Protein AF-0000000084666998 (afdb_homodimer)

pLDDT: mean 78.08, std 18.5, range [18.84, 97.75]

Solvent-accessible surface area (backbone atoms only — not comparable to full-atom values): 75924 Å² total; per-residue (Å²): 118,66,74,71,53,56,65,41,64,62,64,73,45,63,49,69,62,43,75,58,66,55,57,64,39,77,44,74,66,37,50,51,49,50,50,39,34,49,49,26,32,52,52,36,43,49,48,37,48,39,32,70,70,32,52,76,44,61,64,45,43,18,66,80,30,88,27,41,62,70,54,45,40,51,50,44,48,52,52,33,48,52,37,40,53,31,46,51,52,41,49,51,52,50,54,25,49,53,50,34,49,32,16,46,70,60,70,42,42,31,53,22,59,61,46,46,57,44,36,53,63,36,58,67,40,56,70,74,44,42,67,40,43,69,73,28,35,80,23,60,67,28,42,53,39,52,52,49,30,52,40,56,70,41,43,48,55,32,37,57,37,16,45,24,61,35,81,40,74,57,73,54,39,79,43,73,40,50,32,58,24,62,62,44,90,63,51,53,72,54,55,36,58,54,36,35,64,47,33,42,88,74,79,49,80,87,53,38,20,60,30,46,37,28,45,44,43,22,8,54,17,33,37,21,34,44,52,56,47,34,63,43,7,61,81,78,32,56,94,76,45,78,37,52,32,62,44,76,89,50,28,74,66,53,44,39,74,45,96,48,49,28,43,31,35,36,25,78,70,51,87,59,55,32,46,62,50,9,64,75,70,76,37,44,34,42,55,44,34,34,30,37,43,47,56,31,53,67,58,21,52,69,30,74,89,54,68,53,83,52,33,74,42,42,58,20,36,16,36,34,38,36,26,30,30,28,35,23,40,27,41,35,21,36,33,33,55,37,52,69,79,67,41,41,66,39,25,38,69,64,37,93,82,47,74,85,66,88,59,51,67,55,39,75,84,51,58,53,61,86,58,52,60,88,83,68,80,26,78,56,86,50,90,55,29,78,77,75,55,40,34,53,57,89,78,34,49,41,30,40,46,52,33,42,73,28,41,42,66,58,74,46,50,81,84,45,29,13,16,34,55,36,63,63,72,62,82,68,88,66,56,56,47,26,55,26,38,38,42,35,31,36,53,67,90,74,38,81,44,29,34,42,29,40,37,35,36,19,39,35,23,61,25,20,26,36,37,37,44,38,21,89,44,32,37,37,29,26,46,52,56,82,74,74,60,64,73,66,86,57,68,55,73,54,67,42,59,64,56,90,69,54,32,83,55,32,49,42,44,21,62,52,47,41,51,49,37,54,30,52,35,32,36,33,16,59,64,70,33,83,35,45,55,20,32,56,49,21,62,28,56,73,87,51,54,50,53,50,43,64,46,66,44,45,33,56,49,49,46,25,35,50,52,42,67,57,59,73,70,35,46,30,42,55,55,48,77,88,57,70,49,79,71,52,62,74,102,53,69,40,79,46,77,41,49,28,19,40,29,54,42,39,30,26,24,36,35,89,50,77,76,40,48,60,36,50,55,48,41,50,51,52,29,51,52,35,48,52,49,44,48,43,42,53,67,59,43,62,47,32,43,60,68,46,47,67,41,51,70,23,28,21,44,26,21,28,66,14,67,81,50,93,89,57,63,78,38,49,44,57,76,28,76,39,77,70,36,32,66,44,48,28,22,44,39,58,50,99,92,36,56,23,57,39,56,62,85,70,58,73,82,80,62,72,81,84,70,66,78,77,53,68,67,48,69,74,76,82,80,82,75,82,78,78,77,76,74,77,79,122,118,67,74,70,55,56,66,44,61,61,66,72,46,64,50,68,62,44,74,60,65,60,58,65,39,76,44,73,65,37,49,52,48,50,50,38,34,50,49,27,32,51,52,37,42,48,48,38,48,40,32,67,69,32,51,75,45,60,64,46,43,17,66,80,30,88,28,42,62,69,55,47,40,52,49,46,50,50,53,33,48,53,37,42,53,31,46,52,52,43,49,52,52,50,54,24,49,54,51,35,49,33,16,47,68,60,70,41,40,29,54,23,61,60,46,46,58,45,34,52,63,35,58,68,41,54,72,73,44,43,66,40,42,71,72,28,32,82,23,57,66,28,41,52,40,52,51,50,31,51,38,55,70,42,41,49,56,31,39,57,38,17,47,23,61,37,81,39,74,58,72,53,38,81,44,74,40,49,33,57,24,62,60,42,89,63,50,55,70,56,55,34,59,53,37,36,65,47,32,44,87,75,79,47,80,86,52,37,20,60,30,46,38,29,45,44,44,22,8,54,17,32,38,20,31,46,53,55,46,33,63,43,6,61,81,78,34,56,91,78,44,77,36,52,32,64,44,78,91,51,28,75,64,52,44,40,74,44,95,48,50,27,44,30,35,35,24,78,70,50,88,58,54,30,45,63,48,10,63,76,69,75,37,42,34,42,55,44,34,34,32,37,42,46,55,29,52,68,57,22,52,68,29,75,88,54,69,54,84,51,33,74,41,42,58,20,36,16,36,35,39,36,26,31,31,29,34,22,40,27,42,35,21,37,31,32,54,35,52,69,78,66,39,40,66,39,25,40,68,62,36,92,82,48,75,83,67,88,59,51,67,55,39,76,83,50,57,54,60,85,59,52,59,89,84,66,80,27,80,56,85,51,92,55,28,79,77,75,55,40,34,54,56,91,78,35,48,39,31,40,46,54,34,42,74,30,42,41,68,58,73,45,49,85,88,44,29,11,16,35,54,35,62,62,75,59,78,66,89,70,50,51,47,26,55,25,37,39,41,35,34,35,53,70,90,76,39,82,43,28,36,45,31,40,37,35,36,20,38,35,23,60,26,20,26,35,37,36,43,38,22,89,44,31,37,36,28,26,46,55,58,81,74,76,60,65,73,66,86,56,68,56,75,52,66,43,61,64,55,90,67,54,33,82,56,31,49,42,44,22,61,52,47,40,50,48,36,55,30,52,36,31,36,33,15,60,64,68,33,83,33,44,54,19,36,56,49,21,61,28,58,76,87,52,54,49,51,49,42,66,46,66,43,45,34,55,49,50,45,27,35,50,52,42,68,56,60,73,70,34,46,31,42,54,52,50,78,86,57,68,52,79,71,52,60,73,102,52,67,41,79,47,80,40,50,26,20,40,29,55,41,39,31,25,24,34,35,90,52,76,77,40,49,60,37,51,55,49,41,50,52,52,30,51,53,36,48,52,50,46,47,43,42,54,67,62,42,64,46,34,42,59,68,44,46,64,39,50,70,23,29,21,44,25,21,29,64,14,69,81,50,94,88,58,63,80,39,50,43,57,75,28,76,40,74,68,36,32,67,44,49,29,21,42,39,59,51,97,93,37,56,23,56,40,56,62,86,70,59,72,84,80,62,73,82,85,72,66,78,77,54,67,66,46,68,72,76,82,80,79,77,77,80,79,77,76,76,78,76,128

Structure (mmCIF, N/CA/C/O backbone):
data_AF-0000000084666998-model_v1
#
loop_
_entity.id
_entity.type
_entity.pdbx_description
1 polymer 'Uncharacterized protein'
#
loop_
_atom_site.group_PDB
_atom_site.id
_atom_site.type_symbol
_atom_site.label_atom_id
_atom_site.label_alt_id
_atom_site.label_comp_id
_atom_site.label_asym_id
_atom_site.label_entity_id
_atom_site.label_seq_id
_atom_site.pdbx_PDB_ins_code
_atom_site.Cartn_x
_atom_site.Cartn_y
_atom_site.Cartn_z
_atom_site.occupancy
_atom_site.B_iso_or_equiv
_atom_site.auth_seq_id
_atom_site.auth_comp_id
_atom_site.auth_asym_id
_atom_site.auth_atom_id
_atom_site.pdbx_PDB_model_num
ATOM 1 N N . MET A 1 1 ? -32.875 47.781 9.938 1 20.31 1 MET A N 1
ATOM 2 C CA . MET A 1 1 ? -31.484 47.656 9.492 1 20.31 1 MET A CA 1
ATOM 3 C C . MET A 1 1 ? -31.078 48.812 8.602 1 20.31 1 MET A C 1
ATOM 5 O O . MET A 1 1 ? -29.984 49.375 8.742 1 20.31 1 MET A O 1
ATOM 9 N N . LEU A 1 2 ? -31.969 49.156 7.727 1 23.53 2 LEU A N 1
ATOM 10 C CA . LEU A 1 2 ? -31.781 50.219 6.723 1 23.53 2 LEU A CA 1
ATOM 11 C C . LEU A 1 2 ? -31.844 51.594 7.355 1 23.53 2 LEU A C 1
ATOM 13 O O . LEU A 1 2 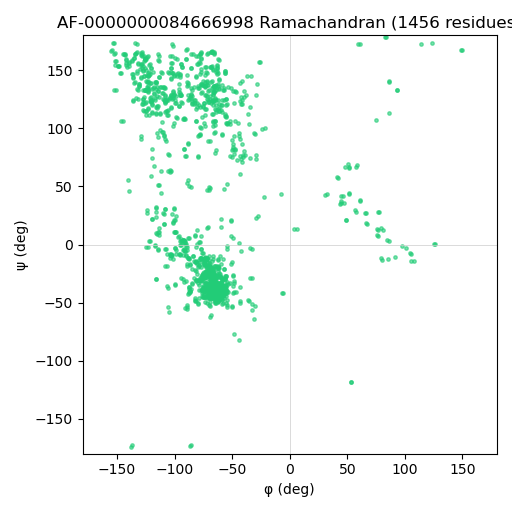? -31.125 52.5 6.945 1 23.53 2 LEU A O 1
ATOM 17 N N . ASN A 1 3 ? -32.875 51.844 8.164 1 25.22 3 ASN A N 1
ATOM 18 C CA . ASN A 1 3 ? -33.031 53.156 8.711 1 25.22 3 ASN A CA 1
ATOM 19 C C . ASN A 1 3 ? -31.875 53.531 9.641 1 25.22 3 ASN A C 1
ATOM 21 O O . ASN A 1 3 ? -31.797 54.656 10.117 1 25.22 3 ASN A O 1
ATOM 25 N N . CYS A 1 4 ? -31.281 52.438 10.25 1 28.69 4 CYS A N 1
ATOM 26 C CA . CYS A 1 4 ? -30.109 52.625 11.086 1 28.69 4 CYS A CA 1
ATOM 27 C C . CYS A 1 4 ? -28.953 53.219 10.289 1 28.69 4 CYS A C 1
ATOM 29 O O . CYS A 1 4 ? -28.016 53.781 10.867 1 28.69 4 CYS A O 1
ATOM 31 N N . PHE A 1 5 ? -28.938 52.969 8.953 1 30.42 5 PHE A N 1
ATOM 32 C CA . PHE A 1 5 ? -27.938 53.469 8.031 1 30.42 5 PHE A CA 1
ATOM 33 C C . PHE A 1 5 ? -28.219 54.938 7.691 1 30.42 5 PHE A C 1
ATOM 35 O O . PHE A 1 5 ? -27.391 55.594 7.047 1 30.42 5 PHE A O 1
ATOM 42 N N . GLN A 1 6 ? -29.438 55.344 7.727 1 28.53 6 GLN A N 1
ATOM 43 C CA . GLN A 1 6 ? -29.719 56.719 7.266 1 28.53 6 GLN A CA 1
ATOM 44 C C . GLN A 1 6 ? -29.125 57.75 8.211 1 28.53 6 GLN A C 1
ATOM 46 O O . GLN A 1 6 ? -28.828 58.875 7.801 1 28.53 6 GLN A O 1
ATOM 51 N N . ASP A 1 7 ? -29.219 57.5 9.5 1 30.83 7 ASP A N 1
ATOM 52 C CA . ASP A 1 7 ? -28.672 58.5 10.398 1 30.83 7 ASP A CA 1
ATOM 53 C C . ASP A 1 7 ? -27.156 58.531 10.32 1 30.83 7 ASP A C 1
ATOM 55 O O . ASP A 1 7 ? -26.516 59.281 11.062 1 30.83 7 ASP A O 1
ATOM 59 N N . SER A 1 8 ? -26.5 57.594 9.672 1 32.97 8 SER A N 1
ATOM 60 C CA . SER A 1 8 ? -25.078 57.594 9.344 1 32.97 8 SER A CA 1
ATOM 61 C C . SER A 1 8 ? -24.734 58.688 8.336 1 32.97 8 SER A C 1
ATOM 63 O O . SER A 1 8 ? -23.594 58.812 7.91 1 32.97 8 SER A O 1
ATOM 65 N N . SER A 1 9 ? -25.656 59.156 7.574 1 33.88 9 SER A N 1
ATOM 66 C CA . SER A 1 9 ? -25.406 60.312 6.738 1 33.88 9 SER A CA 1
ATOM 67 C C . SER A 1 9 ? -24.922 61.5 7.574 1 33.88 9 SER A C 1
ATOM 69 O O . SER A 1 9 ? -24.422 62.5 7.031 1 33.88 9 SER A O 1
ATOM 71 N N . SER A 1 10 ? -25.422 61.656 8.766 1 34.88 10 SER A N 1
ATOM 72 C CA . SER A 1 10 ? -24.906 62.688 9.695 1 34.88 10 SER A CA 1
ATOM 73 C C . SER A 1 10 ? -23.484 62.375 10.117 1 34.88 10 SER A C 1
ATOM 75 O O . SER A 1 10 ? -22.906 63.094 10.945 1 34.88 10 SER A O 1
ATOM 77 N N . SER A 1 11 ? -22.984 61.281 9.844 1 38.28 11 SER A N 1
ATOM 78 C CA . SER A 1 11 ? -21.594 60.875 10.102 1 38.28 11 SER A CA 1
ATOM 79 C C . SER A 1 11 ? -20.609 61.688 9.273 1 38.28 11 SER A C 1
ATOM 81 O O . SER A 1 11 ? -19.406 61.625 9.484 1 38.28 11 SER A O 1
ATOM 83 N N . MET A 1 12 ? -20.938 62.094 8.094 1 38.69 12 MET A N 1
ATOM 84 C CA . MET A 1 12 ? -20.109 63 7.309 1 38.69 12 MET A CA 1
ATOM 85 C C . MET A 1 12 ? -20.125 64.375 7.906 1 38.69 12 MET A C 1
ATOM 87 O O . MET A 1 12 ? -19.594 65.312 7.312 1 38.69 12 MET A O 1
ATOM 91 N N . ARG A 1 13 ? -21.031 64.875 8.797 1 41.19 13 ARG A N 1
ATOM 92 C CA . ARG A 1 13 ? -21.062 66.188 9.336 1 41.19 13 ARG A CA 1
ATOM 93 C C . ARG A 1 13 ? -19.828 66.5 10.195 1 41.19 13 ARG A C 1
ATOM 95 O O . ARG A 1 13 ? -19.312 65.562 10.852 1 41.19 13 ARG A O 1
ATOM 102 N N . PRO A 1 14 ? -18.984 67.438 9.742 1 46.5 14 PRO A N 1
ATOM 103 C CA . PRO A 1 14 ? -17.953 67.938 10.664 1 46.5 14 PRO A CA 1
ATOM 104 C C . PRO A 1 14 ? -18.328 67.688 12.133 1 46.5 14 PRO A C 1
ATOM 106 O O . PRO A 1 14 ? -19.484 67.875 12.516 1 46.5 14 PRO A O 1
ATOM 109 N N . LEU A 1 15 ? -17.609 66.5 12.672 1 55.28 15 LEU A N 1
ATOM 110 C CA . LEU A 1 15 ? -17.812 66.312 14.102 1 55.28 15 LEU A CA 1
ATOM 111 C C . LEU A 1 15 ? -18.062 67.625 14.812 1 55.28 15 LEU A C 1
ATOM 113 O O . LEU A 1 15 ? -17.156 68.438 14.984 1 55.28 15 LEU A O 1
ATOM 117 N N . VAL A 1 16 ? -19.234 68.125 14.688 1 52.22 16 VAL A N 1
ATOM 118 C CA . VAL A 1 16 ? -19.734 69.375 15.133 1 52.22 16 VAL A CA 1
ATOM 119 C C . VAL A 1 16 ? -19.062 69.812 16.453 1 52.22 16 VAL A C 1
ATOM 121 O O . VAL A 1 16 ? -18.703 70.938 16.656 1 52.22 16 VAL A O 1
ATOM 124 N N . TYR A 1 17 ? -18.688 68.688 17.156 1 54.25 17 TYR A N 1
ATOM 125 C CA . TYR A 1 17 ? -18.203 69.062 18.484 1 54.25 17 TYR A CA 1
ATOM 126 C C . TYR A 1 17 ? -16.734 69.438 18.453 1 54.25 17 TYR A C 1
ATOM 128 O O . TYR A 1 17 ? -16.234 70.125 19.344 1 54.25 17 TYR A O 1
ATOM 136 N N . THR A 1 18 ? -16.016 68.938 17.359 1 61.66 18 THR A N 1
ATOM 137 C CA . THR A 1 18 ? -14.602 69.312 17.312 1 61.66 18 THR A CA 1
ATOM 138 C C . THR A 1 18 ? -14.344 70.438 16.328 1 61.66 18 THR A C 1
ATOM 140 O O . THR A 1 18 ? -13.195 70.812 16.141 1 61.66 18 THR A O 1
ATOM 143 N N . LYS A 1 19 ? -15.344 71.188 15.938 1 54.25 19 LYS A N 1
ATOM 144 C CA . LYS A 1 19 ? -15.273 72.312 15.055 1 54.25 19 LYS A CA 1
ATOM 145 C C . LYS A 1 19 ? -14.156 72.188 14.023 1 54.25 19 LYS A C 1
ATOM 147 O O . LYS A 1 19 ? -13.359 73.062 13.82 1 54.25 19 LYS A O 1
ATOM 152 N N . GLY A 1 20 ? -13.977 70.938 13.406 1 57.84 20 GLY A N 1
ATOM 153 C CA . GLY A 1 20 ? -13.109 70.812 12.25 1 57.84 20 GLY A CA 1
ATOM 154 C C . GLY A 1 20 ? -11.734 70.25 12.609 1 57.84 20 GLY A C 1
ATOM 155 O O . GLY A 1 20 ? -10.883 70.062 11.734 1 57.84 20 GLY A O 1
ATOM 156 N N . LEU A 1 21 ? -11.391 70 13.75 1 64.38 21 LEU A N 1
ATOM 157 C CA . LEU A 1 21 ? -10.047 69.562 14.117 1 64.38 21 LEU A CA 1
ATOM 158 C C . LEU A 1 21 ? -9.797 68.125 13.672 1 64.38 21 LEU A C 1
ATOM 160 O O . LEU A 1 21 ? -8.688 67.812 13.273 1 64.38 21 LEU A O 1
ATOM 164 N N . LEU A 1 22 ? -10.836 67.375 13.711 1 72.62 22 LEU A N 1
ATOM 165 C CA . LEU A 1 22 ? -10.75 66 13.227 1 72.62 22 LEU A CA 1
ATOM 166 C C . LEU A 1 22 ? -11.641 65.812 12.008 1 72.62 22 LEU A C 1
ATOM 168 O O . LEU A 1 22 ? -12.867 65.875 12.102 1 72.62 22 LEU A O 1
ATOM 172 N N . LYS A 1 23 ? -10.969 65.938 10.906 1 68.38 23 LYS A N 1
ATOM 173 C CA . LYS A 1 23 ? -11.742 65.75 9.68 1 68.38 23 LYS A CA 1
ATOM 174 C C . LYS A 1 23 ? -11.508 64.375 9.07 1 68.38 23 LYS A C 1
ATOM 176 O O . LYS A 1 23 ? -10.359 63.969 8.922 1 68.38 23 LYS A O 1
ATOM 181 N N . PRO A 1 24 ? -12.609 63.688 8.875 1 76 24 PRO A N 1
ATOM 182 C CA . PRO A 1 24 ? -12.477 62.438 8.156 1 76 24 PRO A CA 1
ATOM 183 C C . PRO A 1 24 ? -11.836 62.594 6.781 1 76 24 PRO A C 1
ATOM 185 O O . PRO A 1 24 ? -12.227 63.469 6.012 1 76 24 PRO A O 1
ATOM 188 N N . GLN A 1 25 ? -10.648 62.062 6.66 1 76.94 25 GLN A N 1
ATOM 189 C CA . GLN A 1 25 ? -9.93 62.219 5.398 1 76.94 25 GLN A CA 1
ATOM 190 C C . GLN A 1 25 ? -9.539 60.844 4.82 1 76.94 25 GLN A C 1
ATOM 192 O O . GLN A 1 25 ? -9.383 59.875 5.559 1 76.94 25 GLN A O 1
ATOM 197 N N . ARG A 1 26 ? -9.578 60.875 3.504 1 78.31 26 ARG A N 1
ATOM 198 C CA . ARG A 1 26 ? -9.047 59.719 2.797 1 78.31 26 ARG A CA 1
ATOM 199 C C . ARG A 1 26 ? -7.527 59.75 2.713 1 78.31 26 ARG A C 1
ATOM 201 O O . ARG A 1 26 ? -6.973 60.5 1.906 1 78.31 26 ARG A O 1
ATOM 208 N N . SER A 1 27 ? -6.902 59.125 3.631 1 79.94 27 SER A N 1
ATOM 209 C CA . SER A 1 27 ? -5.445 59.125 3.705 1 79.94 27 SER A CA 1
ATOM 210 C C . SER A 1 27 ? -4.863 57.844 3.186 1 79.94 27 SER A C 1
ATOM 212 O O . SER A 1 27 ? -5.605 56.906 2.822 1 79.94 27 SER A O 1
ATOM 214 N N . LYS A 1 28 ? -3.525 57.781 3.049 1 80.19 28 LYS A N 1
ATOM 215 C CA . LYS A 1 28 ? -2.828 56.594 2.621 1 80.19 28 LYS A CA 1
ATOM 216 C C . LYS A 1 28 ? -3.072 55.438 3.596 1 80.19 28 LYS A C 1
ATOM 218 O O . LYS A 1 28 ? -3.176 54.281 3.188 1 80.19 28 LYS A O 1
ATOM 223 N N . SER A 1 29 ? -3.213 55.781 4.82 1 81.69 29 SER A N 1
ATOM 224 C CA . SER A 1 29 ? -3.471 54.75 5.828 1 81.69 29 SER A CA 1
ATOM 225 C C . SER A 1 29 ? -4.887 54.188 5.699 1 81.69 29 SER A C 1
ATOM 227 O O . SER A 1 29 ? -5.117 53 5.949 1 81.69 29 SER A O 1
ATOM 229 N N . SER A 1 30 ? -5.762 55.062 5.344 1 86.69 30 SER A N 1
ATOM 230 C CA . SER A 1 30 ? -7.133 54.594 5.168 1 86.69 30 SER A CA 1
ATOM 231 C C . SER A 1 30 ? -7.254 53.688 3.961 1 86.69 30 SER A C 1
ATOM 233 O O . SER A 1 30 ? -8 52.688 3.998 1 86.69 30 SER A O 1
ATOM 235 N N . ILE A 1 31 ? -6.453 53.938 3.029 1 87.81 31 ILE A N 1
ATOM 236 C CA . ILE A 1 31 ? -6.484 53.125 1.838 1 87.81 31 ILE A CA 1
ATOM 237 C C . ILE A 1 31 ? -5.82 51.781 2.139 1 87.81 31 ILE A C 1
ATOM 239 O O . ILE A 1 31 ? -6.277 50.719 1.669 1 87.81 31 ILE A O 1
ATOM 243 N N . GLY A 1 32 ? -4.707 51.75 2.801 1 87.38 32 GLY A N 1
ATOM 244 C CA . GLY A 1 32 ? -4.066 50.531 3.215 1 87.38 32 GLY A CA 1
ATOM 245 C C . GLY A 1 32 ? -4.965 49.625 4.055 1 87.38 32 GLY A C 1
ATOM 246 O O . GLY A 1 32 ? -4.953 48.406 3.902 1 87.38 32 GLY A O 1
ATOM 247 N N . LEU A 1 33 ? -5.672 50.25 4.875 1 89.06 33 LEU A N 1
ATOM 248 C CA . LEU A 1 33 ? -6.586 49.5 5.727 1 89.06 33 LEU A CA 1
ATOM 249 C C . LEU A 1 33 ? -7.727 48.875 4.906 1 89.06 33 LEU A C 1
ATOM 251 O O . LEU A 1 33 ? -8.203 47.781 5.203 1 89.06 33 LEU A O 1
ATOM 255 N N . LEU A 1 34 ? -8.172 49.688 3.969 1 91.5 34 LEU A N 1
ATOM 256 C CA . LEU A 1 34 ? -9.211 49.156 3.092 1 91.5 34 LEU A CA 1
ATOM 257 C C . LEU A 1 34 ? -8.688 47.938 2.312 1 91.5 34 LEU A C 1
ATOM 259 O O . LEU A 1 34 ? -9.406 46.969 2.15 1 91.5 34 LEU A O 1
ATOM 263 N N . PHE A 1 35 ? -7.469 48.062 1.881 1 92.56 35 PHE A N 1
ATOM 264 C CA . PHE A 1 35 ? -6.875 46.938 1.16 1 92.56 35 PHE A CA 1
ATOM 265 C C . PHE A 1 35 ? -6.738 45.719 2.066 1 92.56 35 PHE A C 1
ATOM 267 O O . PHE A 1 35 ? -6.957 44.594 1.632 1 92.56 35 PHE A O 1
ATOM 274 N N . ALA A 1 36 ? -6.332 45.906 3.254 1 92.88 36 ALA A N 1
ATOM 275 C CA . ALA A 1 36 ? -6.207 44.781 4.211 1 92.88 36 ALA A CA 1
ATOM 276 C C . ALA A 1 36 ? -7.566 44.156 4.504 1 92.88 36 ALA A C 1
ATOM 278 O O . ALA A 1 36 ? -7.668 42.938 4.688 1 92.88 36 ALA A O 1
ATOM 279 N N . SER A 1 37 ? -8.516 45.031 4.57 1 94.81 37 SER A N 1
ATOM 280 C CA . SER A 1 37 ? -9.859 44.531 4.82 1 94.81 37 SER A CA 1
ATOM 281 C C . SER A 1 37 ? -10.367 43.719 3.641 1 94.81 37 SER A C 1
ATOM 283 O O . SER A 1 37 ? -10.992 42.656 3.828 1 94.81 37 SER A O 1
ATOM 285 N N . ILE A 1 38 ? -10.109 44.188 2.52 1 96.56 38 ILE A N 1
ATOM 286 C CA . ILE A 1 38 ? -10.516 43.438 1.33 1 96.56 38 ILE A CA 1
ATOM 287 C C . ILE A 1 38 ? -9.75 42.125 1.266 1 96.56 38 ILE A C 1
ATOM 289 O O . ILE A 1 38 ? -10.336 41.062 0.969 1 96.56 38 ILE A O 1
ATOM 293 N N . TYR A 1 39 ? -8.492 42.125 1.507 1 96.12 39 TYR A N 1
ATOM 294 C CA . TYR A 1 39 ? -7.66 40.938 1.512 1 96.12 39 TYR A CA 1
ATOM 295 C C . TYR A 1 39 ? -8.172 39.906 2.525 1 96.12 39 TYR A C 1
ATOM 297 O O . TYR A 1 39 ? -8.352 38.75 2.199 1 96.12 39 TYR A O 1
ATOM 305 N N . SER A 1 40 ? -8.391 40.344 3.709 1 95.94 40 SER A N 1
ATOM 306 C CA . SER A 1 40 ? -8.867 39.469 4.766 1 95.94 40 SER A CA 1
ATOM 307 C C . SER A 1 40 ? -10.242 38.875 4.43 1 95.94 40 SER A C 1
ATOM 309 O O . SER A 1 40 ? -10.508 37.719 4.707 1 95.94 40 SER A O 1
ATOM 311 N N . THR A 1 41 ? -11.094 39.625 3.857 1 97.56 41 THR A N 1
ATOM 312 C CA . THR A 1 41 ? -12.438 39.188 3.512 1 97.56 41 THR A CA 1
ATOM 313 C C . THR A 1 41 ? -12.383 38.156 2.363 1 97.56 41 THR A C 1
ATOM 315 O O . THR A 1 41 ? -13.031 37.125 2.422 1 97.56 41 THR A O 1
ATOM 318 N N . LEU A 1 42 ? -11.57 38.5 1.438 1 97.75 42 LEU A N 1
ATOM 319 C CA . LEU A 1 42 ? -11.5 37.625 0.273 1 97.75 42 LEU A CA 1
ATOM 320 C C . LEU A 1 42 ? -10.875 36.281 0.643 1 97.75 42 LEU A C 1
ATOM 322 O O . LEU A 1 42 ? -11.359 35.25 0.226 1 97.75 42 LEU A O 1
ATOM 326 N N . LEU A 1 43 ? -9.836 36.281 1.343 1 97.5 43 LEU A N 1
ATOM 327 C CA . LEU A 1 43 ? -9.156 35.031 1.688 1 97.5 43 LEU A CA 1
ATOM 328 C C . LEU A 1 43 ? -9.953 34.25 2.717 1 97.5 43 LEU A C 1
ATOM 330 O O . LEU A 1 43 ? -9.938 33 2.711 1 97.5 43 LEU A O 1
ATOM 334 N N . SER A 1 44 ? -10.555 34.938 3.619 1 97.12 44 SER A N 1
ATOM 335 C CA . SER A 1 44 ? -11.43 34.219 4.551 1 97.12 44 SER A CA 1
ATOM 336 C C . SER A 1 44 ? -12.617 33.594 3.824 1 97.12 44 SER A C 1
ATOM 338 O O . SER A 1 44 ? -13.07 32.5 4.199 1 97.12 44 SER A O 1
ATOM 340 N N . ALA A 1 45 ? -13.109 34.312 2.871 1 97.69 45 ALA A N 1
ATOM 341 C CA . ALA A 1 45 ? -14.18 33.75 2.059 1 97.69 45 ALA A CA 1
ATOM 342 C C . ALA A 1 45 ? -13.695 32.531 1.283 1 97.69 45 ALA A C 1
ATOM 344 O O . ALA A 1 45 ? -14.398 31.516 1.208 1 97.69 45 ALA A O 1
ATOM 345 N N . LEU A 1 46 ? -12.547 32.656 0.742 1 97.12 46 LEU A N 1
ATOM 346 C CA . LEU A 1 46 ? -11.969 31.547 0.005 1 97.12 46 LEU A CA 1
ATOM 347 C C . LEU A 1 46 ? -11.82 30.328 0.903 1 97.12 46 LEU A C 1
ATOM 349 O O . LEU A 1 46 ? -12.188 29.219 0.514 1 97.12 46 LEU A O 1
ATOM 353 N N . PHE A 1 47 ? -11.297 30.516 2.082 1 97.12 47 PHE A N 1
ATOM 354 C CA . PHE A 1 47 ? -11.086 29.406 3.008 1 97.12 47 PHE A CA 1
ATOM 355 C C . PHE A 1 47 ? -12.414 28.797 3.439 1 97.12 47 PHE A C 1
ATOM 357 O O . PHE A 1 47 ? -12.516 27.578 3.594 1 97.12 47 PHE A O 1
ATOM 364 N N . PHE A 1 48 ? -13.383 29.641 3.617 1 96.69 48 PHE A N 1
ATOM 365 C CA . PHE A 1 48 ? -14.695 29.141 3.998 1 96.69 48 PHE A CA 1
ATOM 366 C C . PHE A 1 48 ? -15.32 28.344 2.863 1 96.69 48 PHE A C 1
ATOM 368 O O . PHE A 1 48 ? -15.891 27.266 3.092 1 96.69 48 PHE A O 1
ATOM 375 N N . ILE A 1 49 ? -15.195 28.844 1.702 1 96.5 49 ILE A N 1
ATOM 376 C CA . ILE A 1 49 ? -15.758 28.156 0.544 1 96.5 49 ILE A CA 1
ATOM 377 C C . ILE A 1 49 ? -15.055 26.812 0.335 1 96.5 49 ILE A C 1
ATOM 379 O O . ILE A 1 49 ? -15.703 25.797 0.055 1 96.5 49 ILE A O 1
ATOM 383 N N . VAL A 1 50 ? -13.766 26.75 0.445 1 95.5 50 VAL A N 1
ATOM 384 C CA . VAL A 1 50 ? -12.984 25.531 0.289 1 95.5 50 VAL A CA 1
ATOM 385 C C . VAL A 1 50 ? -13.398 24.516 1.354 1 95.5 50 VAL A C 1
ATOM 387 O O . VAL A 1 50 ? -13.508 23.312 1.074 1 95.5 50 VAL A O 1
ATOM 390 N N . ALA A 1 51 ? -13.602 24.984 2.551 1 95.06 51 ALA A N 1
ATOM 391 C CA . ALA A 1 51 ? -14 24.094 3.641 1 95.06 51 ALA A CA 1
ATOM 392 C C . ALA A 1 51 ? -15.398 23.547 3.408 1 95.06 51 ALA A C 1
ATOM 394 O O . ALA A 1 51 ? -15.703 22.422 3.82 1 95.06 51 ALA A O 1
ATOM 395 N N . LEU A 1 52 ? -16.266 24.344 2.727 1 93.75 52 LEU A N 1
ATOM 396 C CA . LEU A 1 52 ? -17.641 23.922 2.488 1 93.75 52 LEU A CA 1
ATOM 397 C C . LEU A 1 52 ? -17.719 23 1.283 1 93.75 52 LEU A C 1
ATOM 399 O O . LEU A 1 52 ? -18.391 21.969 1.336 1 93.75 52 LEU A O 1
ATOM 403 N N . ILE A 1 53 ? -17.109 23.406 0.2 1 92.94 53 ILE A N 1
ATOM 404 C CA . ILE A 1 53 ? -17.203 22.641 -1.044 1 92.94 53 ILE A CA 1
ATOM 405 C C . ILE A 1 53 ? -16.328 21.391 -0.957 1 92.94 53 ILE A C 1
ATOM 407 O O . ILE A 1 53 ? -16.625 20.375 -1.604 1 92.94 53 ILE A O 1
ATOM 411 N N . GLN A 1 54 ? -15.312 21.391 -0.143 1 92.06 54 GLN A N 1
ATOM 412 C CA . GLN A 1 54 ? -14.398 20.281 0.028 1 92.06 54 GLN A CA 1
ATOM 413 C C . GLN A 1 54 ? -13.852 19.797 -1.316 1 92.06 54 GLN A C 1
ATOM 415 O O . GLN A 1 54 ? -14.062 18.656 -1.705 1 92.06 54 GLN A O 1
ATOM 420 N N . PRO A 1 55 ? -13.117 20.562 -1.953 1 92.06 55 PRO A N 1
ATOM 421 C CA . PRO A 1 55 ? -12.617 20.219 -3.289 1 92.06 55 PRO A CA 1
ATOM 422 C C . PRO A 1 55 ? -11.625 19.062 -3.271 1 92.06 55 PRO A C 1
ATOM 424 O O . PRO A 1 55 ? -10.922 18.859 -2.277 1 92.06 55 PRO A O 1
ATOM 427 N N . LYS A 1 56 ? -11.609 18.391 -4.418 1 91.12 56 LYS A N 1
ATOM 428 C CA . LYS A 1 56 ? -10.625 17.344 -4.676 1 91.12 56 LYS A CA 1
ATOM 429 C C . LYS A 1 56 ? -9.43 17.875 -5.445 1 91.12 56 LYS A C 1
ATOM 431 O O . LYS A 1 56 ? -9.594 18.578 -6.445 1 91.12 56 LYS A O 1
ATOM 436 N N . TYR A 1 57 ? -8.289 17.594 -4.984 1 91.56 57 TYR A N 1
ATOM 437 C CA . TYR A 1 57 ? -7.117 18.188 -5.605 1 91.56 57 TYR A CA 1
ATOM 438 C C . TYR A 1 57 ? -6.5 17.25 -6.637 1 91.56 57 TYR A C 1
ATOM 440 O O . TYR A 1 57 ? -5.656 17.656 -7.438 1 91.56 57 TYR A O 1
ATOM 448 N N . GLY A 1 58 ? -6.93 16 -6.746 1 87 58 GLY A N 1
ATOM 449 C CA . GLY A 1 58 ? -6.496 15.062 -7.766 1 87 58 GLY A CA 1
ATOM 450 C C . GLY A 1 58 ? -4.988 14.914 -7.844 1 87 58 GLY A C 1
ATOM 451 O O . GLY A 1 58 ? -4.332 14.672 -6.828 1 87 58 GLY A O 1
ATOM 452 N N . HIS A 1 59 ? -4.398 15.281 -9.039 1 87.62 59 HIS A N 1
ATOM 453 C CA . HIS A 1 59 ? -2.971 15.094 -9.281 1 87.62 59 HIS A CA 1
ATOM 454 C C . HIS A 1 59 ? -2.17 16.312 -8.836 1 87.62 59 HIS A C 1
ATOM 456 O O . HIS A 1 59 ? -0.938 16.266 -8.805 1 87.62 59 HIS A O 1
ATOM 462 N N . VAL A 1 60 ? -2.852 17.266 -8.383 1 88.31 60 VAL A N 1
ATOM 463 C CA . VAL A 1 60 ? -2.164 18.5 -7.992 1 88.31 60 VAL A CA 1
ATOM 464 C C . VAL A 1 60 ? -1.417 18.281 -6.676 1 88.31 60 VAL A C 1
ATOM 466 O O . VAL A 1 60 ? -0.267 18.703 -6.531 1 88.31 60 VAL A O 1
ATOM 469 N N . VAL A 1 61 ? -2.125 17.656 -5.789 1 87.31 61 VAL A N 1
ATOM 470 C CA . VAL A 1 61 ? -1.49 17.312 -4.52 1 87.31 61 VAL A CA 1
ATOM 471 C C . VAL A 1 61 ? -1.268 15.797 -4.449 1 87.31 61 VAL A C 1
ATOM 473 O O . VAL A 1 61 ? -2.207 15.039 -4.211 1 87.31 61 VAL A O 1
ATOM 476 N N . SER A 1 62 ? -0.184 15.398 -4.809 1 82.62 62 SER A N 1
ATOM 477 C CA . SER A 1 62 ? 0.191 13.984 -4.809 1 82.62 62 SER A CA 1
ATOM 478 C C . SER A 1 62 ? 1.699 13.812 -4.66 1 82.62 62 SER A C 1
ATOM 480 O O . SER A 1 62 ? 2.434 14.797 -4.562 1 82.62 62 SER A O 1
ATOM 482 N N . ALA A 1 63 ? 2.168 12.586 -4.512 1 75.25 63 ALA A N 1
ATOM 483 C CA . ALA A 1 63 ? 3.596 12.312 -4.371 1 75.25 63 ALA A CA 1
ATOM 484 C C . ALA A 1 63 ? 4.367 12.766 -5.605 1 75.25 63 ALA A C 1
ATOM 486 O O . ALA A 1 63 ? 5.516 13.203 -5.508 1 75.25 63 ALA A O 1
ATOM 487 N N . ARG A 1 64 ? 3.713 12.773 -6.75 1 73.94 64 ARG A N 1
ATOM 488 C CA . ARG A 1 64 ? 4.371 13.141 -7.996 1 73.94 64 ARG A CA 1
ATOM 489 C C . ARG A 1 64 ? 3.766 14.414 -8.578 1 73.94 64 ARG A C 1
ATOM 491 O O . ARG A 1 64 ? 4.016 14.758 -9.734 1 73.94 64 ARG A O 1
ATOM 498 N N . GLY A 1 65 ? 2.959 14.945 -7.746 1 78.56 65 GLY A N 1
ATOM 499 C CA . GLY A 1 65 ? 2.287 16.125 -8.25 1 78.56 65 GLY A CA 1
ATOM 500 C C . GLY A 1 65 ? 3.09 17.406 -8.047 1 78.56 65 GLY A C 1
ATOM 501 O O . GLY A 1 65 ? 4.289 17.344 -7.762 1 78.56 65 GLY A O 1
ATOM 502 N N . ARG A 1 66 ? 2.461 18.484 -8.344 1 80.25 66 ARG A N 1
ATOM 503 C CA . ARG A 1 66 ? 3.098 19.797 -8.234 1 80.25 66 ARG A CA 1
ATOM 504 C C . ARG A 1 66 ? 3.432 20.125 -6.785 1 80.25 66 ARG A C 1
ATOM 506 O O . ARG A 1 66 ? 4.449 20.75 -6.504 1 80.25 66 ARG A O 1
ATOM 513 N N . PHE A 1 67 ? 2.436 19.594 -5.875 1 86.38 67 PHE A N 1
ATOM 514 C CA . PHE A 1 67 ? 2.654 19.844 -4.457 1 86.38 67 PHE A CA 1
ATOM 515 C C . PHE A 1 67 ? 2.688 18.531 -3.682 1 86.38 67 PHE A C 1
ATOM 517 O O . PHE A 1 67 ? 1.86 17.641 -3.912 1 86.38 67 PHE A O 1
ATOM 524 N N . SER A 1 68 ? 3.721 18.438 -2.865 1 83.62 68 SER A N 1
ATOM 525 C CA . SER A 1 68 ? 3.684 17.359 -1.88 1 83.62 68 SER A CA 1
ATOM 526 C C . SER A 1 68 ? 2.682 17.656 -0.77 1 83.62 68 SER A C 1
ATOM 528 O O . SER A 1 68 ? 2.355 18.828 -0.52 1 83.62 68 SER A O 1
ATOM 530 N N . PRO A 1 69 ? 2.162 16.688 -0.189 1 83.12 69 PRO A N 1
ATOM 531 C CA . PRO A 1 69 ? 1.211 16.938 0.897 1 83.12 69 PRO A CA 1
ATOM 532 C C . PRO A 1 69 ? 1.797 17.797 2.01 1 83.12 69 PRO A C 1
ATOM 534 O O . PRO A 1 69 ? 1.094 18.641 2.576 1 83.12 69 PRO A O 1
ATOM 537 N N . SER A 1 70 ? 3.08 17.672 2.355 1 82.5 70 SER A N 1
ATOM 538 C CA . SER A 1 70 ? 3.715 18.484 3.391 1 82.5 70 SER A CA 1
ATOM 539 C C . SER A 1 70 ? 3.859 19.938 2.945 1 82.5 70 SER A C 1
ATOM 541 O O . SER A 1 70 ? 3.686 20.859 3.744 1 82.5 70 SER A O 1
ATOM 543 N N . SER A 1 71 ? 4.141 20.109 1.682 1 85.56 71 SER A N 1
ATOM 544 C CA . SER A 1 71 ? 4.254 21.453 1.149 1 85.56 71 SER A CA 1
ATOM 545 C C . SER A 1 71 ? 2.891 22.141 1.063 1 85.56 71 SER A C 1
ATOM 547 O O . SER A 1 71 ? 2.775 23.344 1.293 1 85.56 71 SER A O 1
ATOM 549 N N . ALA A 1 72 ? 1.923 21.391 0.68 1 88.75 72 ALA A N 1
ATOM 550 C CA . ALA A 1 72 ? 0.575 21.953 0.631 1 88.75 72 ALA A CA 1
ATOM 551 C C . ALA A 1 72 ? 0.094 22.344 2.025 1 88.75 72 ALA A C 1
ATOM 553 O O . ALA A 1 72 ? -0.582 23.359 2.189 1 88.75 72 ALA A O 1
ATOM 554 N N . ALA A 1 73 ? 0.43 21.578 3 1 87.25 73 ALA A N 1
ATOM 555 C CA . ALA A 1 73 ? 0.07 21.906 4.379 1 87.25 73 ALA A CA 1
ATOM 556 C C . ALA A 1 73 ? 0.79 23.156 4.859 1 87.25 73 ALA A C 1
ATOM 558 O O . ALA A 1 73 ? 0.199 24 5.543 1 87.25 73 ALA A O 1
ATOM 559 N N . LEU A 1 74 ? 2.072 23.281 4.523 1 87.31 74 LEU A N 1
ATOM 560 C CA . LEU A 1 74 ? 2.857 24.453 4.891 1 87.31 74 LEU A CA 1
ATOM 561 C C . LEU A 1 74 ? 2.299 25.719 4.23 1 87.31 74 LEU A C 1
ATOM 563 O O . LEU A 1 74 ? 2.225 26.766 4.863 1 87.31 74 LEU A O 1
ATOM 567 N N . PHE A 1 75 ? 1.913 25.562 3.043 1 90.44 75 PHE A N 1
ATOM 568 C CA . PHE A 1 75 ? 1.362 26.688 2.301 1 90.44 75 PHE A CA 1
ATOM 569 C C . PHE A 1 75 ? 0.022 27.125 2.887 1 90.44 75 PHE A C 1
ATOM 571 O O . PHE A 1 75 ? -0.248 28.312 3.02 1 90.44 75 PHE A O 1
ATOM 578 N N . THR A 1 76 ? -0.819 26.219 3.219 1 91.5 76 THR A N 1
ATOM 579 C CA . THR A 1 76 ? -2.109 26.516 3.824 1 91.5 76 THR A CA 1
ATOM 580 C C . THR A 1 76 ? -1.924 27.188 5.184 1 91.5 76 THR A C 1
ATOM 582 O O . THR A 1 76 ? -2.621 28.141 5.512 1 91.5 76 THR A O 1
ATOM 585 N N . ALA A 1 77 ? -0.977 26.703 5.949 1 89.25 77 ALA A N 1
ATOM 586 C CA . ALA A 1 77 ? -0.706 27.297 7.262 1 89.25 77 ALA A CA 1
ATOM 587 C C . ALA A 1 77 ? -0.19 28.719 7.133 1 89.25 77 ALA A C 1
ATOM 589 O O . ALA A 1 77 ? -0.537 29.594 7.938 1 89.25 77 ALA A O 1
ATOM 590 N N . PHE A 1 78 ? 0.592 28.984 6.133 1 89.62 78 PHE A N 1
ATOM 591 C CA . PHE A 1 78 ? 1.141 30.328 5.895 1 89.62 78 PHE A CA 1
ATOM 592 C C . PHE A 1 78 ? 0.037 31.297 5.52 1 89.62 78 PHE A C 1
ATOM 594 O O . PHE A 1 78 ? -0.026 32.406 6.055 1 89.62 78 PHE A O 1
ATOM 601 N N . ILE A 1 79 ? -0.828 30.922 4.664 1 93.56 79 ILE A N 1
ATOM 602 C CA . ILE A 1 79 ? -1.927 31.781 4.25 1 93.56 79 ILE A CA 1
ATOM 603 C C . ILE A 1 79 ? -2.877 32 5.426 1 93.56 79 ILE A C 1
ATOM 605 O O . ILE A 1 79 ? -3.393 33.125 5.609 1 93.56 79 ILE A O 1
ATOM 609 N N . ALA A 1 80 ? -3.102 30.969 6.164 1 93.56 80 ALA A N 1
ATOM 610 C CA . ALA A 1 80 ? -3.977 31.094 7.324 1 93.56 80 ALA A CA 1
ATOM 611 C C . ALA A 1 80 ? -3.42 32.125 8.312 1 93.56 80 ALA A C 1
ATOM 613 O O . ALA A 1 80 ? -4.172 32.906 8.891 1 93.56 80 ALA A O 1
ATOM 614 N N . LYS A 1 81 ? -2.145 32.125 8.477 1 90.94 81 LYS A N 1
ATOM 615 C CA . LYS A 1 81 ? -1.518 33.062 9.383 1 90.94 81 LYS A CA 1
ATOM 616 C C . LYS A 1 81 ? -1.662 34.5 8.867 1 90.94 81 LYS A C 1
ATOM 618 O O . LYS A 1 81 ? -1.843 35.438 9.648 1 90.94 81 LYS A O 1
ATOM 623 N N . THR A 1 82 ? -1.595 34.688 7.602 1 92 82 THR A N 1
ATOM 624 C CA . THR A 1 82 ? -1.758 36.031 7.035 1 92 82 THR A CA 1
ATOM 625 C C . THR A 1 82 ? -3.199 36.5 7.184 1 92 82 THR A C 1
ATOM 627 O O . THR A 1 82 ? -3.447 37.688 7.379 1 92 82 THR A O 1
ATOM 630 N N . VAL A 1 83 ? -4.098 35.625 7.102 1 94.19 83 VAL A N 1
ATOM 631 C CA . VAL A 1 83 ? -5.5 36 7.285 1 94.19 83 VAL A CA 1
ATOM 632 C C . VAL A 1 83 ? -5.754 36.344 8.75 1 94.19 83 VAL A C 1
ATOM 634 O O . VAL A 1 83 ? -6.441 37.344 9.047 1 94.19 83 VAL A O 1
ATOM 637 N N . GLU A 1 84 ? -5.199 35.531 9.594 1 92.25 84 GLU A N 1
ATOM 638 C CA . GLU A 1 84 ? -5.34 35.812 11.016 1 92.25 84 GLU A CA 1
ATOM 639 C C . GLU A 1 84 ? -4.797 37.188 11.375 1 92.25 84 GLU A C 1
ATOM 641 O O . GLU A 1 84 ? -5.461 37.969 12.07 1 92.25 84 GLU A O 1
ATOM 646 N N . LEU A 1 85 ? -3.668 37.531 10.859 1 90.38 85 LEU A N 1
ATOM 647 C CA . LEU A 1 85 ? -3.029 38.812 11.156 1 90.38 85 LEU A CA 1
ATOM 648 C C . LEU A 1 85 ? -3.82 39.969 10.562 1 90.38 85 LEU A C 1
ATOM 650 O O . LEU A 1 85 ? -3.994 41 11.203 1 90.38 85 LEU A O 1
ATOM 654 N N . SER A 1 86 ? -4.309 39.844 9.383 1 92.62 86 SER A N 1
ATOM 655 C CA . SER A 1 86 ? -5.082 40.906 8.75 1 92.62 86 SER A CA 1
ATOM 656 C C . SER A 1 86 ? -6.449 41.062 9.406 1 92.62 86 SER A C 1
ATOM 658 O O . SER A 1 86 ? -6.969 42.156 9.523 1 92.62 86 SER A O 1
ATOM 660 N N . PHE A 1 87 ? -7.02 39.969 9.828 1 94.25 87 PHE A N 1
ATOM 661 C CA . PHE A 1 87 ? -8.297 40 10.531 1 94.25 87 PHE A CA 1
ATOM 662 C C . PHE A 1 87 ? -8.195 40.781 11.82 1 94.25 87 PHE A C 1
ATOM 664 O O . PHE A 1 87 ? -9.047 41.625 12.102 1 94.25 87 PHE A O 1
ATOM 671 N N . VAL A 1 88 ? -7.133 40.531 12.523 1 91.56 88 VAL A N 1
ATOM 672 C CA . VAL A 1 88 ? -6.926 41.25 13.781 1 91.56 88 VAL A CA 1
ATOM 673 C C . VAL A 1 88 ? -6.652 42.719 13.508 1 91.56 88 VAL A C 1
ATOM 675 O O . VAL A 1 88 ? -7.188 43.594 14.188 1 91.56 88 VAL A O 1
ATOM 678 N N . MET A 1 89 ? -5.922 43 12.539 1 90.88 89 MET A N 1
ATOM 679 C CA . MET A 1 89 ? -5.586 44.375 12.18 1 90.88 89 MET A CA 1
ATOM 680 C C . MET A 1 89 ? -6.836 45.188 11.812 1 90.88 89 MET A C 1
ATOM 682 O O . MET A 1 89 ? -7.031 46.312 12.281 1 90.88 89 MET A O 1
ATOM 686 N N . VAL A 1 90 ? -7.609 44.594 11.023 1 92.62 90 VAL A N 1
ATOM 687 C CA . VAL A 1 90 ? -8.805 45.281 10.539 1 92.62 90 VAL A CA 1
ATOM 688 C C . VAL A 1 90 ? -9.805 45.438 11.688 1 92.62 90 VAL A C 1
ATOM 690 O O . VAL A 1 90 ? -10.477 46.469 11.789 1 92.62 90 VAL A O 1
ATOM 693 N N . PHE A 1 91 ? -9.953 44.5 12.492 1 93.75 91 PHE A N 1
ATOM 694 C CA . PHE A 1 91 ? -10.875 44.594 13.617 1 93.75 91 PHE A CA 1
ATOM 695 C C . PHE A 1 91 ? -10.438 45.688 14.586 1 93.75 91 PHE A C 1
ATOM 697 O O . PHE A 1 91 ? -11.266 46.406 15.133 1 93.75 91 PHE A O 1
ATOM 704 N N . LEU A 1 92 ? -9.164 45.75 14.852 1 91.5 92 LEU A N 1
ATOM 705 C CA . LEU A 1 92 ? -8.656 46.812 15.742 1 91.5 92 LEU A CA 1
ATOM 706 C C . LEU A 1 92 ? -8.922 48.188 15.172 1 91.5 92 LEU A C 1
ATOM 708 O O . LEU A 1 92 ? -9.227 49.125 15.914 1 91.5 92 LEU A O 1
ATOM 712 N N . ALA A 1 93 ? -8.781 48.312 13.914 1 89.94 93 ALA A N 1
ATOM 713 C CA . ALA A 1 93 ? -9.109 49.562 13.273 1 89.94 93 ALA A CA 1
ATOM 714 C C . ALA A 1 93 ? -10.594 49.875 13.398 1 89.94 93 ALA A C 1
ATOM 716 O O . ALA A 1 93 ? -10.977 51.062 13.586 1 89.94 93 ALA A O 1
ATOM 717 N N . PHE A 1 94 ? -11.398 48.906 13.312 1 92 94 PHE A N 1
ATOM 718 C CA . PHE A 1 94 ? -12.844 49.094 13.445 1 92 94 PHE A CA 1
ATOM 719 C C . PHE A 1 94 ? -13.211 49.562 14.844 1 92 94 PHE A C 1
ATOM 721 O O . PHE A 1 94 ? -13.938 50.531 15.008 1 92 94 PHE A O 1
ATOM 728 N N . ILE A 1 95 ? -12.695 48.844 15.836 1 90.75 95 ILE A N 1
ATOM 729 C CA . ILE A 1 95 ? -13.016 49.219 17.203 1 90.75 95 ILE A CA 1
ATOM 730 C C . ILE A 1 95 ? -12.453 50.594 17.516 1 90.75 95 ILE A C 1
ATOM 732 O O . ILE A 1 95 ? -13.078 51.406 18.219 1 90.75 95 ILE A O 1
ATOM 736 N N . GLY A 1 96 ? -11.281 50.938 17.031 1 89.81 96 GLY A N 1
ATOM 737 C CA . GLY A 1 96 ? -10.695 52.25 17.219 1 89.81 96 GLY A CA 1
ATOM 738 C C . GLY A 1 96 ? -11.531 53.375 16.625 1 89.81 96 GLY A C 1
ATOM 739 O O . GLY A 1 96 ? -11.672 54.438 17.219 1 89.81 96 GLY A O 1
ATOM 740 N N . GLN A 1 97 ? -12.039 53.125 15.508 1 89.38 97 GLN A N 1
ATOM 741 C CA . GLN A 1 97 ? -12.859 54.125 14.852 1 89.38 97 GLN A CA 1
ATOM 742 C C . GLN A 1 97 ? -14.188 54.312 15.57 1 89.38 97 GLN A C 1
ATOM 744 O O . GLN A 1 97 ? -14.664 55.438 15.734 1 89.38 97 GLN A O 1
ATOM 749 N N . VAL A 1 98 ? -14.773 53.281 16 1 89.56 98 VAL A N 1
ATOM 750 C CA . VAL A 1 98 ? -16.062 53.344 16.672 1 89.56 98 VAL A CA 1
ATOM 751 C C . VAL A 1 98 ? -15.906 54.031 18.016 1 89.56 98 VAL A C 1
ATOM 753 O O . VAL A 1 98 ? -16.703 54.938 18.359 1 89.56 98 VAL A O 1
ATOM 756 N N . LEU A 1 99 ? -14.891 53.719 18.719 1 89.88 99 LEU A N 1
ATOM 757 C CA . LEU A 1 99 ? -14.688 54.312 20.031 1 89.88 99 LEU A CA 1
ATOM 758 C C . LEU A 1 99 ? -14.273 55.75 19.906 1 89.88 99 LEU A C 1
ATOM 760 O O . LEU A 1 99 ? -14.672 56.594 20.719 1 89.88 99 LEU A O 1
ATOM 764 N N . SER A 1 100 ? -13.445 56.062 18.938 1 88.31 100 SER A N 1
ATOM 765 C CA . SER A 1 100 ? -13.031 57.438 18.734 1 88.31 100 SER A CA 1
ATOM 766 C C . SER A 1 100 ? -14.227 58.344 18.375 1 88.31 100 SER A C 1
ATOM 768 O O . SER A 1 100 ? -14.336 59.469 18.859 1 88.31 100 SER A O 1
ATOM 770 N N . ARG A 1 101 ? -15.039 57.938 17.625 1 85.62 101 ARG A N 1
ATOM 771 C CA . ARG A 1 101 ? -16.219 58.719 17.25 1 85.62 101 ARG A CA 1
ATOM 772 C C . ARG A 1 101 ? -17.188 58.844 18.422 1 85.62 101 ARG A C 1
ATOM 774 O O . ARG A 1 101 ? -17.844 59.875 18.578 1 85.62 101 ARG A O 1
ATOM 781 N N . ARG A 1 102 ? -17.297 57.812 19.125 1 86.12 102 ARG A N 1
ATOM 782 C CA . ARG A 1 102 ? -18.141 57.875 20.312 1 86.12 102 ARG A CA 1
ATOM 783 C C . ARG A 1 102 ? -17.625 58.906 21.297 1 86.12 102 ARG A C 1
ATOM 785 O O . ARG A 1 102 ? -18.406 59.625 21.938 1 86.12 102 ARG A O 1
ATOM 792 N N . ALA A 1 103 ? -16.344 58.969 21.453 1 85.38 103 ALA A N 1
ATOM 793 C CA . ALA A 1 103 ? -15.727 59.938 22.359 1 85.38 103 ALA A CA 1
ATOM 794 C C . ALA A 1 103 ? -15.953 61.344 21.859 1 85.38 103 ALA A C 1
ATOM 796 O O . ALA A 1 103 ? -16.172 62.281 22.656 1 85.38 103 ALA A O 1
ATOM 797 N N . ILE A 1 104 ? -15.938 61.531 20.609 1 83.62 104 ILE A N 1
ATOM 798 C CA . ILE A 1 104 ? -16.062 62.844 20.016 1 83.62 104 ILE A CA 1
ATOM 799 C C . ILE A 1 104 ? -17.531 63.281 20.016 1 83.62 104 ILE A C 1
ATOM 801 O O . ILE A 1 104 ? -17.844 64.438 20.203 1 83.62 104 ILE A O 1
ATOM 805 N N . HIS A 1 105 ? -18.375 62.312 19.828 1 80.31 105 HIS A N 1
ATOM 806 C CA . HIS A 1 105 ? -19.797 62.625 19.812 1 80.31 105 HIS A CA 1
ATOM 807 C C . HIS A 1 105 ? -20.359 62.719 21.234 1 80.31 105 HIS A C 1
ATOM 809 O O . HIS A 1 105 ? -21.578 62.75 21.422 1 80.31 105 HIS A O 1
ATOM 815 N N . GLN A 1 106 ? -19.516 62.656 22.25 1 80.06 106 GLN A N 1
ATOM 816 C CA . GLN A 1 106 ? -19.812 62.906 23.656 1 80.06 106 GLN A CA 1
ATOM 817 C C . GLN A 1 106 ? -20.75 61.844 24.203 1 80.06 106 GLN A C 1
ATOM 819 O O . GLN A 1 106 ? -21.656 62.125 24.984 1 80.06 106 GLN A O 1
ATOM 824 N N . LYS A 1 107 ? -20.734 60.688 23.656 1 80.88 107 LYS A N 1
ATOM 825 C CA . LYS A 1 107 ? -21.484 59.562 24.188 1 80.88 107 LYS A CA 1
ATOM 826 C C . LYS A 1 107 ? -20.719 58.844 25.297 1 80.88 107 LYS A C 1
ATOM 828 O O . LYS A 1 107 ? -21.266 58 25.984 1 80.88 107 LYS A O 1
ATOM 833 N N . GLY A 1 108 ? -19.469 59.156 25.516 1 82.25 108 GLY A N 1
ATOM 834 C CA . GLY A 1 108 ? -18.688 58.688 26.641 1 82.25 108 GLY A CA 1
ATOM 835 C C . GLY A 1 108 ? -17.891 57.438 26.344 1 82.25 108 GLY A C 1
ATOM 836 O O . GLY A 1 108 ? -18.391 56.531 25.672 1 82.25 108 GLY A O 1
ATOM 837 N N . VAL A 1 109 ? -16.719 57.375 26.656 1 87.12 109 VAL A N 1
ATOM 838 C CA . VAL A 1 109 ? -15.836 56.219 26.578 1 87.12 109 VAL A CA 1
ATOM 839 C C . VAL A 1 109 ? -15.133 56.031 27.922 1 87.12 109 VAL A C 1
ATOM 841 O O . VAL A 1 109 ? -14.961 56.969 28.688 1 87.12 109 VAL A O 1
ATOM 844 N N . SER A 1 110 ? -14.953 54.781 28.234 1 88.38 110 SER A N 1
ATOM 845 C CA . SER A 1 110 ? -14.266 54.469 29.484 1 88.38 110 SER A CA 1
ATOM 846 C C . SER A 1 110 ? -12.938 53.781 29.219 1 88.38 110 SER A C 1
ATOM 848 O O . SER A 1 110 ? -12.672 53.344 28.109 1 88.38 110 SER A O 1
ATOM 850 N N . LEU A 1 111 ? -12.117 53.75 30.219 1 88.56 111 LEU A N 1
ATOM 851 C CA . LEU A 1 111 ? -10.844 53.062 30.078 1 88.56 111 LEU A CA 1
ATOM 852 C C . LEU A 1 111 ? -11.055 51.562 29.891 1 88.56 111 LEU A C 1
ATOM 854 O O . LEU A 1 111 ? -10.25 50.906 29.234 1 88.56 111 LEU A O 1
ATOM 858 N N . ALA A 1 112 ? -12.102 51.062 30.406 1 87.06 112 ALA A N 1
ATOM 859 C CA . ALA A 1 112 ? -12.43 49.656 30.234 1 87.06 112 ALA A CA 1
ATOM 860 C C . ALA A 1 112 ? -12.75 49.344 28.781 1 87.06 112 ALA A C 1
ATOM 862 O O . ALA A 1 112 ? -12.406 48.25 28.281 1 87.06 112 ALA A O 1
ATOM 863 N N . THR A 1 113 ? -13.359 50.219 28.109 1 88.31 113 THR A N 1
ATOM 864 C CA . THR A 1 113 ? -13.703 50 26.703 1 88.31 113 THR A CA 1
ATOM 865 C C . THR A 1 113 ? -12.469 50.094 25.812 1 88.31 113 THR A C 1
ATOM 867 O O . THR A 1 113 ? -12.367 49.406 24.797 1 88.31 113 THR A O 1
ATOM 870 N N . ILE A 1 114 ? -11.578 50.938 26.219 1 88 114 ILE A N 1
ATOM 871 C CA . ILE A 1 114 ? -10.344 51.062 25.453 1 88 114 ILE A CA 1
ATOM 872 C C . ILE A 1 114 ? -9.477 49.812 25.625 1 88 114 ILE A C 1
ATOM 874 O O . ILE A 1 114 ? -8.742 49.438 24.719 1 88 114 ILE A O 1
ATOM 878 N N . SER A 1 115 ? -9.625 49.156 26.719 1 87.94 115 SER A N 1
ATOM 879 C CA . SER A 1 115 ? -8.828 47.969 27.031 1 87.94 115 SER A CA 1
ATOM 880 C C . SER A 1 115 ? -9.25 46.781 26.172 1 87.94 115 SER A C 1
ATOM 882 O O . SER A 1 115 ? -8.547 45.75 26.125 1 87.94 115 SER A O 1
ATOM 884 N N . MET A 1 116 ? -10.328 46.844 25.484 1 88.69 116 MET A N 1
ATOM 885 C CA . MET A 1 116 ? -10.789 45.781 24.609 1 88.69 116 MET A CA 1
ATOM 886 C C . MET A 1 116 ? -9.742 45.469 23.547 1 88.69 116 MET A C 1
ATOM 888 O O . MET A 1 116 ? -9.625 44.312 23.109 1 88.69 116 MET A O 1
ATOM 892 N N . ARG A 1 117 ? -9.016 46.406 23.172 1 88 117 ARG A N 1
ATOM 893 C CA . ARG A 1 117 ? -7.949 46.219 22.188 1 88 117 ARG A CA 1
ATOM 894 C C . ARG A 1 117 ? -6.898 45.25 22.719 1 88 117 ARG A C 1
ATOM 896 O O . ARG A 1 117 ? -6.371 44.438 21.969 1 88 117 ARG A O 1
ATOM 903 N N . SER A 1 118 ? -6.668 45.344 23.969 1 85.81 118 SER A N 1
ATOM 904 C CA . SER A 1 118 ? -5.645 44.469 24.562 1 85.81 118 SER A CA 1
ATOM 905 C C . SER A 1 118 ? -6.121 43.031 24.672 1 85.81 118 SER A C 1
ATOM 907 O O . SER A 1 118 ? -5.309 42.094 24.672 1 85.81 118 SER A O 1
ATOM 909 N N . TRP A 1 119 ? -7.477 42.906 24.719 1 87.25 119 TRP A N 1
ATOM 910 C CA . TRP A 1 119 ? -8.023 41.562 24.75 1 87.25 119 TRP A CA 1
ATOM 911 C C . TRP A 1 119 ? -7.672 40.781 23.484 1 87.25 119 TRP A C 1
ATOM 913 O O . TRP A 1 119 ? -7.426 39.562 23.531 1 87.25 119 TRP A O 1
ATOM 923 N N . ILE A 1 120 ? -7.598 41.438 22.391 1 87.62 120 ILE A N 1
ATOM 924 C CA . ILE A 1 120 ? -7.402 40.812 21.078 1 87.62 120 ILE A CA 1
ATOM 925 C C . ILE A 1 120 ? -5.906 40.625 20.812 1 87.62 120 ILE A C 1
ATOM 927 O O . ILE A 1 120 ? -5.48 39.594 20.297 1 87.62 120 ILE A O 1
ATOM 931 N N . LEU A 1 121 ? -5.152 41.625 21.203 1 86.25 121 LEU A N 1
ATOM 932 C CA . LEU A 1 121 ? -3.723 41.625 20.922 1 86.25 121 LEU A CA 1
ATOM 933 C C . LEU A 1 121 ? -2.98 40.688 21.859 1 86.25 121 LEU A C 1
ATOM 935 O O . LEU A 1 121 ? -2.002 40.062 21.484 1 86.25 121 LEU A O 1
ATOM 939 N N . GLN A 1 122 ? -3.447 40.688 23.109 1 85.62 122 GLN A N 1
ATOM 940 C CA . GLN A 1 122 ? -2.869 39.844 24.125 1 85.62 122 GLN A CA 1
ATOM 941 C C . GLN A 1 122 ? -3.955 39.031 24.859 1 85.62 122 GLN A C 1
ATOM 943 O O . GLN A 1 122 ? -4.332 39.406 25.984 1 85.62 122 GLN A O 1
ATOM 948 N N . PRO A 1 123 ? -4.176 37.938 24.344 1 79.06 123 PRO A N 1
ATOM 949 C CA . PRO A 1 123 ? -5.277 37.188 24.969 1 79.06 123 PRO A CA 1
ATOM 950 C C . PRO A 1 123 ? -4.984 36.781 26.406 1 79.06 123 PRO A C 1
ATOM 952 O O . PRO A 1 123 ? -5.91 36.5 27.172 1 79.06 123 PRO A O 1
ATOM 955 N N . GLY A 1 124 ? -3.799 36.781 26.812 1 76.44 124 GLY A N 1
ATOM 956 C CA . GLY A 1 124 ? -3.482 36.531 28.219 1 76.44 124 GLY A CA 1
ATOM 957 C C . GLY A 1 124 ? -4.051 37.562 29.156 1 76.44 124 GLY A C 1
ATOM 958 O O . GLY A 1 124 ? -4.262 37.281 30.344 1 76.44 124 GLY A O 1
ATOM 959 N N . THR A 1 125 ? -4.375 38.75 28.609 1 77.5 125 THR A N 1
ATOM 960 C CA . THR A 1 125 ? -4.883 39.844 29.438 1 77.5 125 THR A CA 1
ATOM 961 C C . THR A 1 125 ? -6.328 39.562 29.859 1 77.5 125 THR A C 1
ATOM 963 O O . THR A 1 125 ? -6.824 40.188 30.812 1 77.5 125 THR A O 1
ATOM 966 N N . LEU A 1 126 ? -6.91 38.625 29.141 1 78.62 126 LEU A N 1
ATOM 967 C CA . LEU A 1 126 ? -8.273 38.281 29.516 1 78.62 126 LEU A CA 1
ATOM 968 C C . LEU A 1 126 ? -8.305 37.625 30.891 1 78.62 126 LEU A C 1
ATOM 970 O O . LEU A 1 126 ? -9.273 37.781 31.641 1 78.62 126 LEU A O 1
ATOM 974 N N . LEU A 1 127 ? -7.156 37.031 31.156 1 74.38 127 LEU A N 1
ATOM 975 C CA . LEU A 1 127 ? -7.09 36.344 32.438 1 74.38 127 LEU A CA 1
ATOM 976 C C . LEU A 1 127 ? -6.492 37.25 33.5 1 74.38 127 LEU A C 1
ATOM 978 O O . LEU A 1 127 ? -6.895 37.188 34.656 1 74.38 127 LEU A O 1
ATOM 982 N N . SER A 1 128 ? -5.609 38.219 33.156 1 74 128 SER A N 1
ATOM 983 C CA . SER A 1 128 ? -4.918 39.062 34.125 1 74 128 SER A CA 1
ATOM 984 C C . SER A 1 128 ? -5.746 40.281 34.469 1 74 128 SER A C 1
ATOM 986 O O . SER A 1 128 ? -5.684 40.781 35.594 1 74 128 SER A O 1
ATOM 988 N N . GLN A 1 129 ? -6.383 40.875 33.438 1 75.75 129 GLN A N 1
ATOM 989 C CA . GLN A 1 129 ? -7.219 42.031 33.656 1 75.75 129 GLN A CA 1
ATOM 990 C C . GLN A 1 129 ? -8.703 41.656 33.625 1 75.75 129 GLN A C 1
ATOM 992 O O . GLN A 1 129 ? -9.477 42.25 32.875 1 75.75 129 GLN A O 1
ATOM 997 N N . TRP A 1 130 ? -9.07 40.844 34.562 1 79.06 130 TRP A N 1
ATOM 998 C CA . TRP A 1 130 ? -10.43 40.312 34.594 1 79.06 130 TRP A CA 1
ATOM 999 C C . TRP A 1 130 ? -11.438 41.406 34.938 1 79.06 130 TRP A C 1
ATOM 1001 O O . TRP A 1 130 ? -12.578 41.375 34.5 1 79.06 130 TRP A O 1
ATOM 1011 N N . ARG A 1 131 ? -11.047 42.469 35.562 1 79.31 131 ARG A N 1
ATOM 1012 C CA . ARG A 1 131 ? -11.93 43.562 35.969 1 79.31 131 ARG A CA 1
ATOM 1013 C C . ARG A 1 131 ? -12.414 44.344 34.75 1 79.31 131 ARG A C 1
ATOM 1015 O O . ARG A 1 131 ? -13.578 44.75 34.688 1 79.31 131 ARG A O 1
ATOM 1022 N N . SER A 1 132 ? -11.477 44.531 33.844 1 81.5 132 SER A N 1
ATOM 1023 C CA . SER A 1 132 ? -11.867 45.25 32.625 1 81.5 132 SER A CA 1
ATOM 1024 C C . SER A 1 132 ? -12.859 44.438 31.797 1 81.5 132 SER A C 1
ATOM 1026 O O . SER A 1 132 ? -13.766 45 31.188 1 81.5 132 SER A O 1
ATOM 1028 N N . VAL A 1 133 ? -12.758 43.125 31.875 1 84.06 133 VAL A N 1
ATOM 1029 C CA . VAL A 1 133 ? -13.617 42.25 31.078 1 84.06 133 VAL A CA 1
ATOM 1030 C C . VAL A 1 133 ? -15.016 42.219 31.703 1 84.06 133 VAL A C 1
ATOM 1032 O O . VAL A 1 133 ? -16.016 42.156 30.984 1 84.06 133 VAL A O 1
ATOM 1035 N N . LYS A 1 134 ? -15.039 42.156 33 1 83.31 134 LYS A N 1
ATOM 1036 C CA . LYS A 1 134 ? -16.312 42.094 33.688 1 83.31 134 LYS A CA 1
ATOM 1037 C C . LYS A 1 134 ? -17.156 43.344 33.406 1 83.31 134 LYS A C 1
ATOM 1039 O O . LYS A 1 134 ? -18.375 43.25 33.312 1 83.31 134 LYS A O 1
ATOM 1044 N N . PHE A 1 135 ? -16.516 44.562 33.281 1 83.31 135 PHE A N 1
ATOM 1045 C CA . PHE A 1 135 ? -17.25 45.812 33.125 1 83.31 135 PHE A CA 1
ATOM 1046 C C . PHE A 1 135 ? -17.594 46.062 31.656 1 83.31 135 PHE A C 1
ATOM 1048 O O . PHE A 1 135 ? -18.688 46.531 31.344 1 83.31 135 PHE A O 1
ATOM 1055 N N . ALA A 1 136 ? -16.641 45.719 30.766 1 83.5 136 ALA A N 1
ATOM 1056 C CA . ALA A 1 136 ? -16.828 46.062 29.375 1 83.5 136 ALA A CA 1
ATOM 1057 C C . ALA A 1 136 ? -17.234 44.844 28.547 1 83.5 136 ALA A C 1
ATOM 1059 O O . ALA A 1 136 ? -17.719 45 27.422 1 83.5 136 ALA A O 1
ATOM 1060 N N . GLY A 1 137 ? -17.203 43.656 29.078 1 83.25 137 GLY A N 1
ATOM 1061 C CA . GLY A 1 137 ? -17.391 42.438 28.328 1 83.25 137 GLY A CA 1
ATOM 1062 C C . GLY A 1 137 ? -18.828 42.219 27.906 1 83.25 137 GLY A C 1
ATOM 1063 O O . GLY A 1 137 ? -19.078 41.562 26.891 1 83.25 137 GLY A O 1
ATOM 1064 N N . PHE A 1 138 ? -19.703 42.781 28.625 1 83.62 138 PHE A N 1
ATOM 1065 C CA . PHE A 1 138 ? -21.094 42.469 28.328 1 83.62 138 PHE A CA 1
ATOM 1066 C C . PHE A 1 138 ? -21.719 43.531 27.453 1 83.62 138 PHE A C 1
ATOM 1068 O O . PHE A 1 138 ? -22.891 43.406 27.062 1 83.62 138 PHE A O 1
ATOM 1075 N N . SER A 1 139 ? -20.984 44.469 26.984 1 85.12 139 SER A N 1
ATOM 1076 C CA . SER A 1 139 ? -21.453 45.406 25.969 1 85.12 139 SER A CA 1
ATOM 1077 C C . SER A 1 139 ? -21.391 44.781 24.578 1 85.12 139 SER A C 1
ATOM 1079 O O . SER A 1 139 ? -20.781 43.719 24.375 1 85.12 139 SER A O 1
ATOM 1081 N N . VAL A 1 140 ? -22.078 45.312 23.625 1 86.12 140 VAL A N 1
ATOM 1082 C CA . VAL A 1 140 ? -22.094 44.812 22.25 1 86.12 140 VAL A CA 1
ATOM 1083 C C . VAL A 1 140 ? -20.688 44.781 21.688 1 86.12 140 VAL A C 1
ATOM 1085 O O . VAL A 1 140 ? -20.266 43.781 21.094 1 86.12 140 VAL A O 1
ATOM 1088 N N . LEU A 1 141 ? -19.984 45.844 21.906 1 87.81 141 LEU A N 1
ATOM 1089 C CA . LEU A 1 141 ? -18.625 45.906 21.422 1 87.81 141 LEU A CA 1
ATOM 1090 C C . LEU A 1 141 ? -17.719 44.969 22.188 1 87.81 141 LEU A C 1
ATOM 1092 O O . LEU A 1 141 ? -16.766 44.406 21.641 1 87.81 141 LEU A O 1
ATOM 1096 N N . GLY A 1 142 ? -18 44.812 23.438 1 89.25 142 GLY A N 1
ATOM 1097 C CA . GLY A 1 142 ? -17.25 43.875 24.25 1 89.25 142 GLY A CA 1
ATOM 1098 C C . GLY A 1 142 ? -17.422 42.406 23.812 1 89.25 142 GLY A C 1
ATOM 1099 O O . GLY A 1 142 ? -16.438 41.656 23.734 1 89.25 142 GLY A O 1
ATOM 1100 N N . VAL A 1 143 ? -18.594 42.094 23.5 1 90.31 143 VAL A N 1
ATOM 1101 C CA . VAL A 1 143 ? -18.859 40.75 23.031 1 90.31 143 VAL A CA 1
ATOM 1102 C C . VAL A 1 143 ? -18.188 40.5 21.688 1 90.31 143 VAL A C 1
ATOM 1104 O O . VAL A 1 143 ? -17.609 39.469 21.453 1 90.31 143 VAL A O 1
ATOM 1107 N N . PHE A 1 144 ? -18.234 41.438 20.828 1 90.88 144 PHE A N 1
ATOM 1108 C CA . PHE A 1 144 ? -17.578 41.344 19.531 1 90.88 144 PHE A CA 1
ATOM 1109 C C . PHE A 1 144 ? -16.062 41.188 19.719 1 90.88 144 PHE A C 1
ATOM 1111 O O . PHE A 1 144 ? -15.438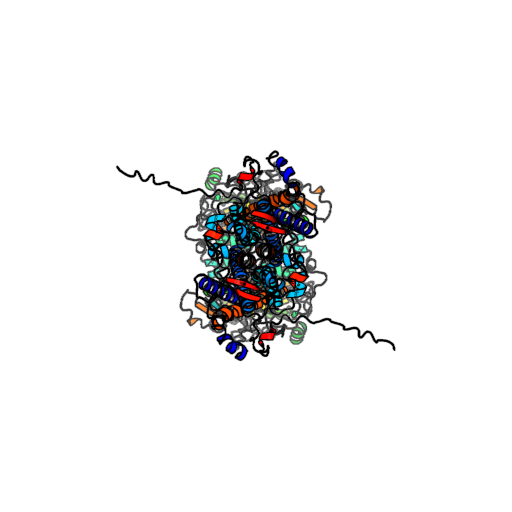 40.438 18.984 1 90.88 144 PHE A O 1
ATOM 1118 N N . SER A 1 145 ? -15.586 41.906 20.656 1 91.56 145 SER A N 1
ATOM 1119 C CA . SER A 1 145 ? -14.148 41.812 20.875 1 91.56 145 SER A CA 1
ATOM 1120 C C . SER A 1 145 ? -13.75 40.469 21.469 1 91.56 145 SER A C 1
ATOM 1122 O O . SER A 1 145 ? -12.703 39.906 21.125 1 91.56 145 SER A O 1
ATOM 1124 N N . LEU A 1 146 ? -14.57 39.938 22.328 1 91.56 146 LEU A N 1
ATOM 1125 C CA . LEU A 1 146 ? -14.289 38.625 22.922 1 91.56 146 LEU A CA 1
ATOM 1126 C C . LEU A 1 146 ? -14.375 37.531 21.875 1 91.56 146 LEU A C 1
ATOM 1128 O O . LEU A 1 146 ? -13.531 36.625 21.844 1 91.56 146 LEU A O 1
ATOM 1132 N N . VAL A 1 147 ? -15.328 37.625 21.062 1 93.12 147 VAL A N 1
ATOM 1133 C CA . VAL A 1 147 ? -15.516 36.625 20.016 1 93.12 147 VAL A CA 1
ATOM 1134 C C . VAL A 1 147 ? -14.352 36.688 19.016 1 93.12 147 VAL A C 1
ATOM 1136 O O . VAL A 1 147 ? -13.828 35.656 18.578 1 93.12 147 VAL A O 1
ATOM 1139 N N . THR A 1 148 ? -13.977 37.875 18.688 1 92.88 148 THR A N 1
ATOM 1140 C CA . THR A 1 148 ? -12.875 38.031 17.75 1 92.88 148 THR A CA 1
ATOM 1141 C C . THR A 1 148 ? -11.57 37.5 18.344 1 92.88 148 THR A C 1
ATOM 1143 O O . THR A 1 148 ? -10.734 36.969 17.625 1 92.88 148 THR A O 1
ATOM 1146 N N . ALA A 1 149 ? -11.391 37.719 19.594 1 91.94 149 ALA A N 1
ATOM 1147 C CA . ALA A 1 149 ? -10.203 37.188 20.266 1 91.94 149 ALA A CA 1
ATOM 1148 C C . ALA A 1 149 ? -10.156 35.656 20.172 1 91.94 149 ALA A C 1
ATOM 1150 O O . ALA A 1 149 ? -9.117 35.062 19.859 1 91.94 149 ALA A O 1
ATOM 1151 N N . ILE A 1 150 ? -11.219 35.062 20.344 1 91.81 150 ILE A N 1
ATOM 1152 C CA . ILE A 1 150 ? -11.297 33.625 20.281 1 91.81 150 ILE A CA 1
ATOM 1153 C C . ILE A 1 150 ? -11.102 33.156 18.844 1 91.81 150 ILE A C 1
ATOM 1155 O O . ILE A 1 150 ? -10.398 32.156 18.609 1 91.81 150 ILE A O 1
ATOM 1159 N N . LEU A 1 151 ? -11.734 33.812 17.938 1 94.38 151 LEU A N 1
ATOM 1160 C CA . LEU A 1 151 ? -11.633 33.438 16.531 1 94.38 151 LEU A CA 1
ATOM 1161 C C . LEU A 1 151 ? -10.195 33.562 16.031 1 94.38 151 LEU A C 1
ATOM 1163 O O . LEU A 1 151 ? -9.719 32.75 15.266 1 94.38 151 LEU A O 1
ATOM 1167 N N . SER A 1 152 ? -9.547 34.562 16.453 1 90.94 152 SER A N 1
ATOM 1168 C CA . SER A 1 152 ? -8.164 34.75 16.016 1 90.94 152 SER A CA 1
ATOM 1169 C C . SER A 1 152 ? -7.25 33.688 16.594 1 90.94 152 SER A C 1
ATOM 1171 O O . SER A 1 152 ? -6.254 33.312 15.961 1 90.94 152 SER A O 1
ATOM 1173 N N . LEU A 1 153 ? -7.598 33.156 17.75 1 89.62 153 LEU A N 1
ATOM 1174 C CA . LEU A 1 153 ? -6.805 32.094 18.391 1 89.62 153 LEU A CA 1
ATOM 1175 C C . LEU A 1 153 ? -7 30.766 17.688 1 89.62 153 LEU A C 1
ATOM 1177 O O . LEU A 1 153 ? -6.078 29.953 17.641 1 89.62 153 LEU A O 1
ATOM 1181 N N . LEU A 1 154 ? -8.109 30.609 17.125 1 92.56 154 LEU A N 1
ATOM 1182 C CA . LEU A 1 154 ? -8.453 29.281 16.609 1 92.56 154 LEU A CA 1
ATOM 1183 C C . LEU A 1 154 ? -8.398 29.25 15.094 1 92.56 154 LEU A C 1
ATOM 1185 O O . LEU A 1 154 ? -8.516 28.188 14.484 1 92.56 154 LEU A O 1
ATOM 1189 N N . TYR A 1 155 ? -8.141 30.344 14.477 1 93.25 155 TYR A N 1
ATOM 1190 C CA . TYR A 1 155 ? -8.305 30.422 13.031 1 93.25 155 TYR A CA 1
ATOM 1191 C C . TYR A 1 155 ? -7.289 29.531 12.32 1 93.25 155 TYR A C 1
ATOM 1193 O O . TYR A 1 155 ? -7.641 28.781 11.398 1 93.25 155 TYR A O 1
ATOM 1201 N N . THR A 1 156 ? -6.043 29.547 12.672 1 91 156 THR A N 1
ATOM 1202 C CA . THR A 1 156 ? -5.02 28.734 12.023 1 91 156 THR A CA 1
ATOM 1203 C C . THR A 1 156 ? -5.258 27.25 12.281 1 91 156 THR A C 1
ATOM 1205 O O . THR A 1 156 ? -5.02 26.422 11.406 1 91 156 THR A O 1
ATOM 1208 N N . THR A 1 157 ? -5.684 26.938 13.438 1 89.44 157 THR A N 1
ATOM 1209 C CA . THR A 1 157 ? -6.012 25.562 13.758 1 89.44 157 THR A CA 1
ATOM 1210 C C . THR A 1 157 ? -7.207 25.078 12.938 1 89.44 157 THR A C 1
ATOM 1212 O O . THR A 1 157 ? -7.23 23.953 12.461 1 89.44 157 THR A O 1
ATOM 1215 N N . ALA A 1 158 ? -8.156 25.969 12.844 1 92.81 158 ALA A N 1
ATOM 1216 C CA . ALA A 1 158 ? -9.344 25.625 12.055 1 92.81 158 ALA A CA 1
ATOM 1217 C C . ALA A 1 158 ? -8.984 25.438 10.586 1 92.81 158 ALA A C 1
ATOM 1219 O O . ALA A 1 158 ? -9.516 24.531 9.922 1 92.81 158 ALA A O 1
ATOM 1220 N N . ALA A 1 159 ? -8.141 26.266 10.117 1 92.81 159 ALA A N 1
ATOM 1221 C CA . ALA A 1 159 ? -7.688 26.141 8.734 1 92.81 159 ALA A CA 1
ATOM 1222 C C . ALA A 1 159 ? -6.926 24.844 8.523 1 92.81 159 ALA A C 1
ATOM 1224 O O . ALA A 1 159 ? -7.055 24.203 7.48 1 92.81 159 ALA A O 1
ATOM 1225 N N . GLY A 1 160 ? -6.16 24.453 9.453 1 89.25 160 GLY A N 1
ATOM 1226 C CA . GLY A 1 160 ? -5.441 23.188 9.367 1 89.25 160 GLY A CA 1
ATOM 1227 C C . GLY A 1 160 ? -6.355 21.969 9.398 1 89.25 160 GLY A C 1
ATOM 1228 O O . GLY A 1 160 ? -6.066 20.953 8.773 1 89.25 160 GLY A O 1
ATOM 1229 N N . ALA A 1 161 ? -7.426 22.125 10.023 1 89.94 161 ALA A N 1
ATOM 1230 C CA . ALA A 1 161 ? -8.344 21 10.18 1 89.94 161 ALA A CA 1
ATOM 1231 C C . ALA A 1 161 ? -9.266 20.875 8.969 1 89.94 161 ALA A C 1
ATOM 1233 O O . ALA A 1 161 ? -9.609 19.75 8.57 1 89.94 161 ALA A O 1
ATOM 1234 N N . LEU A 1 162 ? -9.617 22.016 8.367 1 94.12 162 LEU A N 1
ATOM 1235 C CA . LEU A 1 162 ? -10.695 21.938 7.387 1 94.12 162 LEU A CA 1
ATOM 1236 C C . LEU A 1 162 ? -10.195 22.297 5.992 1 94.12 162 LEU A C 1
ATOM 1238 O O . LEU A 1 162 ? -10.773 21.875 4.992 1 94.12 162 LEU A O 1
ATOM 1242 N N . VAL A 1 163 ? -9.227 23.109 5.887 1 94.19 163 VAL A N 1
ATOM 1243 C CA . VAL A 1 163 ? -8.805 23.625 4.59 1 94.19 163 VAL A CA 1
ATOM 1244 C C . VAL A 1 163 ? -7.582 22.859 4.098 1 94.19 163 VAL A C 1
ATOM 1246 O O . VAL A 1 163 ? -7.43 22.625 2.895 1 94.19 163 VAL A O 1
ATOM 1249 N N . GLN A 1 164 ? -6.754 22.469 4.98 1 92.06 164 GLN A N 1
ATOM 1250 C CA . GLN A 1 164 ? -5.562 21.703 4.609 1 92.06 164 GLN A CA 1
ATOM 1251 C C . GLN A 1 164 ? -5.934 20.375 3.955 1 92.06 164 GLN A C 1
ATOM 1253 O O . GLN A 1 164 ? -6.84 19.688 4.418 1 92.06 164 GLN A O 1
ATOM 1258 N N . PRO A 1 165 ? -5.238 20.109 2.826 1 90.56 165 PRO A N 1
ATOM 1259 C CA . PRO A 1 165 ? -5.531 18.828 2.164 1 90.56 165 PRO A CA 1
ATOM 1260 C C . PRO A 1 165 ? -5.152 17.625 3.016 1 90.56 165 PRO A C 1
ATOM 1262 O O . PRO A 1 165 ? -4.027 17.547 3.52 1 90.56 165 PRO A O 1
ATOM 1265 N N . GLN A 1 166 ? -6.121 16.797 3.182 1 85.44 166 GLN A N 1
ATOM 1266 C CA . GLN A 1 166 ? -5.918 15.562 3.92 1 85.44 166 GLN A CA 1
ATOM 1267 C C . GLN A 1 166 ? -6.391 14.359 3.111 1 85.44 166 GLN A C 1
ATOM 1269 O O . GLN A 1 166 ? -7.289 14.477 2.275 1 85.44 166 GLN A O 1
ATOM 1274 N N . LEU A 1 167 ? -5.75 13.266 3.338 1 83.38 167 LEU A N 1
ATOM 1275 C CA . LEU A 1 167 ? -6.121 12.055 2.617 1 83.38 167 LEU A CA 1
ATOM 1276 C C . LEU A 1 167 ? -7.441 11.5 3.135 1 83.38 167 LEU A C 1
ATOM 1278 O O . LEU A 1 167 ? -7.57 11.195 4.324 1 83.38 167 LEU A O 1
ATOM 1282 N N . ARG A 1 168 ? -8.414 11.484 2.256 1 84.56 168 ARG A N 1
ATOM 1283 C CA . ARG A 1 168 ? -9.742 11.008 2.617 1 84.56 168 ARG A CA 1
ATOM 1284 C C . ARG A 1 168 ? -10.383 10.234 1.469 1 84.56 168 ARG A C 1
ATOM 1286 O O . ARG A 1 168 ? -9.906 10.297 0.333 1 84.56 168 ARG A O 1
ATOM 1293 N N . LEU A 1 169 ? -11.453 9.484 1.863 1 84.19 169 LEU A N 1
ATOM 1294 C CA . LEU A 1 169 ? -12.242 8.758 0.874 1 84.19 169 LEU A CA 1
ATOM 1295 C C . LEU A 1 169 ? -13.5 9.531 0.512 1 84.19 169 LEU A C 1
ATOM 1297 O O . LEU A 1 169 ? -14.383 9.719 1.355 1 84.19 169 LEU A O 1
ATOM 1301 N N . PRO A 1 170 ? -13.562 10.062 -0.681 1 87.25 170 PRO A N 1
ATOM 1302 C CA . PRO A 1 170 ? -14.773 10.758 -1.113 1 87.25 170 PRO A CA 1
ATOM 1303 C C . PRO A 1 170 ? -15.969 9.82 -1.283 1 87.25 170 PRO A C 1
ATOM 1305 O O . PRO A 1 170 ? -15.805 8.602 -1.248 1 87.25 170 PRO A O 1
ATOM 1308 N N . PRO A 1 171 ? -17.125 10.391 -1.38 1 86.12 171 PRO A N 1
ATOM 1309 C CA . PRO A 1 171 ? -18.281 9.547 -1.674 1 86.12 171 PRO A CA 1
ATOM 1310 C C . PRO A 1 171 ? -18.234 8.945 -3.078 1 86.12 171 PRO A C 1
ATOM 1312 O O . PRO A 1 171 ? -17.438 9.391 -3.914 1 86.12 171 PRO A O 1
ATOM 1315 N N . TRP A 1 172 ? -19.094 7.922 -3.328 1 91.5 172 TRP A N 1
ATOM 1316 C CA . TRP A 1 172 ? -19.141 7.234 -4.617 1 91.5 172 TRP A CA 1
ATOM 1317 C C . TRP A 1 172 ? -19.609 8.172 -5.719 1 91.5 172 TRP A C 1
ATOM 1319 O O . TRP A 1 172 ? -20.516 8.984 -5.508 1 91.5 172 TRP A O 1
ATOM 1329 N N . GLU A 1 173 ? -18.984 8.164 -6.824 1 90.06 173 GLU A N 1
ATOM 1330 C CA . GLU A 1 173 ? -19.359 8.961 -7.992 1 90.06 173 GLU A CA 1
ATOM 1331 C C . GLU A 1 173 ? -19.594 8.078 -9.211 1 90.06 173 GLU A C 1
ATOM 1333 O O . GLU A 1 173 ? -18.828 7.148 -9.477 1 90.06 173 GLU A O 1
ATOM 1338 N N . LYS A 1 174 ? -20.672 8.32 -9.891 1 91.69 174 LYS A N 1
ATOM 1339 C CA . LYS A 1 174 ? -20.969 7.574 -11.109 1 91.69 174 LYS A CA 1
ATOM 1340 C C . LYS A 1 174 ? -20.219 8.156 -12.305 1 91.69 174 LYS A C 1
ATOM 1342 O O . LYS A 1 174 ? -20.219 9.375 -12.508 1 91.69 174 LYS A O 1
ATOM 1347 N N . GLN A 1 175 ? -19.484 7.324 -12.945 1 91.81 175 GLN A N 1
ATOM 1348 C CA . GLN A 1 175 ? -18.719 7.762 -14.117 1 91.81 175 GLN A CA 1
ATOM 1349 C C . GLN A 1 175 ? -18.703 6.68 -15.195 1 91.81 175 GLN A C 1
ATOM 1351 O O . GLN A 1 175 ? -18.969 5.508 -14.914 1 91.81 175 GLN A O 1
ATOM 1356 N N . THR A 1 176 ? -18.516 7.152 -16.422 1 94.62 176 THR A N 1
ATOM 1357 C CA . THR A 1 176 ? -18.328 6.238 -17.531 1 94.62 176 THR A CA 1
ATOM 1358 C C . THR A 1 176 ? -16.844 5.992 -17.797 1 94.62 176 THR A C 1
ATOM 1360 O O . THR A 1 176 ? -16.078 6.938 -17.969 1 94.62 176 THR A O 1
ATOM 1363 N N . LEU A 1 177 ? -16.5 4.789 -17.734 1 96 177 LEU A N 1
ATOM 1364 C CA . LEU A 1 177 ? -15.109 4.418 -17.953 1 96 177 LEU A CA 1
ATOM 1365 C C . LEU A 1 177 ? -14.93 3.824 -19.344 1 96 177 LEU A C 1
ATOM 1367 O O . LEU A 1 177 ? -15.875 3.299 -19.938 1 96 177 LEU A O 1
ATOM 1371 N N . ALA A 1 178 ? -13.742 4 -19.844 1 95.06 178 ALA A N 1
ATOM 1372 C CA . ALA A 1 178 ? -13.391 3.451 -21.156 1 95.06 178 ALA A CA 1
ATOM 1373 C C . ALA A 1 178 ? -12.414 2.287 -21.016 1 95.06 178 ALA A C 1
ATOM 1375 O O . ALA A 1 178 ? -11.5 2.336 -20.188 1 95.06 178 ALA A O 1
ATOM 1376 N N . GLY A 1 179 ? -12.656 1.225 -21.719 1 92.06 179 GLY A N 1
ATOM 1377 C CA . GLY A 1 179 ? -11.758 0.082 -21.781 1 92.06 179 GLY A CA 1
ATOM 1378 C C . GLY A 1 179 ? -11.438 -0.354 -23.203 1 92.06 179 GLY A C 1
ATOM 1379 O O . GLY A 1 179 ? -12.211 -0.091 -24.125 1 92.06 179 GLY A O 1
ATOM 1380 N N . GLU A 1 180 ? -10.344 -0.959 -23.391 1 88.5 180 GLU A N 1
ATOM 1381 C CA . GLU A 1 180 ? -9.922 -1.448 -24.688 1 88.5 180 GLU A CA 1
ATOM 1382 C C . GLU A 1 180 ? -10.508 -2.826 -24.984 1 88.5 180 GLU A C 1
ATOM 1384 O O . GLU A 1 180 ? -10.516 -3.699 -24.109 1 88.5 180 GLU A O 1
ATOM 1389 N N . VAL A 1 181 ? -11.047 -2.99 -26.156 1 85.62 181 VAL A N 1
ATOM 1390 C CA . VAL A 1 181 ? -11.633 -4.258 -26.578 1 85.62 181 VAL A CA 1
ATOM 1391 C C . VAL A 1 181 ? -10.992 -4.723 -27.891 1 85.62 181 VAL A C 1
ATOM 1393 O O . VAL A 1 181 ? -10.82 -3.928 -28.812 1 85.62 181 VAL A O 1
ATOM 1396 N N . ALA A 1 182 ? -10.422 -5.953 -27.781 1 78.19 182 ALA A N 1
ATOM 1397 C CA . ALA A 1 182 ? -9.836 -6.543 -28.984 1 78.19 182 ALA A CA 1
ATOM 1398 C C . ALA A 1 182 ? -10.516 -7.863 -29.344 1 78.19 182 ALA A C 1
ATOM 1400 O O . ALA A 1 182 ? -10.148 -8.922 -28.812 1 78.19 182 ALA A O 1
ATOM 1401 N N . GLY A 1 183 ? -11.664 -7.91 -30.031 1 70.12 183 GLY A N 1
ATOM 1402 C CA . GLY A 1 183 ? -12.289 -9.125 -30.531 1 70.12 183 GLY A CA 1
ATOM 1403 C C . GLY A 1 183 ? -13.625 -9.43 -29.859 1 70.12 183 GLY A C 1
ATOM 1404 O O . GLY A 1 183 ? -14.086 -8.664 -29.016 1 70.12 183 GLY A O 1
ATOM 1405 N N . ASP A 1 184 ? -14.328 -10.461 -30.391 1 68.44 184 ASP A N 1
ATOM 1406 C CA . ASP A 1 184 ? -15.648 -10.852 -29.891 1 68.44 184 ASP A CA 1
ATOM 1407 C C . ASP A 1 184 ? -15.555 -12.094 -29.016 1 68.44 184 ASP A C 1
ATOM 1409 O O . ASP A 1 184 ? -14.5 -12.742 -28.953 1 68.44 184 ASP A O 1
ATOM 1413 N N . PHE A 1 185 ? -16.594 -12.281 -28.25 1 64 185 PHE A N 1
ATOM 1414 C CA . PHE A 1 185 ? -16.672 -13.445 -27.375 1 64 185 PHE A CA 1
ATOM 1415 C C . PHE A 1 185 ? -16.516 -14.734 -28.172 1 64 185 PHE A C 1
ATOM 1417 O O . PHE A 1 185 ? -16.156 -15.773 -27.625 1 64 185 PHE A O 1
ATOM 1424 N N . SER A 1 186 ? -16.922 -14.656 -29.516 1 58 186 SER A N 1
ATOM 1425 C CA . SER A 1 186 ? -16.953 -15.836 -30.375 1 58 186 SER A CA 1
ATOM 1426 C C . SER A 1 186 ? -15.562 -16.188 -30.891 1 58 186 SER A C 1
ATOM 1428 O O . SER A 1 186 ? -15.328 -17.297 -31.359 1 58 186 SER A O 1
ATOM 1430 N N . SER A 1 187 ? -14.805 -15.102 -31.031 1 55 187 SER A N 1
ATOM 1431 C CA . SER A 1 187 ? -13.523 -15.383 -31.688 1 55 187 SER A CA 1
ATOM 1432 C C . SER A 1 187 ? -12.641 -16.266 -30.797 1 55 187 SER A C 1
ATOM 1434 O O . SER A 1 187 ? -12.562 -16.062 -29.594 1 55 187 SER A O 1
ATOM 1436 N N . THR A 1 188 ? -12.734 -17.469 -31.297 1 53.53 188 THR A N 1
ATOM 1437 C CA . THR A 1 188 ? -11.883 -18.453 -30.641 1 53.53 188 THR A CA 1
ATOM 1438 C C . THR A 1 188 ? -10.625 -17.781 -30.094 1 53.53 188 THR A C 1
ATOM 1440 O O . THR A 1 188 ? -9.922 -17.078 -30.812 1 53.53 188 THR A O 1
ATOM 1443 N N . LEU A 1 189 ? -10.75 -17.453 -28.812 1 58.03 189 LEU A N 1
ATOM 1444 C CA . LEU A 1 189 ? -9.578 -17.031 -28.062 1 58.03 189 LEU A CA 1
ATOM 1445 C C . LEU A 1 189 ? -8.336 -17.781 -28.531 1 58.03 189 LEU A C 1
ATOM 1447 O O . LEU A 1 189 ? -8.289 -19.016 -28.469 1 58.03 189 LEU A O 1
ATOM 1451 N N . GLN A 1 190 ? -7.832 -17.453 -29.656 1 67.44 190 GLN A N 1
ATOM 1452 C CA . GLN A 1 190 ? -6.605 -18.125 -30.062 1 67.44 190 GLN A CA 1
ATOM 1453 C C . GLN A 1 190 ? -5.598 -18.172 -28.922 1 67.44 190 GLN A C 1
ATOM 1455 O O . GLN A 1 190 ? -4.598 -17.453 -28.938 1 67.44 190 GLN A O 1
ATOM 1460 N N . ALA A 1 191 ? -6.012 -19.078 -27.984 1 76 191 ALA A N 1
ATOM 1461 C CA . ALA A 1 191 ? -5.207 -19.203 -26.766 1 76 191 ALA A CA 1
ATOM 1462 C C . ALA A 1 191 ? -3.789 -19.656 -27.094 1 76 191 ALA A C 1
ATOM 1464 O O . ALA A 1 191 ? -2.82 -19.125 -26.547 1 76 191 ALA A O 1
ATOM 1465 N N . LYS A 1 192 ? -3.664 -20.562 -28.094 1 76 192 LYS A N 1
ATOM 1466 C CA . LYS A 1 192 ? -2.354 -21.109 -28.453 1 76 192 LYS A CA 1
ATOM 1467 C C . LYS A 1 192 ? -1.474 -20.031 -29.094 1 76 192 LYS A C 1
ATOM 1469 O O . LYS A 1 192 ? -0.296 -19.906 -28.75 1 76 192 LYS A O 1
ATOM 1474 N N . ASP A 1 193 ? -2.137 -19.281 -29.875 1 74.94 193 ASP A N 1
ATOM 1475 C CA . ASP A 1 193 ? -1.384 -18.219 -30.547 1 74.94 193 ASP A CA 1
ATOM 1476 C C . ASP A 1 193 ? -0.992 -17.109 -29.578 1 74.94 193 ASP A C 1
ATOM 1478 O O . ASP A 1 193 ? 0.106 -16.562 -29.656 1 74.94 193 ASP A O 1
ATOM 1482 N N . THR A 1 194 ? -1.895 -16.906 -28.719 1 75 194 THR A N 1
ATOM 1483 C CA . THR A 1 194 ? -1.62 -15.875 -27.719 1 75 194 THR A CA 1
ATOM 1484 C C . THR A 1 194 ? -0.473 -16.297 -26.797 1 75 194 THR A C 1
ATOM 1486 O O . THR A 1 194 ? 0.389 -15.492 -26.453 1 75 194 THR A O 1
ATOM 1489 N N . CYS A 1 195 ? -0.495 -17.5 -26.422 1 80 195 CYS A N 1
ATOM 1490 C CA . CYS A 1 195 ? 0.574 -18.016 -25.578 1 80 195 CYS A CA 1
ATOM 1491 C C . CYS A 1 195 ? 1.904 -18.016 -26.312 1 80 195 CYS A C 1
ATOM 1493 O O . CYS A 1 195 ? 2.938 -17.641 -25.766 1 80 195 CYS A O 1
ATOM 1495 N N . LEU A 1 196 ? 1.807 -18.422 -27.594 1 75.5 196 LEU A N 1
ATOM 1496 C CA . LEU A 1 196 ? 3.023 -18.531 -28.391 1 75.5 196 LEU A CA 1
ATOM 1497 C C . LEU A 1 196 ? 3.662 -17.172 -28.609 1 75.5 196 LEU A C 1
ATOM 1499 O O . LEU A 1 196 ? 4.891 -17.047 -28.609 1 75.5 196 LEU A O 1
ATOM 1503 N N . LYS A 1 197 ? 2.861 -16.219 -28.719 1 75 197 LYS A N 1
ATOM 1504 C CA . LYS A 1 197 ? 3.367 -14.867 -28.938 1 75 197 LYS A CA 1
ATOM 1505 C C . LYS A 1 197 ? 4.07 -14.328 -27.688 1 75 197 LYS A C 1
ATOM 1507 O O . LYS A 1 197 ? 4.984 -13.516 -27.797 1 75 197 LYS A O 1
ATOM 1512 N N . ALA A 1 198 ? 3.713 -14.836 -26.609 1 74.75 198 ALA A N 1
ATOM 1513 C CA . ALA A 1 198 ? 4.312 -14.406 -25.344 1 74.75 198 ALA A CA 1
ATOM 1514 C C . ALA A 1 198 ? 5.395 -15.375 -24.891 1 74.75 198 ALA A C 1
ATOM 1516 O O . ALA A 1 198 ? 5.734 -15.422 -23.703 1 74.75 198 ALA A O 1
ATOM 1517 N N . TRP A 1 199 ? 5.93 -16.156 -25.828 1 80.94 199 TRP A N 1
ATOM 1518 C CA . TRP A 1 199 ? 6.895 -17.219 -25.562 1 80.94 199 TRP A CA 1
ATOM 1519 C C . TRP A 1 199 ? 8.18 -17.016 -26.359 1 80.94 199 TRP A C 1
ATOM 1521 O O . TRP A 1 199 ? 8.148 -16.422 -27.438 1 80.94 199 TRP A O 1
ATOM 1531 N N . PRO A 1 200 ? 9.312 -17.312 -25.672 1 83.62 200 PRO A N 1
ATOM 1532 C CA . PRO A 1 200 ? 10.539 -17.188 -26.469 1 83.62 200 PRO A CA 1
ATOM 1533 C C . PRO A 1 200 ? 10.508 -18.047 -27.734 1 83.62 200 PRO A C 1
ATOM 1535 O O . PRO A 1 200 ? 9.875 -19.109 -27.75 1 83.62 200 PRO A O 1
ATOM 1538 N N . ASP A 1 201 ? 11.172 -17.594 -28.75 1 78.62 201 ASP A N 1
ATOM 1539 C CA . ASP A 1 201 ? 11.219 -18.297 -30.031 1 78.62 201 ASP A CA 1
ATOM 1540 C C . ASP A 1 201 ? 12.203 -19.469 -29.969 1 78.62 201 ASP A C 1
ATOM 1542 O O . ASP A 1 201 ? 13.398 -19.297 -30.203 1 78.62 201 ASP A O 1
ATOM 1546 N N . VAL A 1 202 ? 11.734 -20.656 -29.688 1 77.88 202 VAL A N 1
ATOM 1547 C CA . VAL A 1 202 ? 12.586 -21.828 -29.641 1 77.88 202 VAL A CA 1
ATOM 1548 C C . VAL A 1 202 ? 12.57 -22.547 -30.984 1 77.88 202 VAL A C 1
ATOM 1550 O O . VAL A 1 202 ? 13.219 -23.578 -31.156 1 77.88 202 VAL A O 1
ATOM 1553 N N . GLY A 1 203 ? 11.922 -22 -31.953 1 74.44 203 GLY A N 1
ATOM 1554 C CA . GLY A 1 203 ? 11.875 -22.562 -33.312 1 74.44 203 GLY A CA 1
ATOM 1555 C C . GLY A 1 203 ? 10.805 -23.625 -33.469 1 74.44 203 GLY A C 1
ATOM 1556 O O . GLY A 1 203 ? 10.766 -24.328 -34.469 1 74.44 203 GLY A O 1
ATOM 1557 N N . ASP A 1 204 ? 9.977 -23.875 -32.406 1 79.69 204 ASP A N 1
ATOM 1558 C CA . ASP A 1 204 ? 8.898 -24.859 -32.469 1 79.69 204 ASP A CA 1
ATOM 1559 C C . ASP A 1 204 ? 7.582 -24.203 -32.906 1 79.69 204 ASP A C 1
ATOM 1561 O O . ASP A 1 204 ? 6.688 -24.016 -32.062 1 79.69 204 ASP A O 1
ATOM 1565 N N . GLN A 1 205 ? 7.41 -24.031 -34.188 1 77 205 GLN A N 1
ATOM 1566 C CA . GLN A 1 205 ? 6.215 -23.344 -34.656 1 77 205 GLN A CA 1
ATOM 1567 C C . GLN A 1 205 ? 5.02 -24.281 -34.688 1 77 205 GLN A C 1
ATOM 1569 O O . GLN A 1 205 ? 3.871 -23.844 -34.594 1 77 205 GLN A O 1
ATOM 1574 N N . ALA A 1 206 ? 5.336 -25.547 -34.812 1 74.69 206 ALA A N 1
ATOM 1575 C CA . ALA A 1 206 ? 4.254 -26.516 -34.969 1 74.69 206 ALA A CA 1
ATOM 1576 C C . ALA A 1 206 ? 3.541 -26.781 -33.656 1 74.69 206 ALA A C 1
ATOM 1578 O O . ALA A 1 206 ? 2.309 -26.812 -33.594 1 74.69 206 ALA A O 1
ATOM 1579 N N . TRP A 1 207 ? 4.266 -26.984 -32.562 1 79.38 207 TRP A N 1
ATOM 1580 C CA . TRP A 1 207 ? 3.65 -27.406 -31.312 1 79.38 207 TRP A CA 1
ATOM 1581 C C . TRP A 1 207 ? 3.949 -26.406 -30.188 1 79.38 207 TRP A C 1
ATOM 1583 O O . TRP A 1 207 ? 3.529 -26.609 -29.047 1 79.38 207 TRP A O 1
ATOM 1593 N N . GLY A 1 208 ? 4.621 -25.359 -30.531 1 81.56 208 GLY A N 1
ATOM 1594 C CA . GLY A 1 208 ? 5.016 -24.391 -29.516 1 81.56 208 GLY A CA 1
ATOM 1595 C C . GLY A 1 208 ? 3.834 -23.75 -28.797 1 81.56 208 GLY A C 1
ATOM 1596 O O . GLY A 1 208 ? 3.865 -23.578 -27.578 1 81.56 208 GLY A O 1
ATOM 1597 N N . GLY A 1 209 ? 2.799 -23.422 -29.516 1 82.69 209 GLY A N 1
ATOM 1598 C CA . GLY A 1 209 ? 1.611 -22.828 -28.922 1 82.69 209 GLY A CA 1
ATOM 1599 C C . GLY A 1 209 ? 0.877 -23.766 -27.984 1 82.69 209 GLY A C 1
ATOM 1600 O O . GLY A 1 209 ? 0.465 -23.359 -26.891 1 82.69 209 GLY A O 1
ATOM 1601 N N . SER A 1 210 ? 0.763 -25.016 -28.375 1 82.19 210 SER A N 1
ATOM 1602 C CA . SER A 1 210 ? 0.053 -26 -27.547 1 82.19 210 SER A CA 1
ATOM 1603 C C . SER A 1 210 ? 0.856 -26.359 -26.312 1 82.19 210 SER A C 1
ATOM 1605 O O . SER A 1 210 ? 0.291 -26.531 -25.219 1 82.19 210 SER A O 1
ATOM 1607 N N . THR A 1 211 ? 2.143 -26.406 -26.469 1 84.19 211 THR A N 1
ATOM 1608 C CA . THR A 1 211 ? 2.998 -26.766 -25.344 1 84.19 211 THR A CA 1
ATOM 1609 C C . THR A 1 211 ? 3.043 -25.625 -24.328 1 84.19 211 THR A C 1
ATOM 1611 O O . THR A 1 211 ? 2.971 -25.875 -23.109 1 84.19 211 THR A O 1
ATOM 1614 N N . CYS A 1 212 ? 3.18 -24.484 -24.859 1 87.94 212 CYS A N 1
ATOM 1615 C CA . CYS A 1 212 ? 3.203 -23.328 -23.953 1 87.94 212 CYS A CA 1
ATOM 1616 C C . CYS A 1 212 ? 1.886 -23.203 -23.188 1 87.94 212 CYS A C 1
ATOM 1618 O O . CYS A 1 212 ? 1.881 -22.969 -21.984 1 87.94 212 CYS A O 1
ATOM 1620 N N . LEU A 1 213 ? 0.784 -23.344 -23.844 1 88.69 213 LEU A N 1
ATOM 1621 C CA . LEU A 1 213 ? -0.53 -23.234 -23.234 1 88.69 213 LEU A CA 1
ATOM 1622 C C . LEU A 1 213 ? -0.724 -24.328 -22.172 1 88.69 213 LEU A C 1
ATOM 1624 O O . LEU A 1 213 ? -1.268 -24.062 -21.094 1 88.69 213 LEU A O 1
ATOM 1628 N N . ALA A 1 214 ? -0.279 -25.531 -22.5 1 87.62 214 ALA A N 1
ATOM 1629 C CA . ALA A 1 214 ? -0.438 -26.672 -21.578 1 87.62 214 ALA A CA 1
ATOM 1630 C C . ALA A 1 214 ? 0.305 -26.422 -20.281 1 87.62 214 ALA A C 1
ATOM 1632 O O . ALA A 1 214 ? -0.239 -26.641 -19.188 1 87.62 214 ALA A O 1
ATOM 1633 N N . VAL A 1 215 ? 1.507 -25.938 -20.359 1 90.44 215 VAL A N 1
ATOM 1634 C CA . VAL A 1 215 ? 2.299 -25.719 -19.156 1 90.44 215 VAL A CA 1
ATOM 1635 C C . VAL A 1 215 ? 1.752 -24.5 -18.391 1 90.44 215 VAL A C 1
ATOM 1637 O O . VAL A 1 215 ? 1.687 -24.516 -17.172 1 90.44 215 VAL A O 1
ATOM 1640 N N . LYS A 1 216 ? 1.396 -23.484 -19.125 1 91.12 216 LYS A N 1
ATOM 1641 C CA . LYS A 1 216 ? 0.846 -22.281 -18.5 1 91.12 216 LYS A CA 1
ATOM 1642 C C . LYS A 1 216 ? -0.437 -22.594 -17.734 1 91.12 216 LYS A C 1
ATOM 1644 O O . LYS A 1 216 ? -0.587 -22.188 -16.578 1 91.12 216 LYS A O 1
ATOM 1649 N N . TRP A 1 217 ? -1.352 -23.312 -18.297 1 92.44 217 TRP A N 1
ATOM 1650 C CA . TRP A 1 217 ? -2.639 -23.594 -17.672 1 92.44 217 TRP A CA 1
ATOM 1651 C C . TRP A 1 217 ? -2.504 -24.656 -16.594 1 92.44 217 TRP A C 1
ATOM 1653 O O . TRP A 1 217 ? -3.273 -24.688 -15.633 1 92.44 217 TRP A O 1
ATOM 1663 N N . SER A 1 218 ? -1.565 -25.562 -16.812 1 92.19 218 SER A N 1
ATOM 1664 C CA . SER A 1 218 ? -1.297 -26.484 -15.719 1 92.19 218 SER A CA 1
ATOM 1665 C C . SER A 1 218 ? -0.893 -25.734 -14.453 1 92.19 218 SER A C 1
ATOM 1667 O O . SER A 1 218 ? -1.269 -26.141 -13.344 1 92.19 218 SER A O 1
ATOM 1669 N N . SER A 1 219 ? -0.211 -24.734 -14.672 1 91.75 219 SER A N 1
ATOM 1670 C CA . SER A 1 219 ? 0.256 -23.953 -13.531 1 91.75 219 SER A CA 1
ATOM 1671 C C . SER A 1 219 ? -0.843 -23.031 -13 1 91.75 219 SER A C 1
ATOM 1673 O O . SER A 1 219 ? -1.156 -23.062 -11.805 1 91.75 219 SER A O 1
ATOM 1675 N N . LEU A 1 220 ? -1.422 -22.297 -13.852 1 91.62 220 LEU A N 1
ATOM 1676 C CA . LEU A 1 220 ? -2.402 -21.297 -13.445 1 91.62 220 LEU A CA 1
ATOM 1677 C C . LEU A 1 220 ? -3.678 -21.969 -12.938 1 91.62 220 LEU A C 1
ATOM 1679 O O . LEU A 1 220 ? -4.176 -21.625 -11.867 1 91.62 220 LEU A O 1
ATOM 1683 N N . CYS A 1 221 ? -4.242 -22.844 -13.688 1 94.31 221 CYS A N 1
ATOM 1684 C CA . CYS A 1 221 ? -5.484 -23.516 -13.32 1 94.31 221 CYS A CA 1
ATOM 1685 C C . CYS A 1 221 ? -5.266 -24.484 -12.156 1 94.31 221 CYS A C 1
ATOM 1687 O O . CYS A 1 221 ? -6.117 -24.594 -11.273 1 94.31 221 CYS A O 1
ATOM 1689 N N . GLY A 1 222 ? -4.121 -25.109 -12.219 1 92.94 222 GLY A N 1
ATOM 1690 C CA . GLY A 1 222 ? -3.787 -25.984 -11.102 1 92.94 222 GLY A CA 1
ATOM 1691 C C . GLY A 1 222 ? -3.674 -25.234 -9.781 1 92.94 222 GLY A C 1
ATOM 1692 O O . GLY A 1 222 ? -4.09 -25.75 -8.742 1 92.94 222 GLY A O 1
ATOM 1693 N N . ARG A 1 223 ? -3.176 -24.141 -9.883 1 90.88 223 ARG A N 1
ATOM 1694 C CA . ARG A 1 223 ? -3.027 -23.344 -8.672 1 90.88 223 ARG A CA 1
ATOM 1695 C C . ARG A 1 223 ? -4.387 -22.984 -8.086 1 90.88 223 ARG A C 1
ATOM 1697 O O . ARG A 1 223 ? -4.574 -23.031 -6.867 1 90.88 223 ARG A O 1
ATOM 1704 N N . ASN A 1 224 ? -5.25 -22.5 -8.867 1 93.94 224 ASN A N 1
ATOM 1705 C CA . ASN A 1 224 ? -6.598 -22.203 -8.398 1 93.94 224 ASN A CA 1
ATOM 1706 C C . ASN A 1 224 ? -7.246 -23.406 -7.734 1 93.94 224 ASN A C 1
ATOM 1708 O O . ASN A 1 224 ? -7.871 -23.281 -6.68 1 93.94 224 ASN A O 1
ATOM 1712 N N . PHE A 1 225 ? -7.031 -24.547 -8.328 1 94.75 225 PHE A N 1
ATOM 1713 C CA . PHE A 1 225 ? -7.594 -25.781 -7.809 1 94.75 225 PHE A CA 1
ATOM 1714 C C . PHE A 1 225 ? -6.988 -26.141 -6.457 1 94.75 225 PHE A C 1
ATOM 1716 O O . PHE A 1 225 ? -7.711 -26.422 -5.496 1 94.75 225 PHE A O 1
ATOM 1723 N N . VAL A 1 226 ? -5.691 -26.031 -6.355 1 91.25 226 VAL A N 1
ATOM 1724 C CA . VAL A 1 226 ? -4.98 -26.391 -5.133 1 91.25 226 VAL A CA 1
ATOM 1725 C C . VAL A 1 226 ? -5.379 -25.453 -4.008 1 91.25 226 VAL A C 1
ATOM 1727 O O . VAL A 1 226 ? -5.617 -25.875 -2.877 1 91.25 226 VAL A O 1
ATOM 1730 N N . ARG A 1 227 ? -5.406 -24.266 -4.316 1 89.94 227 ARG A N 1
ATOM 1731 C CA . ARG A 1 227 ? -5.762 -23.297 -3.297 1 89.94 227 ARG A CA 1
ATOM 1732 C C . ARG A 1 227 ? -7.195 -23.5 -2.814 1 89.94 227 ARG A C 1
ATOM 1734 O O . ARG A 1 227 ? -7.484 -23.344 -1.626 1 89.94 227 ARG A O 1
ATOM 1741 N N . TYR A 1 228 ? -8.109 -23.703 -3.703 1 93.44 228 TYR A N 1
ATOM 1742 C CA . TYR A 1 228 ? -9.492 -23.953 -3.314 1 93.44 228 TYR A CA 1
ATOM 1743 C C . TYR A 1 228 ? -9.609 -25.188 -2.439 1 93.44 228 TYR A C 1
ATOM 1745 O O . TYR A 1 228 ? -10.305 -25.172 -1.421 1 93.44 228 TYR A O 1
ATOM 1753 N N . MET A 1 229 ? -8.914 -26.234 -2.83 1 91.62 229 MET A N 1
ATOM 1754 C CA . MET A 1 229 ? -8.93 -27.469 -2.051 1 91.62 229 MET A CA 1
ATOM 1755 C C . MET A 1 229 ? -8.32 -27.25 -0.667 1 91.62 229 MET A C 1
ATOM 1757 O O . MET A 1 229 ? -8.867 -27.719 0.334 1 91.62 229 MET A O 1
ATOM 1761 N N . ALA A 1 230 ? -7.262 -26.547 -0.648 1 87.12 230 ALA A N 1
ATOM 1762 C CA . ALA A 1 230 ? -6.562 -26.297 0.611 1 87.12 230 ALA A CA 1
ATOM 1763 C C . ALA A 1 230 ? -7.422 -25.484 1.57 1 87.12 230 ALA A C 1
ATOM 1765 O O . ALA A 1 230 ? -7.289 -25.609 2.791 1 87.12 230 ALA A O 1
ATOM 1766 N N . SER A 1 231 ? -8.281 -24.703 1.042 1 89 231 SER A N 1
ATOM 1767 C CA . SER A 1 231 ? -9.141 -23.859 1.878 1 89 231 SER A CA 1
ATOM 1768 C C . SER A 1 231 ? -10.141 -24.719 2.658 1 89 231 SER A C 1
ATOM 1770 O O . SER A 1 231 ? -10.703 -24.25 3.654 1 89 231 SER A O 1
ATOM 1772 N N . TRP A 1 232 ? -10.406 -25.891 2.252 1 89.69 232 TRP A N 1
ATOM 1773 C CA . TRP A 1 232 ? -11.367 -26.781 2.9 1 89.69 232 TRP A CA 1
ATOM 1774 C C . TRP A 1 232 ? -10.703 -27.594 4.004 1 89.69 232 TRP A C 1
ATOM 1776 O O . TRP A 1 232 ? -11.32 -28.5 4.574 1 89.69 232 TRP A O 1
ATOM 1786 N N . ASP A 1 233 ? -9.438 -27.25 4.234 1 78.06 233 ASP A N 1
ATOM 1787 C CA . ASP A 1 233 ? -8.719 -27.938 5.309 1 78.06 233 ASP A CA 1
ATOM 1788 C C . ASP A 1 233 ? -9.32 -27.578 6.672 1 78.06 233 ASP A C 1
ATOM 1790 O O . ASP A 1 233 ? -9.453 -26.406 7.016 1 78.06 233 ASP A O 1
ATOM 1794 N N . ASP A 1 234 ? -9.703 -28.578 7.363 1 62.28 234 ASP A N 1
ATOM 1795 C CA . ASP A 1 234 ? -10.383 -28.438 8.648 1 62.28 234 ASP A CA 1
ATOM 1796 C C . ASP A 1 234 ? -9.469 -27.797 9.695 1 62.28 234 ASP A C 1
ATOM 1798 O O . ASP A 1 234 ? -9.938 -27.125 10.609 1 62.28 234 ASP A O 1
ATOM 1802 N N . ASN A 1 235 ? -8.156 -28.125 9.547 1 60.06 235 ASN A N 1
ATOM 1803 C CA . ASN A 1 235 ? -7.262 -27.547 10.539 1 60.06 235 ASN A CA 1
ATOM 1804 C C . ASN A 1 235 ? -7.188 -26.031 10.398 1 60.06 235 ASN A C 1
ATOM 1806 O O . ASN A 1 235 ? -7.066 -25.312 11.398 1 60.06 235 ASN A O 1
ATOM 1810 N N . LYS A 1 236 ? -7.172 -25.625 9.227 1 57 236 LYS A N 1
ATOM 1811 C CA . LYS A 1 236 ? -7.148 -24.203 8.945 1 57 236 LYS A CA 1
ATOM 1812 C C . LYS A 1 236 ? -8.508 -23.562 9.219 1 57 236 LYS A C 1
ATOM 1814 O O . LYS A 1 236 ? -8.594 -22.438 9.695 1 57 236 LYS A O 1
ATOM 1819 N N . ALA A 1 237 ? -9.562 -24.453 8.812 1 55.94 237 ALA A N 1
ATOM 1820 C CA . ALA A 1 237 ? -10.922 -23.938 8.992 1 55.94 237 ALA A CA 1
ATOM 1821 C C . ALA A 1 237 ? -11.32 -23.953 10.461 1 55.94 237 ALA A C 1
ATOM 1823 O O . ALA A 1 237 ? -10.93 -24.844 11.211 1 55.94 237 ALA A O 1
ATOM 1824 N N . GLN A 1 238 ? -11.344 -22.859 11.102 1 60 238 GLN A N 1
ATOM 1825 C CA . GLN A 1 238 ? -11.859 -22.812 12.461 1 60 238 GLN A CA 1
ATOM 1826 C C . GLN A 1 238 ? -12.875 -23.938 12.703 1 60 238 GLN A C 1
ATOM 1828 O O . GLN A 1 238 ? -13.344 -24.562 11.75 1 60 238 GLN A O 1
ATOM 1833 N N . ASP A 1 239 ? -13.023 -24.25 13.938 1 64.56 239 ASP A N 1
ATOM 1834 C CA . ASP A 1 239 ? -14.008 -25.234 14.391 1 64.56 239 ASP A CA 1
ATOM 1835 C C . ASP A 1 239 ? -15.352 -25.016 13.695 1 64.56 239 ASP A C 1
ATOM 1837 O O . ASP A 1 239 ? -16.141 -24.172 14.117 1 64.56 239 ASP A O 1
ATOM 1841 N N . ASN A 1 240 ? -15.641 -25.703 12.562 1 66.69 240 ASN A N 1
ATOM 1842 C CA . ASN A 1 240 ? -16.875 -25.812 11.797 1 66.69 240 ASN A CA 1
ATOM 1843 C C . ASN A 1 240 ? -17.359 -24.438 11.328 1 66.69 240 ASN A C 1
ATOM 1845 O O . ASN A 1 240 ? -18.391 -23.938 11.812 1 66.69 240 ASN A O 1
ATOM 1849 N N . PRO A 1 241 ? -16.594 -23.859 10.422 1 81.5 241 PRO A N 1
ATOM 1850 C CA . PRO A 1 241 ? -17.047 -22.547 9.945 1 81.5 241 PRO A CA 1
ATOM 1851 C C . PRO A 1 241 ? -18.391 -22.609 9.219 1 81.5 241 PRO A C 1
ATOM 1853 O O . PRO A 1 241 ? -18.75 -23.656 8.688 1 81.5 241 PRO A O 1
ATOM 1856 N N . PRO A 1 242 ? -19.125 -21.547 9.25 1 82.88 242 PRO A N 1
ATOM 1857 C CA . PRO A 1 242 ? -20.453 -21.516 8.617 1 82.88 242 PRO A CA 1
ATOM 1858 C C . PRO A 1 242 ? -20.391 -21.859 7.129 1 82.88 242 PRO A C 1
ATOM 1860 O O . PRO A 1 242 ? -21.375 -22.359 6.574 1 82.88 242 PRO A O 1
ATOM 1863 N N . TRP A 1 243 ? -19.312 -21.75 6.484 1 87.62 243 TRP A N 1
ATOM 1864 C CA . TRP A 1 243 ? -19.25 -21.984 5.043 1 87.62 243 TRP A CA 1
ATOM 1865 C C . TRP A 1 243 ? -19.125 -23.469 4.738 1 87.62 243 TRP A C 1
ATOM 1867 O O . TRP A 1 243 ? -19.312 -23.891 3.592 1 87.62 243 TRP A O 1
ATOM 1877 N N . MET A 1 244 ? -18.812 -24.219 5.723 1 88.38 244 MET A N 1
ATOM 1878 C CA . MET A 1 244 ? -18.875 -25.672 5.578 1 88.38 244 MET A CA 1
ATOM 1879 C C . MET A 1 244 ? -20.312 -26.172 5.711 1 88.38 244 MET A C 1
ATOM 1881 O O . MET A 1 244 ? -20.672 -26.781 6.719 1 88.38 244 MET A O 1
ATOM 1885 N N . SER A 1 245 ? -21.125 -25.984 4.645 1 89.19 245 SER A N 1
ATOM 1886 C CA . SER A 1 245 ? -22.562 -26.203 4.645 1 89.19 245 SER A CA 1
ATOM 1887 C C . SER A 1 245 ? -22.984 -27.078 3.469 1 89.19 245 SER A C 1
ATOM 1889 O O . SER A 1 245 ? -22.203 -27.312 2.545 1 89.19 245 SER A O 1
ATOM 1891 N N . ASP A 1 246 ? -24.219 -27.594 3.627 1 90.56 246 ASP A N 1
ATOM 1892 C CA . ASP A 1 246 ? -24.797 -28.344 2.518 1 90.56 246 ASP A CA 1
ATOM 1893 C C . ASP A 1 246 ? -25.594 -27.438 1.589 1 90.56 246 ASP A C 1
ATOM 1895 O O . ASP A 1 246 ? -26.156 -27.891 0.591 1 90.56 246 ASP A O 1
ATOM 1899 N N . ARG A 1 247 ? -25.531 -26.141 1.979 1 89.62 247 ARG A N 1
ATOM 1900 C CA . ARG A 1 247 ? -26.188 -25.141 1.137 1 89.62 247 ARG A CA 1
ATOM 1901 C C . ARG A 1 247 ? -25.156 -24.375 0.31 1 89.62 247 ARG A C 1
ATOM 1903 O O . ARG A 1 247 ? -24.203 -23.812 0.856 1 89.62 247 ARG A O 1
ATOM 1910 N N . LEU A 1 248 ? -25.375 -24.297 -0.949 1 91.19 248 LEU A N 1
ATOM 1911 C CA . LEU A 1 248 ? -24.422 -23.688 -1.878 1 91.19 248 LEU A CA 1
ATOM 1912 C C . LEU A 1 248 ? -24.203 -22.219 -1.56 1 91.19 248 LEU A C 1
ATOM 1914 O O . LEU A 1 248 ? -23.078 -21.719 -1.661 1 91.19 248 LEU A O 1
ATOM 1918 N N . ASP A 1 249 ? -25.203 -21.453 -1.082 1 86.94 249 ASP A N 1
ATOM 1919 C CA . ASP A 1 249 ? -25.172 -20.016 -0.879 1 86.94 249 ASP A CA 1
ATOM 1920 C C . ASP A 1 249 ? -24.281 -19.656 0.314 1 86.94 249 ASP A C 1
ATOM 1922 O O . ASP A 1 249 ? -23.812 -18.516 0.421 1 86.94 249 ASP A O 1
ATOM 1926 N N . GLN A 1 250 ? -24.047 -20.562 1.136 1 89.56 250 GLN A N 1
ATOM 1927 C CA . GLN A 1 250 ? -23.266 -20.297 2.332 1 89.56 250 GLN A CA 1
ATOM 1928 C C . GLN A 1 250 ? -21.844 -20.812 2.178 1 89.56 250 GLN A C 1
ATOM 1930 O O . GLN A 1 250 ? -20.953 -20.469 2.969 1 89.56 250 GLN A O 1
ATOM 1935 N N . ARG A 1 251 ? -21.609 -21.531 1.139 1 92.5 251 ARG A N 1
ATOM 1936 C CA . ARG A 1 251 ? -20.312 -22.203 0.979 1 92.5 251 ARG A CA 1
ATOM 1937 C C . ARG A 1 251 ? -19.25 -21.219 0.524 1 92.5 251 ARG A C 1
ATOM 1939 O O . ARG A 1 251 ? -19.562 -20.094 0.102 1 92.5 251 ARG A O 1
ATOM 1946 N N . LEU A 1 252 ? -18.094 -21.625 0.671 1 92.5 252 LEU A N 1
ATOM 1947 C CA . LEU A 1 252 ? -16.953 -20.844 0.223 1 92.5 252 LEU A CA 1
ATOM 1948 C C . LEU A 1 252 ? -17.031 -20.578 -1.276 1 92.5 252 LEU A C 1
ATOM 1950 O O . LEU A 1 252 ? -17.156 -21.516 -2.072 1 92.5 252 LEU A O 1
ATOM 1954 N N . PRO A 1 253 ? -17.078 -19.297 -1.627 1 93.94 253 PRO A N 1
ATOM 1955 C CA . PRO A 1 253 ? -17.078 -19.016 -3.066 1 93.94 253 PRO A CA 1
ATOM 1956 C C . PRO A 1 253 ? -15.789 -19.469 -3.756 1 93.94 253 PRO A C 1
ATOM 1958 O O . PRO A 1 253 ? -14.742 -19.578 -3.113 1 93.94 253 PRO A O 1
ATOM 1961 N N . ILE A 1 254 ? -15.906 -19.734 -5 1 96.44 254 ILE A N 1
ATOM 1962 C CA . ILE A 1 254 ? -14.734 -20.094 -5.785 1 96.44 254 ILE A CA 1
ATOM 1963 C C . ILE A 1 254 ? -13.883 -18.844 -6.023 1 96.44 254 ILE A C 1
ATOM 1965 O O . ILE A 1 254 ? -14.406 -17.781 -6.352 1 96.44 254 ILE A O 1
ATOM 1969 N N . PHE A 1 255 ? -12.68 -18.938 -5.73 1 94.5 255 PHE A N 1
ATOM 1970 C CA . PHE A 1 255 ? -11.797 -17.797 -5.922 1 94.5 255 PHE A CA 1
ATOM 1971 C C . PHE A 1 255 ? -10.602 -18.188 -6.785 1 94.5 255 PHE A C 1
ATOM 1973 O O . PHE A 1 255 ? -10.328 -19.359 -6.988 1 94.5 255 PHE A O 1
ATOM 1980 N N . ALA A 1 256 ? -9.977 -17.25 -7.355 1 94.12 256 ALA A N 1
ATOM 1981 C CA . ALA A 1 256 ? -8.828 -17.406 -8.25 1 94.12 256 ALA A CA 1
ATOM 1982 C C . ALA A 1 256 ? -7.836 -16.266 -8.078 1 94.12 256 ALA A C 1
ATOM 1984 O O . ALA A 1 256 ? -8.102 -15.305 -7.352 1 94.12 256 ALA A O 1
ATOM 1985 N N . ALA A 1 257 ? -6.699 -16.5 -8.578 1 88.44 257 ALA A N 1
ATOM 1986 C CA . ALA A 1 257 ? -5.664 -15.477 -8.555 1 88.44 257 ALA A CA 1
ATOM 1987 C C . ALA A 1 257 ? -5.387 -14.953 -9.961 1 88.44 257 ALA A C 1
ATOM 1989 O O . ALA A 1 257 ? -5.277 -15.727 -10.914 1 88.44 257 ALA A O 1
ATOM 1990 N N . LEU A 1 258 ? -5.391 -13.641 -10.031 1 87.75 258 LEU A N 1
ATOM 1991 C CA . LEU A 1 258 ? -5.066 -12.984 -11.297 1 87.75 258 LEU A CA 1
ATOM 1992 C C . LEU A 1 258 ? -3.771 -12.188 -11.172 1 87.75 258 LEU A C 1
ATOM 1994 O O . LEU A 1 258 ? -3.611 -11.391 -10.242 1 87.75 258 LEU A O 1
ATOM 1998 N N . ASP A 1 259 ? -2.795 -12.297 -12.117 1 75.19 259 ASP A N 1
ATOM 1999 C CA . ASP A 1 259 ? -1.531 -11.57 -12.203 1 75.19 259 ASP A CA 1
ATOM 2000 C C . ASP A 1 259 ? -0.795 -11.586 -10.867 1 75.19 259 ASP A C 1
ATOM 2002 O O . ASP A 1 259 ? -0.128 -10.617 -10.5 1 75.19 259 ASP A O 1
ATOM 2006 N N . ASN A 1 260 ? -1.017 -12.445 -9.977 1 67.75 260 ASN A N 1
ATOM 2007 C CA . ASN A 1 260 ? -0.31 -12.742 -8.734 1 67.75 260 ASN A CA 1
ATOM 2008 C C . ASN A 1 260 ? -0.678 -11.758 -7.625 1 67.75 260 ASN A C 1
ATOM 2010 O O . ASN A 1 260 ? -0.36 -11.984 -6.457 1 67.75 260 ASN A O 1
ATOM 2014 N N . ASN A 1 261 ? -1.358 -10.688 -7.996 1 74.81 261 ASN A N 1
ATOM 2015 C CA . ASN A 1 261 ? -1.611 -9.711 -6.945 1 74.81 261 ASN A CA 1
ATOM 2016 C C . ASN A 1 261 ? -3.102 -9.414 -6.801 1 74.81 261 ASN A C 1
ATOM 2018 O O . ASN A 1 261 ? -3.504 -8.641 -5.93 1 74.81 261 ASN A O 1
ATOM 2022 N N . ILE A 1 262 ? -3.904 -10.039 -7.66 1 88.38 262 ILE A N 1
ATOM 2023 C CA . ILE A 1 262 ? -5.336 -9.758 -7.605 1 88.38 262 ILE A CA 1
ATOM 2024 C C . ILE A 1 262 ? -6.094 -11.016 -7.188 1 88.38 262 ILE A C 1
ATOM 2026 O O . ILE A 1 262 ? -5.996 -12.055 -7.848 1 88.38 262 ILE A O 1
ATOM 2030 N N . THR A 1 263 ? -6.773 -10.961 -6.109 1 90.38 263 THR A N 1
ATOM 2031 C CA . THR A 1 263 ? -7.648 -12.055 -5.707 1 90.38 263 THR A CA 1
ATOM 2032 C C . THR A 1 263 ? -9.016 -11.93 -6.375 1 90.38 263 THR A C 1
ATOM 2034 O O . THR A 1 263 ? -9.695 -10.914 -6.223 1 90.38 263 THR A O 1
ATOM 2037 N N . VAL A 1 264 ? -9.367 -12.898 -7.082 1 95.88 264 VAL A N 1
ATOM 2038 C CA . VAL A 1 264 ? -10.648 -12.906 -7.785 1 95.88 264 VAL A CA 1
ATOM 2039 C C . VAL A 1 264 ? -11.648 -13.773 -7.023 1 95.88 264 VAL A C 1
ATOM 2041 O O . VAL A 1 264 ? -11.359 -14.922 -6.68 1 95.88 264 VAL A O 1
ATOM 2044 N N . THR A 1 265 ? -12.789 -13.211 -6.727 1 96.06 265 THR A N 1
ATOM 2045 C CA . THR A 1 265 ? -13.859 -13.961 -6.078 1 96.06 265 THR A CA 1
ATOM 2046 C C . THR A 1 265 ? -15.094 -14.031 -6.977 1 96.06 265 THR A C 1
ATOM 2048 O O . THR A 1 265 ? -15.594 -13 -7.434 1 96.06 265 THR A O 1
ATOM 2051 N N . THR A 1 266 ? -15.547 -15.203 -7.246 1 96.62 266 THR A N 1
ATOM 2052 C CA . THR A 1 266 ? -16.703 -15.414 -8.102 1 96.62 266 THR A CA 1
ATOM 2053 C C . THR A 1 266 ? -18 -15.398 -7.281 1 96.62 266 THR A C 1
ATOM 2055 O O . THR A 1 266 ? -17.953 -15.352 -6.051 1 96.62 266 THR A O 1
ATOM 2058 N N . ALA A 1 267 ? -19.109 -15.344 -8.008 1 94.44 267 ALA A N 1
ATOM 2059 C CA . ALA A 1 267 ? -20.422 -15.367 -7.367 1 94.44 267 ALA A CA 1
ATOM 2060 C C . ALA A 1 267 ? -21.281 -16.531 -7.891 1 94.44 267 ALA A C 1
ATOM 2062 O O . ALA A 1 267 ? -21.172 -16.891 -9.062 1 94.44 267 ALA A O 1
ATOM 2063 N N . TRP A 1 268 ? -22.078 -17.078 -6.949 1 93.69 268 TRP A N 1
ATOM 2064 C CA . TRP A 1 268 ? -23.031 -18.109 -7.352 1 93.69 268 TRP A CA 1
ATOM 2065 C C . TRP A 1 268 ? -24.172 -17.516 -8.172 1 93.69 268 TRP A C 1
ATOM 2067 O O . TRP A 1 268 ? -24.719 -16.469 -7.812 1 93.69 268 TRP A O 1
ATOM 2077 N N . LEU A 1 269 ? -24.516 -17.906 -9.344 1 88.19 269 LEU A N 1
ATOM 2078 C CA . LEU A 1 269 ? -25.641 -17.422 -10.148 1 88.19 269 LEU A CA 1
ATOM 2079 C C . LEU A 1 269 ? -26.906 -18.219 -9.875 1 88.19 269 LEU A C 1
ATOM 2081 O O . LEU A 1 269 ? -27.984 -17.641 -9.703 1 88.19 269 LEU A O 1
ATOM 2085 N N . ASP A 1 270 ? -26.797 -19.578 -10.047 1 76.25 270 ASP A N 1
ATOM 2086 C CA . ASP A 1 270 ? -27.969 -20.422 -9.883 1 76.25 270 ASP A CA 1
ATOM 2087 C C . ASP A 1 270 ? -27.797 -21.391 -8.711 1 76.25 270 ASP A C 1
ATOM 2089 O O . ASP A 1 270 ? -26.703 -21.906 -8.484 1 76.25 270 ASP A O 1
ATOM 2093 N N . SER A 1 271 ? -28.766 -21.125 -7.766 1 69.12 271 SER A N 1
ATOM 2094 C CA . SER A 1 271 ? -28.703 -22.016 -6.605 1 69.12 271 SER A CA 1
ATOM 2095 C C . SER A 1 271 ? -29.578 -23.25 -6.816 1 69.12 271 SER A C 1
ATOM 2097 O O . SER A 1 271 ? -30.781 -23.219 -6.523 1 69.12 271 SER A O 1
ATOM 2099 N N . HIS A 1 272 ? -29.031 -24.078 -7.613 1 77 272 HIS A N 1
ATOM 2100 C CA . HIS A 1 272 ? -29.797 -25.328 -7.707 1 77 272 HIS A CA 1
ATOM 2101 C C . HIS A 1 272 ? -29.5 -26.234 -6.523 1 77 272 HIS A C 1
ATOM 2103 O O . HIS A 1 272 ? -28.328 -26.531 -6.242 1 77 272 HIS A O 1
ATOM 2109 N N . ASP A 1 273 ? -30.562 -26.547 -5.824 1 84.19 273 ASP A N 1
ATOM 2110 C CA . ASP A 1 273 ? -30.406 -27.484 -4.719 1 84.19 273 ASP A CA 1
ATOM 2111 C C . ASP A 1 273 ? -30.156 -28.906 -5.238 1 84.19 273 ASP A C 1
ATOM 2113 O O . ASP A 1 273 ? -30.891 -29.406 -6.082 1 84.19 273 ASP A O 1
ATOM 2117 N N . VAL A 1 274 ? -29.156 -29.578 -4.805 1 88.94 274 VAL A N 1
ATOM 2118 C CA . VAL A 1 274 ? -28.766 -30.906 -5.258 1 88.94 274 VAL A CA 1
ATOM 2119 C C . VAL A 1 274 ? -29.875 -31.906 -4.977 1 88.94 274 VAL A C 1
ATOM 2121 O O . VAL A 1 274 ? -30.188 -32.75 -5.812 1 88.94 274 VAL A O 1
ATOM 2124 N N . LYS A 1 275 ? -30.5 -31.766 -3.848 1 89.62 275 LYS A N 1
ATOM 2125 C CA . LYS A 1 275 ? -31.562 -32.688 -3.465 1 89.62 275 LYS A CA 1
ATOM 2126 C C . LYS A 1 275 ? -32.719 -32.625 -4.438 1 89.62 275 LYS A C 1
ATOM 2128 O O . LYS A 1 275 ? -33.188 -33.656 -4.934 1 89.62 275 LYS A O 1
ATOM 2133 N N . THR A 1 276 ? -33.156 -31.5 -4.715 1 90.56 276 THR A N 1
ATOM 2134 C CA . THR A 1 276 ? -34.312 -31.312 -5.598 1 90.56 276 THR A CA 1
ATOM 2135 C C . THR A 1 276 ? -33.969 -31.766 -7.016 1 90.56 276 THR A C 1
ATOM 2137 O O . THR A 1 276 ? -34.781 -32.438 -7.656 1 90.56 276 THR A O 1
ATOM 2140 N N . ALA A 1 277 ? -32.844 -31.406 -7.461 1 90.19 277 ALA A N 1
ATOM 2141 C CA . ALA A 1 277 ? -32.406 -31.797 -8.805 1 90.19 277 ALA A CA 1
ATOM 2142 C C . ALA A 1 277 ? -32.25 -33.312 -8.914 1 90.19 277 ALA A C 1
ATOM 2144 O O . ALA A 1 277 ? -32.594 -33.906 -9.938 1 90.19 277 ALA A O 1
ATOM 2145 N N . SER A 1 278 ? -31.766 -33.906 -7.879 1 92.81 278 SER A N 1
ATOM 2146 C CA . SER A 1 278 ? -31.516 -35.344 -7.875 1 92.81 278 SER A CA 1
ATOM 2147 C C . SER A 1 278 ? -32.844 -36.125 -7.836 1 92.81 278 SER A C 1
ATOM 2149 O O . SER A 1 278 ? -32.938 -37.188 -8.461 1 92.81 278 SER A O 1
ATOM 2151 N N . GLU A 1 279 ? -33.812 -35.656 -7.09 1 91.81 279 GLU A N 1
ATOM 2152 C CA . GLU A 1 279 ? -35.125 -36.312 -7.023 1 91.81 279 GLU A CA 1
ATOM 2153 C C . GLU A 1 279 ? -35.812 -36.25 -8.375 1 91.81 279 GLU A C 1
ATOM 2155 O O . GLU A 1 279 ? -36.406 -37.25 -8.797 1 91.81 279 GLU A O 1
ATOM 2160 N N . LYS A 1 280 ? -35.688 -35.188 -9 1 89.5 280 LYS A N 1
ATOM 2161 C CA . LYS A 1 280 ? -36.344 -35.031 -10.305 1 89.5 280 LYS A CA 1
ATOM 2162 C C . LYS A 1 280 ? -35.688 -35.969 -11.344 1 89.5 280 LYS A C 1
ATOM 2164 O O . LYS A 1 280 ? -36.406 -36.531 -12.188 1 89.5 280 LYS A O 1
ATOM 2169 N N . ALA A 1 281 ? -34.406 -36.094 -11.273 1 91.88 281 ALA A N 1
ATOM 2170 C CA . ALA A 1 281 ? -33.688 -36.844 -12.281 1 91.88 281 ALA A CA 1
ATOM 2171 C C . ALA A 1 281 ? -33.594 -38.344 -11.898 1 91.88 281 ALA A C 1
ATOM 2173 O O . ALA A 1 281 ? -33.344 -39.188 -12.742 1 91.88 281 ALA A O 1
ATOM 2174 N N . GLY A 1 282 ? -33.844 -38.719 -10.609 1 91.56 282 GLY A N 1
ATOM 2175 C CA . GLY A 1 282 ? -33.719 -40.094 -10.133 1 91.56 282 GLY A CA 1
ATOM 2176 C C . GLY A 1 282 ? -32.281 -40.531 -9.93 1 91.56 282 GLY A C 1
ATOM 2177 O O . GLY A 1 282 ? -31.984 -41.75 -9.984 1 91.56 282 GLY A O 1
ATOM 2178 N N . ARG A 1 283 ? -31.406 -39.594 -9.938 1 94.56 283 ARG A N 1
ATOM 2179 C CA . ARG A 1 283 ? -30 -39.781 -9.68 1 94.56 283 ARG A CA 1
ATOM 2180 C C . ARG A 1 283 ? -29.344 -38.531 -9.117 1 94.56 283 ARG A C 1
ATOM 2182 O O . ARG A 1 283 ? -29.938 -37.469 -9.148 1 94.56 283 ARG A O 1
ATOM 2189 N N . ILE A 1 284 ? -28.234 -38.656 -8.578 1 95.12 284 ILE A N 1
ATOM 2190 C CA . ILE A 1 284 ? -27.547 -37.5 -7.988 1 95.12 284 ILE A CA 1
ATOM 2191 C C . ILE A 1 284 ? -27.078 -36.562 -9.086 1 95.12 284 ILE A C 1
ATOM 2193 O O . ILE A 1 284 ? -26.375 -36.969 -10.008 1 95.12 284 ILE A O 1
ATOM 2197 N N . ILE A 1 285 ? -27.516 -35.344 -9.023 1 95 285 ILE A N 1
ATOM 2198 C CA . ILE A 1 285 ? -27.125 -34.281 -9.969 1 95 285 ILE A CA 1
ATOM 2199 C C . ILE A 1 285 ? -26.469 -33.125 -9.211 1 95 285 ILE A C 1
ATOM 2201 O O . ILE A 1 285 ? -27.016 -32.656 -8.211 1 95 285 ILE A O 1
ATOM 2205 N N . ASN A 1 286 ? -25.297 -32.812 -9.562 1 94.88 286 ASN A N 1
ATOM 2206 C CA . ASN A 1 286 ? -24.578 -31.625 -9.078 1 94.88 286 ASN A CA 1
ATOM 2207 C C . ASN A 1 286 ? -24.406 -30.578 -10.172 1 94.88 286 ASN A C 1
ATOM 2209 O O . ASN A 1 286 ? -23.516 -30.703 -11.016 1 94.88 286 ASN A O 1
ATOM 2213 N N . ASN A 1 287 ? -25.281 -29.578 -10.219 1 94.62 287 ASN A N 1
ATOM 2214 C CA . ASN A 1 287 ? -25.281 -28.531 -11.234 1 94.62 287 ASN A CA 1
ATOM 2215 C C . ASN A 1 287 ? -25.016 -27.156 -10.625 1 94.62 287 ASN A C 1
ATOM 2217 O O . ASN A 1 287 ? -25.844 -26.625 -9.875 1 94.62 287 ASN A O 1
ATOM 2221 N N . ILE A 1 288 ? -23.891 -26.609 -10.938 1 95.12 288 ILE A N 1
ATOM 2222 C CA . ILE A 1 288 ? -23.516 -25.328 -10.359 1 95.12 288 ILE A CA 1
ATOM 2223 C C . ILE A 1 288 ? -23.062 -24.375 -11.469 1 95.12 288 ILE A C 1
ATOM 2225 O O . ILE A 1 288 ? -22.391 -24.781 -12.414 1 95.12 288 ILE A O 1
ATOM 2229 N N . THR A 1 289 ? -23.469 -23.141 -11.406 1 94.56 289 THR A N 1
ATOM 2230 C CA . THR A 1 289 ? -23.031 -22.062 -12.297 1 94.56 289 THR A CA 1
ATOM 2231 C C . THR A 1 289 ? -22.484 -20.891 -11.5 1 94.56 289 THR A C 1
ATOM 2233 O O . THR A 1 289 ? -23.047 -20.5 -10.484 1 94.56 289 THR A O 1
ATOM 2236 N N . ILE A 1 290 ? -21.359 -20.406 -11.906 1 95.69 290 ILE A N 1
ATOM 2237 C CA . ILE A 1 290 ? -20.75 -19.266 -11.227 1 95.69 290 ILE A CA 1
ATOM 2238 C C . ILE A 1 290 ? -20.547 -18.125 -12.219 1 95.69 290 ILE A C 1
ATOM 2240 O O . ILE A 1 290 ? -20.484 -18.344 -13.43 1 95.69 290 ILE A O 1
ATOM 2244 N N . ALA A 1 291 ? -20.516 -16.922 -11.664 1 95.56 291 ALA A N 1
ATOM 2245 C CA . ALA A 1 291 ? -20.172 -15.727 -12.445 1 95.56 291 ALA A CA 1
ATOM 2246 C C . ALA A 1 291 ? -18.75 -15.266 -12.141 1 95.56 291 ALA A C 1
ATOM 2248 O O . ALA A 1 291 ? -18.375 -15.109 -10.977 1 95.56 291 ALA A O 1
ATOM 2249 N N . VAL A 1 292 ? -17.969 -15.117 -13.172 1 95.94 292 VAL A N 1
ATOM 2250 C CA . VAL A 1 292 ? -16.609 -14.617 -13.047 1 95.94 292 VAL A CA 1
ATOM 2251 C C . VAL A 1 292 ? -16.562 -13.141 -13.438 1 95.94 292 VAL A C 1
ATOM 2253 O O . VAL A 1 292 ? -17.078 -12.758 -14.492 1 95.94 292 VAL A O 1
ATOM 2256 N N . PRO A 1 293 ? -15.969 -12.32 -12.57 1 95.62 293 PRO A N 1
ATOM 2257 C CA . PRO A 1 293 ? -15.922 -10.891 -12.898 1 95.62 293 PRO A CA 1
ATOM 2258 C C . PRO A 1 293 ? -15.141 -10.602 -14.172 1 95.62 293 PRO A C 1
ATOM 2260 O O . PRO A 1 293 ? -14.344 -11.438 -14.617 1 95.62 293 PRO A O 1
ATOM 2263 N N . HIS A 1 294 ? -15.391 -9.492 -14.727 1 93.94 294 HIS A N 1
ATOM 2264 C CA . HIS A 1 294 ? -14.734 -9.102 -15.969 1 93.94 294 HIS A CA 1
ATOM 2265 C C . HIS A 1 294 ? -13.289 -8.695 -15.727 1 93.94 294 HIS A C 1
ATOM 2267 O O . HIS A 1 294 ? -13.023 -7.719 -15.016 1 93.94 294 HIS A O 1
ATOM 2273 N N . ARG A 1 295 ? -12.391 -9.281 -16.312 1 92.75 295 ARG A N 1
ATOM 2274 C CA . ARG A 1 295 ? -10.969 -9.07 -16.062 1 92.75 295 ARG A CA 1
ATOM 2275 C C . ARG A 1 295 ? -10.5 -7.742 -16.656 1 92.75 295 ARG A C 1
ATOM 2277 O O . ARG A 1 295 ? -9.445 -7.227 -16.297 1 92.75 295 ARG A O 1
ATOM 2284 N N . GLY A 1 296 ? -11.242 -7.137 -17.516 1 92.69 296 GLY A N 1
ATOM 2285 C CA . GLY A 1 296 ? -10.844 -5.902 -18.172 1 92.69 296 GLY A CA 1
ATOM 2286 C C . GLY A 1 296 ? -10.977 -4.68 -17.281 1 92.69 296 GLY A C 1
ATOM 2287 O O . GLY A 1 296 ? -10.422 -3.621 -17.594 1 92.69 296 GLY A O 1
ATOM 2288 N N . VAL A 1 297 ? -11.625 -4.809 -16.156 1 95 297 VAL A N 1
ATOM 2289 C CA . VAL A 1 297 ? -11.914 -3.66 -15.312 1 95 297 VAL A CA 1
ATOM 2290 C C . VAL A 1 297 ? -10.625 -3.143 -14.688 1 95 297 VAL A C 1
ATOM 2292 O O . VAL A 1 297 ? -10.375 -1.936 -14.672 1 95 297 VAL A O 1
ATOM 2295 N N . PRO A 1 298 ? -9.766 -3.988 -14.156 1 93.81 298 PRO A N 1
ATOM 2296 C CA . PRO A 1 298 ? -8.492 -3.48 -13.633 1 93.81 298 PRO A CA 1
ATOM 2297 C C . PRO A 1 298 ? -7.664 -2.766 -14.703 1 93.81 298 PRO A C 1
ATOM 2299 O O . PRO A 1 298 ? -7.012 -1.758 -14.406 1 93.81 298 PRO A O 1
ATOM 2302 N N . ALA A 1 299 ? -7.656 -3.33 -15.922 1 91.38 299 ALA A N 1
ATOM 2303 C CA . ALA A 1 299 ? -6.934 -2.674 -17.016 1 91.38 299 ALA A CA 1
ATOM 2304 C C . ALA A 1 299 ? -7.566 -1.328 -17.359 1 91.38 299 ALA A C 1
ATOM 2306 O O . ALA A 1 299 ? -6.859 -0.368 -17.672 1 91.38 299 ALA A O 1
ATOM 2307 N N . ALA A 1 300 ? -8.836 -1.271 -17.281 1 94.38 300 ALA A N 1
ATOM 2308 C CA . ALA A 1 300 ? -9.531 -0.015 -17.547 1 94.38 300 ALA A CA 1
ATOM 2309 C C . ALA A 1 300 ? -9.219 1.02 -16.469 1 94.38 300 ALA A C 1
ATOM 2311 O O . ALA A 1 300 ? -9.164 2.219 -16.75 1 94.38 300 ALA A O 1
ATOM 2312 N N . ALA A 1 301 ? -9.086 0.571 -15.25 1 93.38 301 ALA A N 1
ATOM 2313 C CA . ALA A 1 301 ? -8.781 1.47 -14.141 1 93.38 301 ALA A CA 1
ATOM 2314 C C . ALA A 1 301 ? -7.422 2.143 -14.336 1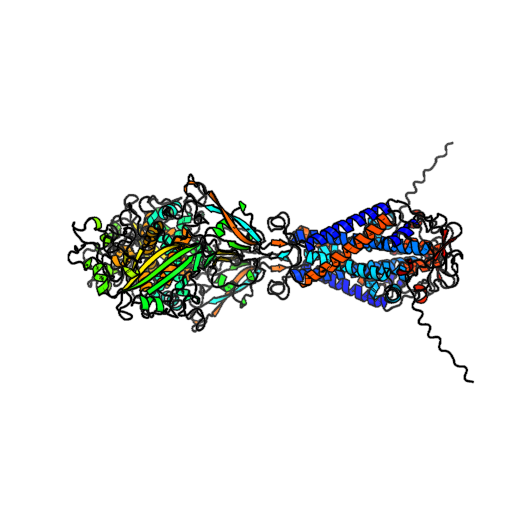 93.38 301 ALA A C 1
ATOM 2316 O O . ALA A 1 301 ? -7.199 3.252 -13.844 1 93.38 301 ALA A O 1
ATOM 2317 N N . ARG A 1 302 ? -6.52 1.547 -15.047 1 90.38 302 ARG A N 1
ATOM 2318 C CA . ARG A 1 302 ? -5.18 2.092 -15.25 1 90.38 302 ARG A CA 1
ATOM 2319 C C . ARG A 1 302 ? -5.07 2.779 -16.609 1 90.38 302 ARG A C 1
ATOM 2321 O O . ARG A 1 302 ? -4.023 3.336 -16.953 1 90.38 302 ARG A O 1
ATOM 2328 N N . PHE A 1 303 ? -6.133 2.701 -17.328 1 92.25 303 PHE A N 1
ATOM 2329 C CA . PHE A 1 303 ? -6.148 3.336 -18.641 1 92.25 303 PHE A CA 1
ATOM 2330 C C . PHE A 1 303 ? -6.074 4.852 -18.516 1 92.25 303 PHE A C 1
ATOM 2332 O O . PHE A 1 303 ? -6.848 5.457 -17.766 1 92.25 303 PHE A O 1
ATOM 2339 N N . SER A 1 304 ? -5.203 5.551 -19.25 1 90.38 304 SER A N 1
ATOM 2340 C CA . SER A 1 304 ? -4.895 6.969 -19.109 1 90.38 304 SER A CA 1
ATOM 2341 C C . SER A 1 304 ? -6.121 7.828 -19.406 1 90.38 304 SER A C 1
ATOM 2343 O O . SER A 1 304 ? -6.285 8.906 -18.828 1 90.38 304 SER A O 1
ATOM 2345 N N . LYS A 1 305 ? -6.926 7.34 -20.188 1 92 305 LYS A N 1
ATOM 2346 C CA . LYS A 1 305 ? -8.109 8.109 -20.562 1 92 305 LYS A CA 1
ATOM 2347 C C . LYS A 1 305 ? -9.07 8.258 -19.391 1 92 305 LYS A C 1
ATOM 2349 O O . LYS A 1 305 ? -9.805 9.242 -19.297 1 92 305 LYS A O 1
ATOM 2354 N N . ASN A 1 306 ? -9.172 7.293 -18.484 1 94 306 ASN A N 1
ATOM 2355 C CA . ASN A 1 306 ? -10.086 7.328 -17.344 1 94 306 ASN A CA 1
ATOM 2356 C C . ASN A 1 306 ? -9.523 8.172 -16.203 1 94 306 ASN A C 1
ATOM 2358 O O . ASN A 1 306 ? -10.258 8.578 -15.312 1 94 306 ASN A O 1
ATOM 2362 N N . ASP A 1 307 ? -8.242 8.516 -16.125 1 88.94 307 ASP A N 1
ATOM 2363 C CA . ASP A 1 307 ? -7.543 9.438 -15.234 1 88.94 307 ASP A CA 1
ATOM 2364 C C . ASP A 1 307 ? -7.867 9.125 -13.773 1 88.94 307 ASP A C 1
ATOM 2366 O O . ASP A 1 307 ? -8.273 10.008 -13.016 1 88.94 307 ASP A O 1
ATOM 2370 N N . ILE A 1 308 ? -7.867 7.898 -13.391 1 89.94 308 ILE A N 1
ATOM 2371 C CA . ILE A 1 308 ? -8.047 7.465 -12.008 1 89.94 308 ILE A CA 1
ATOM 2372 C C . ILE A 1 308 ? -6.699 7.473 -11.289 1 89.94 308 ILE A C 1
ATOM 2374 O O . ILE A 1 308 ? -5.715 6.938 -11.797 1 89.94 308 ILE A O 1
ATOM 2378 N N . LEU A 1 309 ? -6.691 8.094 -10.164 1 88.31 309 LEU A N 1
ATOM 2379 C CA . LEU A 1 309 ? -5.469 8.133 -9.367 1 88.31 309 LEU A CA 1
ATOM 2380 C C . LEU A 1 309 ? -5.09 6.734 -8.891 1 88.31 309 LEU A C 1
ATOM 2382 O O . LEU A 1 309 ? -5.938 5.984 -8.414 1 88.31 309 LEU A O 1
ATOM 2386 N N . GLN A 1 310 ? -3.828 6.43 -9.078 1 84.62 310 GLN A N 1
ATOM 2387 C CA . GLN A 1 310 ? -3.324 5.125 -8.664 1 84.62 310 GLN A CA 1
ATOM 2388 C C . GLN A 1 310 ? -2.74 5.176 -7.258 1 84.62 310 GLN A C 1
ATOM 2390 O O . GLN A 1 310 ? -2.316 6.238 -6.793 1 84.62 310 GLN A O 1
ATOM 2395 N N . PRO A 1 311 ? -2.736 4.109 -6.535 1 78.88 311 PRO A N 1
ATOM 2396 C CA . PRO A 1 311 ? -2.186 4.09 -5.18 1 78.88 311 PRO A CA 1
ATOM 2397 C C . PRO A 1 311 ? -0.735 4.562 -5.125 1 78.88 311 PRO A C 1
ATOM 2399 O O . PRO A 1 311 ? -0.323 5.195 -4.148 1 78.88 311 PRO A O 1
ATOM 2402 N N . GLU A 1 312 ? 0.028 4.379 -6.148 1 76.25 312 GLU A N 1
ATOM 2403 C CA . GLU A 1 312 ? 1.431 4.781 -6.191 1 76.25 312 GLU A CA 1
ATOM 2404 C C . GLU A 1 312 ? 1.568 6.301 -6.242 1 76.25 312 GLU A C 1
ATOM 2406 O O . GLU A 1 312 ? 2.615 6.848 -5.891 1 76.25 312 GLU A O 1
ATOM 2411 N N . ASP A 1 313 ? 0.49 6.969 -6.617 1 74.25 313 ASP A N 1
ATOM 2412 C CA . ASP A 1 313 ? 0.502 8.422 -6.723 1 74.25 313 ASP A CA 1
ATOM 2413 C C . ASP A 1 313 ? 0.364 9.07 -5.348 1 74.25 313 ASP A C 1
ATOM 2415 O O . ASP A 1 313 ? 0.642 10.266 -5.188 1 74.25 313 ASP A O 1
ATOM 2419 N N . LEU A 1 314 ? -0.076 8.359 -4.379 1 76.06 314 LEU A N 1
ATOM 2420 C CA . LEU A 1 314 ? -0.324 8.891 -3.045 1 76.06 314 LEU A CA 1
ATOM 2421 C C . LEU A 1 314 ? 0.628 8.273 -2.027 1 76.06 314 LEU A C 1
ATOM 2423 O O . LEU A 1 314 ? 0.202 7.848 -0.952 1 76.06 314 LEU A O 1
ATOM 2427 N N . HIS A 1 315 ? 1.884 8.297 -2.312 1 65.81 315 HIS A N 1
ATOM 2428 C CA . HIS A 1 315 ? 2.934 7.742 -1.466 1 65.81 315 HIS A CA 1
ATOM 2429 C C . HIS A 1 315 ? 2.539 6.371 -0.924 1 65.81 315 HIS A C 1
ATOM 2431 O O . HIS A 1 315 ? 2.695 6.102 0.269 1 65.81 315 HIS A O 1
ATOM 2437 N N . GLU A 1 316 ? 1.825 5.633 -1.76 1 61.19 316 GLU A N 1
ATOM 2438 C CA . GLU A 1 316 ? 1.464 4.238 -1.522 1 61.19 316 GLU A CA 1
ATOM 2439 C C . GLU A 1 316 ? 0.328 4.125 -0.51 1 61.19 316 GLU A C 1
ATOM 2441 O O . GLU A 1 316 ? 0.028 3.033 -0.022 1 61.19 316 GLU A O 1
ATOM 2446 N N . GLY A 1 317 ? -0.243 5.195 -0.122 1 64.44 317 GLY A N 1
ATOM 2447 C CA . GLY A 1 317 ? -1.355 5.188 0.814 1 64.44 317 GLY A CA 1
ATOM 2448 C C . GLY A 1 317 ? -2.707 5.32 0.138 1 64.44 317 GLY A C 1
ATOM 2449 O O . GLY A 1 317 ? -3.744 5.281 0.801 1 64.44 317 GLY A O 1
ATOM 2450 N N . GLY A 1 318 ? -2.699 5.199 -1.151 1 73.81 318 GLY A N 1
ATOM 2451 C CA . GLY A 1 318 ? -3.971 5.426 -1.819 1 73.81 318 GLY A CA 1
ATOM 2452 C C . GLY A 1 318 ? -4.727 4.141 -2.111 1 73.81 318 GLY A C 1
ATOM 2453 O O . GLY A 1 318 ? -4.148 3.053 -2.076 1 73.81 318 GLY A O 1
ATOM 2454 N N . SER A 1 319 ? -6.098 4.254 -2.062 1 83.88 319 SER A N 1
ATOM 2455 C CA . SER A 1 319 ? -6.969 3.146 -2.443 1 83.88 319 SER A CA 1
ATOM 2456 C C . SER A 1 319 ? -8.141 3.631 -3.295 1 83.88 319 SER A C 1
ATOM 2458 O O . SER A 1 319 ? -8.5 4.809 -3.252 1 83.88 319 SER A O 1
ATOM 2460 N N . TYR A 1 320 ? -8.516 2.789 -4.18 1 89.44 320 TYR A N 1
ATOM 2461 C CA . TYR A 1 320 ? -9.742 3.109 -4.91 1 89.44 320 TYR A CA 1
ATOM 2462 C C . TYR A 1 320 ? -10.594 1.864 -5.117 1 89.44 320 TYR A C 1
ATOM 2464 O O . TYR A 1 320 ? -10.102 0.739 -4.992 1 89.44 320 TYR A O 1
ATOM 2472 N N . SER A 1 321 ? -11.852 2.051 -5.305 1 92.75 321 SER A N 1
ATOM 2473 C CA . SER A 1 321 ? -12.844 1.007 -5.559 1 92.75 321 SER A CA 1
ATOM 2474 C C . SER A 1 321 ? -13.711 1.346 -6.766 1 92.75 321 SER A C 1
ATOM 2476 O O . SER A 1 321 ? -14.086 2.504 -6.961 1 92.75 321 SER A O 1
ATOM 2478 N N . ILE A 1 322 ? -13.914 0.356 -7.562 1 95.06 322 ILE A N 1
ATOM 2479 C CA . ILE A 1 322 ? -14.719 0.52 -8.766 1 95.06 322 ILE A CA 1
ATOM 2480 C C . ILE A 1 322 ? -15.82 -0.539 -8.797 1 95.06 322 ILE A C 1
ATOM 2482 O O . ILE A 1 322 ? -15.555 -1.729 -8.625 1 95.06 322 ILE A O 1
ATOM 2486 N N . HIS A 1 323 ? -17.031 -0.165 -8.914 1 94.62 323 HIS A N 1
ATOM 2487 C CA . HIS A 1 323 ? -18.156 -1.028 -9.227 1 94.62 323 HIS A CA 1
ATOM 2488 C C . HIS A 1 323 ? -18.625 -0.822 -10.664 1 94.62 323 HIS A C 1
ATOM 2490 O O . HIS A 1 323 ? -19.141 0.245 -11 1 94.62 323 HIS A O 1
ATOM 2496 N N . ALA A 1 324 ? -18.422 -1.791 -11.469 1 95.56 324 ALA A N 1
ATOM 2497 C CA . ALA A 1 324 ? -18.688 -1.639 -12.898 1 95.56 324 ALA A CA 1
ATOM 2498 C C . ALA A 1 324 ? -19.859 -2.494 -13.336 1 95.56 324 ALA A C 1
ATOM 2500 O O . ALA A 1 324 ? -20.016 -3.633 -12.891 1 95.56 324 ALA A O 1
ATOM 2501 N N . SER A 1 325 ? -20.703 -1.869 -14.133 1 93.81 325 SER A N 1
ATOM 2502 C CA . SER A 1 325 ? -21.797 -2.594 -14.773 1 93.81 325 SER A CA 1
ATOM 2503 C C . SER A 1 325 ? -21.344 -3.186 -16.109 1 93.81 325 SER A C 1
ATOM 2505 O O . SER A 1 325 ? -21.547 -2.572 -17.156 1 93.81 325 SER A O 1
ATOM 2507 N N . VAL A 1 326 ? -20.812 -4.32 -16.031 1 93.56 326 VAL A N 1
ATOM 2508 C CA . VAL A 1 326 ? -20.234 -4.98 -17.188 1 93.56 326 VAL A CA 1
ATOM 2509 C C . VAL A 1 326 ? -20.688 -6.441 -17.234 1 93.56 326 VAL A C 1
ATOM 2511 O O . VAL A 1 326 ? -21.219 -6.961 -16.25 1 93.56 326 VAL A O 1
ATOM 2514 N N . ALA A 1 327 ? -20.516 -7.066 -18.406 1 91.94 327 ALA A N 1
ATOM 2515 C CA . ALA A 1 327 ? -20.844 -8.477 -18.562 1 91.94 327 ALA A CA 1
ATOM 2516 C C . ALA A 1 327 ? -19.844 -9.367 -17.844 1 91.94 327 ALA A C 1
ATOM 2518 O O . ALA A 1 327 ? -18.688 -8.977 -17.656 1 91.94 327 ALA A O 1
ATOM 2519 N N . SER A 1 328 ? -20.344 -10.469 -17.359 1 91.81 328 SER A N 1
ATOM 2520 C CA . SER A 1 328 ? -19.5 -11.461 -16.703 1 91.81 328 SER A CA 1
ATOM 2521 C C . SER A 1 328 ? -19.578 -12.812 -17.422 1 91.81 328 SER A C 1
ATOM 2523 O O . SER A 1 328 ? -20.547 -13.094 -18.125 1 91.81 328 SER A O 1
ATOM 2525 N N . PHE A 1 329 ? -18.547 -13.539 -17.328 1 92.5 329 PHE A N 1
ATOM 2526 C CA . PHE A 1 329 ? -18.609 -14.914 -17.812 1 92.5 329 PHE A CA 1
ATOM 2527 C C . PHE A 1 329 ? -19.344 -15.805 -16.828 1 92.5 329 PHE A C 1
ATOM 2529 O O . PHE A 1 329 ? -19.219 -15.633 -15.609 1 92.5 329 PHE A O 1
ATOM 2536 N N . ALA A 1 330 ? -20.141 -16.625 -17.406 1 93.94 330 ALA A N 1
ATOM 2537 C CA . ALA A 1 330 ? -20.828 -17.656 -16.609 1 93.94 330 ALA A CA 1
ATOM 2538 C C . ALA A 1 330 ? -20.234 -19.031 -16.859 1 93.94 330 ALA A C 1
ATOM 2540 O O . ALA A 1 330 ? -20.234 -19.531 -18 1 93.94 330 ALA A O 1
ATOM 2541 N N . LEU A 1 331 ? -19.641 -19.625 -15.883 1 95.56 331 LEU A N 1
ATOM 2542 C CA . LEU A 1 331 ? -19.094 -20.969 -15.977 1 95.56 331 LEU A CA 1
ATOM 2543 C C . LEU A 1 331 ? -20.031 -21.984 -15.328 1 95.56 331 LEU A C 1
ATOM 2545 O O . LEU A 1 331 ? -20.5 -21.766 -14.211 1 95.56 331 LEU A O 1
ATOM 2549 N N . ASN A 1 332 ? -20.281 -23.016 -16.047 1 95.31 332 ASN A N 1
ATOM 2550 C CA . ASN A 1 332 ? -21.188 -24.047 -15.555 1 95.31 332 ASN A CA 1
ATOM 2551 C C . ASN A 1 332 ? -20.547 -25.422 -15.547 1 95.31 332 ASN A C 1
ATOM 2553 O O . ASN A 1 332 ? -19.797 -25.766 -16.469 1 95.31 332 ASN A O 1
ATOM 2557 N N . ALA A 1 333 ? -20.672 -26.141 -14.516 1 95.56 333 ALA A N 1
ATOM 2558 C CA . ALA A 1 333 ? -20.281 -27.547 -14.406 1 95.56 333 ALA A CA 1
ATOM 2559 C C . ALA A 1 333 ? -21.438 -28.375 -13.859 1 95.56 333 ALA A C 1
ATOM 2561 O O . ALA A 1 333 ? -21.969 -28.094 -12.789 1 95.56 333 ALA A O 1
ATOM 2562 N N . MET A 1 334 ? -21.859 -29.359 -14.648 1 94.88 334 MET A N 1
ATOM 2563 C CA . MET A 1 334 ? -22.938 -30.266 -14.242 1 94.88 334 MET A CA 1
ATOM 2564 C C . MET A 1 334 ? -22.438 -31.703 -14.211 1 94.88 334 MET A C 1
ATOM 2566 O O . MET A 1 334 ? -21.938 -32.219 -15.211 1 94.88 334 MET A O 1
ATOM 2570 N N . CYS A 1 335 ? -22.5 -32.312 -13.078 1 94.5 335 CYS A N 1
ATOM 2571 C CA . CYS A 1 335 ? -22.078 -33.719 -12.906 1 94.5 335 CYS A CA 1
ATOM 2572 C C . CYS A 1 335 ? -23.25 -34.594 -12.523 1 94.5 335 CYS A C 1
ATOM 2574 O O . CYS A 1 335 ? -24.094 -34.219 -11.703 1 94.5 335 CYS A O 1
ATOM 2576 N N . ALA A 1 336 ? -23.344 -35.75 -13.156 1 94.88 336 ALA A N 1
ATOM 2577 C CA . ALA A 1 336 ? -24.391 -36.719 -12.875 1 94.88 336 ALA A CA 1
ATOM 2578 C C . ALA A 1 336 ? -23.797 -38.094 -12.586 1 94.88 336 ALA A C 1
ATOM 2580 O O . ALA A 1 336 ? -22.844 -38.531 -13.234 1 94.88 336 ALA A O 1
ATOM 2581 N N . ASN A 1 337 ? -24.312 -38.688 -11.508 1 94.5 337 ASN A N 1
ATOM 2582 C CA . ASN A 1 337 ? -23.938 -40.062 -11.258 1 94.5 337 ASN A CA 1
ATOM 2583 C C . ASN A 1 337 ? -24.578 -41.031 -12.25 1 94.5 337 ASN A C 1
ATOM 2585 O O . ASN A 1 337 ? -25.734 -40.844 -12.625 1 94.5 337 ASN A O 1
ATOM 2589 N N . VAL A 1 338 ? -23.781 -41.969 -12.711 1 91.62 338 VAL A N 1
ATOM 2590 C CA . VAL A 1 338 ? -24.25 -42.906 -13.742 1 91.62 338 VAL A CA 1
ATOM 2591 C C . VAL A 1 338 ? -23.844 -44.312 -13.367 1 91.62 338 VAL A C 1
ATOM 2593 O O . VAL A 1 338 ? -22.734 -44.562 -12.898 1 91.62 338 VAL A O 1
ATOM 2596 N N . LYS A 1 339 ? -24.812 -45.188 -13.633 1 89.06 339 LYS A N 1
ATOM 2597 C CA . LYS A 1 339 ? -24.516 -46.594 -13.398 1 89.06 339 LYS A CA 1
ATOM 2598 C C . LYS A 1 339 ? -23.672 -47.188 -14.539 1 89.06 339 LYS A C 1
ATOM 2600 O O . LYS A 1 339 ? -23.703 -46.656 -15.656 1 89.06 339 LYS A O 1
ATOM 2605 N N . GLU A 1 340 ? -23.031 -48.188 -14.219 1 83.62 340 GLU A N 1
ATOM 2606 C CA . GLU A 1 340 ? -22.125 -48.812 -15.18 1 83.62 340 GLU A CA 1
ATOM 2607 C C . GLU A 1 340 ? -22.859 -49.25 -16.422 1 83.62 340 GLU A C 1
ATOM 2609 O O . GLU A 1 340 ? -22.375 -49.094 -17.547 1 83.62 340 GLU A O 1
ATOM 2614 N N . GLU A 1 341 ? -24.094 -49.781 -16.297 1 83.5 341 GLU A N 1
ATOM 2615 C CA . GLU A 1 341 ? -24.875 -50.312 -17.391 1 83.5 341 GLU A CA 1
ATOM 2616 C C . GLU A 1 341 ? -25.359 -49.219 -18.328 1 83.5 341 GLU A C 1
ATOM 2618 O O . GLU A 1 341 ? -25.516 -49.438 -19.531 1 83.5 341 GLU A O 1
ATOM 2623 N N . GLU A 1 342 ? -25.469 -48.125 -17.719 1 85.38 342 GLU A N 1
ATOM 2624 C CA . GLU A 1 342 ? -26 -47 -18.5 1 85.38 342 GLU A CA 1
ATOM 2625 C C . GLU A 1 342 ? -24.922 -46.406 -19.406 1 85.38 342 GLU A C 1
ATOM 2627 O O . GLU A 1 342 ? -25.234 -45.656 -20.344 1 85.38 342 GLU A O 1
ATOM 2632 N N . LEU A 1 343 ? -23.641 -46.781 -19.156 1 82.19 343 LEU A N 1
ATOM 2633 C CA . LEU A 1 343 ? -22.531 -46.219 -19.922 1 82.19 343 LEU A CA 1
ATOM 2634 C C . LEU A 1 343 ? -22.25 -47.031 -21.172 1 82.19 343 LEU A C 1
ATOM 2636 O O . LEU A 1 343 ? -21.547 -46.594 -22.078 1 82.19 343 LEU A O 1
ATOM 2640 N N . ALA A 1 344 ? -22.797 -48.156 -21.312 1 75.62 344 ALA A N 1
ATOM 2641 C CA . ALA A 1 344 ? -22.469 -49.125 -22.391 1 75.62 344 ALA A CA 1
ATOM 2642 C C . ALA A 1 344 ? -22.625 -48.469 -23.766 1 75.62 344 ALA A C 1
ATOM 2644 O O . ALA A 1 344 ? -21.766 -48.625 -24.625 1 75.62 344 ALA A O 1
ATOM 2645 N N . PRO A 1 345 ? -23.672 -47.656 -23.875 1 75.06 345 PRO A N 1
ATOM 2646 C CA . PRO A 1 345 ? -23.828 -47.062 -25.203 1 75.06 345 PRO A CA 1
ATOM 2647 C C . PRO A 1 345 ? -22.797 -46 -25.531 1 75.06 345 PRO A C 1
ATOM 2649 O O . PRO A 1 345 ? -22.578 -45.656 -26.703 1 75.06 345 PRO A O 1
ATOM 2652 N N . ILE A 1 346 ? -22.156 -45.469 -24.516 1 75.44 346 ILE A N 1
ATOM 2653 C CA . ILE A 1 346 ? -21.266 -44.344 -24.75 1 75.44 346 ILE A CA 1
ATOM 2654 C C . ILE A 1 346 ? -19.812 -44.781 -24.734 1 75.44 346 ILE A C 1
ATOM 2656 O O . ILE A 1 346 ? -18.906 -44.031 -25.109 1 75.44 346 ILE A O 1
ATOM 2660 N N . ILE A 1 347 ? -19.609 -46 -24.344 1 73.06 347 ILE A N 1
ATOM 2661 C CA . ILE A 1 347 ? -18.266 -46.562 -24.312 1 73.06 347 ILE A CA 1
ATOM 2662 C C . ILE A 1 347 ? -18.047 -47.438 -25.562 1 73.06 347 ILE A C 1
ATOM 2664 O O . ILE A 1 347 ? -18.719 -48.438 -25.75 1 73.06 347 ILE A O 1
ATOM 2668 N N . TYR A 1 348 ? -17.047 -47.062 -26.281 1 69.31 348 TYR A N 1
ATOM 2669 C CA . TYR A 1 348 ? -16.812 -47.688 -27.578 1 69.31 348 TYR A CA 1
ATOM 2670 C C . TYR A 1 348 ? -16.453 -49.156 -27.406 1 69.31 348 TYR A C 1
ATOM 2672 O O . TYR A 1 348 ? -16.938 -50.031 -28.156 1 69.31 348 TYR A O 1
ATOM 2680 N N . THR A 1 349 ? -15.641 -49.469 -26.422 1 68.19 349 THR A N 1
ATOM 2681 C CA . THR A 1 349 ? -15.172 -50.844 -26.25 1 68.19 349 THR A CA 1
ATOM 2682 C C . THR A 1 349 ? -16.344 -51.781 -25.938 1 68.19 349 THR A C 1
ATOM 2684 O O . THR A 1 349 ? -16.234 -53 -26.109 1 68.19 349 THR A O 1
ATOM 2687 N N . ASN A 1 350 ? -17.422 -51.219 -25.516 1 69.62 350 ASN A N 1
ATOM 2688 C CA . ASN A 1 350 ? -18.578 -52.031 -25.203 1 69.62 350 ASN A CA 1
ATOM 2689 C C . ASN A 1 350 ? -19.484 -52.219 -26.406 1 69.62 350 ASN A C 1
ATOM 2691 O O . ASN A 1 350 ? -20.453 -52.969 -26.344 1 69.62 350 ASN A O 1
ATOM 2695 N N . TRP A 1 351 ? -19 -51.625 -27.422 1 67.81 351 TRP A N 1
ATOM 2696 C CA . TRP A 1 351 ? -19.828 -51.781 -28.625 1 67.81 351 TRP A CA 1
ATOM 2697 C C . TRP A 1 351 ? -19.609 -53.125 -29.281 1 67.81 351 TRP A C 1
ATOM 2699 O O . TRP A 1 351 ? -18.469 -53.625 -29.312 1 67.81 351 TRP A O 1
ATOM 2709 N N . PRO A 1 352 ? -20.656 -53.75 -29.688 1 64 352 PRO A N 1
ATOM 2710 C CA . PRO A 1 352 ? -20.531 -55.094 -30.281 1 64 352 PRO A CA 1
ATOM 2711 C C . PRO A 1 352 ? -19.578 -55.125 -31.469 1 64 352 PRO A C 1
ATOM 2713 O O . PRO A 1 352 ? -18.891 -56.125 -31.703 1 64 352 PRO A O 1
ATOM 2716 N N . ASN A 1 353 ? -19.422 -54.031 -32.219 1 60.34 353 ASN A N 1
ATOM 2717 C CA . ASN A 1 353 ? -18.562 -54 -33.406 1 60.34 353 ASN A CA 1
ATOM 2718 C C . ASN A 1 353 ? -17.312 -53.156 -33.156 1 60.34 353 ASN A C 1
ATOM 2720 O O . ASN A 1 353 ? -16.766 -52.562 -34.094 1 60.34 353 ASN A O 1
ATOM 2724 N N . ALA A 1 354 ? -16.906 -53.062 -31.859 1 61.84 354 ALA A N 1
ATOM 2725 C CA . ALA A 1 354 ? -15.75 -52.25 -31.531 1 61.84 354 ALA A CA 1
ATOM 2726 C C . ALA A 1 354 ? -14.469 -52.844 -32.094 1 61.84 354 ALA A C 1
ATOM 2728 O O . ALA A 1 354 ? -14.273 -54.062 -32.031 1 61.84 354 ALA A O 1
ATOM 2729 N N . LEU A 1 355 ? -13.68 -52.062 -32.906 1 60.12 355 LEU A N 1
ATOM 2730 C CA . LEU A 1 355 ? -12.391 -52.531 -33.406 1 60.12 355 LEU A CA 1
ATOM 2731 C C . LEU A 1 355 ? -11.32 -52.406 -32.312 1 60.12 355 LEU A C 1
ATOM 2733 O O . LEU A 1 355 ? -11.289 -51.438 -31.562 1 60.12 355 LEU A O 1
ATOM 2737 N N . ARG A 1 356 ? -10.758 -53.469 -31.969 1 55.69 356 ARG A N 1
ATOM 2738 C CA . ARG A 1 356 ? -9.664 -53.469 -31 1 55.69 356 ARG A CA 1
ATOM 2739 C C . ARG A 1 356 ? -8.539 -52.531 -31.453 1 55.69 356 ARG A C 1
ATOM 2741 O O . ARG A 1 356 ? -8.086 -52.594 -32.594 1 55.69 356 ARG A O 1
ATOM 2748 N N . MET A 1 357 ? -8.406 -51.406 -30.719 1 53.06 357 MET A N 1
ATOM 2749 C CA . MET A 1 357 ? -7.316 -50.5 -31.047 1 53.06 357 MET A CA 1
ATOM 2750 C C . MET A 1 357 ? -6.004 -50.969 -30.422 1 53.06 357 MET A C 1
ATOM 2752 O O . MET A 1 357 ? -5.965 -51.344 -29.25 1 53.06 357 MET A O 1
ATOM 2756 N N . ASP A 1 358 ? -5.102 -51.5 -31.219 1 48.09 358 ASP A N 1
ATOM 2757 C CA . ASP A 1 358 ? -3.811 -51.969 -30.719 1 48.09 358 ASP A CA 1
ATOM 2758 C C . ASP A 1 358 ? -3.145 -50.875 -29.859 1 48.09 358 ASP A C 1
ATOM 2760 O O . ASP A 1 358 ? -2.529 -51.188 -28.844 1 48.09 358 ASP A O 1
ATOM 2764 N N . GLU A 1 359 ? -2.969 -49.594 -30.406 1 45.53 359 GLU A N 1
ATOM 2765 C CA . GLU A 1 359 ? -2.299 -48.531 -29.672 1 45.53 359 GLU A CA 1
ATOM 2766 C C . GLU A 1 359 ? -3.295 -47.469 -29.188 1 45.53 359 GLU A C 1
ATOM 2768 O O . GLU A 1 359 ? -3.74 -46.625 -29.953 1 45.53 359 GLU A O 1
ATOM 2773 N N . VAL A 1 360 ? -3.838 -47.656 -28.047 1 46.88 360 VAL A N 1
ATOM 2774 C CA . VAL A 1 360 ? -4.867 -46.844 -27.422 1 46.88 360 VAL A CA 1
ATOM 2775 C C . VAL A 1 360 ? -4.402 -45.375 -27.375 1 46.88 360 VAL A C 1
ATOM 2777 O O . VAL A 1 360 ? -5.219 -44.469 -27.438 1 46.88 360 VAL A O 1
ATOM 2780 N N . SER A 1 361 ? -3.064 -45.25 -27.188 1 46.47 361 SER A N 1
ATOM 2781 C CA . SER A 1 361 ? -2.5 -43.906 -27.094 1 46.47 361 SER A CA 1
ATOM 2782 C C . SER A 1 361 ? -2.811 -43.094 -28.359 1 46.47 361 SER A C 1
ATOM 2784 O O . SER A 1 361 ? -2.947 -41.844 -28.281 1 46.47 361 SER A O 1
ATOM 2786 N N . LYS A 1 362 ? -2.754 -43.719 -29.469 1 45.5 362 LYS A N 1
ATOM 2787 C CA . LYS A 1 362 ? -3.012 -43.031 -30.734 1 45.5 362 LYS A CA 1
ATOM 2788 C C . LYS A 1 362 ? -4.492 -42.688 -30.891 1 45.5 362 LYS A C 1
ATOM 2790 O O . LYS A 1 362 ? -4.863 -41.875 -31.734 1 45.5 362 LYS A O 1
ATOM 2795 N N . ALA A 1 363 ? -5.215 -43.281 -30.125 1 43.5 363 ALA A N 1
ATOM 2796 C CA . ALA A 1 363 ? -6.656 -43.094 -30.25 1 43.5 363 ALA A CA 1
ATOM 2797 C C . ALA A 1 363 ? -7.059 -41.688 -29.812 1 43.5 363 ALA A C 1
ATOM 2799 O O . ALA A 1 363 ? -8.016 -41.125 -30.344 1 43.5 363 ALA A O 1
ATOM 2800 N N . VAL A 1 364 ? -6.449 -41.188 -28.828 1 44.22 364 VAL A N 1
ATOM 2801 C CA . VAL A 1 364 ? -6.863 -39.906 -28.281 1 44.22 364 VAL A CA 1
ATOM 2802 C C . VAL A 1 364 ? -6.684 -38.812 -29.328 1 44.22 364 VAL A C 1
ATOM 2804 O O . VAL A 1 364 ? -7.508 -37.906 -29.422 1 44.22 364 VAL A O 1
ATOM 2807 N N . ASN A 1 365 ? -5.465 -38.781 -29.984 1 42.28 365 ASN A N 1
ATOM 2808 C CA . ASN A 1 365 ? -5.152 -37.656 -30.875 1 42.28 365 ASN A CA 1
ATOM 2809 C C . ASN A 1 365 ? -5.918 -37.781 -32.188 1 42.28 365 ASN A C 1
ATOM 2811 O O . ASN A 1 365 ? -6.098 -36.781 -32.875 1 42.28 365 ASN A O 1
ATOM 2815 N N . TRP A 1 366 ? -6.086 -39.094 -32.75 1 40.72 366 TRP A N 1
ATOM 2816 C CA . TRP A 1 366 ? -6.703 -39.281 -34.062 1 40.72 366 TRP A CA 1
ATOM 2817 C C . TRP A 1 366 ? -7.945 -40.156 -33.969 1 40.72 366 TRP A C 1
ATOM 2819 O O . TRP A 1 366 ? -7.836 -41.375 -33.781 1 40.72 366 TRP A O 1
ATOM 2829 N N . TRP A 1 367 ? -8.883 -39.844 -33.281 1 39.69 367 TRP A N 1
ATOM 2830 C CA . TRP A 1 367 ? -10.055 -40.719 -33.25 1 39.69 367 TRP A CA 1
ATOM 2831 C C . TRP A 1 367 ? -10.289 -41.375 -34.625 1 39.69 367 TRP A C 1
ATOM 2833 O O . TRP A 1 367 ? -10.312 -40.688 -35.625 1 39.69 367 TRP A O 1
ATOM 2843 N N . PRO A 1 368 ? -10.227 -42.594 -34.688 1 40.53 368 PRO A N 1
ATOM 2844 C CA . PRO A 1 368 ? -10.773 -43.344 -35.812 1 40.53 368 PRO A CA 1
ATOM 2845 C C . PRO A 1 368 ? -12.164 -42.844 -36.219 1 40.53 368 PRO A C 1
ATOM 2847 O O . PRO A 1 368 ? -12.914 -43.594 -36.844 1 40.53 368 PRO A O 1
ATOM 2850 N N . VAL A 1 369 ? -12.703 -41.938 -35.688 1 40.25 369 VAL A N 1
ATOM 2851 C CA . VAL A 1 369 ? -13.984 -41.531 -36.281 1 40.25 369 VAL A CA 1
ATOM 2852 C C . VAL A 1 369 ? -13.961 -41.812 -37.781 1 40.25 369 VAL A C 1
ATOM 2854 O O . VAL A 1 369 ? -14.945 -42.25 -38.344 1 40.25 369 VAL A O 1
ATOM 2857 N N . MET A 1 370 ? -12.945 -41.281 -38.281 1 41.56 370 MET A N 1
ATOM 2858 C CA . MET A 1 370 ? -13.016 -41.469 -39.719 1 41.56 370 MET A CA 1
ATOM 2859 C C . MET A 1 370 ? -13.039 -42.938 -40.062 1 41.56 370 MET A C 1
ATOM 2861 O O . MET A 1 370 ? -13.328 -43.312 -41.219 1 41.56 370 MET A O 1
ATOM 2865 N N . GLY A 1 371 ? -12.797 -43.75 -39.062 1 44.88 371 GLY A N 1
ATOM 2866 C CA . GLY A 1 371 ? -12.648 -45.094 -39.562 1 44.88 371 GLY A CA 1
ATOM 2867 C C . GLY A 1 371 ? -13.75 -46.031 -39.094 1 44.88 371 GLY A C 1
ATOM 2868 O O . GLY A 1 371 ? -13.539 -47.25 -38.969 1 44.88 371 GLY A O 1
ATOM 2869 N N . PHE A 1 372 ? -14.781 -45.375 -38.438 1 51.56 372 PHE A N 1
ATOM 2870 C CA . PHE A 1 372 ? -15.805 -46.375 -38.156 1 51.56 372 PHE A CA 1
ATOM 2871 C C . PHE A 1 372 ? -16.281 -47.031 -39.438 1 51.56 372 PHE A C 1
ATOM 2873 O O . PHE A 1 372 ? -16.375 -46.375 -40.469 1 51.56 372 PHE A O 1
ATOM 2880 N N . PRO A 1 373 ? -16.312 -48.25 -39.312 1 49.69 373 PRO A N 1
ATOM 2881 C CA . PRO A 1 373 ? -16.875 -48.906 -40.5 1 49.69 373 PRO A CA 1
ATOM 2882 C C . PRO A 1 373 ? -18.172 -48.25 -40.969 1 49.69 373 PRO A C 1
ATOM 2884 O O . PRO A 1 373 ? -18.938 -47.719 -40.125 1 49.69 373 PRO A O 1
ATOM 2887 N N . PRO A 1 374 ? -18.266 -48 -42.188 1 49.88 374 PRO A N 1
ATOM 2888 C CA . PRO A 1 374 ? -19.531 -47.5 -42.719 1 49.88 374 PRO A CA 1
ATOM 2889 C C . PRO A 1 374 ? -20.75 -48.219 -42.156 1 49.88 374 PRO A C 1
ATOM 2891 O O . PRO A 1 374 ? -20.719 -49.438 -41.969 1 49.88 374 PRO A O 1
ATOM 2894 N N . GLY A 1 375 ? -21.812 -47.469 -41.562 1 51.62 375 GLY A N 1
ATOM 2895 C CA . GLY A 1 375 ? -23.031 -48.062 -41.031 1 51.62 375 GLY A CA 1
ATOM 2896 C C . GLY A 1 375 ? -23.078 -48.094 -39.531 1 51.62 375 GLY A C 1
ATOM 2897 O O . GLY A 1 375 ? -24.062 -48.5 -38.938 1 51.62 375 GLY A O 1
ATOM 2898 N N . THR A 1 376 ? -21.969 -47.75 -38.906 1 53.47 376 THR A N 1
ATOM 2899 C CA . THR A 1 376 ? -21.969 -47.781 -37.438 1 53.47 376 THR A CA 1
ATOM 2900 C C . THR A 1 376 ? -22.906 -46.719 -36.875 1 53.47 376 THR A C 1
ATOM 2902 O O . THR A 1 376 ? -22.844 -45.531 -37.25 1 53.47 376 THR A O 1
ATOM 2905 N N . ASN A 1 377 ? -24.016 -47.188 -36.25 1 55.59 377 ASN A N 1
ATOM 2906 C CA . ASN A 1 377 ? -24.938 -46.281 -35.594 1 55.59 377 ASN A CA 1
ATOM 2907 C C . ASN A 1 377 ? -24.281 -45.594 -34.406 1 55.59 377 ASN A C 1
ATOM 2909 O O . ASN A 1 377 ? -23.984 -46.219 -33.375 1 55.59 377 ASN A O 1
ATOM 2913 N N . THR A 1 378 ? -23.969 -44.375 -34.562 1 60.22 378 THR A N 1
ATOM 2914 C CA . THR A 1 378 ? -23.297 -43.594 -33.531 1 60.22 378 THR A CA 1
ATOM 2915 C C . THR A 1 378 ? -24.312 -42.812 -32.688 1 60.22 378 THR A C 1
ATOM 2917 O O . THR A 1 378 ? -23.938 -42.094 -31.766 1 60.22 378 THR A O 1
ATOM 2920 N N . ASN A 1 379 ? -25.578 -43.031 -33 1 64.5 379 ASN A N 1
ATOM 2921 C CA . ASN A 1 379 ? -26.609 -42.281 -32.281 1 64.5 379 ASN A CA 1
ATOM 2922 C C . ASN A 1 379 ? -27.344 -43.156 -31.266 1 64.5 379 ASN A C 1
ATOM 2924 O O . ASN A 1 379 ? -28.547 -43.344 -31.359 1 64.5 379 ASN A O 1
ATOM 2928 N N . ASN A 1 380 ? -26.578 -43.625 -30.297 1 72.12 380 ASN A N 1
ATOM 2929 C CA . ASN A 1 380 ? -27.188 -44.469 -29.281 1 72.12 380 ASN A CA 1
ATOM 2930 C C . ASN A 1 380 ? -27.906 -43.656 -28.219 1 72.12 380 ASN A C 1
ATOM 2932 O O . ASN A 1 380 ? -27.312 -42.75 -27.609 1 72.12 380 ASN A O 1
ATOM 2936 N N . LYS A 1 381 ? -29.219 -43.844 -28.078 1 75.69 381 LYS A N 1
ATOM 2937 C CA . LYS A 1 381 ? -29.984 -43.156 -27.047 1 75.69 381 LYS A CA 1
ATOM 2938 C C . LYS A 1 381 ? -29.578 -43.656 -25.656 1 75.69 381 LYS A C 1
ATOM 2940 O O . LYS A 1 381 ? -29.344 -44.844 -25.469 1 75.69 381 LYS A O 1
ATOM 2945 N N . THR A 1 382 ? -29.391 -42.75 -24.766 1 80.75 382 THR A N 1
ATOM 2946 C CA . THR A 1 382 ? -29.047 -43.094 -23.375 1 80.75 382 THR A CA 1
ATOM 2947 C C . THR A 1 382 ? -30.031 -42.438 -22.406 1 80.75 382 THR A C 1
ATOM 2949 O O . THR A 1 382 ? -30.766 -41.531 -22.781 1 80.75 382 THR A O 1
ATOM 2952 N N . VAL A 1 383 ? -30.141 -42.969 -21.188 1 86.12 383 VAL A N 1
ATOM 2953 C CA . VAL A 1 383 ? -30.984 -42.406 -20.125 1 86.12 383 VAL A CA 1
ATOM 2954 C C . VAL A 1 383 ? -30.484 -41 -19.766 1 86.12 383 VAL A C 1
ATOM 2956 O O . VAL A 1 383 ? -31.219 -40.219 -19.172 1 86.12 383 VAL A O 1
ATOM 2959 N N . LEU A 1 384 ? -29.297 -40.656 -20.219 1 88.56 384 LEU A N 1
ATOM 2960 C CA . LEU A 1 384 ? -28.688 -39.375 -19.859 1 88.56 384 LEU A CA 1
ATOM 2961 C C . LEU A 1 384 ? -29.078 -38.281 -20.844 1 88.56 384 LEU A C 1
ATOM 2963 O O . LEU A 1 384 ? -28.75 -37.125 -20.641 1 88.56 384 LEU A O 1
ATOM 2967 N N . ASP A 1 385 ? -29.797 -38.531 -21.922 1 88.12 385 ASP A N 1
ATOM 2968 C CA . ASP A 1 385 ? -30.141 -37.562 -22.969 1 88.12 385 ASP A CA 1
ATOM 2969 C C . ASP A 1 385 ? -30.922 -36.375 -22.391 1 88.12 385 ASP A C 1
ATOM 2971 O O . ASP A 1 385 ? -30.641 -35.219 -22.703 1 88.12 385 ASP A O 1
ATOM 2975 N N . ASP A 1 386 ? -31.844 -36.656 -21.5 1 87.19 386 ASP A N 1
ATOM 2976 C CA . ASP A 1 386 ? -32.688 -35.625 -20.938 1 87.19 386 ASP A CA 1
ATOM 2977 C C . ASP A 1 386 ? -31.906 -34.781 -19.922 1 87.19 386 ASP A C 1
ATOM 2979 O O . ASP A 1 386 ? -32.219 -33.594 -19.734 1 87.19 386 ASP A O 1
ATOM 2983 N N . ILE A 1 387 ? -30.969 -35.406 -19.328 1 89.12 387 ILE A N 1
ATOM 2984 C CA . ILE A 1 387 ? -30.188 -34.719 -18.297 1 89.12 387 ILE A CA 1
ATOM 2985 C C . ILE A 1 387 ? -29.25 -33.719 -18.938 1 89.12 387 ILE A C 1
ATOM 2987 O O . ILE A 1 387 ? -29.172 -32.562 -18.5 1 89.12 387 ILE A O 1
ATOM 2991 N N . PHE A 1 388 ? -28.547 -34.125 -20.016 1 89 388 PHE A N 1
ATOM 2992 C CA . PHE A 1 388 ? -27.562 -33.25 -20.656 1 89 388 PHE A CA 1
ATOM 2993 C C . PHE A 1 388 ? -28.141 -32.562 -21.875 1 89 388 PHE A C 1
ATOM 2995 O O . PHE A 1 388 ? -27.469 -31.719 -22.484 1 89 388 PHE A O 1
ATOM 3002 N N . GLY A 1 389 ? -29.391 -32.906 -22.25 1 85.19 389 GLY A N 1
ATOM 3003 C CA . GLY A 1 389 ? -30.062 -32.25 -23.359 1 85.19 389 GLY A CA 1
ATOM 3004 C C . GLY A 1 389 ? -29.578 -32.719 -24.719 1 85.19 389 GLY A C 1
ATOM 3005 O O . GLY A 1 389 ? -29.547 -31.953 -25.672 1 85.19 389 GLY A O 1
ATOM 3006 N N . TRP A 1 390 ? -29.125 -33.938 -24.766 1 82.69 390 TRP A N 1
ATOM 3007 C CA . TRP A 1 390 ? -28.656 -34.469 -26.031 1 82.69 390 TRP A CA 1
ATOM 3008 C C . TRP A 1 390 ? -29.812 -34.812 -26.953 1 82.69 390 TRP A C 1
ATOM 3010 O O . TRP A 1 390 ? -30.891 -35.188 -26.5 1 82.69 390 TRP A O 1
ATOM 3020 N N . LYS A 1 391 ? -29.625 -34.531 -28.203 1 80.38 391 LYS A N 1
ATOM 3021 C CA . LYS A 1 391 ? -30.641 -34.781 -29.219 1 80.38 391 LYS A CA 1
ATOM 3022 C C . LYS A 1 391 ? -30.047 -35.562 -30.391 1 80.38 391 LYS A C 1
ATOM 3024 O O . LYS A 1 391 ? -28.828 -35.719 -30.484 1 80.38 391 LYS A O 1
ATOM 3029 N N . ASP A 1 392 ? -30.984 -36.094 -31.172 1 75.12 392 ASP A N 1
ATOM 3030 C CA . ASP A 1 392 ? -30.562 -36.781 -32.406 1 75.12 392 ASP A CA 1
ATOM 3031 C C . ASP A 1 392 ? -29.938 -35.781 -33.375 1 75.12 392 ASP A C 1
ATOM 3033 O O . ASP A 1 392 ? -30.391 -34.625 -33.5 1 75.12 392 ASP A O 1
ATOM 3037 N N . GLU A 1 393 ? -28.875 -36.188 -33.938 1 69.31 393 GLU A N 1
ATOM 3038 C CA . GLU A 1 393 ? -28.172 -35.344 -34.875 1 69.31 393 GLU A CA 1
ATOM 3039 C C . GLU A 1 393 ? -29.109 -34.75 -35.938 1 69.31 393 GLU A C 1
ATOM 3041 O O . GLU A 1 393 ? -28.922 -33.625 -36.406 1 69.31 393 GLU A O 1
ATOM 3046 N N . THR A 1 394 ? -30.078 -35.562 -36.312 1 69.25 394 THR A N 1
ATOM 3047 C CA . THR A 1 394 ? -31.016 -35.156 -37.344 1 69.25 394 THR A CA 1
ATOM 3048 C C . THR A 1 394 ? -31.969 -34.062 -36.812 1 69.25 394 THR A C 1
ATOM 3050 O O . THR A 1 394 ? -32.469 -33.25 -37.594 1 69.25 394 THR A O 1
ATOM 3053 N N . GLU A 1 395 ? -32.125 -34 -35.531 1 72.88 395 GLU A N 1
ATOM 3054 C CA . GLU A 1 395 ? -33 -33.031 -34.938 1 72.88 395 GLU A CA 1
ATOM 3055 C C . GLU A 1 395 ? -32.281 -31.719 -34.625 1 72.88 395 GLU A C 1
ATOM 3057 O O . GLU A 1 395 ? -32.75 -30.641 -34.969 1 72.88 395 GLU A O 1
ATOM 3062 N N . ASP A 1 396 ? -31.203 -31.891 -33.938 1 73.56 396 ASP A N 1
ATOM 3063 C CA . ASP A 1 396 ? -30.391 -30.734 -33.562 1 73.56 396 ASP A CA 1
ATOM 3064 C C . ASP A 1 396 ? -28.906 -31.109 -33.531 1 73.56 396 ASP A C 1
ATOM 3066 O O . ASP A 1 396 ? -28.438 -31.703 -32.562 1 73.56 396 ASP A O 1
ATOM 3070 N N . HIS A 1 397 ? -28.281 -30.672 -34.438 1 66.62 397 HIS A N 1
ATOM 3071 C CA . HIS A 1 397 ? -26.875 -31.016 -34.594 1 66.62 397 HIS A CA 1
ATOM 3072 C C . HIS A 1 397 ? -26.047 -30.391 -33.469 1 66.62 397 HIS A C 1
ATOM 3074 O O . HIS A 1 397 ? -25 -30.922 -33.094 1 66.62 397 HIS A O 1
ATOM 3080 N N . SER A 1 398 ? -26.484 -29.359 -32.938 1 69.94 398 SER A N 1
ATOM 3081 C CA . SER A 1 398 ? -25.719 -28.625 -31.938 1 69.94 398 SER A CA 1
ATOM 3082 C C . SER A 1 398 ? -25.781 -29.328 -30.578 1 69.94 398 SER A C 1
ATOM 3084 O O . SER A 1 398 ? -24.938 -29.078 -29.703 1 69.94 398 SER A O 1
ATOM 3086 N N . ARG A 1 399 ? -26.703 -30.297 -30.484 1 75.06 399 ARG A N 1
ATOM 3087 C CA . ARG A 1 399 ? -26.875 -31.031 -29.234 1 75.06 399 ARG A CA 1
ATOM 3088 C C . ARG A 1 399 ? -26.719 -32.531 -29.438 1 75.06 399 ARG A C 1
ATOM 3090 O O . ARG A 1 399 ? -27.359 -33.312 -28.75 1 75.06 399 ARG A O 1
ATOM 3097 N N . ALA A 1 400 ? -25.938 -32.875 -30.469 1 68 400 ALA A N 1
ATOM 3098 C CA . ALA A 1 400 ? -25.797 -34.281 -30.812 1 68 400 ALA A CA 1
ATOM 3099 C C . ALA A 1 400 ? -25.156 -35.062 -29.672 1 68 400 ALA A C 1
ATOM 3101 O O . ALA A 1 400 ? -24.344 -34.5 -28.922 1 68 400 ALA A O 1
ATOM 3102 N N . ARG A 1 401 ? -25.609 -36.312 -29.609 1 67.25 401 ARG A N 1
ATOM 3103 C CA . ARG A 1 401 ? -25.109 -37.219 -28.578 1 67.25 401 ARG A CA 1
ATOM 3104 C C . ARG A 1 401 ? -23.594 -37.438 -28.719 1 67.25 401 ARG A C 1
ATOM 3106 O O . ARG A 1 401 ? -23.078 -37.469 -29.828 1 67.25 401 ARG A O 1
ATOM 3113 N N . PRO A 1 402 ? -22.922 -37.5 -27.484 1 57.34 402 PRO A N 1
ATOM 3114 C CA . PRO A 1 402 ? -21.484 -37.75 -27.562 1 57.34 402 PRO A CA 1
ATOM 3115 C C . PRO A 1 402 ? -21.156 -39.094 -28.234 1 57.34 402 PRO A C 1
ATOM 3117 O O . PRO A 1 402 ? -20.016 -39.312 -28.641 1 57.34 402 PRO A O 1
ATOM 3120 N N . SER A 1 403 ? -22.125 -40.219 -28.219 1 49.75 403 SER A N 1
ATOM 3121 C CA . SER A 1 403 ? -21.875 -41.562 -28.781 1 49.75 403 SER A CA 1
ATOM 3122 C C . SER A 1 403 ? -21.438 -41.469 -30.25 1 49.75 403 SER A C 1
ATOM 3124 O O . SER A 1 403 ? -20.703 -42.312 -30.734 1 49.75 403 SER A O 1
ATOM 3126 N N . ASN A 1 404 ? -22.219 -40.75 -31.078 1 43.06 404 ASN A N 1
ATOM 3127 C CA . ASN A 1 404 ? -21.906 -40.781 -32.5 1 43.06 404 ASN A CA 1
ATOM 3128 C C . ASN A 1 404 ? -20.422 -40.531 -32.75 1 43.06 404 ASN A C 1
ATOM 3130 O O . ASN A 1 404 ? -19.828 -41.156 -33.625 1 43.06 404 ASN A O 1
ATOM 3134 N N . ALA A 1 405 ? -20.047 -39.531 -32.688 1 39.75 405 ALA A N 1
ATOM 3135 C CA . ALA A 1 405 ? -18.703 -39.125 -33.031 1 39.75 405 ALA A CA 1
ATOM 3136 C C . ALA A 1 405 ? -17.734 -39.406 -31.875 1 39.75 405 ALA A C 1
ATOM 3138 O O . ALA A 1 405 ? -16.516 -39.375 -32.062 1 39.75 405 ALA A O 1
ATOM 3139 N N . TYR A 1 406 ? -18.047 -39.406 -30.484 1 45.88 406 TYR A N 1
ATOM 3140 C CA . TYR A 1 406 ? -17.219 -38.719 -29.5 1 45.88 406 TYR A CA 1
ATOM 3141 C C . TYR A 1 406 ? -17.094 -39.562 -28.234 1 45.88 406 TYR A C 1
ATOM 3143 O O . TYR A 1 406 ? -17.75 -39.25 -27.219 1 45.88 406 TYR A O 1
ATOM 3151 N N . LEU A 1 407 ? -16.797 -40.969 -28.422 1 50.81 407 LEU A N 1
ATOM 3152 C CA . LEU A 1 407 ? -16.781 -42.156 -27.562 1 50.81 407 LEU A CA 1
ATOM 3153 C C . LEU A 1 407 ? -15.648 -42.062 -26.547 1 50.81 407 LEU A C 1
ATOM 3155 O O . LEU A 1 407 ? -14.602 -41.469 -26.812 1 50.81 407 LEU A O 1
ATOM 3159 N N . PHE A 1 408 ? -16.094 -42.125 -25.234 1 54.66 408 PHE A N 1
ATOM 3160 C CA . PHE A 1 408 ? -15.008 -42.531 -24.344 1 54.66 408 PHE A CA 1
ATOM 3161 C C . PHE A 1 408 ? -14.367 -43.844 -24.828 1 54.66 408 PHE A C 1
ATOM 3163 O O . PHE A 1 408 ? -15.062 -44.812 -25.062 1 54.66 408 PHE A O 1
ATOM 3170 N N . VAL A 1 409 ? -13.18 -43.719 -25.422 1 51.69 409 VAL A N 1
ATOM 3171 C CA . VAL A 1 409 ? -12.484 -44.875 -26.016 1 51.69 409 VAL A CA 1
ATOM 3172 C C . VAL A 1 409 ? -12.586 -46.062 -25.078 1 51.69 409 VAL A C 1
ATOM 3174 O O . VAL A 1 409 ? -12.859 -47.188 -25.516 1 51.69 409 VAL A O 1
ATOM 3177 N N . SER A 1 410 ? -12.258 -45.875 -23.797 1 48.38 410 SER A N 1
ATOM 3178 C CA . SER A 1 410 ? -12.234 -46.938 -22.812 1 48.38 410 SER A CA 1
ATOM 3179 C C . SER A 1 410 ? -12.789 -46.5 -21.469 1 48.38 410 SER A C 1
ATOM 3181 O O . SER A 1 410 ? -12.977 -45.281 -21.25 1 48.38 410 SER A O 1
ATOM 3183 N N . ARG A 1 411 ? -13.305 -47.5 -20.734 1 44.78 411 ARG A N 1
ATOM 3184 C CA . ARG A 1 411 ? -13.672 -47.219 -19.359 1 44.78 411 ARG A CA 1
ATOM 3185 C C . ARG A 1 411 ? -12.453 -46.844 -18.531 1 44.78 411 ARG A C 1
ATOM 3187 O O . ARG A 1 411 ? -11.359 -47.375 -18.734 1 44.78 411 ARG A O 1
ATOM 3194 N N . PRO A 1 412 ? -12.492 -45.656 -17.875 1 43.09 412 PRO A N 1
ATOM 3195 C CA . PRO A 1 412 ? -11.383 -45.438 -16.938 1 43.09 412 PRO A CA 1
ATOM 3196 C C . PRO A 1 412 ? -11.062 -46.688 -16.125 1 43.09 412 PRO A C 1
ATOM 3198 O O . PRO A 1 412 ? -11.961 -47.5 -15.812 1 43.09 412 PRO A O 1
ATOM 3201 N N . LYS A 1 413 ? -9.789 -47.219 -16.219 1 46.75 413 LYS A N 1
ATOM 3202 C CA . LYS A 1 413 ? -9.367 -48.406 -15.477 1 46.75 413 LYS A CA 1
ATOM 3203 C C . LYS A 1 413 ? -9.977 -48.406 -14.078 1 46.75 413 LYS A C 1
ATOM 3205 O O . LYS A 1 413 ? -10.07 -47.375 -13.422 1 46.75 413 LYS A O 1
ATOM 3210 N N . LEU A 1 414 ? -10.617 -49.656 -13.828 1 39.88 414 LEU A N 1
ATOM 3211 C CA . LEU A 1 414 ? -11.18 -50.062 -12.555 1 39.88 414 LEU A CA 1
ATOM 3212 C C . LEU A 1 414 ? -10.211 -49.781 -11.414 1 39.88 414 LEU A C 1
ATOM 3214 O O . LEU A 1 414 ? -9 -49.938 -11.578 1 39.88 414 LEU A O 1
ATOM 3218 N N . ALA A 1 415 ? -10.562 -49.25 -10.492 1 39.44 415 ALA A N 1
ATOM 3219 C CA . ALA A 1 415 ? -9.867 -49.062 -9.211 1 39.44 415 ALA A CA 1
ATOM 3220 C C . ALA A 1 415 ? -8.953 -47.844 -9.242 1 39.44 415 ALA A C 1
ATOM 3222 O O . ALA A 1 415 ? -8.336 -47.5 -8.234 1 39.44 415 ALA A O 1
ATOM 3223 N N . LEU A 1 416 ? -8.773 -47.344 -10.586 1 45.22 416 LEU A N 1
ATOM 3224 C CA . LEU A 1 416 ? -7.766 -46.281 -10.641 1 45.22 416 LEU A CA 1
ATOM 3225 C C . LEU A 1 416 ? -8.398 -44.938 -10.992 1 45.22 416 LEU A C 1
ATOM 3227 O O . LEU A 1 416 ? -9.297 -44.875 -11.828 1 45.22 416 LEU A O 1
ATOM 3231 N N . THR A 1 417 ? -8.703 -44.062 -10.125 1 50.59 417 THR A N 1
ATOM 3232 C CA . THR A 1 417 ? -8.945 -42.625 -10.031 1 50.59 417 THR A CA 1
ATOM 3233 C C . THR A 1 417 ? -8.594 -41.938 -11.344 1 50.59 417 THR A C 1
ATOM 3235 O O . THR A 1 417 ? -7.77 -41.031 -11.359 1 50.59 417 THR A O 1
ATOM 3238 N N . SER A 1 418 ? -9.047 -42.625 -12.523 1 44.75 418 SER A N 1
ATOM 3239 C CA . SER A 1 418 ? -8.672 -42.062 -13.812 1 44.75 418 SER A CA 1
ATOM 3240 C C . SER A 1 418 ? -9.859 -41.375 -14.484 1 44.75 418 SER A C 1
ATOM 3242 O O . SER A 1 418 ? -11.016 -41.656 -14.148 1 44.75 418 SER A O 1
ATOM 3244 N N . GLN A 1 419 ? -9.633 -40.344 -15.242 1 49.88 419 GLN A N 1
ATOM 3245 C CA . GLN A 1 419 ? -10.641 -39.562 -15.961 1 49.88 419 GLN A CA 1
ATOM 3246 C C . GLN A 1 419 ? -10.344 -39.531 -17.453 1 49.88 419 GLN A C 1
ATOM 3248 O O . GLN A 1 419 ? -9.18 -39.594 -17.859 1 49.88 419 GLN A O 1
ATOM 3253 N N . ILE A 1 420 ? -11.383 -39.719 -18.281 1 52.31 420 ILE A N 1
ATOM 3254 C CA . ILE A 1 420 ? -11.281 -39.562 -19.734 1 52.31 420 ILE A CA 1
ATOM 3255 C C . ILE A 1 420 ? -12.156 -38.406 -20.203 1 52.31 420 ILE A C 1
ATOM 3257 O O . ILE A 1 420 ? -13.281 -38.219 -19.734 1 52.31 420 ILE A O 1
ATOM 3261 N N . ALA A 1 421 ? -11.477 -37.531 -20.953 1 53.22 421 ALA A N 1
ATOM 3262 C CA . ALA A 1 421 ? -12.195 -36.375 -21.453 1 53.22 421 ALA A CA 1
ATOM 3263 C C . ALA A 1 421 ? -12.664 -36.594 -22.891 1 53.22 421 ALA A C 1
ATOM 3265 O O . ALA A 1 421 ? -12.141 -37.469 -23.594 1 53.22 421 ALA A O 1
ATOM 3266 N N . ASN A 1 422 ? -13.805 -36.094 -23.281 1 46.94 422 ASN A N 1
ATOM 3267 C CA . ASN A 1 422 ? -14.336 -36.125 -24.641 1 46.94 422 ASN A CA 1
ATOM 3268 C C . ASN A 1 422 ? -14.625 -34.719 -25.172 1 46.94 422 ASN A C 1
ATOM 3270 O O . ASN A 1 422 ? -15.312 -33.938 -24.516 1 46.94 422 ASN A O 1
ATOM 3274 N N . HIS A 1 423 ? -13.75 -34.312 -26.219 1 42.59 423 HIS A N 1
ATOM 3275 C CA . HIS A 1 423 ? -13.961 -33 -26.859 1 42.59 423 HIS A CA 1
ATOM 3276 C C . HIS A 1 423 ? -14.328 -33.156 -28.328 1 42.59 423 HIS A C 1
ATOM 3278 O O . HIS A 1 423 ? -14.016 -32.312 -29.156 1 42.59 423 HIS A O 1
ATOM 3284 N N . THR A 1 424 ? -14.844 -34.219 -28.75 1 45.25 424 THR A N 1
ATOM 3285 C CA . THR A 1 424 ? -15.031 -34.5 -30.172 1 45.25 424 THR A CA 1
ATOM 3286 C C . THR A 1 424 ? -15.906 -33.438 -30.828 1 45.25 424 THR A C 1
ATOM 3288 O O . THR A 1 424 ? -16.875 -32.938 -30.219 1 45.25 424 THR A O 1
ATOM 3291 N N . GLN A 1 425 ? -15.164 -32.688 -31.781 1 48.78 425 GLN A N 1
ATOM 3292 C CA . GLN A 1 425 ? -15.844 -31.719 -32.625 1 48.78 425 GLN A CA 1
ATOM 3293 C C . GLN A 1 425 ? -16.625 -32.406 -33.75 1 48.78 425 GLN A C 1
ATOM 3295 O O . GLN A 1 425 ? -16.188 -33.438 -34.281 1 48.78 425 GLN A O 1
ATOM 3300 N N . VAL A 1 426 ? -17.969 -32.406 -33.719 1 44.41 426 VAL A N 1
ATOM 3301 C CA . VAL A 1 426 ? -18.641 -32.75 -34.969 1 44.41 426 VAL A CA 1
ATOM 3302 C C . VAL A 1 426 ? -18.281 -31.734 -36.031 1 44.41 426 VAL A C 1
ATOM 3304 O O . VAL A 1 426 ? -18.234 -30.531 -35.781 1 44.41 426 VAL A O 1
ATOM 3307 N N . PRO A 1 427 ? -17.656 -32.156 -37.031 1 43.94 427 PRO A N 1
ATOM 3308 C CA . PRO A 1 427 ? -17.359 -31.203 -38.094 1 43.94 427 PRO A CA 1
ATOM 3309 C C . PRO A 1 427 ? -18.391 -30.078 -38.188 1 43.94 427 PRO A C 1
ATOM 3311 O O . PRO A 1 427 ? -19.547 -30.281 -37.812 1 43.94 427 PRO A O 1
ATOM 3314 N N . TYR A 1 428 ? -17.875 -28.75 -38.406 1 43.22 428 TYR A N 1
ATOM 3315 C CA . TYR A 1 428 ? -18.156 -27.328 -38.344 1 43.22 428 TYR A CA 1
ATOM 3316 C C . TYR A 1 428 ? -19.469 -27 -39.031 1 43.22 428 TYR A C 1
ATOM 3318 O O . TYR A 1 428 ? -19.922 -25.859 -39.031 1 43.22 428 TYR A O 1
ATOM 3326 N N . THR A 1 429 ? -19.875 -27.5 -40.156 1 42.19 429 THR A N 1
ATOM 3327 C CA . THR A 1 429 ? -20.719 -26.531 -40.844 1 42.19 429 THR A CA 1
ATOM 3328 C C . THR A 1 429 ? -21.859 -26.078 -39.938 1 42.19 429 THR A C 1
ATOM 3330 O O . THR A 1 429 ? -22.359 -24.953 -40.062 1 42.19 429 THR A O 1
ATOM 3333 N N . VAL A 1 430 ? -22.609 -26.969 -39.25 1 42.81 430 VAL A N 1
ATOM 3334 C CA . VAL A 1 430 ? -23.922 -26.609 -38.719 1 42.81 430 VAL A CA 1
ATOM 3335 C C . VAL A 1 430 ? -23.859 -26.578 -37.188 1 42.81 430 VAL A C 1
ATOM 3337 O O . VAL A 1 430 ? -24.031 -27.609 -36.531 1 42.81 430 VAL A O 1
ATOM 3340 N N . GLY A 1 431 ? -23.047 -25.688 -36.531 1 54.53 431 GLY A N 1
ATOM 3341 C CA . GLY A 1 431 ? -23.125 -25.203 -35.156 1 54.53 431 GLY A CA 1
ATOM 3342 C C . GLY A 1 431 ? -22.656 -26.234 -34.125 1 54.53 431 GLY A C 1
ATOM 3343 O O . GLY A 1 431 ? -23.047 -27.406 -34.188 1 54.53 431 GLY A O 1
ATOM 3344 N N . ASP A 1 432 ? -21.547 -26.312 -33.375 1 63.12 432 ASP A N 1
ATOM 3345 C CA . ASP A 1 432 ? -20.938 -27.281 -32.469 1 63.12 432 ASP A CA 1
ATOM 3346 C C . ASP A 1 432 ? -21.422 -27.078 -31.031 1 63.12 432 ASP A C 1
ATOM 3348 O O . ASP A 1 432 ? -21.969 -26.031 -30.703 1 63.12 432 ASP A O 1
ATOM 3352 N N . ARG A 1 433 ? -21.547 -28.266 -30.281 1 75.88 433 ARG A N 1
ATOM 3353 C CA . ARG A 1 433 ? -21.891 -28.234 -28.859 1 75.88 433 ARG A CA 1
ATOM 3354 C C . ARG A 1 433 ? -20.891 -27.406 -28.078 1 75.88 433 ARG A C 1
ATOM 3356 O O . ARG A 1 433 ? -19.688 -27.438 -28.344 1 75.88 433 ARG A O 1
ATOM 3363 N N . PRO A 1 434 ? -21.406 -26.578 -27.234 1 80.62 434 PRO A N 1
ATOM 3364 C CA . PRO A 1 434 ? -20.5 -25.734 -26.438 1 80.62 434 PRO A CA 1
ATOM 3365 C C . PRO A 1 434 ? -19.906 -26.469 -25.234 1 80.62 434 PRO A C 1
ATOM 3367 O O . PRO A 1 434 ? -19 -25.969 -24.578 1 80.62 434 PRO A O 1
ATOM 3370 N N . GLU A 1 435 ? -20.281 -27.812 -25.062 1 86 435 GLU A N 1
ATOM 3371 C CA . GLU A 1 435 ? -19.906 -28.484 -23.812 1 86 435 GLU A CA 1
ATOM 3372 C C . GLU A 1 435 ? -18.734 -29.438 -24.047 1 86 435 GLU A C 1
ATOM 3374 O O . GLU A 1 435 ? -18.578 -29.984 -25.141 1 86 435 GLU A O 1
ATOM 3379 N N . VAL A 1 436 ? -17.922 -29.578 -23.047 1 85.69 436 VAL A N 1
ATOM 3380 C CA . VAL A 1 436 ? -16.938 -30.656 -22.953 1 85.69 436 VAL A CA 1
ATOM 3381 C C . VAL A 1 436 ? -17.344 -31.609 -21.828 1 85.69 436 VAL A C 1
ATOM 3383 O O . VAL A 1 436 ? -17.984 -31.219 -20.859 1 85.69 436 VAL A O 1
ATOM 3386 N N . TYR A 1 437 ? -17 -32.875 -22.016 1 87 437 TYR A N 1
ATOM 3387 C CA . TYR A 1 437 ? -17.469 -33.875 -21.047 1 87 437 TYR A CA 1
ATOM 3388 C C . TYR A 1 437 ? -16.281 -34.594 -20.406 1 87 437 TYR A C 1
ATOM 3390 O O . TYR A 1 437 ? -15.211 -34.719 -21 1 87 437 TYR A O 1
ATOM 3398 N N . LEU A 1 438 ? -16.469 -34.938 -19.203 1 88.25 438 LEU A N 1
ATOM 3399 C CA . LEU A 1 438 ? -15.477 -35.688 -18.406 1 88.25 438 LEU A CA 1
ATOM 3400 C C . LEU A 1 438 ? -16.125 -36.875 -17.703 1 88.25 438 LEU A C 1
ATOM 3402 O O . LEU A 1 438 ? -17.172 -36.719 -17.062 1 88.25 438 LEU A O 1
ATOM 3406 N N . LEU A 1 439 ? -15.602 -38.031 -17.906 1 87.31 439 LEU A N 1
ATOM 3407 C CA . LEU A 1 439 ? -16.078 -39.25 -17.25 1 87.31 439 LEU A CA 1
ATOM 3408 C C . LEU A 1 439 ? -15.078 -39.719 -16.188 1 87.31 439 LEU A C 1
ATOM 3410 O O . LEU A 1 439 ? -13.883 -39.844 -16.469 1 87.31 439 LEU A O 1
ATOM 3414 N N . GLY A 1 440 ? -15.578 -39.875 -14.969 1 83.5 440 GLY A N 1
ATOM 3415 C CA . GLY A 1 440 ? -14.727 -40.312 -13.883 1 83.5 440 GLY A CA 1
ATOM 3416 C C . GLY A 1 440 ? -15.359 -41.406 -13.039 1 83.5 440 GLY A C 1
ATOM 3417 O O . GLY A 1 440 ? -16.547 -41.688 -13.164 1 83.5 440 GLY A O 1
ATOM 3418 N N . LYS A 1 441 ? -14.523 -42.062 -12.266 1 83.06 441 LYS A N 1
ATOM 3419 C CA . LYS A 1 441 ? -14.969 -43.094 -11.359 1 83.06 441 LYS A CA 1
ATOM 3420 C C . LYS A 1 441 ? -14.305 -42.969 -9.992 1 83.06 441 LYS A C 1
ATOM 3422 O O . LYS A 1 441 ? -13.078 -42.906 -9.891 1 83.06 441 LYS A O 1
ATOM 3427 N N . ALA A 1 442 ? -15.188 -42.875 -8.961 1 83.12 442 ALA A N 1
ATOM 3428 C CA . ALA A 1 442 ? -14.695 -42.844 -7.59 1 83.12 442 ALA A CA 1
ATOM 3429 C C . ALA A 1 442 ? -14.148 -44.188 -7.156 1 83.12 442 ALA A C 1
ATOM 3431 O O . ALA A 1 442 ? -14.391 -45.219 -7.824 1 83.12 442 ALA A O 1
ATOM 3432 N N . PRO A 1 443 ? -13.406 -44.156 -6.066 1 76.25 443 PRO A N 1
ATOM 3433 C CA . PRO A 1 443 ? -12.961 -45.469 -5.539 1 76.25 443 PRO A CA 1
ATOM 3434 C C . PRO A 1 443 ? -14.117 -46.406 -5.246 1 76.25 443 PRO A C 1
ATOM 3436 O O . PRO A 1 443 ? -15.164 -45.969 -4.758 1 76.25 443 PRO A O 1
ATOM 3439 N N . ASP A 1 444 ? -13.922 -47.688 -5.41 1 74.19 444 ASP A N 1
ATOM 3440 C CA . ASP A 1 444 ? -14.969 -48.688 -5.324 1 74.19 444 ASP A CA 1
ATOM 3441 C C . ASP A 1 444 ? -15.531 -48.781 -3.906 1 74.19 444 ASP A C 1
ATOM 3443 O O . ASP A 1 444 ? -16.672 -49.188 -3.717 1 74.19 444 ASP A O 1
ATOM 3447 N N . ASN A 1 445 ? -14.703 -48.406 -2.98 1 76.06 445 ASN A N 1
ATOM 3448 C CA . ASN A 1 445 ? -15.156 -48.5 -1.597 1 76.06 445 ASN A CA 1
ATOM 3449 C C . ASN A 1 445 ? -16.141 -47.406 -1.238 1 76.06 445 ASN A C 1
ATOM 3451 O O . ASN A 1 445 ? -16.812 -47.469 -0.208 1 76.06 445 ASN A O 1
ATOM 3455 N N . THR A 1 446 ? -16.375 -46.438 -2.08 1 81.38 446 THR A N 1
ATOM 3456 C CA . THR A 1 446 ? -17.281 -45.312 -1.782 1 81.38 446 THR A CA 1
ATOM 3457 C C . THR A 1 446 ? -18.594 -45.5 -2.545 1 81.38 446 THR A C 1
ATOM 3459 O O . THR A 1 446 ? -19.672 -45.438 -1.953 1 81.38 446 THR A O 1
ATOM 3462 N N . THR A 1 447 ? -18.531 -45.594 -3.83 1 84.75 447 THR A N 1
ATOM 3463 C CA . THR A 1 447 ? -19.703 -45.812 -4.664 1 84.75 447 THR A CA 1
ATOM 3464 C C . THR A 1 447 ? -19.359 -46.625 -5.898 1 84.75 447 THR A C 1
ATOM 3466 O O . THR A 1 447 ? -18.203 -46.656 -6.324 1 84.75 447 THR A O 1
ATOM 3469 N N . SER A 1 448 ? -20.312 -47.281 -6.383 1 84.19 448 SER A N 1
ATOM 3470 C CA . SER A 1 448 ? -20.125 -48.031 -7.602 1 84.19 448 SER A CA 1
ATOM 3471 C C . SER A 1 448 ? -20.484 -47.219 -8.836 1 84.19 448 SER A C 1
ATOM 3473 O O . SER A 1 448 ? -20.156 -47.625 -9.961 1 84.19 448 SER A O 1
ATOM 3475 N N . ASP A 1 449 ? -20.969 -46.094 -8.57 1 87.12 449 ASP A N 1
ATOM 3476 C CA . ASP A 1 449 ? -21.422 -45.25 -9.688 1 87.12 449 ASP A CA 1
ATOM 3477 C C . ASP A 1 449 ? -20.25 -44.5 -10.328 1 87.12 449 ASP A C 1
ATOM 3479 O O . ASP A 1 449 ? -19.281 -44.188 -9.656 1 87.12 449 ASP A O 1
ATOM 3483 N N . TYR A 1 450 ? -20.328 -44.344 -11.625 1 87.38 450 TYR A N 1
ATOM 3484 C CA . TYR A 1 450 ? -19.5 -43.375 -12.344 1 87.38 450 TYR A CA 1
ATOM 3485 C C . TYR A 1 450 ? -20.109 -42 -12.312 1 87.38 450 TYR A C 1
ATOM 3487 O O . TYR A 1 450 ? -21.234 -41.812 -11.828 1 87.38 450 TYR A O 1
ATOM 3495 N N . PHE A 1 451 ? -19.375 -41.094 -12.602 1 88.75 451 PHE A N 1
ATOM 3496 C CA . PHE A 1 451 ? -19.984 -39.781 -12.75 1 88.75 451 PHE A CA 1
ATOM 3497 C C . PHE A 1 451 ? -19.516 -39.094 -14.039 1 88.75 451 PHE A C 1
ATOM 3499 O O . PHE A 1 451 ? -18.375 -39.25 -14.445 1 88.75 451 PHE A O 1
ATOM 3506 N N . LEU A 1 452 ? -20.438 -38.531 -14.797 1 89.81 452 LEU A N 1
ATOM 3507 C CA . LEU A 1 452 ? -20.234 -37.781 -16.047 1 89.81 452 LEU A CA 1
ATOM 3508 C C . LEU A 1 452 ? -20.516 -36.312 -15.836 1 89.81 452 LEU A C 1
ATOM 3510 O O . LEU A 1 452 ? -21.562 -35.938 -15.312 1 89.81 452 LEU A O 1
ATOM 3514 N N . CYS A 1 453 ? -19.547 -35.531 -16.172 1 92.31 453 CYS A N 1
ATOM 3515 C CA . CYS A 1 453 ? -19.688 -34.094 -15.977 1 92.31 453 CYS A CA 1
ATOM 3516 C C . CYS A 1 453 ? -19.656 -33.344 -17.312 1 92.31 453 CYS A C 1
ATOM 3518 O O . CYS A 1 453 ? -18.922 -33.75 -18.219 1 92.31 453 CYS A O 1
ATOM 3520 N N . SER A 1 454 ? -20.453 -32.375 -17.484 1 91.38 454 SER A N 1
ATOM 3521 C CA . SER A 1 454 ? -20.422 -31.438 -18.594 1 91.38 454 SER A CA 1
ATOM 3522 C C . SER A 1 454 ? -19.969 -30.047 -18.141 1 91.38 454 SER A C 1
ATOM 3524 O O . SER A 1 454 ? -20.312 -29.594 -17.062 1 91.38 454 SER A O 1
ATOM 3526 N N . MET A 1 455 ? -19.094 -29.453 -18.906 1 93.06 455 MET A N 1
ATOM 3527 C CA . MET A 1 455 ? -18.578 -28.125 -18.609 1 93.06 455 MET A CA 1
ATOM 3528 C C . MET A 1 455 ? -18.812 -27.172 -19.781 1 93.06 455 MET A C 1
ATOM 3530 O O . MET A 1 455 ? -18.594 -27.531 -20.938 1 93.06 455 MET A O 1
ATOM 3534 N N . LYS A 1 456 ? -19.25 -26.016 -19.516 1 91.56 456 LYS A N 1
ATOM 3535 C CA . LYS A 1 456 ? -19.453 -25.016 -20.547 1 91.56 456 LYS A CA 1
ATOM 3536 C C . LYS A 1 456 ? -19.281 -23.609 -19.984 1 91.56 456 LYS A C 1
ATOM 3538 O O . LYS A 1 456 ? -19.297 -23.406 -18.766 1 91.56 456 LYS A O 1
ATOM 3543 N N . ALA A 1 457 ? -19 -22.672 -20.844 1 91.75 457 ALA A N 1
ATOM 3544 C CA . ALA A 1 457 ? -18.875 -21.25 -20.5 1 91.75 457 ALA A CA 1
ATOM 3545 C C . ALA A 1 457 ? -19.859 -20.406 -21.297 1 91.75 457 ALA A C 1
ATOM 3547 O O . ALA A 1 457 ? -20.109 -20.672 -22.469 1 91.75 457 ALA A O 1
ATOM 3548 N N . GLY A 1 458 ? -20.469 -19.422 -20.594 1 90.81 458 GLY A N 1
ATOM 3549 C CA . GLY A 1 458 ? -21.391 -18.469 -21.203 1 90.81 458 GLY A CA 1
ATOM 3550 C C . GLY A 1 458 ? -21.172 -17.047 -20.719 1 90.81 458 GLY A C 1
ATOM 3551 O O . GLY A 1 458 ? -20.109 -16.734 -20.172 1 90.81 458 GLY A O 1
ATOM 3552 N N . ILE A 1 459 ? -22.094 -16.188 -21.172 1 90.56 459 ILE A N 1
ATOM 3553 C CA . ILE A 1 459 ? -22.047 -14.781 -20.781 1 90.56 459 ILE A CA 1
ATOM 3554 C C . ILE A 1 459 ? -23.312 -14.422 -20 1 90.56 459 ILE A C 1
ATOM 3556 O O . ILE A 1 459 ? -24.406 -14.82 -20.375 1 90.56 459 ILE A O 1
ATOM 3560 N N . THR A 1 460 ? -23.094 -13.805 -18.859 1 91.88 460 THR A N 1
ATOM 3561 C CA . THR A 1 460 ? -24.219 -13.336 -18.078 1 91.88 460 THR A CA 1
ATOM 3562 C C . THR A 1 460 ? -24.125 -11.828 -17.828 1 91.88 460 THR A C 1
ATOM 3564 O O . THR A 1 460 ? -23.031 -11.273 -17.766 1 91.88 460 THR A O 1
ATOM 3567 N N . THR A 1 461 ? -25.266 -11.133 -17.734 1 91.69 461 THR A N 1
ATOM 3568 C CA . THR A 1 461 ? -25.312 -9.703 -17.484 1 91.69 461 THR A CA 1
ATOM 3569 C C . THR A 1 461 ? -26.078 -9.414 -16.188 1 91.69 461 THR A C 1
ATOM 3571 O O . THR A 1 461 ? -26.547 -8.289 -15.977 1 91.69 461 THR A O 1
ATOM 3574 N N . SER A 1 462 ? -26.172 -10.383 -15.328 1 89.56 462 SER A N 1
ATOM 3575 C CA . SER A 1 462 ? -26.922 -10.227 -14.094 1 89.56 462 SER A CA 1
ATOM 3576 C C . SER A 1 462 ? -26.031 -9.82 -12.93 1 89.56 462 SER A C 1
ATOM 3578 O O . SER A 1 462 ? -26.484 -9.688 -11.797 1 89.56 462 SER A O 1
ATOM 3580 N N . CYS A 1 463 ? -24.812 -9.688 -13.195 1 91.81 463 CYS A N 1
ATOM 3581 C CA . CYS A 1 463 ? -23.875 -9.398 -12.125 1 91.81 463 CYS A CA 1
ATOM 3582 C C . CYS A 1 463 ? -23.094 -8.117 -12.414 1 91.81 463 CYS A C 1
ATOM 3584 O O . CYS A 1 463 ? -23.156 -7.59 -13.523 1 91.81 463 CYS A O 1
ATOM 3586 N N . THR A 1 464 ? -22.516 -7.559 -11.453 1 93.62 464 THR A N 1
ATOM 3587 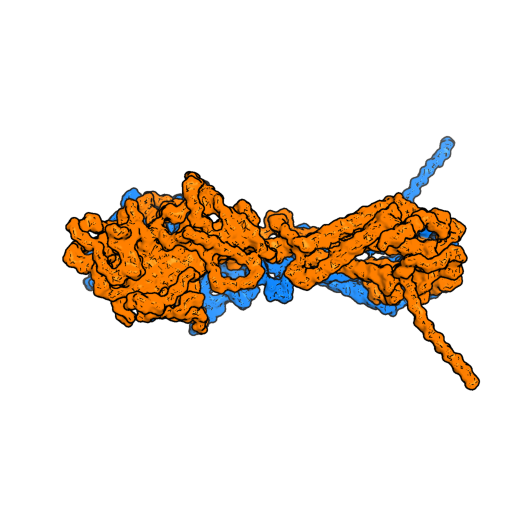C CA . THR A 1 464 ? -21.578 -6.441 -11.578 1 93.62 464 THR A CA 1
ATOM 3588 C C . THR A 1 464 ? -20.172 -6.859 -11.148 1 93.62 464 THR A C 1
ATOM 3590 O O . THR A 1 464 ? -20 -7.902 -10.508 1 93.62 464 THR A O 1
ATOM 3593 N N . THR A 1 465 ? -19.188 -6.148 -11.594 1 95.5 465 THR A N 1
ATOM 3594 C CA . THR A 1 465 ? -17.797 -6.402 -11.227 1 95.5 465 THR A CA 1
ATOM 3595 C C . THR A 1 465 ? -17.297 -5.34 -10.25 1 95.5 465 THR A C 1
ATOM 3597 O O . THR A 1 465 ? -17.453 -4.141 -10.5 1 95.5 465 THR A O 1
ATOM 3600 N N . ARG A 1 466 ? -16.812 -5.777 -9.164 1 95.38 466 ARG A N 1
ATOM 3601 C CA . ARG A 1 466 ? -16.234 -4.891 -8.156 1 95.38 466 ARG A CA 1
ATOM 3602 C C . ARG A 1 466 ? -14.719 -5.031 -8.094 1 95.38 466 ARG A C 1
ATOM 3604 O O . ARG A 1 466 ? -14.203 -6.141 -7.941 1 95.38 466 ARG A O 1
ATOM 3611 N N . TYR A 1 467 ? -14 -3.953 -8.258 1 95.38 467 TYR A N 1
ATOM 3612 C CA . TYR A 1 467 ? -12.547 -3.93 -8.219 1 95.38 467 TYR A CA 1
ATOM 3613 C C . TYR A 1 467 ? -12.039 -3.004 -7.121 1 95.38 467 TYR A C 1
ATOM 3615 O O . TYR A 1 467 ? -12.461 -1.85 -7.031 1 95.38 467 TYR A O 1
ATOM 3623 N N . ASN A 1 468 ? -11.25 -3.57 -6.27 1 91.81 468 ASN A N 1
ATOM 3624 C CA . ASN A 1 468 ? -10.617 -2.801 -5.199 1 91.81 468 ASN A CA 1
ATOM 3625 C C . ASN A 1 468 ? -9.094 -2.867 -5.281 1 91.81 468 ASN A C 1
ATOM 3627 O O . ASN A 1 468 ? -8.523 -3.945 -5.445 1 91.81 468 ASN A O 1
ATOM 3631 N N . ALA A 1 469 ? -8.508 -1.793 -5.289 1 87.88 469 ALA A N 1
ATOM 3632 C CA . ALA A 1 469 ? -7.051 -1.718 -5.297 1 87.88 469 ALA A CA 1
ATOM 3633 C C . ALA A 1 469 ? -6.535 -0.901 -4.113 1 87.88 469 ALA A C 1
ATOM 3635 O O . ALA A 1 469 ? -7.004 0.215 -3.871 1 87.88 469 ALA A O 1
ATOM 3636 N N . SER A 1 470 ? -5.797 -1.47 -3.24 1 78.88 470 SER A N 1
ATOM 3637 C CA . SER A 1 470 ? -5.156 -0.805 -2.109 1 78.88 470 SER A CA 1
ATOM 3638 C C . SER A 1 470 ? -3.699 -1.23 -1.972 1 78.88 470 SER A C 1
ATOM 3640 O O . SER A 1 470 ? -3.227 -2.094 -2.713 1 78.88 470 SER A O 1
ATOM 3642 N N . SER A 1 471 ? -2.992 -0.604 -1.08 1 67.62 471 SER A N 1
ATOM 3643 C CA . SER A 1 471 ? -1.602 -0.966 -0.828 1 67.62 471 SER A CA 1
ATOM 3644 C C . SER A 1 471 ? -1.496 -2.359 -0.217 1 67.62 471 SER A C 1
ATOM 3646 O O . SER A 1 471 ? -0.474 -3.033 -0.368 1 67.62 471 SER A O 1
ATOM 3648 N N . SER A 1 472 ? -2.562 -2.797 0.44 1 65.12 472 SER A N 1
ATOM 3649 C CA . SER A 1 472 ? -2.561 -4.109 1.08 1 65.12 472 SER A CA 1
ATOM 3650 C C . SER A 1 472 ? -2.855 -5.215 0.074 1 65.12 472 SER A C 1
ATOM 3652 O O . SER A 1 472 ? -2.596 -6.391 0.342 1 65.12 472 SER A O 1
ATOM 3654 N N . GLY A 1 473 ? -3.338 -4.797 -1.06 1 76.25 473 GLY A N 1
ATOM 3655 C CA . GLY A 1 473 ? -3.658 -5.801 -2.062 1 76.25 473 GLY A CA 1
ATOM 3656 C C . GLY A 1 473 ? -4.816 -5.402 -2.957 1 76.25 473 GLY A C 1
ATOM 3657 O O . GLY A 1 473 ? -5.441 -4.359 -2.744 1 76.25 473 GLY A O 1
ATOM 3658 N N . GLN A 1 474 ? -4.988 -6.176 -4.082 1 86.94 474 GLN A N 1
ATOM 3659 C CA . GLN A 1 474 ? -6.062 -5.926 -5.039 1 86.94 474 GLN A CA 1
ATOM 3660 C C . GLN A 1 474 ? -7.066 -7.074 -5.051 1 86.94 474 GLN A C 1
ATOM 3662 O O . GLN A 1 474 ? -6.707 -8.219 -4.785 1 86.94 474 GLN A O 1
ATOM 3667 N N . SER A 1 475 ? -8.281 -6.738 -5.234 1 92.31 475 SER A N 1
ATOM 3668 C CA . SER A 1 475 ? -9.32 -7.762 -5.32 1 92.31 475 SER A CA 1
ATOM 3669 C C . SER A 1 475 ? -10.289 -7.469 -6.461 1 92.31 475 SER A C 1
ATOM 3671 O O . SER A 1 475 ? -10.516 -6.309 -6.812 1 92.31 475 SER A O 1
ATOM 3673 N N . LEU A 1 476 ? -10.766 -8.422 -7.117 1 95.38 476 LEU A N 1
ATOM 3674 C CA . LEU A 1 476 ? -11.75 -8.406 -8.195 1 95.38 476 LEU A CA 1
ATOM 3675 C C . LEU A 1 476 ? -12.898 -9.367 -7.891 1 95.38 476 LEU A C 1
ATOM 3677 O O . LEU A 1 476 ? -12.711 -10.578 -7.887 1 95.38 476 LEU A O 1
ATOM 3681 N N . ASP A 1 477 ? -14.117 -8.836 -7.711 1 95.62 477 ASP A N 1
ATOM 3682 C CA . ASP A 1 477 ? -15.242 -9.656 -7.258 1 95.62 477 ASP A CA 1
ATOM 3683 C C . ASP A 1 477 ? -16.438 -9.516 -8.195 1 95.62 477 ASP A C 1
ATOM 3685 O O . ASP A 1 477 ? -16.672 -8.445 -8.758 1 95.62 477 ASP A O 1
ATOM 3689 N N . ALA A 1 478 ? -17.109 -10.586 -8.32 1 95.56 478 ALA A N 1
ATOM 3690 C CA . ALA A 1 478 ? -18.406 -10.562 -8.984 1 95.56 478 ALA A CA 1
ATOM 3691 C C . ALA A 1 478 ? -19.531 -10.43 -7.969 1 95.56 478 ALA A C 1
ATOM 3693 O O . ALA A 1 478 ? -19.516 -11.078 -6.922 1 95.56 478 ALA A O 1
ATOM 3694 N N . ALA A 1 479 ? -20.375 -9.484 -8.227 1 92 479 ALA A N 1
ATOM 3695 C CA . ALA A 1 479 ? -21.531 -9.281 -7.352 1 92 479 ALA A CA 1
ATOM 3696 C C . ALA A 1 479 ? -22.844 -9.445 -8.117 1 92 479 ALA A C 1
ATOM 3698 O O . ALA A 1 479 ? -23.156 -8.633 -8.992 1 92 479 ALA A O 1
ATOM 3699 N N . CYS A 1 480 ? -23.562 -10.453 -7.781 1 86.75 480 CYS A N 1
ATOM 3700 C CA . CYS A 1 480 ? -24.812 -10.711 -8.484 1 86.75 480 CYS A CA 1
ATOM 3701 C C . CYS A 1 480 ? -26.016 -10.398 -7.594 1 86.75 480 CYS A C 1
ATOM 3703 O O . CYS A 1 480 ? -25.922 -10.516 -6.371 1 86.75 480 CYS A O 1
ATOM 3705 N N . SER A 1 481 ? -26.875 -9.359 -7.922 1 61.69 481 SER A N 1
ATOM 3706 C CA . SER A 1 481 ? -27.984 -8.648 -7.301 1 61.69 481 SER A CA 1
ATOM 3707 C C . SER A 1 481 ? -28.797 -9.562 -6.395 1 61.69 481 SER A C 1
ATOM 3709 O O . SER A 1 481 ? -29.625 -9.094 -5.613 1 61.69 481 SER A O 1
ATOM 3711 N N . ASP A 1 482 ? -29.391 -10.711 -6.715 1 54.47 482 ASP A N 1
ATOM 3712 C CA . ASP A 1 482 ? -30.609 -10.883 -5.938 1 54.47 482 ASP A CA 1
ATOM 3713 C C . ASP A 1 482 ? -30.328 -10.789 -4.441 1 54.47 482 ASP A C 1
ATOM 3715 O O . ASP A 1 482 ? -31.25 -10.578 -3.645 1 54.47 482 ASP A O 1
ATOM 3719 N N . ALA A 1 483 ? -29.5 -11.406 -4.004 1 42.62 483 ALA A N 1
ATOM 3720 C CA . ALA A 1 483 ? -29.469 -11.656 -2.564 1 42.62 483 ALA A CA 1
ATOM 3721 C C . ALA A 1 483 ? -29.156 -10.383 -1.786 1 42.62 483 ALA A C 1
ATOM 3723 O O . ALA A 1 483 ? -29.688 -10.172 -0.694 1 42.62 483 ALA A O 1
ATOM 3724 N N . ASN A 1 484 ? -28.047 -9.758 -1.938 1 39.25 484 ASN A N 1
ATOM 3725 C CA . ASN A 1 484 ? -27.766 -8.719 -0.947 1 39.25 484 ASN A CA 1
ATOM 3726 C C . ASN A 1 484 ? -28.359 -7.375 -1.366 1 39.25 484 ASN A C 1
ATOM 3728 O O . ASN A 1 484 ? -27.688 -6.582 -2.033 1 39.25 484 ASN A O 1
ATOM 3732 N N . LYS A 1 485 ? -29.688 -7.391 -1.728 1 42.66 485 LYS A N 1
ATOM 3733 C CA . LYS A 1 485 ? -30.438 -6.145 -1.575 1 42.66 485 LYS A CA 1
ATOM 3734 C C . LYS A 1 485 ? -29.875 -5.293 -0.445 1 42.66 485 LYS A C 1
ATOM 3736 O O . LYS A 1 485 ? -30.359 -5.336 0.683 1 42.66 485 LYS A O 1
ATOM 3741 N N . SER A 1 486 ? -28.891 -5.367 -0.072 1 36.03 486 SER A N 1
ATOM 3742 C CA . SER A 1 486 ? -28.781 -4.277 0.894 1 36.03 486 SER A CA 1
ATOM 3743 C C . SER A 1 486 ? -29.453 -3.014 0.385 1 36.03 486 SER A C 1
ATOM 3745 O O . SER A 1 486 ? -29.109 -2.496 -0.677 1 36.03 486 SER A O 1
ATOM 3747 N N . SER A 1 487 ? -30.688 -2.873 0.392 1 35.84 487 SER A N 1
ATOM 3748 C CA . SER A 1 487 ? -31.562 -1.71 0.483 1 35.84 487 SER A CA 1
ATOM 3749 C C . SER A 1 487 ? -30.766 -0.438 0.75 1 35.84 487 SER A C 1
ATOM 3751 O O . SER A 1 487 ? -31.328 0.65 0.85 1 35.84 487 SER A O 1
ATOM 3753 N N . ASN A 1 488 ? -29.797 -0.584 1.643 1 36.28 488 ASN A N 1
ATOM 3754 C CA . ASN A 1 488 ? -29.422 0.734 2.152 1 36.28 488 ASN A CA 1
ATOM 3755 C C . ASN A 1 488 ? -28.938 1.652 1.038 1 36.28 488 ASN A C 1
ATOM 3757 O O . ASN A 1 488 ? -28.234 1.208 0.125 1 36.28 488 ASN A O 1
ATOM 3761 N N . GLY A 1 489 ? -29.453 2.68 0.66 1 40.53 489 GLY A N 1
ATOM 3762 C CA . GLY A 1 489 ? -29.141 3.977 0.081 1 40.53 489 GLY A CA 1
ATOM 3763 C C . GLY A 1 489 ? -27.672 4.156 -0.238 1 40.53 489 GLY A C 1
ATOM 3764 O O . GLY A 1 489 ? -27.156 5.273 -0.222 1 40.53 489 GLY A O 1
ATOM 3765 N N . ASP A 1 490 ? -26.906 3.074 -0.232 1 50.31 490 ASP A N 1
ATOM 3766 C CA . ASP A 1 490 ? -25.469 3.281 -0.34 1 50.31 490 ASP A CA 1
ATOM 3767 C C . ASP A 1 490 ? -25.062 3.59 -1.779 1 50.31 490 ASP A C 1
ATOM 3769 O O . ASP A 1 490 ? -25.406 2.848 -2.699 1 50.31 490 ASP A O 1
ATOM 3773 N N . ASP A 1 491 ? -24.844 4.73 -2.164 1 56.31 491 ASP A N 1
ATOM 3774 C CA . ASP A 1 491 ? -24.359 5.426 -3.354 1 56.31 491 ASP A CA 1
ATOM 3775 C C . ASP A 1 491 ? -23.328 4.59 -4.098 1 56.31 491 ASP A C 1
ATOM 3777 O O . ASP A 1 491 ? -22.922 4.938 -5.211 1 56.31 491 ASP A O 1
ATOM 3781 N N . SER A 1 492 ? -22.953 3.48 -3.598 1 59.47 492 SER A N 1
ATOM 3782 C CA . SER A 1 492 ? -21.922 2.684 -4.246 1 59.47 492 SER A CA 1
ATOM 3783 C C . SER A 1 492 ? -22.516 1.741 -5.285 1 59.47 492 SER A C 1
ATOM 3785 O O . SER A 1 492 ? -21.797 1.222 -6.145 1 59.47 492 SER A O 1
ATOM 3787 N N . THR A 1 493 ? -23.891 1.569 -5.312 1 67.06 493 THR A N 1
ATOM 3788 C CA . THR A 1 493 ? -24.422 0.395 -5.992 1 67.06 493 THR A CA 1
ATOM 3789 C C . THR A 1 493 ? -24.75 0.715 -7.449 1 67.06 493 THR A C 1
ATOM 3791 O O . THR A 1 493 ? -25.469 1.677 -7.738 1 67.06 493 THR A O 1
ATOM 3794 N N . ILE A 1 494 ? -24.031 0.249 -8.383 1 82.06 494 ILE A N 1
ATOM 3795 C CA . ILE A 1 494 ? -24.297 0.26 -9.812 1 82.06 494 ILE A CA 1
ATOM 3796 C C . ILE A 1 494 ? -25.094 -0.983 -10.203 1 82.06 494 ILE A C 1
ATOM 3798 O O . ILE A 1 494 ? -24.797 -2.088 -9.75 1 82.06 494 ILE A O 1
ATOM 3802 N N . PRO A 1 495 ? -26.266 -0.761 -10.844 1 84.81 495 PRO A N 1
ATOM 3803 C CA . PRO A 1 495 ? -27.047 -1.921 -11.266 1 84.81 495 PRO A CA 1
ATOM 3804 C C . PRO A 1 495 ? -26.359 -2.738 -12.352 1 84.81 495 PRO A C 1
ATOM 3806 O O . PRO A 1 495 ? -25.594 -2.189 -13.148 1 84.81 495 PRO A O 1
ATOM 3809 N N . PRO A 1 496 ? -26.672 -4.027 -12.336 1 89.12 496 PRO A N 1
ATOM 3810 C CA . PRO A 1 496 ? -26.141 -4.84 -13.43 1 89.12 496 PRO A CA 1
ATOM 3811 C C . PRO A 1 496 ? -26.734 -4.453 -14.789 1 89.12 496 PRO A C 1
ATOM 3813 O O . PRO A 1 496 ? -27.688 -3.678 -14.852 1 89.12 496 PRO A O 1
ATOM 3816 N N . LEU A 1 497 ? -26.141 -4.852 -15.906 1 84.69 497 LEU A N 1
ATOM 3817 C CA . LEU A 1 497 ? -26.578 -4.516 -17.266 1 84.69 497 LEU A CA 1
ATOM 3818 C C . LEU A 1 497 ? -27.953 -5.125 -17.562 1 84.69 497 LEU A C 1
ATOM 3820 O O . LEU A 1 497 ? -28.812 -4.469 -18.156 1 84.69 497 LEU A O 1
ATOM 3824 N N . HIS A 1 498 ? -28.344 -6.254 -17.109 1 80 498 HIS A N 1
ATOM 3825 C CA . HIS A 1 498 ? -29.547 -7.035 -17.359 1 80 498 HIS A CA 1
ATOM 3826 C C . HIS A 1 498 ? -29.922 -7.016 -18.828 1 80 498 HIS A C 1
ATOM 3828 O O . HIS A 1 498 ? -31.016 -6.574 -19.188 1 80 498 HIS A O 1
ATOM 3834 N N . SER A 1 499 ? -29.016 -7.453 -19.562 1 77.06 499 SER A N 1
ATOM 3835 C CA . SER A 1 499 ? -29.281 -7.512 -21 1 77.06 499 SER A CA 1
ATOM 3836 C C . SER A 1 499 ? -29.984 -8.812 -21.391 1 77.06 499 SER A C 1
ATOM 3838 O O . SER A 1 499 ? -29.906 -9.797 -20.656 1 77.06 499 SER A O 1
ATOM 3840 N N . LYS A 1 500 ? -30.75 -8.812 -22.422 1 74.75 500 LYS A N 1
ATOM 3841 C CA . LYS A 1 500 ? -31.406 -10 -22.953 1 74.75 500 LYS A CA 1
ATOM 3842 C C . LYS A 1 500 ? -30.453 -10.844 -23.781 1 74.75 500 LYS A C 1
ATOM 3844 O O . LYS A 1 500 ? -30.797 -11.945 -24.219 1 74.75 500 LYS A O 1
ATOM 3849 N N . ASP A 1 501 ? -29.234 -10.422 -23.844 1 70 501 ASP A N 1
ATOM 3850 C CA . ASP A 1 501 ? -28.266 -11.062 -24.734 1 70 501 ASP A CA 1
ATOM 3851 C C . ASP A 1 501 ? -27.359 -12.016 -23.953 1 70 501 ASP A C 1
ATOM 3853 O O . ASP A 1 501 ? -26.203 -12.227 -24.328 1 70 501 ASP A O 1
ATOM 3857 N N . ASP A 1 502 ? -27.922 -12.57 -22.938 1 76.06 502 ASP A N 1
ATOM 3858 C CA . ASP A 1 502 ? -27.156 -13.602 -22.234 1 76.06 502 ASP A CA 1
ATOM 3859 C C . ASP A 1 502 ? -26.922 -14.812 -23.141 1 76.06 502 ASP A C 1
ATOM 3861 O O . ASP A 1 502 ? -27.797 -15.18 -23.922 1 76.06 502 ASP A O 1
ATOM 3865 N N . ARG A 1 503 ? -25.688 -15.312 -23.109 1 77.06 503 ARG A N 1
ATOM 3866 C CA . ARG A 1 503 ? -25.359 -16.516 -23.859 1 77.06 503 ARG A CA 1
ATOM 3867 C C . ARG A 1 503 ? -25.047 -17.688 -22.922 1 77.06 503 ARG A C 1
ATOM 3869 O O . ARG A 1 503 ? -24 -17.688 -22.266 1 77.06 503 ARG A O 1
ATOM 3876 N N . PRO A 1 504 ? -25.891 -18.641 -22.938 1 77 504 PRO A N 1
ATOM 3877 C CA . PRO A 1 504 ? -25.672 -19.75 -22 1 77 504 PRO A CA 1
ATOM 3878 C C . PRO A 1 504 ? -24.438 -20.578 -22.359 1 77 504 PRO A C 1
ATOM 3880 O O . PRO A 1 504 ? -23.875 -21.25 -21.5 1 77 504 PRO A O 1
ATOM 3883 N N . GLY A 1 505 ? -24.062 -20.562 -23.625 1 82.06 505 GLY A N 1
ATOM 3884 C CA . GLY A 1 505 ? -22.906 -21.344 -24.031 1 82.06 505 GLY A CA 1
ATOM 3885 C C . GLY A 1 505 ? -22.172 -20.75 -25.219 1 82.06 505 GLY A C 1
ATOM 3886 O O . GLY A 1 505 ? -22.797 -20.297 -26.172 1 82.06 505 GLY A O 1
ATOM 3887 N N . LEU A 1 506 ? -20.891 -20.719 -25.016 1 81.62 506 LEU A N 1
ATOM 3888 C CA . LEU A 1 506 ? -20.031 -20.25 -26.094 1 81.62 506 LEU A CA 1
ATOM 3889 C C . LEU A 1 506 ? -19.344 -21.422 -26.797 1 81.62 506 LEU A C 1
ATOM 3891 O O . LEU A 1 506 ? -18.531 -22.125 -26.172 1 81.62 506 LEU A O 1
ATOM 3895 N N . VAL A 1 507 ? -19.594 -21.594 -28.062 1 78.31 507 VAL A N 1
ATOM 3896 C CA . VAL A 1 507 ? -19.031 -22.719 -28.828 1 78.31 507 VAL A CA 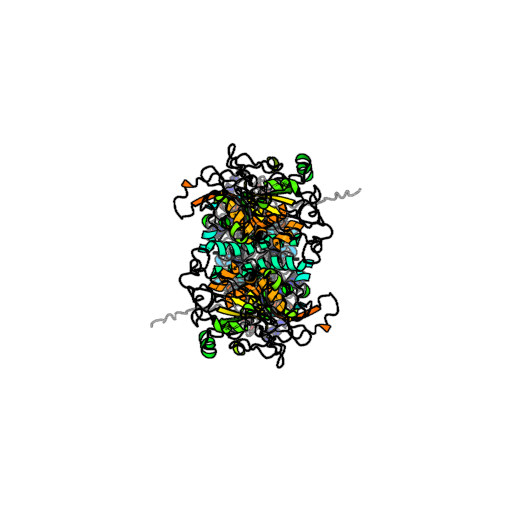1
ATOM 3897 C C . VAL A 1 507 ? -17.516 -22.562 -28.906 1 78.31 507 VAL A C 1
ATOM 3899 O O . VAL A 1 507 ? -16.797 -23.562 -28.938 1 78.31 507 VAL A O 1
ATOM 3902 N N . SER A 1 508 ? -17.109 -21.375 -28.891 1 76.44 508 SER A N 1
ATOM 3903 C CA . SER A 1 508 ? -15.68 -21.109 -29.016 1 76.44 508 SER A CA 1
ATOM 3904 C C . SER A 1 508 ? -14.922 -21.594 -27.781 1 76.44 508 SER A C 1
ATOM 3906 O O . SER A 1 508 ? -13.719 -21.859 -27.844 1 76.44 508 SER A O 1
ATOM 3908 N N . TRP A 1 509 ? -15.633 -21.766 -26.672 1 84 509 TRP A N 1
ATOM 3909 C CA . TRP A 1 509 ? -14.969 -22.172 -25.438 1 84 509 TRP A CA 1
ATOM 3910 C C . TRP A 1 509 ? -14.688 -23.656 -25.422 1 84 509 TRP A C 1
ATOM 3912 O O . TRP A 1 509 ? -13.875 -24.141 -24.641 1 84 509 TRP A O 1
ATOM 3922 N N . ARG A 1 510 ? -15.359 -24.453 -26.234 1 80.75 510 ARG A N 1
ATOM 3923 C CA . ARG A 1 510 ? -15.211 -25.906 -26.234 1 80.75 510 ARG A CA 1
ATOM 3924 C C . ARG A 1 510 ? -13.758 -26.297 -26.438 1 80.75 510 ARG A C 1
ATOM 3926 O O . ARG A 1 510 ? -13.258 -27.203 -25.75 1 80.75 510 ARG A O 1
ATOM 3933 N N . GLU A 1 511 ? -13.07 -25.625 -27.328 1 78.19 511 GLU A N 1
ATOM 3934 C CA . GLU A 1 511 ? -11.656 -25.922 -27.562 1 78.19 511 GLU A CA 1
ATOM 3935 C C . GLU A 1 511 ? -10.82 -25.594 -26.328 1 78.19 511 GLU A C 1
ATOM 3937 O O . GLU A 1 511 ? -9.859 -26.297 -26.016 1 78.19 511 GLU A O 1
ATOM 3942 N N . LEU A 1 512 ? -11.188 -24.578 -25.719 1 83.44 512 LEU A N 1
ATOM 3943 C CA . LEU A 1 512 ? -10.477 -24.188 -24.5 1 83.44 512 LEU A CA 1
ATOM 3944 C C . LEU A 1 512 ? -10.703 -25.219 -23.391 1 83.44 512 LEU A C 1
ATOM 3946 O O . LEU A 1 512 ? -9.781 -25.531 -22.641 1 83.44 512 LEU A O 1
ATOM 3950 N N . GLY A 1 513 ? -11.922 -25.656 -23.344 1 86.38 513 GLY A N 1
ATOM 3951 C CA . GLY A 1 513 ? -12.234 -26.672 -22.375 1 86.38 513 GLY A CA 1
ATOM 3952 C C . GLY A 1 513 ? -11.43 -27.953 -22.547 1 86.38 513 GLY A C 1
ATOM 3953 O O . GLY A 1 513 ? -10.961 -28.547 -21.578 1 86.38 513 GLY A O 1
ATOM 3954 N N . PHE A 1 514 ? -11.234 -28.281 -23.75 1 80.88 514 PHE A N 1
ATOM 3955 C CA . PHE A 1 514 ? -10.453 -29.484 -24.031 1 80.88 514 PHE A CA 1
ATOM 3956 C C . PHE A 1 514 ? -8.984 -29.266 -23.672 1 80.88 514 PHE A C 1
ATOM 3958 O O . PHE A 1 514 ? -8.352 -30.156 -23.109 1 80.88 514 PHE A O 1
ATOM 3965 N N . ASN A 1 515 ? -8.461 -28.156 -24.078 1 83.75 515 ASN A N 1
ATOM 3966 C CA . ASN A 1 515 ? -7.082 -27.828 -23.719 1 83.75 515 ASN A CA 1
ATOM 3967 C C . ASN A 1 515 ? -6.891 -27.812 -22.203 1 83.75 515 ASN A C 1
ATOM 3969 O O . ASN A 1 515 ? -5.84 -28.203 -21.703 1 83.75 515 ASN A O 1
ATOM 3973 N N . LEU A 1 516 ? -7.91 -27.359 -21.531 1 90.25 516 LEU A N 1
ATOM 3974 C CA . LEU A 1 516 ? -7.863 -27.312 -20.078 1 90.25 516 LEU A CA 1
ATOM 3975 C C . LEU A 1 516 ? -7.762 -28.719 -19.5 1 90.25 516 LEU A C 1
ATOM 3977 O O . LEU A 1 516 ? -6.91 -28.984 -18.656 1 90.25 516 LEU A O 1
ATOM 3981 N N . LEU A 1 517 ? -8.594 -29.625 -19.953 1 88.56 517 LEU A N 1
ATOM 3982 C CA . LEU A 1 517 ? -8.633 -30.984 -19.438 1 88.56 517 LEU A CA 1
ATOM 3983 C C . LEU A 1 517 ? -7.324 -31.719 -19.734 1 88.56 517 LEU A C 1
ATOM 3985 O O . LEU A 1 517 ? -6.84 -32.5 -18.906 1 88.56 517 LEU A O 1
ATOM 3989 N N . ASN A 1 518 ? -6.723 -31.391 -20.828 1 81.12 518 ASN A N 1
ATOM 3990 C CA . ASN A 1 518 ? -5.438 -31.984 -21.188 1 81.12 518 ASN A CA 1
ATOM 3991 C C . ASN A 1 518 ? -4.301 -31.391 -20.344 1 81.12 518 ASN A C 1
ATOM 3993 O O . ASN A 1 518 ? -3.387 -32.125 -19.938 1 81.12 518 ASN A O 1
ATOM 3997 N N . SER A 1 519 ? -4.383 -30.141 -20.156 1 87.5 519 SER A N 1
ATOM 3998 C CA . SER A 1 519 ? -3.32 -29.469 -19.422 1 87.5 519 SER A CA 1
ATOM 3999 C C . SER A 1 519 ? -3.258 -29.938 -17.969 1 87.5 519 SER A C 1
ATOM 4001 O O . SER A 1 519 ? -2.18 -30 -17.375 1 87.5 519 SER A O 1
ATOM 4003 N N . LEU A 1 520 ? -4.398 -30.328 -17.469 1 90.44 520 LEU A N 1
ATOM 4004 C CA . LEU A 1 520 ? -4.445 -30.766 -16.078 1 90.44 520 LEU A CA 1
ATOM 4005 C C . LEU A 1 520 ? -4.426 -32.281 -15.977 1 90.44 520 LEU A C 1
ATOM 4007 O O . LEU A 1 520 ? -4.727 -32.844 -14.922 1 90.44 520 LEU A O 1
ATOM 4011 N N . SER A 1 521 ? -4.168 -32.938 -17.016 1 81.5 521 SER A N 1
ATOM 4012 C CA . SER A 1 521 ? -4.039 -34.406 -17.078 1 81.5 521 SER A CA 1
ATOM 4013 C C . SER A 1 521 ? -5.336 -35.094 -16.672 1 81.5 521 SER A C 1
ATOM 4015 O O . SER A 1 521 ? -5.305 -36.094 -15.953 1 81.5 521 SER A O 1
ATOM 4017 N N . LEU A 1 522 ? -6.395 -34.531 -17.047 1 82.19 522 LEU A N 1
ATOM 4018 C CA . LEU A 1 522 ? -7.684 -35.125 -16.719 1 82.19 522 LEU A CA 1
ATOM 4019 C C . LEU A 1 522 ? -8.156 -36.031 -17.828 1 82.19 522 LEU A C 1
ATOM 4021 O O . LEU A 1 522 ? -9.242 -36.625 -17.75 1 82.19 522 LEU A O 1
ATOM 4025 N N . ASN A 1 523 ? -7.34 -36.188 -18.797 1 72.56 523 ASN A N 1
ATOM 4026 C CA . ASN A 1 523 ? -7.625 -37.125 -19.906 1 72.56 523 ASN A CA 1
ATOM 4027 C C . ASN A 1 523 ? -6.633 -38.281 -19.938 1 72.56 523 ASN A C 1
ATOM 4029 O O . ASN A 1 523 ? -6.559 -39 -20.922 1 72.56 523 ASN A O 1
ATOM 4033 N N . ASN A 1 524 ? -5.844 -38.438 -18.953 1 70.31 524 ASN A N 1
ATOM 4034 C CA . ASN A 1 524 ? -4.781 -39.438 -18.953 1 70.31 524 ASN A CA 1
ATOM 4035 C C . ASN A 1 524 ? -5.344 -40.875 -18.828 1 70.31 524 ASN A C 1
ATOM 4037 O O . ASN A 1 524 ? -4.633 -41.844 -19.078 1 70.31 524 ASN A O 1
ATOM 4041 N N . GLY A 1 525 ? -6.613 -40.969 -18.484 1 66.25 525 GLY A N 1
ATOM 4042 C CA . GLY A 1 525 ? -7.234 -42.281 -18.391 1 66.25 525 GLY A CA 1
ATOM 4043 C C . GLY A 1 525 ? -7.246 -43.031 -19.719 1 66.25 525 GLY A C 1
ATOM 4044 O O . GLY A 1 525 ? -7.344 -44.25 -19.75 1 66.25 525 GLY A O 1
ATOM 4045 N N . VAL A 1 526 ? -7.086 -42.281 -20.766 1 63.53 526 VAL A N 1
ATOM 4046 C CA . VAL A 1 526 ? -7.07 -42.906 -22.078 1 63.53 526 VAL A CA 1
ATOM 4047 C C . VAL A 1 526 ? -5.812 -43.75 -22.234 1 63.53 526 VAL A C 1
ATOM 4049 O O . VAL A 1 526 ? -5.816 -44.75 -22.938 1 63.53 526 VAL A O 1
ATOM 4052 N N . PHE A 1 527 ? -4.77 -43.375 -21.438 1 60.78 527 PHE A N 1
ATOM 4053 C CA . PHE A 1 527 ? -3.498 -44.094 -21.484 1 60.78 527 PHE A CA 1
ATOM 4054 C C . PHE A 1 527 ? -3.279 -44.906 -20.219 1 60.78 527 PHE A C 1
ATOM 4056 O O . PHE A 1 527 ? -2.141 -45.219 -19.875 1 60.78 527 PHE A O 1
ATOM 4063 N N . ASP A 1 528 ? -4.371 -45.125 -19.5 1 59.88 528 ASP A N 1
ATOM 4064 C CA . ASP A 1 528 ? -4.285 -45.812 -18.219 1 59.88 528 ASP A CA 1
ATOM 4065 C C . ASP A 1 528 ? -3.332 -45.125 -17.266 1 59.88 528 ASP A C 1
ATOM 4067 O O . ASP A 1 528 ? -2.592 -45.781 -16.531 1 59.88 528 ASP A O 1
ATOM 4071 N N . GLY A 1 529 ? -3.271 -43.844 -17.484 1 63.31 529 GLY A N 1
ATOM 4072 C CA . GLY A 1 529 ? -2.436 -43.031 -16.594 1 63.31 529 GLY A CA 1
ATOM 4073 C C . GLY A 1 529 ? -3.094 -42.75 -15.266 1 63.31 529 GLY A C 1
ATOM 4074 O O . GLY A 1 529 ? -4.324 -42.719 -15.172 1 63.31 529 GLY A O 1
ATOM 4075 N N . ASP A 1 530 ? -2.211 -42.656 -14.164 1 69 530 ASP A N 1
ATOM 4076 C CA . ASP A 1 530 ? -2.676 -42.312 -12.828 1 69 530 ASP A CA 1
ATOM 4077 C C . ASP A 1 530 ? -2.307 -40.875 -12.469 1 69 530 ASP A C 1
ATOM 4079 O O . ASP A 1 530 ? -1.409 -40.656 -11.656 1 69 530 ASP A O 1
ATOM 4083 N N . ALA A 1 531 ? -3.115 -40.031 -13.07 1 78.12 531 ALA A N 1
ATOM 4084 C CA . ALA A 1 531 ? -2.83 -38.625 -12.805 1 78.12 531 ALA A CA 1
ATOM 4085 C C . ALA A 1 531 ? -3.316 -38.219 -11.414 1 78.12 531 ALA A C 1
ATOM 4087 O O . ALA A 1 531 ? -4.383 -38.656 -10.977 1 78.12 531 ALA A O 1
ATOM 4088 N N . SER A 1 532 ? -2.537 -37.469 -10.703 1 83.31 532 SER A N 1
ATOM 4089 C CA . SER A 1 532 ? -2.867 -37.031 -9.352 1 83.31 532 SER A CA 1
ATOM 4090 C C . SER A 1 532 ? -4.113 -36.156 -9.344 1 83.31 532 SER A C 1
ATOM 4092 O O . SER A 1 532 ? -4.941 -36.25 -8.438 1 83.31 532 SER A O 1
ATOM 4094 N N . THR A 1 533 ? -4.312 -35.312 -10.297 1 87.88 533 THR A N 1
ATOM 4095 C CA . THR A 1 533 ? -5.473 -34.438 -10.367 1 87.88 533 THR A CA 1
ATOM 4096 C C . THR A 1 533 ? -6.758 -35.25 -10.531 1 87.88 533 THR A C 1
ATOM 4098 O O . THR A 1 533 ? -7.777 -34.938 -9.914 1 87.88 533 THR A O 1
ATOM 4101 N N . ALA A 1 534 ? -6.66 -36.219 -11.391 1 86.5 534 ALA A N 1
ATOM 4102 C CA . ALA A 1 534 ? -7.82 -37.062 -11.602 1 86.5 534 ALA A CA 1
ATOM 4103 C C . ALA A 1 534 ? -8.172 -37.844 -10.328 1 86.5 534 ALA A C 1
ATOM 4105 O O . ALA A 1 534 ? -9.352 -38.031 -10.008 1 86.5 534 ALA A O 1
ATOM 4106 N N . ARG A 1 535 ? -7.18 -38.281 -9.641 1 85.44 535 ARG A N 1
ATOM 4107 C CA . ARG A 1 535 ? -7.414 -39 -8.398 1 85.44 535 ARG A CA 1
ATOM 4108 C C . ARG A 1 535 ? -8.141 -38.125 -7.379 1 85.44 535 ARG A C 1
ATOM 4110 O O . ARG A 1 535 ? -9.078 -38.594 -6.727 1 85.44 535 ARG A O 1
ATOM 4117 N N . ILE A 1 536 ? -7.695 -36.969 -7.238 1 88.25 536 ILE A N 1
ATOM 4118 C CA . ILE A 1 536 ? -8.32 -36.062 -6.281 1 88.25 536 ILE A CA 1
ATOM 4119 C C . ILE A 1 536 ? -9.766 -35.781 -6.695 1 88.25 536 ILE A C 1
ATOM 4121 O O . ILE A 1 536 ? -10.68 -35.844 -5.867 1 88.25 536 ILE A O 1
ATOM 4125 N N . LEU A 1 537 ? -10 -35.469 -7.949 1 90.38 537 LEU A N 1
ATOM 4126 C CA . LEU A 1 537 ? -11.328 -35.094 -8.445 1 90.38 537 LEU A CA 1
ATOM 4127 C C . LEU A 1 537 ? -12.305 -36.25 -8.258 1 90.38 537 LEU A C 1
ATOM 4129 O O . LEU A 1 537 ? -13.461 -36.031 -7.879 1 90.38 537 LEU A O 1
ATOM 4133 N N . THR A 1 538 ? -11.906 -37.469 -8.516 1 89.25 538 THR A N 1
ATOM 4134 C CA . THR A 1 538 ? -12.797 -38.625 -8.43 1 89.25 538 THR A CA 1
ATOM 4135 C C . THR A 1 538 ? -13.195 -38.906 -6.98 1 89.25 538 THR A C 1
ATOM 4137 O O . THR A 1 538 ? -14.281 -39.406 -6.719 1 89.25 538 THR A O 1
ATOM 4140 N N . GLN A 1 539 ? -12.352 -38.531 -6.059 1 88.62 539 GLN A N 1
ATOM 4141 C CA . GLN A 1 539 ? -12.648 -38.75 -4.645 1 88.62 539 GLN A CA 1
ATOM 4142 C C . GLN A 1 539 ? -13.711 -37.781 -4.156 1 88.62 539 GLN A C 1
ATOM 4144 O O . GLN A 1 539 ? -14.297 -37.969 -3.086 1 88.62 539 GLN A O 1
ATOM 4149 N N . LEU A 1 540 ? -14.031 -36.781 -4.945 1 92.19 540 LEU A N 1
ATOM 4150 C CA . LEU A 1 540 ? -15.008 -35.75 -4.555 1 92.19 540 LEU A CA 1
ATOM 4151 C C . LEU A 1 540 ? -16.406 -36.156 -5.016 1 92.19 540 LEU A C 1
ATOM 4153 O O . LEU A 1 540 ? -17.375 -35.438 -4.715 1 92.19 540 LEU A O 1
ATOM 4157 N N . GLN A 1 541 ? -16.562 -37.219 -5.746 1 92.31 541 GLN A N 1
ATOM 4158 C CA . GLN A 1 541 ? -17.875 -37.656 -6.238 1 92.31 541 GLN A CA 1
ATOM 4159 C C . GLN A 1 541 ? -18.891 -37.719 -5.102 1 92.31 541 GLN A C 1
ATOM 4161 O O . GLN A 1 541 ? -18.578 -38.25 -4.023 1 92.31 541 GLN A O 1
ATOM 4166 N N . LEU A 1 542 ? -20.094 -37.188 -5.367 1 94.44 542 LEU A N 1
ATOM 4167 C CA . LEU A 1 542 ? -21.141 -37.219 -4.359 1 94.44 542 LEU A CA 1
ATOM 4168 C C . LEU A 1 542 ? -21.719 -38.594 -4.215 1 94.44 542 LEU A C 1
ATOM 4170 O O . LEU A 1 542 ? -21.969 -39.281 -5.211 1 94.44 542 LEU A O 1
ATOM 4174 N N . THR A 1 543 ? -21.953 -39.031 -2.977 1 92.12 543 THR A N 1
ATOM 4175 C CA . THR A 1 543 ? -22.531 -40.344 -2.705 1 92.12 543 THR A CA 1
ATOM 4176 C C . THR A 1 543 ? -23.969 -40.219 -2.211 1 92.12 543 THR A C 1
ATOM 4178 O O . THR A 1 543 ? -24.719 -41.188 -2.225 1 92.12 543 THR A O 1
ATOM 4181 N N . GLU A 1 544 ? -24.297 -39.062 -1.778 1 92.62 544 GLU A N 1
ATOM 4182 C CA . GLU A 1 544 ? -25.656 -38.719 -1.349 1 92.62 544 GLU A CA 1
ATOM 4183 C C . GLU A 1 544 ? -26.156 -37.5 -2.076 1 92.62 544 GLU A C 1
ATOM 4185 O O . GLU A 1 544 ? -25.359 -36.656 -2.539 1 92.62 544 GLU A O 1
ATOM 4190 N N . PRO A 1 545 ? -27.453 -37.406 -2.236 1 94 545 PRO A N 1
ATOM 4191 C CA . PRO A 1 545 ? -28.016 -36.25 -2.924 1 94 545 PRO A CA 1
ATOM 4192 C C . PRO A 1 545 ? -27.938 -34.969 -2.084 1 94 545 PRO A C 1
ATOM 4194 O O . PRO A 1 545 ? -28.953 -34.312 -1.896 1 94 545 PRO A O 1
ATOM 4197 N N . SER A 1 546 ? -26.812 -34.781 -1.558 1 94.19 546 SER A N 1
ATOM 4198 C CA . SER A 1 546 ? -26.516 -33.594 -0.796 1 94.19 546 SER A CA 1
ATOM 4199 C C . SER A 1 546 ? -25.031 -33.219 -0.916 1 94.19 546 SER A C 1
ATOM 4201 O O . SER A 1 546 ? -24.188 -34.094 -1.172 1 94.19 546 SER A O 1
ATOM 4203 N N . LEU A 1 547 ? -24.781 -31.953 -0.748 1 93.94 547 LEU A N 1
ATOM 4204 C CA . LEU A 1 547 ? -23.391 -31.5 -0.784 1 93.94 547 LEU A CA 1
ATOM 4205 C C . LEU A 1 547 ? -22.656 -31.906 0.492 1 93.94 547 LEU A C 1
ATOM 4207 O O . LEU A 1 547 ? -23.234 -31.844 1.584 1 93.94 547 LEU A O 1
ATOM 4211 N N . ASN A 1 548 ? -21.484 -32.375 0.298 1 91.94 548 ASN A N 1
ATOM 4212 C CA . ASN A 1 548 ? -20.641 -32.688 1.451 1 91.94 548 ASN A CA 1
ATOM 4213 C C . ASN A 1 548 ? -20.25 -31.438 2.229 1 91.94 548 ASN A C 1
ATOM 4215 O O . ASN A 1 548 ? -19.797 -30.453 1.642 1 91.94 548 ASN A O 1
ATOM 4219 N N . LYS A 1 549 ? -20.406 -31.438 3.537 1 89.38 549 LYS A N 1
ATOM 4220 C CA . LYS A 1 549 ? -20.156 -30.266 4.363 1 89.38 549 LYS A CA 1
ATOM 4221 C C . LYS A 1 549 ? -18.656 -30 4.48 1 89.38 549 LYS A C 1
ATOM 4223 O O . LYS A 1 549 ? -18.234 -28.859 4.707 1 89.38 549 LYS A O 1
ATOM 4228 N N . THR A 1 550 ? -17.828 -30.969 4.293 1 89.38 550 THR A N 1
ATOM 4229 C CA . THR A 1 550 ? -16.422 -30.812 4.602 1 89.38 550 THR A CA 1
ATOM 4230 C C . THR A 1 550 ? -15.57 -30.891 3.334 1 89.38 550 THR A C 1
ATOM 4232 O O . THR A 1 550 ? -14.344 -30.75 3.387 1 89.38 550 THR A O 1
ATOM 4235 N N . LEU A 1 551 ? -16.234 -31.188 2.207 1 92 551 LEU A N 1
ATOM 4236 C CA . LEU A 1 551 ? -15.508 -31.312 0.954 1 92 551 LEU A CA 1
ATOM 4237 C C . LEU A 1 551 ? -16.203 -30.547 -0.161 1 92 551 LEU A C 1
ATOM 4239 O O . LEU A 1 551 ? -17.438 -30.422 -0.157 1 92 551 LEU A O 1
ATOM 4243 N N . PRO A 1 552 ? -15.414 -30.031 -1.075 1 94.25 552 PRO A N 1
ATOM 4244 C CA . PRO A 1 552 ? -16.062 -29.469 -2.266 1 94.25 552 PRO A CA 1
ATOM 4245 C C . PRO A 1 552 ? -16.703 -30.547 -3.143 1 94.25 552 PRO A C 1
ATOM 4247 O O . PRO A 1 552 ? -16.297 -31.719 -3.098 1 94.25 552 PRO A O 1
ATOM 4250 N N . SER A 1 553 ? -17.719 -30.172 -3.857 1 94.81 553 SER A N 1
ATOM 4251 C CA . SER A 1 553 ? -18.328 -31.078 -4.84 1 94.81 553 SER A CA 1
ATOM 4252 C C . SER A 1 553 ? -17.469 -31.156 -6.105 1 94.81 553 SER A C 1
ATOM 4254 O O . SER A 1 553 ? -16.578 -30.328 -6.316 1 94.81 553 SER A O 1
ATOM 4256 N N . PRO A 1 554 ? -17.641 -32.188 -6.902 1 94.31 554 PRO A N 1
ATOM 4257 C CA . PRO A 1 554 ? -16.891 -32.25 -8.156 1 94.31 554 PRO A CA 1
ATOM 4258 C C . PRO A 1 554 ? -17.141 -31.047 -9.062 1 94.31 554 PRO A C 1
ATOM 4260 O O . PRO A 1 554 ? -16.219 -30.594 -9.758 1 94.31 554 PRO A O 1
ATOM 4263 N N . ALA A 1 555 ? -18.344 -30.578 -9.039 1 95.94 555 ALA A N 1
ATOM 4264 C CA . ALA A 1 555 ? -18.641 -29.391 -9.859 1 95.94 555 ALA A CA 1
ATOM 4265 C C . ALA A 1 555 ? -17.859 -28.172 -9.359 1 95.94 555 ALA A C 1
ATOM 4267 O O . ALA A 1 555 ? -17.328 -27.406 -10.164 1 95.94 555 ALA A O 1
ATOM 4268 N N . GLU A 1 556 ? -17.844 -28 -8.039 1 96.31 556 GLU A N 1
ATOM 4269 C CA . GLU A 1 556 ? -17.078 -26.906 -7.469 1 96.31 556 GLU A CA 1
ATOM 4270 C C . GLU A 1 556 ? -15.602 -27.016 -7.816 1 96.31 556 GLU A C 1
ATOM 4272 O O . GLU A 1 556 ? -14.961 -26.016 -8.148 1 96.31 556 GLU A O 1
ATOM 4277 N N . ALA A 1 557 ? -15.07 -28.172 -7.723 1 95.88 557 ALA A N 1
ATOM 4278 C CA . ALA A 1 557 ? -13.664 -28.406 -8.047 1 95.88 557 ALA A CA 1
ATOM 4279 C C . ALA A 1 557 ? -13.375 -28.094 -9.516 1 95.88 557 ALA A C 1
ATOM 4281 O O . ALA A 1 557 ? -12.367 -27.469 -9.836 1 95.88 557 ALA A O 1
ATOM 4282 N N . LEU A 1 558 ? -14.234 -28.547 -10.375 1 96.38 558 LEU A N 1
ATOM 4283 C CA . LEU A 1 558 ? -14.07 -28.297 -11.797 1 96.38 558 LEU A CA 1
ATOM 4284 C C . LEU A 1 558 ? -14.156 -26.797 -12.094 1 96.38 558 LEU A C 1
ATOM 4286 O O . LEU A 1 558 ? -13.383 -26.281 -12.898 1 96.38 558 LEU A O 1
ATOM 4290 N N . LEU A 1 559 ? -15.078 -26.172 -11.461 1 97.31 559 LEU A N 1
ATOM 4291 C CA . LEU A 1 559 ? -15.242 -24.734 -11.672 1 97.31 559 LEU A CA 1
ATOM 4292 C C . LEU A 1 559 ? -14 -23.984 -11.211 1 97.31 559 LEU A C 1
ATOM 4294 O O . LEU A 1 559 ? -13.609 -22.984 -11.82 1 97.31 559 LEU A O 1
ATOM 4298 N N . SER A 1 560 ? -13.406 -24.406 -10.086 1 97 560 SER A N 1
ATOM 4299 C CA . SER A 1 560 ? -12.172 -23.781 -9.625 1 97 560 SER A CA 1
ATOM 4300 C C . SER A 1 560 ? -11.07 -23.891 -10.664 1 97 560 SER A C 1
ATOM 4302 O O . SER A 1 560 ? -10.234 -22.984 -10.789 1 97 560 SER A O 1
ATOM 4304 N N . MET A 1 561 ? -11.055 -24.922 -11.492 1 96.31 561 MET A N 1
ATOM 4305 C CA . MET A 1 561 ? -10.086 -25.109 -12.562 1 96.31 561 MET A CA 1
ATOM 4306 C C . MET A 1 561 ? -10.461 -24.297 -13.797 1 96.31 561 MET A C 1
ATOM 4308 O O . MET A 1 561 ? -9.586 -23.797 -14.508 1 96.31 561 MET A O 1
ATOM 4312 N N . MET A 1 562 ? -11.711 -24.109 -14.008 1 95.69 562 MET A N 1
ATOM 4313 C CA . MET A 1 562 ? -12.227 -23.484 -15.227 1 95.69 562 MET A CA 1
ATOM 4314 C C . MET A 1 562 ? -12.016 -21.984 -15.211 1 95.69 562 MET A C 1
ATOM 4316 O O . MET A 1 562 ? -11.953 -21.344 -16.266 1 95.69 562 MET A O 1
ATOM 4320 N N . THR A 1 563 ? -11.938 -21.406 -14.062 1 95.69 563 THR A N 1
ATOM 4321 C CA . THR A 1 563 ? -11.898 -19.953 -13.938 1 95.69 563 THR A CA 1
ATOM 4322 C C . THR A 1 563 ? -10.695 -19.375 -14.68 1 95.69 563 THR A C 1
ATOM 4324 O O . THR A 1 563 ? -10.773 -18.281 -15.25 1 95.69 563 THR A O 1
ATOM 4327 N N . CYS A 1 564 ? -9.578 -20.078 -14.75 1 92.88 564 CYS A N 1
ATOM 4328 C CA . CYS A 1 564 ? -8.344 -19.562 -15.344 1 92.88 564 CYS A CA 1
ATOM 4329 C C . CYS A 1 564 ? -8.508 -19.359 -16.844 1 92.88 564 CYS A C 1
ATOM 4331 O O . CYS A 1 564 ? -7.867 -18.484 -17.422 1 92.88 564 CYS A O 1
ATOM 4333 N N . THR A 1 565 ? -9.352 -20.141 -17.531 1 90.62 565 THR A N 1
ATOM 4334 C CA . THR A 1 565 ? -9.508 -20.062 -18.984 1 90.62 565 THR A CA 1
ATOM 4335 C C . THR A 1 565 ? -10.102 -18.719 -19.406 1 90.62 565 THR A C 1
ATOM 4337 O O . THR A 1 565 ? -9.742 -18.172 -20.438 1 90.62 565 THR A O 1
ATOM 4340 N N . VAL A 1 566 ? -10.945 -18.25 -18.531 1 89.94 566 VAL A N 1
ATOM 4341 C CA . VAL A 1 566 ? -11.594 -16.984 -18.875 1 89.94 566 VAL A CA 1
ATOM 4342 C C . VAL A 1 566 ? -10.766 -15.812 -18.359 1 89.94 566 VAL A C 1
ATOM 4344 O O . VAL A 1 566 ? -10.758 -14.734 -18.953 1 89.94 566 VAL A O 1
ATOM 4347 N N . LEU A 1 567 ? -10.094 -15.969 -17.297 1 91.31 567 LEU A N 1
ATOM 4348 C CA . LEU A 1 567 ? -9.336 -14.883 -16.703 1 91.31 567 LEU A CA 1
ATOM 4349 C C . LEU A 1 567 ? -8.016 -14.656 -17.438 1 91.31 567 LEU A C 1
ATOM 4351 O O . LEU A 1 567 ? -7.516 -13.531 -17.5 1 91.31 567 LEU A O 1
ATOM 4355 N N . ASP A 1 568 ? -7.453 -15.648 -17.984 1 87.38 568 ASP A N 1
ATOM 4356 C CA . ASP A 1 568 ? -6.156 -15.539 -18.641 1 87.38 568 ASP A CA 1
ATOM 4357 C C . ASP A 1 568 ? -6.297 -14.883 -20.016 1 87.38 568 ASP A C 1
ATOM 4359 O O . ASP A 1 568 ? -5.398 -14.164 -20.453 1 87.38 568 ASP A O 1
ATOM 4363 N N . LEU A 1 569 ? -7.418 -15.047 -20.703 1 80.25 569 LEU A N 1
ATOM 4364 C CA . LEU A 1 569 ? -7.48 -14.719 -22.125 1 80.25 569 LEU A CA 1
ATOM 4365 C C . LEU A 1 569 ? -8.469 -13.586 -22.375 1 80.25 569 LEU A C 1
ATOM 4367 O O . LEU A 1 569 ? -8.547 -13.062 -23.484 1 80.25 569 LEU A O 1
ATOM 4371 N N . THR A 1 570 ? -9.141 -13.062 -21.391 1 78.31 570 THR A N 1
ATOM 4372 C CA . THR A 1 570 ? -10.281 -12.211 -21.719 1 78.31 570 THR A CA 1
ATOM 4373 C C . THR A 1 570 ? -10.039 -10.781 -21.25 1 78.31 570 THR A C 1
ATOM 4375 O O . THR A 1 570 ? -10.977 -10.07 -20.891 1 78.31 570 THR A O 1
ATOM 4378 N N . GLN A 1 571 ? -8.891 -10.312 -21.234 1 79.94 571 GLN A N 1
ATOM 4379 C CA . GLN A 1 571 ? -8.617 -8.953 -20.781 1 79.94 571 GLN A CA 1
ATOM 4380 C C . GLN A 1 571 ? -9.273 -7.93 -21.703 1 79.94 571 GLN A C 1
ATOM 4382 O O . GLN A 1 571 ? -9.812 -6.922 -21.25 1 79.94 571 GLN A O 1
ATOM 4387 N N . ASN A 1 572 ? -9.281 -8.195 -23.062 1 82.19 572 ASN A N 1
ATOM 4388 C CA . ASN A 1 572 ? -9.797 -7.234 -24.031 1 82.19 572 ASN A CA 1
ATOM 4389 C C . ASN A 1 572 ? -11.125 -7.691 -24.625 1 82.19 572 ASN A C 1
ATOM 4391 O O . ASN A 1 572 ? -11.398 -7.461 -25.797 1 82.19 572 ASN A O 1
ATOM 4395 N N . PHE A 1 573 ? -11.852 -8.414 -23.797 1 84.31 573 PHE A N 1
ATOM 4396 C CA . PHE A 1 573 ? -13.188 -8.805 -24.219 1 84.31 573 PHE A CA 1
ATOM 4397 C C . PHE A 1 573 ? -14.172 -7.66 -24.016 1 84.31 573 PHE A C 1
ATOM 4399 O O . PHE A 1 573 ? -13.938 -6.77 -23.188 1 84.31 573 PHE A O 1
ATOM 4406 N N . PRO A 1 574 ? -15.188 -7.703 -24.766 1 87.44 574 PRO A N 1
ATOM 4407 C CA . PRO A 1 574 ? -16.156 -6.613 -24.656 1 87.44 574 PRO A CA 1
ATOM 4408 C C . PRO A 1 574 ? -16.828 -6.551 -23.281 1 87.44 574 PRO A C 1
ATOM 4410 O O . PRO A 1 574 ? -17.078 -7.59 -22.672 1 87.44 574 PRO A O 1
ATOM 4413 N N . PHE A 1 575 ? -17.156 -5.348 -22.891 1 91.19 575 PHE A N 1
ATOM 4414 C CA . PHE A 1 575 ? -17.781 -5.109 -21.594 1 91.19 575 PHE A CA 1
ATOM 4415 C C . PHE A 1 575 ? -19.297 -5.27 -21.688 1 91.19 575 PHE A C 1
ATOM 4417 O O . PHE A 1 575 ? -19.969 -5.434 -20.656 1 91.19 575 PHE A O 1
ATOM 4424 N N . LYS A 1 576 ? -19.797 -5.234 -22.938 1 87.75 576 LYS A N 1
ATOM 4425 C CA . LYS A 1 576 ? -21.219 -5.445 -23.234 1 87.75 576 LYS A CA 1
ATOM 4426 C C . LYS A 1 576 ? -21.406 -6.578 -24.234 1 87.75 576 LYS A C 1
ATOM 4428 O O . LYS A 1 576 ? -20.578 -6.777 -25.125 1 87.75 576 LYS A O 1
ATOM 4433 N N . PRO A 1 577 ? -22.438 -7.348 -23.953 1 79.69 577 PRO A N 1
ATOM 4434 C CA . PRO A 1 577 ? -22.609 -8.516 -24.828 1 79.69 577 PRO A CA 1
ATOM 4435 C C . PRO A 1 577 ? -22.781 -8.141 -26.297 1 79.69 577 PRO A C 1
ATOM 4437 O O . PRO A 1 577 ? -22.422 -8.922 -27.172 1 79.69 577 PRO A O 1
ATOM 4440 N N . ASN A 1 578 ? -23.453 -7 -26.656 1 70.88 578 ASN A N 1
ATOM 4441 C CA . ASN A 1 578 ? -23.766 -6.691 -28.047 1 70.88 578 ASN A CA 1
ATOM 4442 C C . ASN A 1 578 ? -22.641 -5.922 -28.719 1 70.88 578 ASN A C 1
ATOM 4444 O O . ASN A 1 578 ? -22.703 -4.699 -28.875 1 70.88 578 ASN A O 1
ATOM 4448 N N . TRP A 1 579 ? -21.484 -6.516 -28.656 1 65.31 579 TRP A N 1
ATOM 4449 C CA . TRP A 1 579 ? -20.406 -5.797 -29.312 1 65.31 579 TRP A CA 1
ATOM 4450 C C . TRP A 1 579 ? -20.25 -6.254 -30.766 1 65.31 579 TRP A C 1
ATOM 4452 O O . TRP A 1 579 ? -20.219 -7.457 -31.031 1 65.31 579 TRP A O 1
ATOM 4462 N N . ASP A 1 580 ? -20.641 -5.34 -31.719 1 58.28 580 ASP A N 1
ATOM 4463 C CA . ASP A 1 580 ? -20.5 -5.59 -33.156 1 58.28 580 ASP A CA 1
ATOM 4464 C C . ASP A 1 580 ? -19.031 -5.684 -33.562 1 58.28 580 ASP A C 1
ATOM 4466 O O . ASP A 1 580 ? -18.281 -4.719 -33.406 1 58.28 580 ASP A O 1
ATOM 4470 N N . SER A 1 581 ? -18.594 -6.809 -33.625 1 57.66 581 SER A N 1
ATOM 4471 C CA . SER A 1 581 ? -17.234 -7.184 -34 1 57.66 581 SER A CA 1
ATOM 4472 C C . SER A 1 581 ? -16.797 -6.461 -35.281 1 57.66 581 SER A C 1
ATOM 4474 O O . SER A 1 581 ? -15.609 -6.438 -35.594 1 57.66 581 SER A O 1
ATOM 4476 N N . LYS A 1 582 ? -17.703 -6.332 -36.281 1 52.97 582 LYS A N 1
ATOM 4477 C CA . LYS A 1 582 ? -17.312 -5.676 -37.531 1 52.97 582 LYS A CA 1
ATOM 4478 C C . LYS A 1 582 ? -16.609 -4.352 -37.25 1 52.97 582 LYS A C 1
ATOM 4480 O O . LYS A 1 582 ? -15.992 -3.77 -38.156 1 52.97 582 LYS A O 1
ATOM 4485 N N . ALA A 1 583 ? -17 -3.754 -36.219 1 48.47 583 ALA A N 1
ATOM 4486 C CA . ALA A 1 583 ? -16.375 -2.467 -35.938 1 48.47 583 ALA A CA 1
ATOM 4487 C C . ALA A 1 583 ? -14.875 -2.627 -35.688 1 48.47 583 ALA A C 1
ATOM 4489 O O . ALA A 1 583 ? -14.141 -1.64 -35.594 1 48.47 583 ALA A O 1
ATOM 4490 N N . THR A 1 584 ? -14.523 -3.629 -35.125 1 50.12 584 THR A N 1
ATOM 4491 C CA . THR A 1 584 ? -13.094 -3.807 -34.938 1 50.12 584 THR A CA 1
ATOM 4492 C C . THR A 1 584 ? -12.391 -4.094 -36.25 1 50.12 584 THR A C 1
ATOM 4494 O O . THR A 1 584 ? -12.477 -5.207 -36.781 1 50.12 584 THR A O 1
ATOM 4497 N N . ASP A 1 585 ? -12.664 -3.34 -37.125 1 43.34 585 ASP A N 1
ATOM 4498 C CA . ASP A 1 585 ? -11.766 -3.352 -38.281 1 43.34 585 ASP A CA 1
ATOM 4499 C C . ASP A 1 585 ? -10.305 -3.398 -37.844 1 43.34 585 ASP A C 1
ATOM 4501 O O . ASP A 1 585 ? -9.875 -2.596 -37 1 43.34 585 ASP A O 1
ATOM 4505 N N . GLY A 1 586 ? -9.43 -4.422 -38.281 1 48.59 586 GLY A N 1
ATOM 4506 C CA . GLY A 1 586 ? -8.008 -4.652 -38.094 1 48.59 586 GLY A CA 1
ATOM 4507 C C . GLY A 1 586 ? -7.598 -4.824 -36.656 1 48.59 586 GLY A C 1
ATOM 4508 O O . GLY A 1 586 ? -8.445 -4.785 -35.75 1 48.59 586 GLY A O 1
ATOM 4509 N N . ASN A 1 587 ? -6.109 -5.254 -36.25 1 54.19 587 ASN A N 1
ATOM 4510 C CA . ASN A 1 587 ? -5.238 -5.543 -35.125 1 54.19 587 ASN A CA 1
ATOM 4511 C C . ASN A 1 587 ? -5.277 -4.43 -34.062 1 54.19 587 ASN A C 1
ATOM 4513 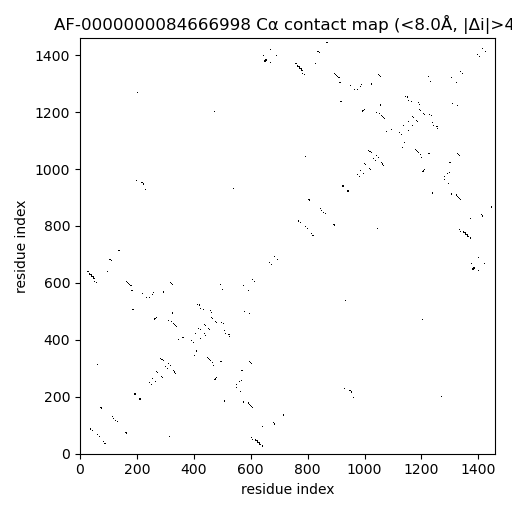O O . ASN A 1 587 ? -4.465 -4.41 -33.156 1 54.19 587 ASN A O 1
ATOM 4517 N N . GLN A 1 588 ? -6.227 -3.42 -34.25 1 62.84 588 GLN A N 1
ATOM 4518 C CA . GLN A 1 588 ? -6.031 -2.354 -33.281 1 62.84 588 GLN A CA 1
ATOM 4519 C C . GLN A 1 588 ? -7.141 -2.35 -32.219 1 62.84 588 GLN A C 1
ATOM 4521 O O . GLN A 1 588 ? -8.32 -2.471 -32.562 1 62.84 588 GLN A O 1
ATOM 4526 N N . PRO A 1 589 ? -6.93 -2.344 -30.969 1 75.94 589 PRO A N 1
ATOM 4527 C CA . PRO A 1 589 ? -7.898 -2.283 -29.875 1 75.94 589 PRO A CA 1
ATOM 4528 C C . PRO A 1 589 ? -8.836 -1.084 -29.984 1 75.94 589 PRO A C 1
ATOM 4530 O O . PRO A 1 589 ? -8.422 -0.008 -30.422 1 75.94 589 PRO A O 1
ATOM 4533 N N . THR A 1 590 ? -10.203 -1.308 -29.969 1 83.56 590 THR A N 1
ATOM 4534 C CA . THR A 1 590 ? -11.219 -0.261 -29.938 1 83.56 590 THR A CA 1
ATOM 4535 C C . THR A 1 590 ? -11.656 0.029 -28.516 1 83.56 590 THR A C 1
ATOM 4537 O O . THR A 1 590 ? -11.516 -0.818 -27.625 1 83.56 590 THR A O 1
ATOM 4540 N N . LEU A 1 591 ? -12.172 1.291 -28.344 1 89.31 591 LEU A N 1
ATOM 4541 C CA . LEU A 1 591 ? -12.578 1.696 -27 1 89.31 591 LEU A CA 1
ATOM 4542 C C . LEU A 1 591 ? -14.07 1.462 -26.797 1 89.31 591 LEU A C 1
ATOM 4544 O O . LEU A 1 591 ? -14.883 1.749 -27.688 1 89.31 591 LEU A O 1
ATOM 4548 N N . GLN A 1 592 ? -14.414 0.809 -25.766 1 91.31 592 GLN A N 1
ATOM 4549 C CA . GLN A 1 592 ? -15.805 0.648 -25.344 1 91.31 592 GLN A CA 1
ATOM 4550 C C . GLN A 1 592 ? -16.031 1.311 -23.984 1 91.31 592 GLN A C 1
ATOM 4552 O O . GLN A 1 592 ? -15.195 1.222 -23.094 1 91.31 592 GLN A O 1
ATOM 4557 N N . TYR A 1 593 ? -17.266 1.978 -23.922 1 92.88 593 TYR A N 1
ATOM 4558 C CA . TYR A 1 593 ? -17.578 2.691 -22.703 1 92.88 593 TYR A CA 1
ATOM 4559 C C . TYR A 1 593 ? -18.578 1.905 -21.859 1 92.88 593 TYR A C 1
ATOM 4561 O O . TYR A 1 593 ? -19.453 1.226 -22.391 1 92.88 593 TYR A O 1
ATOM 4569 N N . PHE A 1 594 ? -18.391 1.95 -20.516 1 93.44 594 PHE A N 1
ATOM 4570 C CA . PHE A 1 594 ? -19.312 1.297 -19.594 1 93.44 594 PHE A CA 1
ATOM 4571 C C . PHE A 1 594 ? -19.516 2.143 -18.344 1 93.44 594 PHE A C 1
ATOM 4573 O O . PHE A 1 594 ? -18.688 2.994 -18.016 1 93.44 594 PHE A O 1
ATOM 4580 N N . ASN A 1 595 ? -20.578 1.888 -17.656 1 93.81 595 ASN A N 1
ATOM 4581 C CA . ASN A 1 595 ? -20.922 2.652 -16.453 1 93.81 595 ASN A CA 1
ATOM 4582 C C . ASN A 1 595 ? -20.297 2.035 -15.211 1 93.81 595 ASN A C 1
ATOM 4584 O O . ASN A 1 595 ? -20.219 0.812 -15.086 1 93.81 595 ASN A O 1
ATOM 4588 N N . ALA A 1 596 ? -19.75 2.896 -14.367 1 95.12 596 ALA A N 1
ATOM 4589 C CA . ALA A 1 596 ? -19.141 2.432 -13.125 1 95.12 596 ALA A CA 1
ATOM 4590 C C . ALA A 1 596 ? -19.312 3.455 -12.008 1 95.12 596 ALA A C 1
ATOM 4592 O O . ALA A 1 596 ? -19.594 4.625 -12.273 1 95.12 596 ALA A O 1
ATOM 4593 N N . SER A 1 597 ? -19.422 3.004 -10.852 1 94.31 597 SER A N 1
ATOM 4594 C CA . SER A 1 597 ? -19.297 3.826 -9.648 1 94.31 597 SER A CA 1
ATOM 4595 C C . SER A 1 597 ? -17.891 3.754 -9.07 1 94.31 597 SER A C 1
ATOM 4597 O O . SER A 1 597 ? -17.406 2.668 -8.758 1 94.31 597 SER A O 1
ATOM 4599 N N . VAL A 1 598 ? -17.25 4.91 -9.008 1 93.75 598 VAL A N 1
ATOM 4600 C CA . VAL A 1 598 ? -15.852 4.934 -8.625 1 93.75 598 VAL A CA 1
ATOM 4601 C C . VAL A 1 598 ? -15.672 5.754 -7.352 1 93.75 598 VAL A C 1
ATOM 4603 O O . VAL A 1 598 ? -16.328 6.781 -7.168 1 93.75 598 VAL A O 1
ATOM 4606 N N . ARG A 1 599 ? -14.922 5.223 -6.453 1 91.94 599 ARG A N 1
ATOM 4607 C CA . ARG A 1 599 ? -14.477 5.906 -5.242 1 91.94 599 ARG A CA 1
ATOM 4608 C C . ARG A 1 599 ? -12.953 5.871 -5.121 1 91.94 599 ARG A C 1
ATOM 4610 O O . ARG A 1 599 ? -12.359 4.793 -5.004 1 91.94 599 ARG A O 1
ATOM 4617 N N . VAL A 1 600 ? -12.266 7.027 -5.188 1 90.56 600 VAL A N 1
ATOM 4618 C CA . VAL A 1 600 ? -10.805 7.102 -5.176 1 90.56 600 VAL A CA 1
ATOM 4619 C C . VAL A 1 600 ? -10.344 7.938 -3.986 1 90.56 600 VAL A C 1
ATOM 4621 O O . VAL A 1 600 ? -10.758 9.086 -3.828 1 90.56 600 VAL A O 1
ATOM 4624 N N . ALA A 1 601 ? -9.492 7.34 -3.152 1 87.31 601 ALA A N 1
ATOM 4625 C CA . ALA A 1 601 ? -8.891 8.102 -2.061 1 87.31 601 ALA A CA 1
ATOM 4626 C C . ALA A 1 601 ? -7.957 9.188 -2.596 1 87.31 601 ALA A C 1
ATOM 4628 O O . ALA A 1 601 ? -7.145 8.93 -3.488 1 87.31 601 ALA A O 1
ATOM 4629 N N . GLN A 1 602 ? -8.094 10.383 -2.174 1 87.88 602 GLN A N 1
ATOM 4630 C CA . GLN A 1 602 ? -7.262 11.5 -2.617 1 87.88 602 GLN A CA 1
ATOM 4631 C C . GLN A 1 602 ? -7.215 12.602 -1.564 1 87.88 602 GLN A C 1
ATOM 4633 O O . GLN A 1 602 ? -7.965 12.562 -0.585 1 87.88 602 GLN A O 1
ATOM 4638 N N . TYR A 1 603 ? -6.293 13.5 -1.762 1 88 603 TYR A N 1
ATOM 4639 C CA . TYR A 1 603 ? -6.184 14.633 -0.851 1 88 603 TYR A CA 1
ATOM 4640 C C . TYR A 1 603 ? -7.297 15.648 -1.104 1 88 603 TYR A C 1
ATOM 4642 O O . TYR A 1 603 ? -7.48 16.109 -2.234 1 88 603 TYR A O 1
ATOM 4650 N N . MET A 1 604 ? -8.086 15.82 -0.048 1 90.62 604 MET A N 1
ATOM 4651 C CA . MET A 1 604 ? -9.211 16.75 -0.128 1 90.62 604 MET A CA 1
ATOM 4652 C C . MET A 1 604 ? -9.312 17.594 1.137 1 90.62 604 MET A C 1
ATOM 4654 O O . MET A 1 604 ? -8.781 17.219 2.184 1 90.62 604 MET A O 1
ATOM 4658 N N . SER A 1 605 ? -10 18.75 0.949 1 92.19 605 SER A N 1
ATOM 4659 C CA . SER A 1 605 ? -10.266 19.609 2.094 1 92.19 605 SER A CA 1
ATOM 4660 C C . SER A 1 605 ? -11.586 19.25 2.764 1 92.19 605 SER A C 1
ATOM 4662 O O . SER A 1 605 ? -12.398 18.5 2.201 1 92.19 605 SER A O 1
ATOM 4664 N N . GLY A 1 606 ? -11.906 19.594 4.066 1 86.31 606 GLY A N 1
ATOM 4665 C CA . GLY A 1 606 ? -13.188 19.391 4.734 1 86.31 606 GLY A CA 1
ATOM 4666 C C . GLY A 1 606 ? -13.062 18.625 6.031 1 86.31 606 GLY A C 1
ATOM 4667 O O . GLY A 1 606 ? -14.047 18.469 6.77 1 86.31 606 GLY A O 1
ATOM 4668 N N . GLY A 1 607 ? -11.953 18.234 6.457 1 81.31 607 GLY A N 1
ATOM 4669 C CA . GLY A 1 607 ? -11.773 17.531 7.719 1 81.31 607 GLY A CA 1
ATOM 4670 C C . GLY A 1 607 ? -11.977 16.031 7.605 1 81.31 607 GLY A C 1
ATOM 4671 O O . GLY A 1 607 ? -12.906 15.586 6.934 1 81.31 607 GLY A O 1
ATOM 4672 N N . GLU A 1 608 ? -11.258 15.289 8.203 1 78.5 608 GLU A N 1
ATOM 4673 C CA . GLU A 1 608 ? -11.328 13.828 8.188 1 78.5 608 GLU A CA 1
ATOM 4674 C C . GLU A 1 608 ? -12.297 13.312 9.258 1 78.5 608 GLU A C 1
ATOM 4676 O O . GLU A 1 608 ? -13.125 12.445 8.984 1 78.5 608 GLU A O 1
ATOM 4681 N N . ASN A 1 609 ? -12.234 13.93 10.43 1 81.94 609 ASN A N 1
ATOM 4682 C CA . ASN A 1 609 ? -13.039 13.484 11.562 1 81.94 609 ASN A CA 1
ATOM 4683 C C . ASN A 1 609 ? -14.242 14.391 11.789 1 81.94 609 ASN A C 1
ATOM 4685 O O . ASN A 1 609 ? -14.188 15.586 11.477 1 81.94 609 ASN A O 1
ATOM 4689 N N . PRO A 1 610 ? -15.266 13.906 12.406 1 84.31 610 PRO A N 1
ATOM 4690 C CA . PRO A 1 610 ? -16.484 14.695 12.609 1 84.31 610 PRO A CA 1
ATOM 4691 C C . PRO A 1 610 ? -16.266 15.859 13.57 1 84.31 610 PRO A C 1
ATOM 4693 O O . PRO A 1 610 ? -16.906 16.906 13.43 1 84.31 610 PRO A O 1
ATOM 4696 N N . TYR A 1 611 ? -15.43 15.734 14.508 1 85.56 611 TYR A N 1
ATOM 4697 C CA . TYR A 1 611 ? -15.219 16.828 15.453 1 85.56 611 TYR A CA 1
ATOM 4698 C C . TYR A 1 611 ? -14.508 18 14.781 1 85.56 611 TYR A C 1
ATOM 4700 O O . TYR A 1 611 ? -14.641 19.141 15.219 1 85.56 611 TYR A O 1
ATOM 4708 N N . GLN A 1 612 ? -13.82 17.766 13.711 1 87.19 612 GLN A N 1
ATOM 4709 C CA . GLN A 1 612 ? -13.125 18.828 12.992 1 87.19 612 GLN A CA 1
ATOM 4710 C C . GLN A 1 612 ? -14.117 19.703 12.227 1 87.19 612 GLN A C 1
ATOM 4712 O O . GLN A 1 612 ? -13.812 20.859 11.906 1 87.19 612 GLN A O 1
ATOM 4717 N N . LYS A 1 613 ? -15.266 19.219 12.023 1 88.25 613 LYS A N 1
ATOM 4718 C CA . LYS A 1 613 ? -16.266 19.969 11.289 1 88.25 613 LYS A CA 1
ATOM 4719 C C . LYS A 1 613 ? -16.844 21.109 12.141 1 88.25 613 LYS A C 1
ATOM 4721 O O . LYS A 1 613 ? -17.375 22.078 11.609 1 88.25 613 LYS A O 1
ATOM 4726 N N . ALA A 1 614 ? -16.609 21 13.414 1 89.81 614 ALA A N 1
ATOM 4727 C CA . ALA A 1 614 ? -17.062 22.047 14.32 1 89.81 614 ALA A CA 1
ATOM 4728 C C . ALA A 1 614 ? -16.297 23.344 14.094 1 89.81 614 ALA A C 1
ATOM 4730 O O . ALA A 1 614 ? -16.797 24.438 14.375 1 89.81 614 ALA A O 1
ATOM 4731 N N . PHE A 1 615 ? -15.188 23.203 13.508 1 93.12 615 PHE A N 1
ATOM 4732 C CA . PHE A 1 615 ? -14.352 24.375 13.281 1 93.12 615 PHE A CA 1
ATOM 4733 C C . PHE A 1 615 ? -14.883 25.188 12.109 1 93.12 615 PHE A C 1
ATOM 4735 O O . PHE A 1 615 ? -14.391 26.297 11.836 1 93.12 615 PHE A O 1
ATOM 4742 N N . LEU A 1 616 ? -15.93 24.688 11.461 1 95 616 LEU A N 1
ATOM 4743 C CA . LEU A 1 616 ? -16.562 25.453 10.398 1 95 616 LEU A CA 1
ATOM 4744 C C . LEU A 1 616 ? -17.188 26.734 10.938 1 95 616 LEU A C 1
ATOM 4746 O O . LEU A 1 616 ? -17.234 27.75 10.242 1 95 616 LEU A O 1
ATOM 4750 N N . VAL A 1 617 ? -17.547 26.672 12.219 1 95.44 617 VAL A N 1
ATOM 4751 C CA . VAL A 1 617 ? -18.141 27.828 12.867 1 95.44 617 VAL A CA 1
ATOM 4752 C C . VAL A 1 617 ? -17.109 28.953 12.984 1 95.44 617 VAL A C 1
ATOM 4754 O O . VAL A 1 617 ? -17.453 30.125 12.812 1 95.44 617 VAL A O 1
ATOM 4757 N N . VAL A 1 618 ? -15.891 28.594 13.219 1 95.38 618 VAL A N 1
ATOM 4758 C CA . VAL A 1 618 ? -14.82 29.578 13.352 1 95.38 618 VAL A CA 1
ATOM 4759 C C . VAL A 1 618 ? -14.586 30.281 12.016 1 95.38 618 VAL A C 1
ATOM 4761 O O . VAL A 1 618 ? -14.484 31.5 11.961 1 95.38 618 VAL A O 1
ATOM 4764 N N . LEU A 1 619 ? -14.602 29.516 10.93 1 96.5 619 LEU A N 1
ATOM 4765 C CA . LEU A 1 619 ? -14.375 30.109 9.609 1 96.5 619 LEU A CA 1
ATOM 4766 C C . LEU A 1 619 ? -15.57 30.938 9.18 1 96.5 619 LEU A C 1
ATOM 4768 O O . LEU A 1 619 ? -15.406 32.031 8.602 1 96.5 619 LEU A O 1
ATOM 4772 N N . ALA A 1 620 ? -16.734 30.531 9.547 1 97.06 620 ALA A N 1
ATOM 4773 C CA . ALA A 1 620 ? -17.953 31.25 9.172 1 97.06 620 ALA A CA 1
ATOM 4774 C C . ALA A 1 620 ? -18.062 32.594 9.914 1 97.06 620 ALA A C 1
ATOM 4776 O O . ALA A 1 620 ? -18.359 33.625 9.312 1 97.06 620 ALA A O 1
ATOM 4777 N N . LEU A 1 621 ? -17.812 32.531 11.219 1 97.06 621 LEU A N 1
ATOM 4778 C CA . LEU A 1 621 ? -17.922 33.75 12.031 1 97.06 621 LEU A CA 1
ATOM 4779 C C . LEU A 1 621 ? -16.844 34.75 11.648 1 97.06 621 LEU A C 1
ATOM 4781 O O . LEU A 1 621 ? -17.094 35.969 11.672 1 97.06 621 LEU A O 1
ATOM 4785 N N . THR A 1 622 ? -15.664 34.281 11.328 1 97 622 THR A N 1
ATOM 4786 C CA . THR A 1 622 ? -14.609 35.188 10.898 1 97 622 THR A CA 1
ATOM 4787 C C . THR A 1 622 ? -14.984 35.875 9.594 1 97 622 THR A C 1
ATOM 4789 O O . THR A 1 622 ? -14.758 37.062 9.43 1 97 622 THR A O 1
ATOM 4792 N N . LEU A 1 623 ? -15.562 35.156 8.68 1 97.25 623 LEU A N 1
ATOM 4793 C CA . LEU A 1 623 ? -16 35.75 7.422 1 97.25 623 LEU A CA 1
ATOM 4794 C C . LEU A 1 623 ? -17.109 36.75 7.652 1 97.25 623 LEU A C 1
ATOM 4796 O O . LEU A 1 623 ? -17.094 37.844 7.062 1 97.25 623 LEU A O 1
ATOM 4800 N N . LEU A 1 624 ? -18.047 36.438 8.531 1 97.25 624 LEU A N 1
ATOM 4801 C CA . LEU A 1 624 ? -19.172 37.312 8.812 1 97.25 624 LEU A CA 1
ATOM 4802 C C . LEU A 1 624 ? -18.703 38.625 9.43 1 97.25 624 LEU A C 1
ATOM 4804 O O . LEU A 1 624 ? -19.172 39.719 9.055 1 97.25 624 LEU A O 1
ATOM 4808 N N . ILE A 1 625 ? -17.75 38.531 10.375 1 96.5 625 ILE A N 1
ATOM 4809 C CA . ILE A 1 625 ? -17.219 39.75 11.016 1 96.5 625 ILE A CA 1
ATOM 4810 C C . ILE A 1 625 ? -16.438 40.562 10.008 1 96.5 625 ILE A C 1
ATOM 4812 O O . ILE A 1 625 ? -16.531 41.781 9.984 1 96.5 625 ILE A O 1
ATOM 4816 N N . ASN A 1 626 ? -15.711 39.906 9.133 1 97.25 626 ASN A N 1
ATOM 4817 C CA . ASN A 1 626 ? -14.969 40.594 8.086 1 97.25 626 ASN A CA 1
ATOM 4818 C C . ASN A 1 626 ? -15.906 41.344 7.129 1 97.25 626 ASN A C 1
ATOM 4820 O O . ASN A 1 626 ? -15.633 42.469 6.719 1 97.25 626 ASN A O 1
ATOM 4824 N N . LEU A 1 627 ? -16.938 40.656 6.773 1 96.88 627 LEU A N 1
ATOM 4825 C CA . LEU A 1 627 ? -17.922 41.281 5.883 1 96.88 627 LEU A CA 1
ATOM 4826 C C . LEU A 1 627 ? -18.578 42.5 6.547 1 96.88 627 LEU A C 1
ATOM 4828 O O . LEU A 1 627 ? -18.797 43.531 5.898 1 96.88 627 LEU A O 1
ATOM 4832 N N . PHE A 1 628 ? -18.906 42.344 7.793 1 95.69 628 PHE A N 1
ATOM 4833 C CA . PHE A 1 628 ? -19.516 43.438 8.555 1 95.69 628 PHE A CA 1
ATOM 4834 C C . PHE A 1 628 ? -18.578 44.625 8.609 1 95.69 628 PHE A C 1
ATOM 4836 O O . PHE A 1 628 ? -19 45.781 8.391 1 95.69 628 PHE A O 1
ATOM 4843 N N . ILE A 1 629 ? -17.297 44.406 8.875 1 94.88 629 ILE A N 1
ATOM 4844 C CA . ILE A 1 629 ? -16.328 45.469 8.992 1 94.88 629 ILE A CA 1
ATOM 4845 C C . ILE A 1 629 ? -16.109 46.125 7.633 1 94.88 629 ILE A C 1
ATOM 4847 O O . ILE A 1 629 ? -15.984 47.344 7.539 1 94.88 629 ILE A O 1
ATOM 4851 N N . LEU A 1 630 ? -16.031 45.281 6.609 1 95.31 630 LEU A N 1
ATOM 4852 C CA . LEU A 1 630 ? -15.859 45.812 5.266 1 95.31 630 LEU A CA 1
ATOM 4853 C C . LEU A 1 630 ? -17.047 46.719 4.895 1 95.31 630 LEU A C 1
ATOM 4855 O O . LEU A 1 630 ? -16.859 47.781 4.289 1 95.31 630 LEU A O 1
ATOM 4859 N N . PHE A 1 631 ? -18.234 46.344 5.234 1 94.56 631 PHE A N 1
ATOM 4860 C CA . PHE A 1 631 ? -19.438 47.125 4.98 1 94.56 631 PHE A CA 1
ATOM 4861 C C . PHE A 1 631 ? -19.406 48.438 5.762 1 94.56 631 PHE A C 1
ATOM 4863 O O . PHE A 1 631 ? -19.719 49.5 5.223 1 94.56 631 PHE A O 1
ATOM 4870 N N . TYR A 1 632 ? -18.938 48.375 7.004 1 91.5 632 TYR A N 1
ATOM 4871 C CA . TYR A 1 632 ? -18.844 49.531 7.859 1 91.5 632 TYR A CA 1
ATOM 4872 C C . TYR A 1 632 ? -17.828 50.531 7.309 1 91.5 632 TYR A C 1
ATOM 4874 O O . TYR A 1 632 ? -18.094 51.719 7.207 1 91.5 632 TYR A O 1
ATOM 4882 N N . LEU A 1 633 ? -16.75 50.062 6.906 1 90.25 633 LEU A N 1
ATOM 4883 C CA . LEU A 1 633 ? -15.672 50.906 6.43 1 90.25 633 LEU A CA 1
ATOM 4884 C C . LEU A 1 633 ? -16.016 51.5 5.066 1 90.25 633 LEU A C 1
ATOM 4886 O O . LEU A 1 633 ? -15.719 52.688 4.805 1 90.25 633 LEU A O 1
ATOM 4890 N N . SER A 1 634 ? -16.625 50.75 4.219 1 89.56 634 SER A N 1
ATOM 4891 C CA . SER A 1 634 ? -16.828 51.188 2.838 1 89.56 634 SER A CA 1
ATOM 4892 C C . SER A 1 634 ? -18.125 52 2.705 1 89.56 634 SER A C 1
ATOM 4894 O O . SER A 1 634 ? -18.156 53 1.972 1 89.56 634 SER A O 1
ATOM 4896 N N . PHE A 1 635 ? -19.141 51.656 3.416 1 88.81 635 PHE A N 1
ATOM 4897 C CA . PHE A 1 635 ? -20.438 52.281 3.158 1 88.81 635 PHE A CA 1
ATOM 4898 C C . PHE A 1 635 ? -20.781 53.281 4.25 1 88.81 635 PHE A C 1
ATOM 4900 O O . PHE A 1 635 ? -21.391 54.312 3.98 1 88.81 635 PHE A O 1
ATOM 4907 N N . VAL A 1 636 ? -20.406 52.906 5.453 1 83.69 636 VAL A N 1
ATOM 4908 C CA . VAL A 1 636 ? -20.766 53.812 6.547 1 83.69 636 VAL A CA 1
ATOM 4909 C C . VAL A 1 636 ? -19.75 54.938 6.641 1 83.69 636 VAL A C 1
ATOM 4911 O O . VAL A 1 636 ? -20.125 56.125 6.723 1 83.69 636 VAL A O 1
ATOM 4914 N N . LEU A 1 637 ? -18.453 54.656 6.59 1 86.44 637 LEU A N 1
ATOM 4915 C CA . LEU A 1 637 ? -17.422 55.656 6.758 1 86.44 637 LEU A CA 1
ATOM 4916 C C . LEU A 1 637 ? -16.938 56.188 5.406 1 86.44 637 LEU A C 1
ATOM 4918 O O . LEU A 1 637 ? -16.266 57.219 5.34 1 86.44 637 LEU A O 1
ATOM 4922 N N . ARG A 1 638 ? -17.328 55.625 4.305 1 86.75 638 ARG A N 1
ATOM 4923 C CA . ARG A 1 638 ? -16.938 56 2.955 1 86.75 638 ARG A CA 1
ATOM 4924 C C . ARG A 1 638 ? -15.422 56.188 2.869 1 86.75 638 ARG A C 1
ATOM 4926 O O . ARG A 1 638 ? -14.945 57.156 2.266 1 86.75 638 ARG A O 1
ATOM 4933 N N . ILE A 1 639 ? -14.641 55.344 3.627 1 81.75 639 ILE A N 1
ATOM 4934 C CA . ILE A 1 639 ? -13.18 55.281 3.609 1 81.75 639 ILE A CA 1
ATOM 4935 C C . ILE A 1 639 ? -12.586 56.562 4.176 1 81.75 639 ILE A C 1
ATOM 4937 O O . ILE A 1 639 ? -11.461 56.938 3.844 1 81.75 639 ILE A O 1
ATOM 4941 N N . ARG A 1 640 ? -13.336 57.281 4.844 1 84.81 640 ARG A N 1
ATOM 4942 C CA . ARG A 1 640 ? -12.828 58.438 5.547 1 84.81 640 ARG A CA 1
ATOM 4943 C C . ARG A 1 640 ? -12.633 58.156 7.031 1 84.81 640 ARG A C 1
ATOM 4945 O O . ARG A 1 640 ? -13.609 58.031 7.777 1 84.81 640 ARG A O 1
ATOM 4952 N N . LEU A 1 641 ? -11.414 58 7.309 1 86.38 641 LEU A N 1
ATOM 4953 C CA . LEU A 1 641 ? -11.109 57.594 8.688 1 86.38 641 LEU A CA 1
ATOM 4954 C C . LEU A 1 641 ? -10.586 58.812 9.477 1 86.38 641 LEU A C 1
ATOM 4956 O O . LEU A 1 641 ? -10.086 59.75 8.891 1 86.38 641 LEU A O 1
ATOM 4960 N N . ILE A 1 642 ? -10.898 58.75 10.703 1 86.06 642 ILE A N 1
ATOM 4961 C CA . ILE A 1 642 ? -10.352 59.75 11.602 1 86.06 642 ILE A CA 1
ATOM 4962 C C . ILE A 1 642 ? -9.148 59.156 12.352 1 86.06 642 ILE A C 1
ATOM 4964 O O . ILE A 1 642 ? -8.922 57.969 12.328 1 86.06 642 ILE A O 1
ATOM 4968 N N . THR A 1 643 ? -8.352 60.031 12.875 1 84.31 643 THR A N 1
ATOM 4969 C CA . THR A 1 643 ? -7.227 59.562 13.672 1 84.31 643 THR A CA 1
ATOM 4970 C C . THR A 1 643 ? -7.711 58.719 14.852 1 84.31 643 THR A C 1
ATOM 4972 O O . THR A 1 643 ? -8.656 59.094 15.547 1 84.31 643 THR A O 1
ATOM 4975 N N . ASP A 1 644 ? -7.227 57.531 14.961 1 86.62 644 ASP A N 1
ATOM 4976 C CA . ASP A 1 644 ? -7.602 56.625 16.047 1 86.62 644 ASP A CA 1
ATOM 4977 C C . ASP A 1 644 ? -7.105 57.156 17.391 1 86.62 644 ASP A C 1
ATOM 4979 O O . ASP A 1 644 ? -5.918 57.062 17.703 1 86.62 644 ASP A O 1
ATOM 4983 N N . LEU A 1 645 ? -7.977 57.656 18.172 1 87.25 645 LEU A N 1
ATOM 4984 C CA . LEU A 1 645 ? -7.629 58.219 19.469 1 87.25 645 LEU A CA 1
ATOM 4985 C C . LEU A 1 645 ? -7.289 57.125 20.484 1 87.25 645 LEU A C 1
ATOM 4987 O O . LEU A 1 645 ? -6.707 57.406 21.531 1 87.25 645 LEU A O 1
ATOM 4991 N N . CYS A 1 646 ? -7.641 55.844 20.125 1 86.31 646 CYS A N 1
ATOM 4992 C CA . CYS A 1 646 ? -7.426 54.75 21.047 1 86.31 646 CYS A CA 1
ATOM 4993 C C . CYS A 1 646 ? -6.047 54.125 20.844 1 86.31 646 CYS A C 1
ATOM 4995 O O . CYS A 1 646 ? -5.613 53.281 21.641 1 86.31 646 CYS A O 1
ATOM 4997 N N . GLU A 1 647 ? -5.379 54.5 19.812 1 87.25 647 GLU A N 1
ATOM 4998 C CA . GLU A 1 647 ? -4.004 54.031 19.641 1 87.25 647 GLU A CA 1
ATOM 4999 C C . GLU A 1 647 ? -3.115 54.531 20.797 1 87.25 647 GLU A C 1
ATOM 5001 O O . GLU A 1 647 ? -3.219 55.656 21.234 1 87.25 647 GLU A O 1
ATOM 5006 N N . PRO A 1 648 ? -2.273 53.625 21.266 1 86.06 648 PRO A N 1
ATOM 5007 C CA . PRO A 1 648 ? -1.54 53.938 22.5 1 86.06 648 PRO A CA 1
ATOM 5008 C C . PRO A 1 648 ? -0.741 55.219 22.422 1 86.06 648 PRO A C 1
ATOM 5010 O O . PRO A 1 648 ? -0.731 56 23.375 1 86.06 648 PRO A O 1
ATOM 5013 N N . LEU A 1 649 ? -0.139 55.531 21.312 1 85.94 649 LEU A N 1
ATOM 5014 C CA . LEU A 1 649 ? 0.676 56.75 21.203 1 85.94 649 LEU A CA 1
ATOM 5015 C C . LEU A 1 649 ? -0.203 58 21.109 1 85.94 649 LEU A C 1
ATOM 5017 O O . LEU A 1 649 ? 0.128 59.031 21.688 1 85.94 649 LEU A O 1
ATOM 5021 N N . VAL A 1 650 ? -1.294 57.906 20.453 1 87.31 650 VAL A N 1
ATOM 5022 C CA . VAL A 1 650 ? -2.221 59 20.328 1 87.31 650 VAL A CA 1
ATOM 5023 C C . VAL A 1 650 ? -2.941 59.25 21.656 1 87.31 650 VAL A C 1
ATOM 5025 O O . VAL A 1 650 ? -3.184 60.375 22.047 1 87.31 650 VAL A O 1
ATOM 5028 N N . LEU A 1 651 ? -3.223 58.188 22.25 1 88.44 651 LEU A N 1
ATOM 5029 C CA . LEU A 1 651 ? -3.883 58.281 23.547 1 88.44 651 LEU A CA 1
ATOM 5030 C C . LEU A 1 651 ? -2.982 58.969 24.578 1 88.44 651 LEU A C 1
ATOM 5032 O O . LEU A 1 651 ? -3.459 59.719 25.422 1 88.44 651 LEU A O 1
ATOM 5036 N N . PHE A 1 652 ? -1.762 58.719 24.547 1 88.19 652 PHE A N 1
ATOM 5037 C CA . PHE A 1 652 ? -0.795 59.344 25.453 1 88.19 652 PHE A CA 1
ATOM 5038 C C . PHE A 1 652 ? -0.713 60.844 25.203 1 88.19 652 PHE A C 1
ATOM 5040 O O . PHE A 1 652 ? -0.725 61.656 26.141 1 88.19 652 PHE A O 1
ATOM 5047 N N . VAL A 1 653 ? -0.631 61.219 23.906 1 86.69 653 VAL A N 1
ATOM 5048 C CA . VAL A 1 653 ? -0.532 62.625 23.562 1 86.69 653 VAL A CA 1
ATOM 5049 C C . VAL A 1 653 ? -1.821 63.344 23.953 1 86.69 653 VAL A C 1
ATOM 5051 O O . VAL A 1 653 ? -1.788 64.5 24.391 1 86.69 653 VAL A O 1
ATOM 5054 N N . LEU A 1 654 ? -2.873 62.656 23.797 1 88.12 654 LEU A N 1
ATOM 5055 C CA . LEU A 1 654 ? -4.164 63.219 24.188 1 88.12 654 LEU A CA 1
ATOM 5056 C C . LEU A 1 654 ? -4.219 63.438 25.703 1 88.12 654 LEU A C 1
ATOM 5058 O O . LEU A 1 654 ? -4.711 64.5 26.156 1 88.12 654 LEU A O 1
ATOM 5062 N N . GLY A 1 655 ? -3.764 62.531 26.469 1 86.94 655 GLY A N 1
ATOM 5063 C CA . GLY A 1 655 ? -3.711 62.688 27.906 1 86.94 655 GLY A CA 1
ATOM 5064 C C . GLY A 1 655 ? -2.754 63.781 28.359 1 86.94 655 GLY A C 1
ATOM 5065 O O . GLY A 1 655 ? -3.059 64.5 29.281 1 86.94 655 GLY A O 1
ATOM 5066 N N . TYR A 1 656 ? -1.658 63.875 27.625 1 86.69 656 TYR A N 1
ATOM 5067 C CA . TYR A 1 656 ? -0.623 64.812 27.969 1 86.69 656 TYR A CA 1
ATOM 5068 C C . TYR A 1 656 ? -1.116 66.25 27.766 1 86.69 656 TYR A C 1
ATOM 5070 O O . TYR A 1 656 ? -0.768 67.188 28.531 1 86.69 656 TYR A O 1
ATOM 5078 N N . HIS A 1 657 ? -1.952 66.5 26.797 1 86 657 HIS A N 1
ATOM 5079 C CA . HIS A 1 657 ? -2.408 67.812 26.453 1 86 657 HIS A CA 1
ATOM 5080 C C . HIS A 1 657 ? -3.721 68.125 27.172 1 86 657 HIS A C 1
ATOM 5082 O O . HIS A 1 657 ? -4.242 69.25 27.031 1 86 657 HIS A O 1
ATOM 5088 N N . SER A 1 658 ? -4.219 67.25 28.016 1 87.12 658 SER A N 1
ATOM 5089 C CA . SER A 1 658 ? -5.492 67.5 28.688 1 87.12 658 SER A CA 1
ATOM 5090 C C . SER A 1 658 ? -5.285 68 30.125 1 87.12 658 SER A C 1
ATOM 5092 O O . SER A 1 658 ? -4.465 67.438 30.859 1 87.12 658 SER A O 1
ATOM 5094 N N . PRO A 1 659 ? -5.969 69.125 30.422 1 80.06 659 PRO A N 1
ATOM 5095 C CA . PRO A 1 659 ? -5.848 69.625 31.797 1 80.06 659 PRO A CA 1
ATOM 5096 C C . PRO A 1 659 ? -6.523 68.688 32.812 1 80.06 659 PRO A C 1
ATOM 5098 O O . PRO A 1 659 ? -7.578 68.125 32.531 1 80.06 659 PRO A O 1
ATOM 5101 N N . PRO A 1 660 ? -5.891 68.5 33.969 1 78.69 660 PRO A N 1
ATOM 5102 C CA . PRO A 1 660 ? -6.488 67.625 34.969 1 78.69 660 PRO A CA 1
ATOM 5103 C C . PRO A 1 660 ? -7.828 68.188 35.5 1 78.69 660 PRO A C 1
ATOM 5105 O O . PRO A 1 660 ? -7.98 69.375 35.719 1 78.69 660 PRO A O 1
ATOM 5108 N N . SER A 1 661 ? -8.781 67.5 35.25 1 74.56 661 SER A N 1
ATOM 5109 C CA . SER A 1 661 ? -10.109 67.812 35.75 1 74.56 661 SER A CA 1
ATOM 5110 C C . SER A 1 661 ? -10.445 67.062 37.031 1 74.56 661 SER A C 1
ATOM 5112 O O . SER A 1 661 ? -10 65.938 37.219 1 74.56 661 SER A O 1
ATOM 5114 N N . ASP A 1 662 ? -11.164 67.75 37.875 1 68.25 662 ASP A N 1
ATOM 5115 C CA . ASP A 1 662 ? -11.531 67.125 39.156 1 68.25 662 ASP A CA 1
ATOM 5116 C C . ASP A 1 662 ? -12.398 65.938 38.969 1 68.25 662 ASP A C 1
ATOM 5118 O O . ASP A 1 662 ? -13.367 65.938 38.188 1 68.25 662 ASP A O 1
ATOM 5122 N N . GLY A 1 663 ? -12 64.688 39.406 1 68.19 663 GLY A N 1
ATOM 5123 C CA . GLY A 1 663 ? -12.797 63.469 39.438 1 68.19 663 GLY A CA 1
ATOM 5124 C C . GLY A 1 663 ? -12.391 62.469 38.406 1 68.19 663 GLY A C 1
ATOM 5125 O O . GLY A 1 663 ? -12.859 61.312 38.406 1 68.19 663 GLY A O 1
ATOM 5126 N N . LEU A 1 664 ? -11.594 63 37.469 1 82.31 664 LEU A N 1
ATOM 5127 C CA . LEU A 1 664 ? -11.188 62.062 36.438 1 82.31 664 LEU A CA 1
ATOM 5128 C C . LEU A 1 664 ? -9.828 61.469 36.75 1 82.31 664 LEU A C 1
ATOM 5130 O O . LEU A 1 664 ? -8.922 62.156 37.219 1 82.31 664 LEU A O 1
ATOM 5134 N N . PHE A 1 665 ? -9.695 60.156 36.531 1 81.94 665 PHE A N 1
ATOM 5135 C CA . PHE A 1 665 ? -8.484 59.344 36.625 1 81.94 665 PHE A CA 1
ATOM 5136 C C . PHE A 1 665 ? -7.742 59.625 37.938 1 81.94 665 PHE A C 1
ATOM 5138 O O . PHE A 1 665 ? -6.613 60.125 37.906 1 81.94 665 PHE A O 1
ATOM 5145 N N . LYS A 1 666 ? -8.305 59.281 38.938 1 73.06 666 LYS A N 1
ATOM 5146 C CA . LYS A 1 666 ? -7.746 59.531 40.281 1 73.06 666 LYS A CA 1
ATOM 5147 C C . LYS A 1 666 ? -6.598 58.562 40.562 1 73.06 666 LYS A C 1
ATOM 5149 O O . LYS A 1 666 ? -5.801 58.781 41.469 1 73.06 666 LYS A O 1
ATOM 5154 N N . GLY A 1 667 ? -6.516 57.594 39.719 1 72.75 667 GLY A N 1
ATOM 5155 C CA . GLY A 1 667 ? -5.449 56.656 39.938 1 72.75 667 GLY A CA 1
ATOM 5156 C C . GLY A 1 667 ? -4.074 57.188 39.625 1 72.75 667 GLY A C 1
ATOM 5157 O O . GLY A 1 667 ? -3.92 57.969 38.656 1 72.75 667 GLY A O 1
ATOM 5158 N N . LEU A 1 668 ? -3.105 56.844 40.469 1 73.88 668 LEU A N 1
ATOM 5159 C CA . LEU A 1 668 ? -1.734 57.281 40.281 1 73.88 668 LEU A CA 1
ATOM 5160 C C . LEU A 1 668 ? -1.021 56.438 39.219 1 73.88 668 LEU A C 1
ATOM 5162 O O . LEU A 1 668 ? -1.246 55.219 39.156 1 73.88 668 LEU A O 1
ATOM 5166 N N . PRO A 1 669 ? -0.3 57.125 38.312 1 75.06 669 PRO A N 1
ATOM 5167 C CA . PRO A 1 669 ? 0.395 56.438 37.25 1 75.06 669 PRO A CA 1
ATOM 5168 C C . PRO A 1 669 ? 1.237 55.25 37.75 1 75.06 669 PRO A C 1
ATOM 5170 O O . PRO A 1 669 ? 1.443 54.281 37.031 1 75.06 669 PRO A O 1
ATOM 5173 N N . GLN A 1 670 ? 1.705 55.312 39.031 1 75.75 670 GLN A N 1
ATOM 5174 C CA . GLN A 1 670 ? 2.578 54.281 39.562 1 75.75 670 GLN A CA 1
ATOM 5175 C C . GLN A 1 670 ? 1.8 53 39.844 1 75.75 670 GLN A C 1
ATOM 5177 O O . GLN A 1 670 ? 2.363 51.906 39.812 1 75.75 670 GLN A O 1
ATOM 5182 N N . GLU A 1 671 ? 0.562 53.125 40.125 1 75.56 671 GLU A N 1
ATOM 5183 C CA . GLU A 1 671 ? -0.238 51.969 40.469 1 75.56 671 GLU A CA 1
ATOM 5184 C C . GLU A 1 671 ? -1.143 51.531 39.312 1 75.56 671 GLU A C 1
ATOM 5186 O O . GLU A 1 671 ? -1.633 50.406 39.281 1 75.56 671 GLU A O 1
ATOM 5191 N N . GLY A 1 672 ? -1.191 52.281 38.375 1 74.94 672 GLY A N 1
ATOM 5192 C CA . GLY A 1 672 ? -2.107 52 37.281 1 74.94 672 GLY A CA 1
ATOM 5193 C C . GLY A 1 672 ? -3.521 52.469 37.562 1 74.94 672 GLY A C 1
ATOM 5194 O O . GLY A 1 672 ? -3.818 53 38.656 1 74.94 672 GLY A O 1
ATOM 5195 N N . PRO A 1 673 ? -4.348 52.25 36.562 1 78 673 PRO A N 1
ATOM 5196 C CA . PRO A 1 673 ? -5.723 52.719 36.75 1 78 673 PRO A CA 1
ATOM 5197 C C . PRO A 1 673 ? -6.504 51.906 37.781 1 78 673 PRO A C 1
ATOM 5199 O O . PRO A 1 673 ? -6.379 50.688 37.812 1 78 673 PRO A O 1
ATOM 5202 N N . ARG A 1 674 ? -7.18 52.562 38.688 1 82.06 674 ARG A N 1
ATOM 5203 C CA . ARG A 1 674 ? -8.031 51.938 39.688 1 82.06 674 ARG A CA 1
ATOM 5204 C C . ARG A 1 674 ? -9.359 51.5 39.094 1 82.06 674 ARG A C 1
ATOM 5206 O O . ARG A 1 674 ? -9.664 51.812 37.938 1 82.06 674 ARG A O 1
ATOM 5213 N N . THR A 1 675 ? -10.039 50.688 39.812 1 81.94 675 THR A N 1
ATOM 5214 C CA . THR A 1 675 ? -11.32 50.156 39.344 1 81.94 675 THR A CA 1
ATOM 5215 C C . THR A 1 675 ? -12.289 51.312 39.031 1 81.94 675 THR A C 1
ATOM 5217 O O . THR A 1 675 ? -13.078 51.219 38.094 1 81.94 675 THR A O 1
ATOM 5220 N N . SER A 1 676 ? -12.273 52.312 39.844 1 81.38 676 SER A N 1
ATOM 5221 C CA . SER A 1 676 ? -13.156 53.469 39.625 1 81.38 676 SER A CA 1
ATOM 5222 C C . SER A 1 676 ? -12.789 54.219 38.344 1 81.38 676 SER A C 1
ATOM 5224 O O . SER A 1 676 ? -13.664 54.75 37.656 1 81.38 676 SER A O 1
ATOM 5226 N N . ASP A 1 677 ? -11.531 54.188 38 1 84.75 677 ASP A N 1
ATOM 5227 C CA . ASP A 1 677 ? -11.062 54.844 36.781 1 84.75 677 ASP A CA 1
ATOM 5228 C C . ASP A 1 677 ? -11.492 54.094 35.531 1 84.75 677 ASP A C 1
ATOM 5230 O O . ASP A 1 677 ? -11.703 54.688 34.469 1 84.75 677 ASP A O 1
ATOM 5234 N N . LEU A 1 678 ? -11.641 52.844 35.688 1 85.12 678 LEU A N 1
ATOM 5235 C CA . LEU A 1 678 ? -11.977 52 34.562 1 85.12 678 LEU A CA 1
ATOM 5236 C C . LEU A 1 678 ? -13.438 52.219 34.156 1 85.12 678 LEU A C 1
ATOM 5238 O O . LEU A 1 678 ? -13.789 52.031 32.969 1 85.12 678 LEU A O 1
ATOM 5242 N N . THR A 1 679 ? -14.219 52.625 35.094 1 84.94 679 THR A N 1
ATOM 5243 C CA . THR A 1 679 ? -15.656 52.688 34.844 1 84.94 679 THR A CA 1
ATOM 5244 C C . THR A 1 679 ? -16.109 54.094 34.562 1 84.94 679 THR A C 1
ATOM 5246 O O . THR A 1 679 ? -17.203 54.312 34.031 1 84.94 679 THR A O 1
ATOM 5249 N N . VAL A 1 680 ? -15.273 55.094 34.812 1 85.19 680 VAL A N 1
ATOM 5250 C CA . VAL A 1 680 ? -15.672 56.469 34.656 1 85.19 680 VAL A CA 1
ATOM 5251 C C . VAL A 1 680 ? -15.672 56.844 33.156 1 85.19 680 VAL A C 1
ATOM 5253 O O . VAL A 1 680 ? -14.727 56.5 32.438 1 85.19 680 VAL A O 1
ATOM 5256 N N . ASP A 1 681 ? -16.766 57.438 32.719 1 87.69 681 ASP A N 1
ATOM 5257 C CA . ASP A 1 681 ? -16.891 57.844 31.312 1 87.69 681 ASP A CA 1
ATOM 5258 C C . ASP A 1 681 ? -16.344 59.25 31.109 1 87.69 681 ASP A C 1
ATOM 5260 O O . ASP A 1 681 ? -16.484 60.125 31.969 1 87.69 681 ASP A O 1
ATOM 5264 N N . TRP A 1 682 ? -15.664 59.375 30.047 1 87.56 682 TRP A N 1
ATOM 5265 C CA . TRP A 1 682 ? -15.133 60.688 29.672 1 87.56 682 TRP A CA 1
ATOM 5266 C C . TRP A 1 682 ? -15.359 60.969 28.188 1 87.56 682 TRP A C 1
ATOM 5268 O O . TRP A 1 682 ? -15.711 60.062 27.422 1 87.56 682 TRP A O 1
ATOM 5278 N N . ILE A 1 683 ? -15.297 62.219 27.781 1 86.31 683 ILE A N 1
ATOM 5279 C CA . ILE A 1 683 ? -15.508 62.625 26.406 1 86.31 683 ILE A CA 1
ATOM 5280 C C . ILE A 1 683 ? -14.352 63.5 25.938 1 86.31 683 ILE A C 1
ATOM 5282 O O . ILE A 1 683 ? -13.531 63.938 26.75 1 86.31 683 ILE A O 1
ATOM 5286 N N . VAL A 1 684 ? -14.195 63.656 24.703 1 86.31 684 VAL A N 1
ATOM 5287 C CA . VAL A 1 684 ? -13.172 64.5 24.109 1 86.31 684 VAL A CA 1
ATOM 5288 C C . VAL A 1 684 ? -13.812 65.75 23.516 1 86.31 684 VAL A C 1
ATOM 5290 O O . VAL A 1 684 ? -14.758 65.688 22.734 1 86.31 684 VAL A O 1
ATOM 5293 N N . LYS A 1 685 ? -13.336 66.875 24 1 82.38 685 LYS A N 1
ATOM 5294 C CA . LYS A 1 685 ? -13.875 68.125 23.531 1 82.38 685 LYS A CA 1
ATOM 5295 C C . LYS A 1 685 ? -12.773 69.062 23 1 82.38 685 LYS A C 1
ATOM 5297 O O . LYS A 1 685 ? -11.594 68.812 23.266 1 82.38 685 LYS A O 1
ATOM 5302 N N . ARG A 1 686 ? -13.242 70 22.219 1 83.69 686 ARG A N 1
ATOM 5303 C CA . ARG A 1 686 ? -12.312 70.938 21.688 1 83.69 686 ARG A CA 1
ATOM 5304 C C . ARG A 1 686 ? -12.086 72.062 22.688 1 83.69 686 ARG A C 1
ATOM 5306 O O . ARG A 1 686 ? -13.047 72.625 23.25 1 83.69 686 ARG A O 1
ATOM 5313 N N . SER A 1 687 ? -10.812 72.25 23.062 1 77.25 687 SER A N 1
ATOM 5314 C CA . SER A 1 687 ? -10.406 73.375 23.859 1 77.25 687 SER A CA 1
ATOM 5315 C C . SER A 1 687 ? -9.242 74.125 23.203 1 77.25 687 SER A C 1
ATOM 5317 O O . SER A 1 687 ? -8.156 73.562 23.047 1 77.25 687 SER A O 1
ATOM 5319 N N . ASN A 1 688 ? -9.328 75.438 22.906 1 74.75 688 ASN A N 1
ATOM 5320 C CA . ASN A 1 688 ? -8.281 76.25 22.344 1 74.75 688 ASN A CA 1
ATOM 5321 C C . ASN A 1 688 ? -7.59 75.562 21.172 1 74.75 688 ASN A C 1
ATOM 5323 O O . ASN A 1 688 ? -6.359 75.438 21.141 1 74.75 688 ASN A O 1
ATOM 5327 N N . ASP A 1 689 ? -8.227 74.938 20.312 1 73.5 689 ASP A N 1
ATOM 5328 C CA . ASP A 1 689 ? -7.758 74.312 19.062 1 73.5 689 ASP A CA 1
ATOM 5329 C C . ASP A 1 689 ? -7.105 73 19.312 1 73.5 689 ASP A C 1
ATOM 5331 O O . ASP A 1 689 ? -6.297 72.5 18.5 1 73.5 689 ASP A O 1
ATOM 5335 N N . GLN A 1 690 ? -7.266 72.438 20.469 1 80.06 690 GLN A N 1
ATOM 5336 C CA . GLN A 1 690 ? -6.766 71.125 20.766 1 80.06 690 GLN A CA 1
ATOM 5337 C C . GLN A 1 690 ? -7.867 70.25 21.344 1 80.06 690 GLN A C 1
ATOM 5339 O O . GLN A 1 690 ? -8.875 70.75 21.844 1 80.06 690 GLN A O 1
ATOM 5344 N N . LEU A 1 691 ? -7.656 69 21.156 1 84.88 691 LEU A N 1
ATOM 5345 C CA . LEU A 1 691 ? -8.602 68.062 21.75 1 84.88 691 LEU A CA 1
ATOM 5346 C C . LEU A 1 691 ? -8.211 67.688 23.172 1 84.88 691 LEU A C 1
ATOM 5348 O O . LEU A 1 691 ? -7.035 67.438 23.469 1 84.88 691 LEU A O 1
ATOM 5352 N N . VAL A 1 692 ? -9.117 67.812 24.062 1 84.88 692 VAL A N 1
ATOM 5353 C CA . VAL A 1 692 ? -8.828 67.562 25.469 1 84.88 692 VAL A CA 1
ATOM 5354 C C . VAL A 1 692 ? -9.867 66.625 26.031 1 84.88 692 VAL A C 1
ATOM 5356 O O . VAL A 1 692 ? -11 66.562 25.531 1 84.88 692 VAL A O 1
ATOM 5359 N N . VAL A 1 693 ? -9.453 65.875 27 1 87.75 693 VAL A N 1
ATOM 5360 C CA . VAL A 1 693 ? -10.336 64.938 27.688 1 87.75 693 VAL A CA 1
ATOM 5361 C C . VAL A 1 693 ? -11.062 65.688 28.828 1 87.75 693 VAL A C 1
ATOM 5363 O O . VAL A 1 693 ? -10.438 66.375 29.625 1 87.75 693 VAL A O 1
ATOM 5366 N N . VAL A 1 694 ? -12.359 65.562 28.781 1 84.62 694 VAL A N 1
ATOM 5367 C CA . VAL A 1 694 ? -13.156 66.188 29.844 1 84.62 694 VAL A CA 1
ATOM 5368 C C . VAL A 1 694 ? -14.172 65.188 30.375 1 84.62 694 VAL A C 1
ATOM 5370 O O . VAL A 1 694 ? -14.484 64.188 29.719 1 84.62 694 VAL A O 1
ATOM 5373 N N . GLY A 1 695 ? -14.594 65.438 31.641 1 81.69 695 GLY A N 1
ATOM 5374 C CA . GLY A 1 695 ? -15.594 64.562 32.25 1 81.69 695 GLY A CA 1
ATOM 5375 C C . GLY A 1 695 ? -16.969 64.688 31.609 1 81.69 695 GLY A C 1
ATOM 5376 O O . GLY A 1 695 ? -17.219 65.625 30.875 1 81.69 695 GLY A O 1
ATOM 5377 N N . MET A 1 696 ? -17.844 63.75 31.891 1 79.5 696 MET A N 1
ATOM 5378 C CA . MET A 1 696 ? -19.188 63.688 31.312 1 79.5 696 MET A CA 1
ATOM 5379 C C . MET A 1 696 ? -20.016 64.875 31.781 1 79.5 696 MET A C 1
ATOM 5381 O O . MET A 1 696 ? -20.984 65.25 31.125 1 79.5 696 MET A O 1
ATOM 5385 N N . ASN A 1 697 ? -19.641 65.5 32.906 1 69.06 697 ASN A N 1
ATOM 5386 C CA . ASN A 1 697 ? -20.391 66.625 33.438 1 69.06 697 ASN A CA 1
ATOM 5387 C C . ASN A 1 697 ? -20.266 67.875 32.562 1 69.06 697 ASN A C 1
ATOM 5389 O O . ASN A 1 697 ? -21.078 68.812 32.656 1 69.06 697 ASN A O 1
ATOM 5393 N N . GLU A 1 698 ? -19.359 67.938 31.734 1 67.75 698 GLU A N 1
ATOM 5394 C CA . GLU A 1 698 ? -19.125 69.125 30.906 1 67.75 698 GLU A CA 1
ATOM 5395 C C . GLU A 1 698 ? -19.734 68.938 29.516 1 67.75 698 GLU A C 1
ATOM 5397 O O . GLU A 1 698 ? -19.297 69.562 28.562 1 67.75 698 GLU A O 1
ATOM 5402 N N . VAL A 1 699 ? -20.688 68.125 29.453 1 65.69 699 VAL A N 1
ATOM 5403 C CA . VAL A 1 699 ? -21.359 67.812 28.188 1 65.69 699 VAL A CA 1
ATOM 5404 C C . VAL A 1 699 ? -22.094 69.125 27.734 1 65.69 699 VAL A C 1
ATOM 5406 O O . VAL A 1 699 ? -22.656 69.812 28.547 1 65.69 699 VAL A O 1
ATOM 5409 N N . ASP A 1 700 ? -21.859 69.688 26.547 1 59.47 700 ASP A N 1
ATOM 5410 C CA . ASP A 1 700 ? -22.547 70.875 26.016 1 59.47 700 ASP A CA 1
ATOM 5411 C C . ASP A 1 700 ? -24.062 70.688 26.016 1 59.47 700 ASP A C 1
ATOM 5413 O O . ASP A 1 700 ? -24.547 69.562 25.875 1 59.47 700 ASP A O 1
ATOM 5417 N N . ASP A 1 701 ? -24.875 71.562 26.734 1 51.66 701 ASP A N 1
ATOM 5418 C CA . ASP A 1 701 ? -26.328 71.562 26.875 1 51.66 701 ASP A CA 1
ATOM 5419 C C . ASP A 1 701 ? -27.031 71.125 25.609 1 51.66 701 ASP A C 1
ATOM 5421 O O . ASP A 1 701 ? -28.203 70.688 25.656 1 51.66 701 ASP A O 1
ATOM 5425 N N . HIS A 1 702 ? -26.812 71.562 24.391 1 43.53 702 HIS A N 1
ATOM 5426 C CA . HIS A 1 702 ? -27.672 71.312 23.234 1 43.53 702 HIS A CA 1
ATOM 5427 C C . HIS A 1 702 ? -27.609 69.875 22.781 1 43.53 702 HIS A C 1
ATOM 5429 O O . HIS A 1 702 ? -27.891 69.562 21.609 1 43.53 702 HIS A O 1
ATOM 5435 N N . VAL A 1 703 ? -27.156 69.062 23.453 1 45.97 703 VAL A N 1
ATOM 5436 C CA . VAL A 1 703 ? -27.188 67.75 22.922 1 45.97 703 VAL A CA 1
ATOM 5437 C C . VAL A 1 703 ? -28.609 67.188 22.906 1 45.97 703 VAL A C 1
ATOM 5439 O O . VAL A 1 703 ? -29.266 67.125 23.953 1 45.97 703 VAL A O 1
ATOM 5442 N N . PRO A 1 704 ? -29.5 67.375 21.812 1 39.62 704 PRO A N 1
ATOM 5443 C CA . PRO A 1 704 ? -30.875 66.875 21.797 1 39.62 704 PRO A CA 1
ATOM 5444 C C . PRO A 1 704 ? -31.016 65.562 22.547 1 39.62 704 PRO A C 1
ATOM 5446 O O . PRO A 1 704 ? -30.047 64.812 22.672 1 39.62 704 PRO A O 1
ATOM 5449 N N . PRO A 1 705 ? -32.281 65.438 23.25 1 36.91 705 PRO A N 1
ATOM 5450 C CA . PRO A 1 705 ? -32.625 64.25 24 1 36.91 705 PRO A CA 1
ATOM 5451 C C . PRO A 1 705 ? -32.25 62.969 23.25 1 36.91 705 PRO A C 1
ATOM 5453 O O . PRO A 1 705 ? -32.219 62.969 22.016 1 36.91 705 PRO A O 1
ATOM 5456 N N . ARG A 1 706 ? -31.75 62.031 23.953 1 42.66 706 ARG A N 1
ATOM 5457 C CA . ARG A 1 706 ? -31.219 60.688 23.766 1 42.66 706 ARG A CA 1
ATOM 5458 C C . ARG A 1 706 ? -32.188 59.844 22.984 1 42.66 706 ARG A C 1
ATOM 5460 O O . ARG A 1 706 ? -32.906 59 23.562 1 42.66 706 ARG A O 1
ATOM 5467 N N . THR A 1 707 ? -33.156 60.312 22.188 1 30.97 707 THR A N 1
ATOM 5468 C CA . THR A 1 707 ? -34.156 59.344 21.734 1 30.97 707 THR A CA 1
ATOM 5469 C C . THR A 1 707 ? -33.5 58.281 20.844 1 30.97 707 THR A C 1
ATOM 5471 O O . THR A 1 707 ? -34.188 57.375 20.359 1 30.97 707 THR A O 1
ATOM 5474 N N . GLY A 1 708 ? -32.5 58.594 20.016 1 28.77 708 GLY A N 1
ATOM 5475 C CA . GLY A 1 708 ? -32.344 57.719 18.875 1 28.77 708 GLY A CA 1
ATOM 5476 C C . GLY A 1 708 ? -31.75 56.375 19.25 1 28.77 708 GLY A C 1
ATOM 5477 O O . GLY A 1 708 ? -31.188 56.219 20.328 1 28.77 708 GLY A O 1
ATOM 5478 N N . MET A 1 709 ? -32.188 55.219 18.531 1 29.73 709 MET A N 1
ATOM 5479 C CA . MET A 1 709 ? -31.938 53.781 18.672 1 29.73 709 MET A CA 1
ATOM 5480 C C . MET A 1 709 ? -30.438 53.5 18.781 1 29.73 709 MET A C 1
ATOM 5482 O O . MET A 1 709 ? -30.031 52.344 18.859 1 29.73 709 MET A O 1
ATOM 5486 N N . GLY A 1 710 ? -29.625 54.375 18.469 1 32.78 710 GLY A N 1
ATOM 5487 C CA . GLY A 1 710 ? -28.203 54.094 18.594 1 32.78 710 GLY A CA 1
ATOM 5488 C C . GLY A 1 710 ? -27.812 53.625 19.984 1 32.78 710 GLY A C 1
ATOM 5489 O O . GLY A 1 710 ? -26.625 53.594 20.312 1 32.78 710 GLY A O 1
ATOM 5490 N N . GLY A 1 711 ? -28.719 53.594 20.906 1 31.23 711 GLY A N 1
ATOM 5491 C CA . GLY A 1 711 ? -28.609 53.156 22.281 1 31.23 711 GLY A CA 1
ATOM 5492 C C . GLY A 1 711 ? -28.172 51.688 22.391 1 31.23 711 GLY A C 1
ATOM 5493 O O . GLY A 1 711 ? -28.156 51.125 23.484 1 31.23 711 GLY A O 1
ATOM 5494 N N . TRP A 1 712 ? -28.297 51 21.297 1 34.38 712 TRP A N 1
ATOM 5495 C CA . TRP A 1 712 ? -28.031 49.594 21.484 1 34.38 712 TRP A CA 1
ATOM 5496 C C . TRP A 1 712 ? -26.609 49.344 21.984 1 34.38 712 TRP A C 1
ATOM 5498 O O . TRP A 1 712 ? -26.312 48.312 22.562 1 34.38 712 TRP A O 1
ATOM 5508 N N . PHE A 1 713 ? -25.703 50.281 21.391 1 36.88 713 PHE A N 1
ATOM 5509 C CA . PHE A 1 713 ? -24.391 50 21.953 1 36.88 713 PHE A CA 1
ATOM 5510 C C . PHE A 1 713 ? -24.281 50.562 23.359 1 36.88 713 PHE A C 1
ATOM 5512 O O . PHE A 1 713 ? -23.203 51 23.781 1 36.88 713 PHE A O 1
ATOM 5519 N N . ARG A 1 714 ? -25.344 51.094 24.016 1 37.25 714 ARG A N 1
ATOM 5520 C CA . ARG A 1 714 ? -25.266 51.594 25.375 1 37.25 714 ARG A CA 1
ATOM 5521 C C . ARG A 1 714 ? -24.719 50.562 26.328 1 37.25 714 ARG A C 1
ATOM 5523 O O . ARG A 1 714 ? -25.203 49.406 26.344 1 37.25 714 ARG A O 1
ATOM 5530 N N . MET A 1 715 ? -23.516 50.781 26.641 1 39.97 715 MET A N 1
ATOM 5531 C CA . MET A 1 715 ? -22.984 50.062 27.812 1 39.97 715 MET A CA 1
ATOM 5532 C C . MET A 1 715 ? -23.875 50.312 29.031 1 39.97 715 MET A C 1
ATOM 5534 O O . MET A 1 715 ? -23.828 51.375 29.656 1 39.97 715 MET A O 1
ATOM 5538 N N . ARG A 1 716 ? -25.25 50.125 29.047 1 34.19 716 ARG A N 1
ATOM 5539 C CA . ARG A 1 716 ? -26.156 50.344 30.172 1 34.19 716 ARG A CA 1
ATOM 5540 C C . ARG A 1 716 ? -25.594 49.75 31.469 1 34.19 716 ARG A C 1
ATOM 5542 O O . ARG A 1 716 ? -25.297 48.562 31.531 1 34.19 716 ARG A O 1
ATOM 5549 N N . ARG A 1 717 ? -25.062 50.656 32.406 1 37.75 717 ARG A N 1
ATOM 5550 C CA . ARG A 1 717 ? -24.859 50.344 33.812 1 37.75 717 ARG A CA 1
ATOM 5551 C C . ARG A 1 717 ? -26.172 49.938 34.5 1 37.75 717 ARG A C 1
ATOM 5553 O O . ARG A 1 717 ? -27.141 50.688 34.438 1 37.75 717 ARG A O 1
ATOM 5560 N N . ARG A 1 718 ? -26.609 48.688 34.656 1 33.28 718 ARG A N 1
ATOM 5561 C CA . ARG A 1 718 ? -27.672 48.438 35.625 1 33.28 718 ARG A CA 1
ATOM 5562 C C . ARG A 1 718 ? -27.312 49.031 36.969 1 33.28 718 ARG A C 1
ATOM 5564 O O . ARG A 1 718 ? -26.234 48.75 37.5 1 33.28 718 ARG A O 1
ATOM 5571 N N . ARG A 1 719 ? -27.906 50.188 37.5 1 32.03 719 ARG A N 1
ATOM 5572 C CA . ARG A 1 719 ? -28.016 50.781 38.812 1 32.03 719 ARG A CA 1
ATOM 5573 C C . ARG A 1 719 ? -28.484 49.75 39.844 1 32.03 719 ARG A C 1
ATOM 5575 O O . ARG A 1 719 ? -29.594 49.219 39.719 1 32.03 719 ARG A O 1
ATOM 5582 N N . SER A 1 720 ? -27.734 48.875 40.5 1 29.81 720 SER A N 1
ATOM 5583 C CA . SER A 1 720 ? -28.156 48.125 41.656 1 29.81 720 SER A CA 1
ATOM 5584 C C . SER A 1 720 ? -28.547 49.094 42.812 1 29.81 720 SER A C 1
ATOM 5586 O O . SER A 1 720 ? -27.75 49.344 43.688 1 29.81 720 SER A O 1
ATOM 5588 N N . GLY A 1 721 ? -28.906 50.375 42.75 1 26.33 721 GLY A N 1
ATOM 5589 C CA . GLY A 1 721 ? -29.203 51.156 43.938 1 26.33 721 GLY A CA 1
ATOM 5590 C C . GLY A 1 721 ? -30.422 50.656 44.688 1 26.33 721 GLY A C 1
ATOM 5591 O O . GLY A 1 721 ? -31.547 50.719 44.188 1 26.33 721 GLY A O 1
ATOM 5592 N N . GLY A 1 722 ? -30.438 49.531 45.562 1 27.83 722 GLY A N 1
ATOM 5593 C CA . GLY A 1 722 ? -31.375 49.281 46.656 1 27.83 722 GLY A CA 1
ATOM 5594 C C . GLY A 1 722 ? -31.5 50.469 47.625 1 27.83 722 GLY A C 1
ATOM 5595 O O . GLY A 1 722 ? -30.516 50.844 48.281 1 27.83 722 GLY A O 1
ATOM 5596 N N . GLU A 1 723 ? -32.156 51.562 47.406 1 26.3 723 GLU A N 1
ATOM 5597 C CA . GLU A 1 723 ? -32.688 52.531 48.375 1 26.3 723 GLU A CA 1
ATOM 5598 C C . GLU A 1 723 ? -33.469 51.875 49.5 1 26.3 723 GLU A C 1
ATOM 5600 O O . GLU A 1 723 ? -34.5 51.25 49.25 1 26.3 723 GLU A O 1
ATOM 5605 N N . ALA A 1 724 ? -32.844 51.25 50.562 1 27.45 724 ALA A N 1
ATOM 5606 C CA . ALA A 1 724 ? -33.406 50.969 51.875 1 27.45 724 ALA A CA 1
ATOM 5607 C C . ALA A 1 724 ? -34.094 52.219 52.469 1 27.45 724 ALA A C 1
ATOM 5609 O O . ALA A 1 724 ? -33.469 53.281 52.594 1 27.45 724 ALA A O 1
ATOM 5610 N N . GLU A 1 725 ? -35.406 52.406 52.281 1 26.78 725 GLU A N 1
ATOM 5611 C CA . GLU A 1 725 ? -36.375 53.219 53.031 1 26.78 725 GLU A CA 1
ATOM 5612 C C . GLU A 1 725 ? -36.188 53.062 54.531 1 26.78 725 GLU A C 1
ATOM 5614 O O . GLU A 1 725 ? -36.312 51.969 55.062 1 26.78 725 GLU A O 1
ATOM 5619 N N . THR A 1 726 ? -35.188 53.656 55.156 1 24.89 726 THR A N 1
ATOM 5620 C CA . THR A 1 726 ? -35.25 53.875 56.594 1 24.89 726 THR A CA 1
ATOM 5621 C C . THR A 1 726 ? -36.594 54.469 57 1 24.89 726 THR A C 1
ATOM 5623 O O . THR A 1 726 ? -36.969 55.562 56.562 1 24.89 726 THR A O 1
ATOM 5626 N N . LEU A 1 727 ? -37.656 53.625 57.156 1 26.8 727 LEU A N 1
ATOM 5627 C CA . LEU A 1 727 ? -38.844 53.844 57.969 1 26.8 727 LEU A CA 1
ATOM 5628 C C . LEU A 1 727 ? -38.5 54.469 59.312 1 26.8 727 LEU A C 1
ATOM 5630 O O . LEU A 1 727 ? -37.719 53.938 60.094 1 26.8 727 LEU A O 1
ATOM 5634 N N . ALA A 1 728 ? -38.406 55.812 59.406 1 24.8 728 ALA A N 1
ATOM 5635 C CA . ALA A 1 728 ? -38.656 56.625 60.594 1 24.8 728 ALA A CA 1
ATOM 5636 C C . ALA A 1 728 ? -39.875 56.156 61.344 1 24.8 728 ALA A C 1
ATOM 5638 O O . ALA A 1 728 ? -41 56.156 60.844 1 24.8 728 ALA A O 1
ATOM 5639 N N . ALA A 1 729 ? -39.719 55 62.031 1 22.11 729 ALA A N 1
ATOM 5640 C CA . ALA A 1 729 ? -40.438 54.625 63.25 1 22.11 729 ALA A CA 1
ATOM 5641 C C . ALA A 1 729 ? -40.594 55.844 64.188 1 22.11 729 ALA A C 1
ATOM 5643 O O . ALA A 1 729 ? -39.625 56.406 64.625 1 22.11 729 ALA A O 1
ATOM 5644 N N . LYS A 1 730 ? -41.719 56.562 63.625 1 18.84 730 LYS A N 1
ATOM 5645 C CA . LYS A 1 730 ? -42.719 56.75 64.688 1 18.84 730 LYS A CA 1
ATOM 5646 C C . LYS A 1 730 ? -43.5 55.469 64.938 1 18.84 730 LYS A C 1
ATOM 5648 O O . LYS A 1 730 ? -43.875 54.781 63.969 1 18.84 730 LYS A O 1
ATOM 5653 N N . MET B 1 1 ? 31.281 39 31.688 1 20 1 MET B N 1
ATOM 5654 C CA . MET B 1 1 ? 29.891 38.562 31.734 1 20 1 MET B CA 1
ATOM 5655 C C . MET B 1 1 ? 29.344 38.625 33.156 1 20 1 MET B C 1
ATOM 5657 O O . MET B 1 1 ? 28.219 39.062 33.375 1 20 1 MET B O 1
ATOM 5661 N N . LEU B 1 2 ? 30.125 38.156 34.062 1 22.48 2 LEU B N 1
ATOM 5662 C CA . LEU B 1 2 ? 29.828 38.062 35.5 1 22.48 2 LEU B CA 1
ATOM 5663 C C . LEU B 1 2 ? 29.844 39.469 36.125 1 22.48 2 LEU B C 1
ATOM 5665 O O . LEU B 1 2 ? 29.062 39.719 37.062 1 22.48 2 LEU B O 1
ATOM 5669 N N . ASN B 1 3 ? 30.875 40.219 35.875 1 24.23 3 ASN B N 1
ATOM 5670 C CA . ASN B 1 3 ? 30.984 41.531 36.562 1 24.23 3 ASN B CA 1
ATOM 5671 C C . ASN B 1 3 ? 29.859 42.469 36.125 1 24.23 3 ASN B C 1
ATOM 5673 O O . ASN B 1 3 ? 29.75 43.562 36.625 1 24.23 3 ASN B O 1
ATOM 5677 N N . CYS B 1 4 ? 29.375 42.219 34.812 1 27.55 4 CYS B N 1
ATOM 5678 C CA . CYS B 1 4 ? 28.25 42.969 34.312 1 27.55 4 CYS B CA 1
ATOM 5679 C C . CYS B 1 4 ? 27 42.781 35.156 1 27.55 4 CYS B C 1
ATOM 5681 O O . CYS B 1 4 ? 26.062 43.562 35.094 1 27.55 4 CYS B O 1
ATOM 5683 N N . PHE B 1 5 ? 26.906 41.594 35.812 1 29.73 5 PHE B N 1
ATOM 5684 C CA . PHE B 1 5 ? 25.797 41.219 36.688 1 29.73 5 PHE B CA 1
ATOM 5685 C C . PHE B 1 5 ? 25.938 41.906 38.031 1 29.73 5 PHE B C 1
ATOM 5687 O O . PHE B 1 5 ? 25.047 41.812 38.875 1 29.73 5 PHE B O 1
ATOM 5694 N N . GLN B 1 6 ? 27.125 42.219 38.469 1 27.7 6 GLN B N 1
ATOM 5695 C CA . GLN B 1 6 ? 27.266 42.75 39.812 1 27.7 6 GLN B CA 1
ATOM 5696 C C . GLN B 1 6 ? 26.656 44.156 39.906 1 27.7 6 GLN B C 1
ATOM 5698 O O . GLN B 1 6 ? 26.234 44.562 41 1 27.7 6 GLN B O 1
ATOM 5703 N N . ASP B 1 7 ? 26.844 44.969 38.906 1 29.89 7 ASP B N 1
ATOM 5704 C CA . ASP B 1 7 ? 26.328 46.312 39.031 1 29.89 7 ASP B CA 1
ATOM 5705 C C . ASP B 1 7 ? 24.797 46.344 38.938 1 29.89 7 ASP B C 1
ATOM 5707 O O . ASP B 1 7 ? 24.188 47.406 38.969 1 29.89 7 ASP B O 1
ATOM 5711 N N . SER B 1 8 ? 24.156 45.25 38.531 1 32 8 SER B N 1
ATOM 5712 C CA . SER B 1 8 ? 22.719 45 38.625 1 32 8 SER B CA 1
ATOM 5713 C C . SER B 1 8 ? 22.25 44.969 40.062 1 32 8 SER B C 1
ATOM 5715 O O . SER B 1 8 ? 21.062 44.688 40.312 1 32 8 SER B O 1
ATOM 5717 N N . SER B 1 9 ? 23.062 44.719 41 1 32.69 9 SER B N 1
ATOM 5718 C CA . SER B 1 9 ? 22.719 44.875 42.406 1 32.69 9 SER B CA 1
ATOM 5719 C C . SER B 1 9 ? 22.203 46.281 42.719 1 32.69 9 SER B C 1
ATOM 5721 O O . SER B 1 9 ? 21.719 46.531 43.812 1 32.69 9 SER B O 1
ATOM 5723 N N . SER B 1 10 ? 22.688 47.25 42.031 1 34.09 10 SER B N 1
ATOM 5724 C CA . SER B 1 10 ? 22.156 48.625 42.156 1 34.09 10 SER B CA 1
ATOM 5725 C C . SER B 1 10 ? 20.719 48.688 41.625 1 34.09 10 SER B C 1
ATOM 5727 O O . SER B 1 10 ? 20.109 49.75 41.625 1 34.09 10 SER B O 1
ATOM 5729 N N . SER B 1 11 ? 20.266 47.719 40.969 1 37 11 SER B N 1
ATOM 5730 C CA . SER B 1 11 ? 18.891 47.625 40.5 1 37 11 SER B CA 1
ATOM 5731 C C . SER B 1 11 ? 17.922 47.5 41.656 1 37 11 SER B C 1
ATOM 5733 O O . SER B 1 11 ? 16.703 47.5 41.469 1 37 11 SER B O 1
ATOM 5735 N N . MET B 1 12 ? 18.266 46.844 42.719 1 37.34 12 MET B N 1
ATOM 5736 C CA . MET B 1 12 ? 17.438 46.844 43.938 1 37.34 12 MET B CA 1
ATOM 5737 C C . MET B 1 12 ? 17.422 48.219 44.594 1 37.34 12 MET B C 1
ATOM 5739 O O . MET B 1 12 ? 16.938 48.344 45.719 1 37.34 12 MET B O 1
ATOM 5743 N N . ARG B 1 13 ? 18.25 49.219 44.312 1 40.62 13 ARG B N 1
ATOM 5744 C CA . ARG B 1 13 ? 18.203 50.5 45 1 40.62 13 ARG B CA 1
ATOM 5745 C C . ARG B 1 13 ? 16.891 51.219 44.75 1 40.62 13 ARG B C 1
ATOM 5747 O O . ARG B 1 13 ? 16.312 51.094 43.656 1 40.62 13 ARG B O 1
ATOM 5754 N N . PRO B 1 14 ? 16.078 51.438 45.812 1 44.78 14 PRO B N 1
ATOM 5755 C CA . PRO B 1 14 ? 14.977 52.375 45.656 1 44.78 14 PRO B CA 1
ATOM 5756 C C . PRO B 1 14 ? 15.227 53.406 44.531 1 44.78 14 PRO B C 1
ATOM 5758 O O . PRO B 1 14 ? 16.344 53.906 44.406 1 44.78 14 PRO B O 1
ATOM 5761 N N . LEU B 1 15 ? 14.555 53.031 43.312 1 52.34 15 LEU B N 1
ATOM 5762 C CA . LEU B 1 15 ? 14.672 54.031 42.25 1 52.34 15 LEU B CA 1
ATOM 5763 C C . LEU B 1 15 ? 14.812 55.438 42.844 1 52.34 15 LEU B C 1
ATOM 5765 O O . LEU B 1 15 ? 13.844 56 43.344 1 52.34 15 LEU B O 1
ATOM 5769 N N . VAL B 1 16 ? 15.914 55.688 43.344 1 50.12 16 VAL B N 1
ATOM 5770 C CA . VAL B 1 16 ? 16.297 56.906 44.094 1 50.12 16 VAL B CA 1
ATOM 5771 C C . VAL B 1 16 ? 15.57 58.125 43.5 1 50.12 16 VAL B C 1
ATOM 5773 O O . VAL B 1 16 ? 15.141 59 44.219 1 50.12 16 VAL B O 1
ATOM 5776 N N . TYR B 1 17 ? 15.305 57.969 42.188 1 53 17 TYR B N 1
ATOM 5777 C CA . TYR B 1 17 ? 14.773 59.188 41.594 1 53 17 TYR B CA 1
ATOM 5778 C C . TYR B 1 17 ? 13.273 59.312 41.844 1 53 17 TYR B C 1
ATOM 5780 O O . TYR B 1 17 ? 12.711 60.406 41.812 1 53 17 TYR B O 1
ATOM 5788 N N . THR B 1 18 ? 12.594 58.125 42.125 1 58.94 18 THR B N 1
ATOM 5789 C CA . THR B 1 18 ? 11.156 58.25 42.375 1 58.94 18 THR B CA 1
ATOM 5790 C C . THR B 1 18 ? 10.852 58.188 43.875 1 58.94 18 THR B C 1
ATOM 5792 O O . THR B 1 18 ? 9.688 58.219 44.281 1 58.94 18 THR B O 1
ATOM 5795 N N . LYS B 1 19 ? 11.812 58.406 44.75 1 52.75 19 LYS B N 1
ATOM 5796 C CA . LYS B 1 19 ? 11.695 58.438 46.219 1 52.75 19 LYS B CA 1
ATOM 5797 C C . LYS B 1 19 ? 10.617 57.469 46.688 1 52.75 19 LYS B C 1
ATOM 5799 O O . LYS B 1 19 ? 9.773 57.844 47.5 1 52.75 19 LYS B O 1
ATOM 5804 N N . GLY B 1 20 ? 10.523 56.219 46.156 1 56.47 20 GLY B N 1
ATOM 5805 C CA . GLY B 1 20 ? 9.688 55.188 46.719 1 56.47 20 GLY B CA 1
ATOM 5806 C C . GLY B 1 20 ? 8.336 55.062 46.031 1 56.47 20 GLY B C 1
ATOM 5807 O O . GLY B 1 20 ? 7.512 54.219 46.438 1 56.47 20 GLY B O 1
ATOM 5808 N N . LEU B 1 21 ? 7.969 55.75 45.125 1 62.25 21 LEU B N 1
ATOM 5809 C CA . LEU B 1 21 ? 6.641 55.688 44.531 1 62.25 21 LEU B CA 1
ATOM 5810 C C . LEU B 1 21 ? 6.477 54.438 43.688 1 62.25 21 LEU B C 1
ATOM 5812 O O . LEU B 1 21 ? 5.395 53.844 43.656 1 62.25 21 LEU B O 1
ATOM 5816 N N . LEU B 1 22 ? 7.543 54.031 43.094 1 71 22 LEU B N 1
ATOM 5817 C CA . LEU B 1 22 ? 7.527 52.781 42.344 1 71 22 LEU B CA 1
ATOM 5818 C C . LEU B 1 22 ? 8.438 51.719 42.969 1 71 22 LEU B C 1
ATOM 5820 O O . LEU B 1 22 ? 9.656 51.938 43.031 1 71 22 LEU B O 1
ATOM 5824 N N . LYS B 1 23 ? 7.781 50.938 43.812 1 66.81 23 LYS B N 1
ATOM 5825 C CA . LYS B 1 23 ? 8.57 49.938 44.469 1 66.81 23 LYS B CA 1
ATOM 5826 C C . LYS B 1 23 ? 8.414 48.562 43.781 1 66.81 23 LYS B C 1
ATOM 5828 O O . LYS B 1 23 ? 7.301 48.125 43.531 1 66.81 23 LYS B O 1
ATOM 5833 N N . PRO B 1 24 ? 9.57 48.062 43.406 1 75.19 24 PRO B N 1
ATOM 5834 C CA . PRO B 1 24 ? 9.516 46.688 42.875 1 75.19 24 PRO B CA 1
ATOM 5835 C C . PRO B 1 24 ? 8.891 45.688 43.844 1 75.19 24 PRO B C 1
ATOM 5837 O O . PRO B 1 24 ? 9.266 45.688 45.031 1 75.19 24 PRO B O 1
ATOM 5840 N N . GLN B 1 25 ? 7.723 45.219 43.5 1 76.38 25 GLN B N 1
ATOM 5841 C CA . GLN B 1 25 ? 7.027 44.312 44.406 1 76.38 25 GLN B CA 1
ATOM 5842 C C . GLN B 1 25 ? 6.711 43 43.719 1 76.38 25 GLN B C 1
ATOM 5844 O O . GLN B 1 25 ? 6.57 42.938 42.469 1 76.38 25 GLN B O 1
ATOM 5849 N N . ARG B 1 26 ? 6.797 42 44.531 1 77.75 26 ARG B N 1
ATOM 5850 C CA . ARG B 1 26 ? 6.344 40.688 44.062 1 77.75 26 ARG B CA 1
ATOM 5851 C C . ARG B 1 26 ? 4.824 40.594 44.125 1 77.75 26 ARG B C 1
ATOM 5853 O O . ARG B 1 26 ? 4.25 40.406 45.219 1 77.75 26 ARG B O 1
ATOM 5860 N N . SER B 1 27 ? 4.207 40.875 43.062 1 79.69 27 SER B N 1
ATOM 5861 C CA . SER B 1 27 ? 2.752 40.875 42.969 1 79.69 27 SER B CA 1
ATOM 5862 C C . SER B 1 27 ? 2.246 39.594 42.281 1 79.69 27 SER B C 1
ATOM 5864 O O . SER B 1 27 ? 3.039 38.781 41.844 1 79.69 27 SER B O 1
ATOM 5866 N N . LYS B 1 28 ? 0.918 39.406 42.312 1 80 28 LYS B N 1
ATOM 5867 C CA . LYS B 1 28 ? 0.291 38.281 41.656 1 80 28 LYS B CA 1
ATOM 5868 C C . LYS B 1 28 ? 0.564 38.312 40.156 1 80 28 LYS B C 1
ATOM 5870 O O . LYS B 1 28 ? 0.729 37.25 39.531 1 80 28 LYS B O 1
ATOM 5875 N N . SER B 1 29 ? 0.656 39.469 39.625 1 81.62 29 SER B N 1
ATOM 5876 C CA . SER B 1 29 ? 0.937 39.594 38.188 1 81.62 29 SER B CA 1
ATOM 5877 C C . SER B 1 29 ? 2.377 39.219 37.875 1 81.62 29 SER B C 1
ATOM 5879 O O . SER B 1 29 ? 2.656 38.656 36.812 1 81.62 29 SER B O 1
ATOM 5881 N N . SER B 1 30 ? 3.232 39.531 38.781 1 86.69 30 SER B N 1
ATOM 5882 C CA . SER B 1 30 ? 4.629 39.156 38.562 1 86.69 30 SER B CA 1
ATOM 5883 C C . SER B 1 30 ? 4.816 37.656 38.625 1 86.69 30 SER B C 1
ATOM 5885 O O . SER B 1 30 ? 5.605 37.094 37.875 1 86.69 30 SER B O 1
ATOM 5887 N N . ILE B 1 31 ? 4.016 37.062 39.406 1 87.88 31 ILE B N 1
ATOM 5888 C CA . ILE B 1 31 ? 4.105 35.625 39.531 1 87.88 31 ILE B CA 1
ATOM 5889 C C . ILE B 1 31 ? 3.502 34.969 38.281 1 87.88 31 ILE B C 1
ATOM 5891 O O . ILE B 1 31 ? 4.02 33.969 37.781 1 87.88 31 ILE B O 1
ATOM 5895 N N . GLY B 1 32 ? 2.367 35.438 37.844 1 87.31 32 GLY B N 1
ATOM 5896 C CA . GLY B 1 32 ? 1.777 34.938 36.594 1 87.31 32 GLY B CA 1
ATOM 5897 C C . GLY B 1 32 ? 2.701 35.062 35.406 1 87.31 32 GLY B C 1
ATOM 5898 O O . GLY B 1 32 ? 2.75 34.156 34.562 1 87.31 32 GLY B O 1
ATOM 5899 N N . LEU B 1 33 ? 3.361 36.125 35.375 1 89.19 33 LEU B N 1
ATOM 5900 C CA . LEU B 1 33 ? 4.293 36.344 34.281 1 89.19 33 LEU B CA 1
ATOM 5901 C C . LEU B 1 33 ? 5.477 35.375 34.344 1 89.19 33 LEU B C 1
ATOM 5903 O O . LEU B 1 33 ? 6 34.938 33.344 1 89.19 33 LEU B O 1
ATOM 5907 N N . LEU B 1 34 ? 5.914 35.156 35.594 1 91.62 34 LEU B N 1
ATOM 5908 C CA . LEU B 1 34 ? 6.992 34.219 35.75 1 91.62 34 LEU B CA 1
ATOM 5909 C C . LEU B 1 34 ? 6.547 32.812 35.312 1 91.62 34 LEU B C 1
ATOM 5911 O O . LEU B 1 34 ? 7.312 32.094 34.656 1 91.62 34 LEU B O 1
ATOM 5915 N N . PHE B 1 35 ? 5.336 32.5 35.656 1 92.56 35 PHE B N 1
ATOM 5916 C CA . PHE B 1 35 ? 4.805 31.203 35.219 1 92.56 35 PHE B CA 1
ATOM 5917 C C . PHE B 1 35 ? 4.711 31.125 33.719 1 92.56 35 PHE B C 1
ATOM 5919 O O . PHE B 1 35 ? 4.996 30.078 33.125 1 92.56 35 PHE B O 1
ATOM 5926 N N . ALA B 1 36 ? 4.27 32.125 33.062 1 92.88 36 ALA B N 1
ATOM 5927 C CA . ALA B 1 36 ? 4.176 32.156 31.609 1 92.88 36 ALA B CA 1
ATOM 5928 C C . ALA B 1 36 ? 5.555 32.062 30.969 1 92.88 36 ALA B C 1
ATOM 5930 O O . ALA B 1 36 ? 5.711 31.422 29.906 1 92.88 36 ALA B O 1
ATOM 5931 N N . SER B 1 37 ? 6.465 32.688 31.609 1 94.88 37 SER B N 1
ATOM 5932 C CA . SER B 1 37 ? 7.824 32.625 31.094 1 94.88 37 SER B CA 1
ATOM 5933 C C . SER B 1 37 ? 8.398 31.219 31.219 1 94.88 37 SER B C 1
ATOM 5935 O O . SER B 1 37 ? 9.062 30.734 30.312 1 94.88 37 SER B O 1
ATOM 5937 N N . ILE B 1 38 ? 8.141 30.656 32.312 1 96.62 38 ILE B N 1
ATOM 5938 C CA . ILE B 1 38 ? 8.602 29.281 32.5 1 96.62 38 ILE B CA 1
ATOM 5939 C C . ILE B 1 38 ? 7.902 28.359 31.5 1 96.62 38 ILE B C 1
ATOM 5941 O O . ILE B 1 38 ? 8.539 27.484 30.891 1 96.62 38 ILE B O 1
ATOM 5945 N N . TYR B 1 39 ? 6.648 28.5 31.328 1 96.12 39 TYR B N 1
ATOM 5946 C CA . TYR B 1 39 ? 5.871 27.703 30.391 1 96.12 39 TYR B CA 1
ATOM 5947 C C . TYR B 1 39 ? 6.41 27.859 28.969 1 96.12 39 TYR B C 1
ATOM 5949 O O . TYR B 1 39 ? 6.645 26.875 28.266 1 96.12 39 TYR B O 1
ATOM 5957 N N . SER B 1 40 ? 6.574 29.047 28.531 1 96 40 SER B N 1
ATOM 5958 C CA . SER B 1 40 ? 7.066 29.328 27.188 1 96 40 SER B CA 1
ATOM 5959 C C . SER B 1 40 ? 8.469 28.766 26.984 1 96 40 SER B C 1
ATOM 5961 O O . SER B 1 40 ? 8.789 28.25 25.922 1 96 40 SER B O 1
ATOM 5963 N N . THR B 1 41 ? 9.305 28.844 27.953 1 97.56 41 THR B N 1
ATOM 5964 C CA . THR B 1 41 ? 10.672 28.344 27.859 1 97.56 41 THR B CA 1
ATOM 5965 C C . THR B 1 41 ? 10.695 26.828 27.812 1 97.56 41 THR B C 1
ATOM 5967 O O . THR B 1 41 ? 11.383 26.234 26.969 1 97.56 41 THR B O 1
ATOM 5970 N N . LEU B 1 42 ? 9.883 26.281 28.641 1 97.75 42 LEU B N 1
ATOM 5971 C CA . LEU B 1 42 ? 9.867 24.828 28.703 1 97.75 42 LEU B CA 1
ATOM 5972 C C . LEU B 1 42 ? 9.305 24.234 27.422 1 97.75 42 LEU B C 1
ATOM 5974 O O . LEU B 1 42 ? 9.852 23.266 26.875 1 97.75 42 LEU B O 1
ATOM 5978 N N . LEU B 1 43 ? 8.25 24.719 26.938 1 97.44 43 LEU B N 1
ATOM 5979 C CA . LEU B 1 43 ? 7.621 24.172 25.75 1 97.44 43 LEU B CA 1
ATOM 5980 C C . LEU B 1 43 ? 8.43 24.5 24.5 1 97.44 43 LEU B C 1
ATOM 5982 O O . LEU B 1 43 ? 8.469 23.703 23.547 1 97.44 43 LEU B O 1
ATOM 5986 N N . SER B 1 44 ? 8.977 25.656 24.469 1 97.12 44 SER B N 1
ATOM 5987 C CA . SER B 1 44 ? 9.859 25.969 23.359 1 97.12 44 SER B CA 1
ATOM 5988 C C . SER B 1 44 ? 11.086 25.062 23.359 1 97.12 44 SER B C 1
ATOM 5990 O O . SER B 1 44 ? 11.586 24.688 22.297 1 97.12 44 SER B O 1
ATOM 5992 N N . ALA B 1 45 ? 11.578 24.797 24.531 1 97.62 45 ALA B N 1
ATOM 5993 C CA . ALA B 1 45 ? 12.695 23.859 24.641 1 97.62 45 ALA B CA 1
ATOM 5994 C C . ALA B 1 45 ? 12.281 22.469 24.172 1 97.62 45 ALA B C 1
ATOM 5996 O O . ALA B 1 45 ? 13.031 21.797 23.469 1 97.62 45 ALA B O 1
ATOM 5997 N N . LEU B 1 46 ? 11.141 22.094 24.594 1 97.12 46 LEU B N 1
ATOM 5998 C CA . LEU B 1 46 ? 10.641 20.797 24.188 1 97.12 46 LEU B CA 1
ATOM 5999 C C . LEU B 1 46 ? 10.523 20.703 22.672 1 97.12 46 LEU B C 1
ATOM 6001 O O . LEU B 1 46 ? 10.953 19.703 22.078 1 97.12 46 LEU B O 1
ATOM 6005 N N . PHE B 1 47 ? 9.969 21.703 22.062 1 97.06 47 PHE B N 1
ATOM 6006 C CA . PHE B 1 47 ? 9.781 21.703 20.609 1 97.06 47 PHE B CA 1
ATOM 6007 C C . PHE B 1 47 ? 11.125 21.703 19.891 1 97.06 47 PHE B C 1
ATOM 6009 O O . PHE B 1 47 ? 11.289 21.062 18.859 1 97.06 47 PHE B O 1
ATOM 6016 N N . PHE B 1 48 ? 12.055 22.422 20.469 1 96.69 48 PHE B N 1
ATOM 6017 C CA . PHE B 1 48 ? 13.383 22.469 19.859 1 96.69 48 PHE B CA 1
ATOM 6018 C C . PHE B 1 48 ? 14.062 21.109 19.984 1 96.69 48 PHE B C 1
ATOM 6020 O O . PHE B 1 48 ? 14.664 20.625 19.016 1 96.69 48 PHE B O 1
ATOM 6027 N N . ILE B 1 49 ? 13.945 20.516 21.094 1 96.44 49 ILE B N 1
ATOM 6028 C CA . ILE B 1 49 ? 14.57 19.219 21.328 1 96.44 49 ILE B CA 1
ATOM 6029 C C . ILE B 1 49 ? 13.93 18.172 20.406 1 96.44 49 ILE B C 1
ATOM 6031 O O . ILE B 1 49 ? 14.625 17.344 19.828 1 96.44 49 ILE B O 1
ATOM 6035 N N . VAL B 1 50 ? 12.641 18.172 20.25 1 95.44 50 VAL B N 1
ATOM 6036 C CA . VAL B 1 50 ? 11.922 17.234 19.391 1 95.44 50 VAL B CA 1
ATOM 6037 C C . VAL B 1 50 ? 12.352 17.422 17.938 1 95.44 50 VAL B C 1
ATOM 6039 O O . VAL B 1 50 ? 12.523 16.453 17.203 1 95.44 50 VAL B O 1
ATOM 6042 N N . ALA B 1 51 ? 12.5 18.672 17.547 1 95.06 51 ALA B N 1
ATOM 6043 C CA . ALA B 1 51 ? 12.914 18.953 16.172 1 95.06 51 ALA B CA 1
ATOM 6044 C C . ALA B 1 51 ? 14.344 18.484 15.922 1 95.06 51 ALA B C 1
ATOM 6046 O O . ALA B 1 51 ? 14.695 18.109 14.805 1 95.06 51 ALA B O 1
ATOM 6047 N N . LEU B 1 52 ? 15.188 18.516 17 1 93.75 52 LEU B N 1
ATOM 6048 C CA . LEU B 1 52 ? 16.578 18.125 16.859 1 93.75 52 LEU B CA 1
ATOM 6049 C C . LEU B 1 52 ? 16.734 16.609 16.906 1 93.75 52 LEU B C 1
ATOM 6051 O O . LEU B 1 52 ? 17.453 16.031 16.094 1 93.75 52 LEU B O 1
ATOM 6055 N N . ILE B 1 53 ? 16.125 16.016 17.891 1 92.94 53 ILE B N 1
ATOM 6056 C CA . ILE B 1 53 ? 16.281 14.578 18.109 1 92.94 53 ILE B CA 1
ATOM 6057 C C . ILE B 1 53 ? 15.469 13.812 17.078 1 92.94 53 ILE B C 1
ATOM 6059 O O . ILE B 1 53 ? 15.812 12.68 16.719 1 92.94 53 ILE B O 1
ATOM 6063 N N . GLN B 1 54 ? 14.43 14.391 16.531 1 92 54 GLN B N 1
ATOM 6064 C CA . GLN B 1 54 ? 13.555 13.766 15.539 1 92 54 GLN B CA 1
ATOM 6065 C C . GLN B 1 54 ? 13.062 12.406 16.016 1 92 54 GLN B C 1
ATOM 6067 O O . GLN B 1 54 ? 13.328 11.383 15.383 1 92 54 GLN B O 1
ATOM 6072 N N . PRO B 1 55 ? 12.312 12.383 17 1 92.06 55 PRO B N 1
ATOM 6073 C CA . PRO B 1 55 ? 11.852 11.117 17.578 1 92.06 55 PRO B CA 1
ATOM 6074 C C . PRO B 1 55 ? 10.914 10.352 16.656 1 92.06 55 PRO B C 1
ATOM 6076 O O . PRO B 1 55 ? 10.195 10.953 15.859 1 92.06 55 PRO B O 1
ATOM 6079 N N . LYS B 1 56 ? 10.945 9.023 16.875 1 90.94 56 LYS B N 1
ATOM 6080 C CA . LYS B 1 56 ? 10.016 8.109 16.203 1 90.94 56 LYS B CA 1
ATOM 6081 C C . LYS B 1 56 ? 8.812 7.809 17.078 1 90.94 56 LY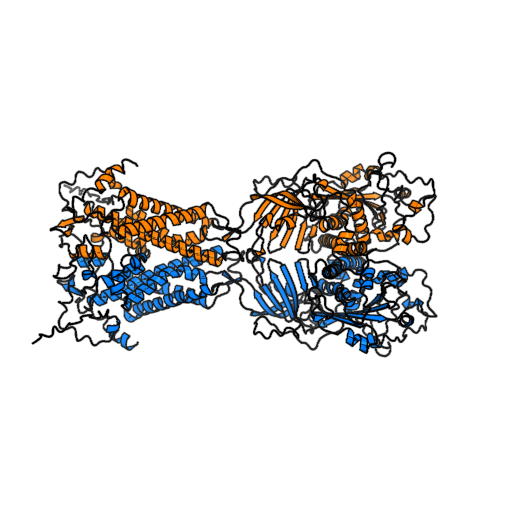S B C 1
ATOM 6083 O O . LYS B 1 56 ? 8.961 7.504 18.266 1 90.94 56 LYS B O 1
ATOM 6088 N N . TYR B 1 57 ? 7.688 7.918 16.531 1 91.56 57 TYR B N 1
ATOM 6089 C CA . TYR B 1 57 ? 6.5 7.77 17.359 1 91.56 57 TYR B CA 1
ATOM 6090 C C . TYR B 1 57 ? 5.953 6.348 17.281 1 91.56 57 TYR B C 1
ATOM 6092 O O . TYR B 1 57 ? 5.098 5.957 18.078 1 91.56 57 TYR B O 1
ATOM 6100 N N . GLY B 1 58 ? 6.449 5.492 16.422 1 86.94 58 GLY B N 1
ATOM 6101 C CA . GLY B 1 58 ? 6.082 4.09 16.344 1 86.94 58 GLY B CA 1
ATOM 6102 C C . GLY B 1 58 ? 4.586 3.865 16.234 1 86.94 58 GLY B C 1
ATOM 6103 O O . GLY B 1 58 ? 3.92 4.457 15.383 1 86.94 58 GLY B O 1
ATOM 6104 N N . HIS B 1 59 ? 4.004 3.146 17.266 1 87.5 59 HIS B N 1
ATOM 6105 C CA . HIS B 1 59 ? 2.594 2.77 17.234 1 87.5 59 HIS B CA 1
ATOM 6106 C C . HIS B 1 59 ? 1.723 3.85 17.875 1 87.5 59 HIS B C 1
ATOM 6108 O O . HIS B 1 59 ? 0.493 3.787 17.781 1 87.5 59 HIS B O 1
ATOM 6114 N N . VAL B 1 60 ? 2.344 4.844 18.344 1 87.88 60 VAL B N 1
ATOM 6115 C CA . VAL B 1 60 ? 1.586 5.891 19.016 1 87.88 60 VAL B CA 1
ATOM 6116 C C . VAL B 1 60 ? 0.822 6.723 17.984 1 87.88 60 VAL B C 1
ATOM 6118 O O . VAL B 1 60 ? -0.352 7.043 18.188 1 87.88 60 VAL B O 1
ATOM 6121 N N . VAL B 1 61 ? 1.537 7.043 16.953 1 87.12 61 VAL B N 1
ATOM 6122 C CA . VAL B 1 61 ? 0.894 7.77 15.867 1 87.12 61 VAL B CA 1
ATOM 6123 C C . VAL B 1 61 ? 0.744 6.855 14.656 1 87.12 61 VAL B C 1
ATOM 6125 O O . VAL B 1 61 ? 1.716 6.594 13.945 1 87.12 61 VAL B O 1
ATOM 6128 N N . SER B 1 62 ? -0.304 6.266 14.555 1 82.38 62 SER B N 1
ATOM 6129 C CA . SER B 1 62 ? -0.609 5.352 13.453 1 82.38 62 SER B CA 1
ATOM 6130 C C . SER B 1 62 ? -2.109 5.281 13.195 1 82.38 62 SER B C 1
ATOM 6132 O O . SER B 1 62 ? -2.895 5.953 13.867 1 82.38 62 SER B O 1
ATOM 6134 N N . ALA B 1 63 ? -2.525 4.59 12.141 1 75.12 63 ALA B N 1
ATOM 6135 C CA . ALA B 1 63 ? -3.943 4.457 11.805 1 75.12 63 ALA B CA 1
ATOM 6136 C C . ALA B 1 63 ? -4.707 3.766 12.93 1 75.12 63 ALA B C 1
ATOM 6138 O O . ALA B 1 63 ? -5.875 4.074 13.18 1 75.12 63 ALA B O 1
ATOM 6139 N N . ARG B 1 64 ? -4.023 2.934 13.672 1 73.81 64 ARG B N 1
ATOM 6140 C CA . ARG B 1 64 ? -4.676 2.182 14.742 1 73.81 64 ARG B CA 1
ATOM 6141 C C . ARG B 1 64 ? -4.117 2.578 16.109 1 73.81 64 ARG B C 1
ATOM 6143 O O . ARG B 1 64 ? -4.352 1.892 17.109 1 73.81 64 ARG B O 1
ATOM 6150 N N . GLY B 1 65 ? -3.371 3.598 15.992 1 78.69 65 GLY B N 1
ATOM 6151 C CA . GLY B 1 65 ? -2.742 4 17.25 1 78.69 65 GLY B CA 1
ATOM 6152 C C . GLY B 1 65 ? -3.609 4.922 18.078 1 78.69 65 GLY B C 1
ATOM 6153 O O . GLY B 1 65 ? -4.809 5.059 17.828 1 78.69 65 GLY B O 1
ATOM 6154 N N . ARG B 1 66 ? -3.037 5.41 19.141 1 80.25 66 ARG B N 1
ATOM 6155 C CA . ARG B 1 66 ? -3.738 6.297 20.062 1 80.25 66 ARG B CA 1
ATOM 6156 C C . ARG B 1 66 ? -4.121 7.609 19.391 1 80.25 66 ARG B C 1
ATOM 6158 O O . ARG B 1 66 ? -5.172 8.18 19.672 1 80.25 66 ARG B O 1
ATOM 6165 N N . PHE B 1 67 ? -3.105 8.016 18.422 1 86.31 67 PHE B N 1
ATOM 6166 C CA . PHE B 1 67 ? -3.361 9.258 17.703 1 86.31 67 PHE B CA 1
ATOM 6167 C C . PHE B 1 67 ? -3.348 9.008 16.203 1 86.31 67 PHE B C 1
ATOM 6169 O O . PHE B 1 67 ? -2.477 8.305 15.688 1 86.31 67 PHE B O 1
ATOM 6176 N N . SER B 1 68 ? -4.391 9.539 15.578 1 83.5 68 SER B N 1
ATOM 6177 C CA . SER B 1 68 ? -4.324 9.609 14.117 1 83.5 68 SER B CA 1
ATOM 6178 C C . SER B 1 68 ? -3.361 10.703 13.664 1 83.5 68 SER B C 1
ATOM 6180 O O . SER B 1 68 ? -3.094 11.648 14.414 1 83.5 68 SER B O 1
ATOM 6182 N N . PRO B 1 69 ? -2.811 10.555 12.555 1 83.12 69 PRO B N 1
ATOM 6183 C CA . PRO B 1 69 ? -1.898 11.602 12.07 1 83.12 69 PRO B CA 1
ATOM 6184 C C . PRO B 1 69 ? -2.551 12.977 12.023 1 83.12 69 PRO B C 1
ATOM 6186 O O . PRO B 1 69 ? -1.901 13.984 12.32 1 83.12 69 PRO B O 1
ATOM 6189 N N . SER B 1 70 ? -3.834 13.094 11.672 1 82.56 70 SER B N 1
ATOM 6190 C CA . SER B 1 70 ? -4.531 14.375 11.625 1 82.56 70 SER B CA 1
ATOM 6191 C C . SER B 1 70 ? -4.734 14.953 13.023 1 82.56 70 SER B C 1
ATOM 6193 O O . SER B 1 70 ? -4.621 16.156 13.227 1 82.56 70 SER B O 1
ATOM 6195 N N . SER B 1 71 ? -4.98 14.07 13.961 1 85.62 71 SER B N 1
ATOM 6196 C CA . SER B 1 71 ? -5.145 14.516 15.336 1 85.62 71 SER B CA 1
ATOM 6197 C C . SER B 1 71 ? -3.814 14.945 15.945 1 85.62 71 SER B C 1
ATOM 6199 O O . SER B 1 71 ? -3.762 15.898 16.734 1 85.62 71 SER B O 1
ATOM 6201 N N . ALA B 1 72 ? -2.807 14.227 15.625 1 88.81 72 ALA B N 1
ATOM 6202 C CA . ALA B 1 72 ? -1.484 14.609 16.125 1 88.81 72 ALA B CA 1
ATOM 6203 C C . ALA B 1 72 ? -1.056 15.953 15.547 1 88.81 72 ALA B C 1
ATOM 6205 O O . ALA B 1 72 ? -0.429 16.766 16.234 1 88.81 72 ALA B O 1
ATOM 6206 N N . ALA B 1 73 ? -1.376 16.203 14.336 1 87.19 73 ALA B N 1
ATOM 6207 C CA . ALA B 1 73 ? -1.062 17.484 13.711 1 87.19 73 ALA B CA 1
ATOM 6208 C C . ALA B 1 73 ? -1.848 18.625 14.359 1 87.19 73 ALA B C 1
ATOM 6210 O O . ALA B 1 73 ? -1.312 19.719 14.578 1 87.19 73 ALA B O 1
ATOM 6211 N N . LEU B 1 74 ? -3.131 18.375 14.648 1 87.31 74 LEU B N 1
ATOM 6212 C CA . LEU B 1 74 ? -3.975 19.375 15.305 1 87.31 74 LEU B CA 1
ATOM 6213 C C . LEU B 1 74 ? -3.459 19.688 16.703 1 87.31 74 LEU B C 1
ATOM 6215 O O . LEU B 1 74 ? -3.451 20.844 17.125 1 87.31 74 LEU B O 1
ATOM 6219 N N . PHE B 1 75 ? -3.043 18.703 17.344 1 90.5 75 PHE B N 1
ATOM 6220 C CA . PHE B 1 75 ? -2.525 18.875 18.703 1 90.5 75 PHE B CA 1
ATOM 6221 C C . PHE B 1 75 ? -1.221 19.656 18.688 1 90.5 75 PHE B C 1
ATOM 6223 O O . PHE B 1 75 ? -1.01 20.531 19.516 1 90.5 75 PHE B O 1
ATOM 6230 N N . THR B 1 76 ? -0.348 19.359 17.797 1 91.5 76 THR B N 1
ATOM 6231 C CA . THR B 1 76 ? 0.914 20.078 17.672 1 91.5 76 THR B CA 1
ATOM 6232 C C . THR B 1 76 ? 0.667 21.547 17.312 1 91.5 76 THR B C 1
ATOM 6234 O O . THR B 1 76 ? 1.313 22.438 17.859 1 91.5 76 THR B O 1
ATOM 6237 N N . ALA B 1 77 ? -0.269 21.781 16.438 1 89.12 77 ALA B N 1
ATOM 6238 C CA . ALA B 1 77 ? -0.596 23.156 16.047 1 89.12 77 ALA B CA 1
ATOM 6239 C C . ALA B 1 77 ? -1.171 23.938 17.219 1 89.12 77 ALA B C 1
ATOM 6241 O O . ALA B 1 77 ? -0.882 25.125 17.391 1 89.12 77 ALA B O 1
ATOM 6242 N N . PHE B 1 78 ? -1.936 23.297 18.062 1 89.62 78 PHE B N 1
ATOM 6243 C CA . PHE B 1 78 ? -2.535 23.938 19.219 1 89.62 78 PHE B CA 1
ATOM 6244 C C . PHE B 1 78 ? -1.468 24.328 20.234 1 89.62 78 PHE B C 1
ATOM 6246 O O . PHE B 1 78 ? -1.466 25.438 20.75 1 89.62 78 PHE B O 1
ATOM 6253 N N . ILE B 1 79 ? -0.572 23.469 20.516 1 93.5 79 ILE B N 1
ATOM 6254 C CA . ILE B 1 79 ? 0.498 23.75 21.469 1 93.5 79 ILE B CA 1
ATOM 6255 C C . ILE B 1 79 ? 1.409 24.844 20.906 1 93.5 79 ILE B C 1
ATOM 6257 O O . ILE B 1 79 ? 1.872 25.703 21.656 1 93.5 79 ILE B O 1
ATOM 6261 N N . ALA B 1 80 ? 1.664 24.75 19.625 1 93.56 80 ALA B N 1
ATOM 6262 C CA . ALA B 1 80 ? 2.506 25.766 19 1 93.56 80 ALA B CA 1
ATOM 6263 C C . ALA B 1 80 ? 1.882 27.156 19.141 1 93.56 80 ALA B C 1
ATOM 6265 O O . ALA B 1 80 ? 2.584 28.141 19.406 1 93.56 80 ALA B O 1
ATOM 6266 N N . LYS B 1 81 ? 0.597 27.219 19.031 1 91 81 LYS B N 1
ATOM 6267 C CA . LYS B 1 81 ? -0.093 28.5 19.172 1 91 81 LYS B CA 1
ATOM 6268 C C . LYS B 1 81 ? -0.004 29.016 20.609 1 91 81 LYS B C 1
ATOM 6270 O O . LYS B 1 81 ? 0.118 30.219 20.828 1 91 81 LYS B O 1
ATOM 6275 N N . THR B 1 82 ? -0.042 28.156 21.547 1 92 82 THR B N 1
ATOM 6276 C CA . THR B 1 82 ? 0.07 28.578 22.938 1 92 82 THR B CA 1
ATOM 6277 C C . THR B 1 82 ? 1.483 29.062 23.25 1 92 82 THR B C 1
ATOM 6279 O O . THR B 1 82 ? 1.668 29.984 24.047 1 92 82 THR B O 1
ATOM 6282 N N . VAL B 1 83 ? 2.424 28.484 22.672 1 94.25 83 VAL B N 1
ATOM 6283 C CA . VAL B 1 83 ? 3.801 28.922 22.859 1 94.25 83 VAL B CA 1
ATOM 6284 C C . VAL B 1 83 ? 4.008 30.297 22.203 1 94.25 83 VAL B C 1
ATOM 6286 O O . VAL B 1 83 ? 4.641 31.172 22.781 1 94.25 83 VAL B O 1
ATOM 6289 N N . GLU B 1 84 ? 3.473 30.391 21.031 1 92.38 84 GLU B N 1
ATOM 6290 C CA . GLU B 1 84 ? 3.566 31.672 20.328 1 92.38 84 GLU B CA 1
ATOM 6291 C C . GLU B 1 84 ? 2.957 32.812 21.156 1 92.38 84 GLU B C 1
ATOM 6293 O O . GLU B 1 84 ? 3.568 33.844 21.328 1 92.38 84 GLU B O 1
ATOM 6298 N N . LEU B 1 85 ? 1.83 32.562 21.734 1 90.5 85 LEU B N 1
ATOM 6299 C CA . LEU B 1 85 ? 1.126 33.594 22.516 1 90.5 85 LEU B CA 1
ATOM 6300 C C . LEU B 1 85 ? 1.875 33.906 23.812 1 90.5 85 LEU B C 1
ATOM 6302 O O . LEU B 1 85 ? 1.989 35.062 24.203 1 90.5 85 LEU B O 1
ATOM 6306 N N . SER B 1 86 ? 2.398 32.938 24.453 1 92.69 86 SER B N 1
ATOM 6307 C CA . SER B 1 86 ? 3.135 33.156 25.688 1 92.69 86 SER B CA 1
ATOM 6308 C C . SER B 1 86 ? 4.48 33.812 25.422 1 92.69 86 SER B C 1
ATOM 6310 O O . SER B 1 86 ? 4.941 34.625 26.219 1 92.69 86 SER B O 1
ATOM 6312 N N . PHE B 1 87 ? 5.086 33.469 24.344 1 94.31 87 PHE B N 1
ATOM 6313 C CA . PHE B 1 87 ? 6.352 34.094 23.938 1 94.31 87 PHE B CA 1
ATOM 6314 C C . PHE B 1 87 ? 6.188 35.594 23.734 1 94.31 87 PHE B C 1
ATOM 6316 O O . PHE B 1 87 ? 6.992 36.375 24.219 1 94.31 87 PHE B O 1
ATOM 6323 N N . VAL B 1 88 ? 5.117 35.906 23.047 1 91.56 88 VAL B N 1
ATOM 6324 C CA . VAL B 1 88 ? 4.848 37.312 22.797 1 91.56 88 VAL B CA 1
ATOM 6325 C C . VAL B 1 88 ? 4.512 38.031 24.094 1 91.56 88 VAL B C 1
ATOM 6327 O O . VAL B 1 88 ? 4.996 39.125 24.359 1 91.56 88 VAL B O 1
ATOM 6330 N N . MET B 1 89 ? 3.803 37.438 24.938 1 90.94 89 MET B N 1
ATOM 6331 C CA . MET B 1 89 ? 3.41 38 26.219 1 90.94 89 MET B CA 1
ATOM 6332 C C . MET B 1 89 ? 4.629 38.281 27.078 1 90.94 89 MET B C 1
ATOM 6334 O O . MET B 1 89 ? 4.762 39.375 27.656 1 90.94 89 MET B O 1
ATOM 6338 N N . VAL B 1 90 ? 5.441 37.344 27.156 1 92.69 90 VAL B N 1
ATOM 6339 C CA . VAL B 1 90 ? 6.621 37.469 28.016 1 92.69 90 VAL B CA 1
ATOM 6340 C C . VAL B 1 90 ? 7.582 38.5 27.422 1 92.69 90 VAL B C 1
ATOM 6342 O O . VAL B 1 90 ? 8.203 39.281 28.172 1 92.69 90 VAL B O 1
ATOM 6345 N N . PHE B 1 91 ? 7.746 38.531 26.203 1 93.81 91 PHE B N 1
ATOM 6346 C CA . PHE B 1 91 ? 8.641 39.5 25.594 1 93.81 91 PHE B CA 1
ATOM 6347 C C . PHE B 1 91 ? 8.133 40.938 25.797 1 93.81 91 PHE B C 1
ATOM 6349 O O . PHE B 1 91 ? 8.914 41.844 26.031 1 93.81 91 PHE B O 1
ATOM 6356 N N . LEU B 1 92 ? 6.855 41.125 25.656 1 91.5 92 LEU B N 1
ATOM 6357 C CA . LEU B 1 92 ? 6.277 42.438 25.875 1 91.5 92 LEU B CA 1
ATOM 6358 C C . LEU B 1 92 ? 6.496 42.906 27.328 1 91.5 92 LEU B C 1
ATOM 6360 O O . LEU B 1 92 ? 6.742 44.062 27.578 1 91.5 92 LEU B O 1
ATOM 6364 N N . ALA B 1 93 ? 6.379 42 28.203 1 89.88 93 ALA B N 1
ATOM 6365 C CA . ALA B 1 93 ? 6.652 42.312 29.594 1 89.88 93 ALA B CA 1
ATOM 6366 C C . ALA B 1 93 ? 8.125 42.688 29.797 1 89.88 93 ALA B C 1
ATOM 6368 O O . ALA B 1 93 ? 8.445 43.594 30.578 1 89.88 93 ALA B O 1
ATOM 6369 N N . PHE B 1 94 ? 8.977 42.031 29.125 1 91.94 94 PHE B N 1
ATOM 6370 C CA . PHE B 1 94 ? 10.406 42.312 29.203 1 91.94 94 PHE B CA 1
ATOM 6371 C C . PHE B 1 94 ? 10.719 43.719 28.672 1 91.94 94 PHE B C 1
ATOM 6373 O O . PHE B 1 94 ? 11.406 44.5 29.344 1 91.94 94 PHE B O 1
ATOM 6380 N N . ILE B 1 95 ? 10.211 44 27.5 1 90.75 95 ILE B N 1
ATOM 6381 C CA . ILE B 1 95 ? 10.477 45.312 26.906 1 90.75 95 ILE B CA 1
ATOM 6382 C C . ILE B 1 95 ? 9.852 46.406 27.781 1 90.75 95 ILE B C 1
ATOM 6384 O O . ILE B 1 95 ? 10.43 47.469 27.953 1 90.75 95 ILE B O 1
ATOM 6388 N N . GLY B 1 96 ? 8.68 46.188 28.312 1 89.62 96 GLY B N 1
ATOM 6389 C CA . GLY B 1 96 ? 8.031 47.125 29.188 1 89.62 96 GLY B CA 1
ATOM 6390 C C . GLY B 1 96 ? 8.836 47.406 30.453 1 89.62 96 GLY B C 1
ATOM 6391 O O . GLY B 1 96 ? 8.914 48.562 30.891 1 89.62 96 GLY B O 1
ATOM 6392 N N . GLN B 1 97 ? 9.375 46.438 30.984 1 89.31 97 GLN B N 1
ATOM 6393 C CA . GLN B 1 97 ? 10.164 46.594 32.188 1 89.31 97 GLN B CA 1
ATOM 6394 C C . GLN B 1 97 ? 11.469 47.344 31.906 1 89.31 97 GLN B C 1
ATOM 6396 O O . GLN B 1 97 ? 11.891 48.188 32.688 1 89.31 97 GLN B O 1
ATOM 6401 N N . VAL B 1 98 ? 12.094 47.031 30.859 1 89.5 98 VAL B N 1
ATOM 6402 C CA . VAL B 1 98 ? 13.359 47.656 30.5 1 89.5 98 VAL B CA 1
ATOM 6403 C C . VAL B 1 98 ? 13.141 49.125 30.188 1 89.5 98 VAL B C 1
ATOM 6405 O O . VAL B 1 98 ? 13.883 50 30.672 1 89.5 98 VAL B O 1
ATOM 6408 N N . LEU B 1 99 ? 12.133 49.406 29.453 1 89.81 99 LEU B N 1
ATOM 6409 C CA . LEU B 1 99 ? 11.875 50.781 29.062 1 89.81 99 LEU B CA 1
ATOM 6410 C C . LEU B 1 99 ? 11.391 51.594 30.266 1 89.81 99 LEU B C 1
ATOM 6412 O O . LEU B 1 99 ? 11.742 52.781 30.391 1 89.81 99 LEU B O 1
ATOM 6416 N N . SER B 1 100 ? 10.57 51 31.109 1 88.25 100 SER B N 1
ATOM 6417 C CA . SER B 1 100 ? 10.102 51.688 32.281 1 88.25 100 SER B CA 1
ATOM 6418 C C . SER B 1 100 ? 11.258 52.031 33.219 1 88.25 100 SER B C 1
ATOM 6420 O O . SER B 1 100 ? 11.312 53.125 33.781 1 88.25 100 SER B O 1
ATOM 6422 N N . ARG B 1 101 ? 12.117 51.25 33.406 1 85.44 101 ARG B N 1
ATOM 6423 C CA . ARG B 1 101 ? 13.273 51.5 34.281 1 85.44 101 ARG B CA 1
ATOM 6424 C C . ARG B 1 101 ? 14.211 52.531 33.656 1 85.44 101 ARG B C 1
ATOM 6426 O O . ARG B 1 101 ? 14.82 53.344 34.344 1 85.44 101 ARG B O 1
ATOM 6433 N N . ARG B 1 102 ? 14.352 52.438 32.438 1 86 102 ARG B N 1
ATOM 6434 C CA . ARG B 1 102 ? 15.164 53.438 31.734 1 86 102 ARG B CA 1
ATOM 6435 C C . ARG B 1 102 ? 14.57 54.812 31.906 1 86 102 ARG B C 1
ATOM 6437 O O . ARG B 1 102 ? 15.312 55.812 32.062 1 86 102 ARG B O 1
ATOM 6444 N N . ALA B 1 103 ? 13.297 54.906 31.797 1 85.06 103 ALA B N 1
ATOM 6445 C CA . ALA B 1 103 ? 12.617 56.188 31.969 1 85.06 103 ALA B CA 1
ATOM 6446 C C . ALA B 1 103 ? 12.789 56.719 33.375 1 85.06 103 ALA B C 1
ATOM 6448 O O . ALA B 1 103 ? 12.945 57.938 33.594 1 85.06 103 ALA B O 1
ATOM 6449 N N . ILE B 1 104 ? 12.789 55.875 34.312 1 83.44 104 ILE B N 1
ATOM 6450 C CA . ILE B 1 104 ? 12.875 56.281 35.719 1 83.44 104 ILE B CA 1
ATOM 6451 C C . ILE B 1 104 ? 14.32 56.594 36.062 1 83.44 104 ILE B C 1
ATOM 6453 O O . ILE B 1 104 ? 14.578 57.5 36.875 1 83.44 104 ILE B O 1
ATOM 6457 N N . HIS B 1 105 ? 15.203 55.875 35.438 1 80.25 105 HIS B N 1
ATOM 6458 C CA . HIS B 1 105 ? 16.609 56.125 35.719 1 80.25 105 HIS B CA 1
ATOM 6459 C C . HIS B 1 105 ? 17.141 57.312 34.906 1 80.25 105 HIS B C 1
ATOM 6461 O O . HIS B 1 105 ? 18.344 57.531 34.844 1 80.25 105 HIS B O 1
ATOM 6467 N N . GLN B 1 106 ? 16.266 58.031 34.219 1 79.75 106 GLN B N 1
ATOM 6468 C CA . GLN B 1 106 ? 16.531 59.281 33.5 1 79.75 106 GLN B CA 1
ATOM 6469 C C . GLN B 1 106 ? 17.484 59.062 32.344 1 79.75 106 GLN B C 1
ATOM 6471 O O . GLN B 1 106 ? 18.375 59.875 32.094 1 79.75 106 GLN B O 1
ATOM 6476 N N . LYS B 1 107 ? 17.531 57.906 31.797 1 80.62 107 LYS B N 1
ATOM 6477 C CA . LYS B 1 107 ? 18.328 57.625 30.609 1 80.62 107 LYS B CA 1
ATOM 6478 C C . LYS B 1 107 ? 17.562 58 29.344 1 80.62 107 LYS B C 1
ATOM 6480 O O . LYS B 1 107 ? 18.141 58 28.25 1 80.62 107 LYS B O 1
ATOM 6485 N N . GLY B 1 108 ? 16.312 58.312 29.422 1 81.88 108 GLY B N 1
ATOM 6486 C CA . GLY B 1 108 ? 15.516 58.844 28.328 1 81.88 108 GLY B CA 1
ATOM 6487 C C . GLY B 1 108 ? 14.781 57.781 27.547 1 81.88 108 GLY B C 1
ATOM 6488 O O . GLY B 1 108 ? 15.336 56.719 27.266 1 81.88 108 GLY B O 1
ATOM 6489 N N . VAL B 1 109 ? 13.609 57.938 27.281 1 87.06 109 VAL B N 1
ATOM 6490 C CA . VAL B 1 109 ? 12.781 57.094 26.422 1 87.06 109 VAL B CA 1
ATOM 6491 C C . VAL B 1 109 ? 12.055 57.969 25.391 1 87.06 109 VAL B C 1
ATOM 6493 O O . VAL B 1 109 ? 11.82 59.156 25.625 1 87.06 109 VAL B O 1
ATOM 6496 N N . SER B 1 110 ? 11.93 57.438 24.219 1 88.25 110 SER B N 1
ATOM 6497 C CA . SER B 1 110 ? 11.234 58.156 23.172 1 88.25 110 SER B CA 1
ATOM 6498 C C . SER B 1 110 ? 9.945 57.469 22.766 1 88.25 110 SER B C 1
ATOM 6500 O O . SER B 1 110 ? 9.719 56.312 23.141 1 88.25 110 SER B O 1
ATOM 6502 N N . LEU B 1 111 ? 9.094 58.188 22.109 1 88.44 111 LEU B N 1
ATOM 6503 C CA . LEU B 1 111 ? 7.855 57.562 21.625 1 88.44 111 LEU B CA 1
ATOM 6504 C C . LEU B 1 111 ? 8.148 56.469 20.594 1 88.44 111 LEU B C 1
ATOM 6506 O O . LEU B 1 111 ? 7.387 55.5 20.484 1 88.44 111 LEU B O 1
ATOM 6510 N N . ALA B 1 112 ? 9.203 56.594 19.891 1 87.19 112 ALA B N 1
ATOM 6511 C CA . ALA B 1 112 ? 9.602 55.594 18.922 1 87.19 112 ALA B CA 1
ATOM 6512 C C . ALA B 1 112 ? 9.961 54.281 19.625 1 87.19 112 ALA B C 1
ATOM 6514 O O . ALA B 1 112 ? 9.68 53.188 19.109 1 87.19 112 ALA B O 1
ATOM 6515 N N . THR B 1 113 ? 10.539 54.344 20.75 1 88.44 113 THR B N 1
ATOM 6516 C CA . THR B 1 113 ? 10.93 53.156 21.484 1 88.44 113 THR B CA 1
ATOM 6517 C C . THR B 1 113 ? 9.711 52.469 22.094 1 88.44 113 THR B C 1
ATOM 6519 O O . THR B 1 113 ? 9.664 51.25 22.219 1 88.44 113 THR B O 1
ATOM 6522 N N . ILE B 1 114 ? 8.766 53.25 22.453 1 88.12 114 ILE B N 1
ATOM 6523 C CA . ILE B 1 114 ? 7.543 52.688 23.016 1 88.12 114 ILE B CA 1
ATOM 6524 C C . ILE B 1 114 ? 6.73 52 21.922 1 88.12 114 ILE B C 1
ATOM 6526 O O . ILE B 1 114 ? 6.035 51.031 22.188 1 88.12 114 ILE B O 1
ATOM 6530 N N . SER B 1 115 ? 6.895 52.406 20.703 1 88 115 SER B N 1
ATOM 6531 C CA . SER B 1 115 ? 6.148 51.844 19.578 1 88 115 SER B CA 1
ATOM 6532 C C . SER B 1 115 ? 6.645 50.469 19.234 1 88 115 SER B C 1
ATOM 6534 O O . SER B 1 115 ? 5.996 49.75 18.469 1 88 115 SER B O 1
ATOM 6536 N N . MET B 1 116 ? 7.73 50.031 19.766 1 88.81 116 MET B N 1
ATOM 6537 C CA . MET B 1 116 ? 8.258 48.688 19.516 1 88.81 116 MET B CA 1
ATOM 6538 C C . MET B 1 116 ? 7.246 47.625 19.922 1 88.81 116 MET B C 1
ATOM 6540 O O . MET B 1 116 ? 7.188 46.562 19.328 1 88.81 116 MET B O 1
ATOM 6544 N N . ARG B 1 117 ? 6.48 47.938 20.875 1 88.25 117 ARG B N 1
ATOM 6545 C CA . ARG B 1 117 ? 5.441 47 21.328 1 88.25 117 ARG B CA 1
ATOM 6546 C C . ARG B 1 117 ? 4.426 46.75 20.219 1 88.25 117 ARG B C 1
ATOM 6548 O O . ARG B 1 117 ? 3.949 45.625 20.062 1 88.25 117 ARG B O 1
ATOM 6555 N N . SER B 1 118 ? 4.172 47.75 19.469 1 86 118 SER B N 1
ATOM 6556 C CA . SER B 1 118 ? 3.18 47.625 18.406 1 86 118 SER B CA 1
ATOM 6557 C C . SER B 1 118 ? 3.723 46.812 17.25 1 86 118 SER B C 1
ATOM 6559 O O . SER B 1 118 ? 2.957 46.188 16.516 1 86 118 SER B O 1
ATOM 6561 N N . TRP B 1 119 ? 5.078 46.844 17.141 1 87.44 119 TRP B N 1
ATOM 6562 C CA . TRP B 1 119 ? 5.688 46.031 16.078 1 87.44 119 TRP B CA 1
ATOM 6563 C C . TRP B 1 119 ? 5.398 44.531 16.297 1 87.44 119 TRP B C 1
ATOM 6565 O O . TRP B 1 119 ? 5.207 43.812 15.336 1 87.44 119 TRP B O 1
ATOM 6575 N N . ILE B 1 120 ? 5.332 44.094 17.5 1 87.75 120 ILE B N 1
ATOM 6576 C CA . ILE B 1 120 ? 5.195 42.688 17.844 1 87.75 120 ILE B CA 1
ATOM 6577 C C . ILE B 1 120 ? 3.719 42.312 17.844 1 87.75 120 ILE B C 1
ATOM 6579 O O . ILE B 1 120 ? 3.355 41.219 17.375 1 87.75 120 ILE B O 1
ATOM 6583 N N . LEU B 1 121 ? 2.904 43.188 18.344 1 86.31 121 LEU B N 1
ATOM 6584 C CA . LEU B 1 121 ? 1.485 42.906 18.5 1 86.31 121 LEU B CA 1
ATOM 6585 C C . LEU B 1 121 ? 0.766 43 17.156 1 86.31 121 LEU B C 1
ATOM 6587 O O . LEU B 1 121 ? -0.172 42.25 16.891 1 86.31 121 LEU B O 1
ATOM 6591 N N . GLN B 1 122 ? 1.207 44 16.391 1 85.75 122 GLN B N 1
ATOM 6592 C CA . GLN B 1 122 ? 0.646 44.188 15.055 1 85.75 122 GLN B CA 1
ATOM 6593 C C . GLN B 1 122 ? 1.747 44.312 14 1 85.75 122 GLN B C 1
ATOM 6595 O O . GLN B 1 122 ? 2.082 45.406 13.562 1 85.75 122 GLN B O 1
ATOM 6600 N N . PRO B 1 123 ? 2.027 43.219 13.469 1 78.88 123 PRO B N 1
ATOM 6601 C CA . PRO B 1 123 ? 3.146 43.281 12.523 1 78.88 123 PRO B CA 1
ATOM 6602 C C . PRO B 1 123 ? 2.844 44.125 11.289 1 78.88 123 PRO B C 1
ATOM 6604 O O . PRO B 1 123 ? 3.766 44.562 10.594 1 78.88 123 PRO B O 1
ATOM 6607 N N . GLY B 1 124 ? 1.654 44.375 11.016 1 76.19 124 GLY B N 1
ATOM 6608 C CA . GLY B 1 124 ? 1.319 45.281 9.914 1 76.19 124 GLY B CA 1
ATOM 6609 C C . GLY B 1 124 ? 1.817 46.688 10.125 1 76.19 124 GLY B C 1
ATOM 6610 O O . GLY B 1 124 ? 2.016 47.438 9.156 1 76.19 124 GLY B O 1
ATOM 6611 N N . THR B 1 125 ? 2.107 47.031 11.406 1 77.75 125 THR B N 1
ATOM 6612 C CA . THR B 1 125 ? 2.547 48.375 11.727 1 77.75 125 THR B CA 1
ATOM 6613 C C . THR B 1 125 ? 3.992 48.594 11.289 1 77.75 125 THR B C 1
ATOM 6615 O O . THR B 1 125 ? 4.441 49.75 11.156 1 77.75 125 THR B O 1
ATOM 6618 N N . LEU B 1 126 ? 4.621 47.469 11.023 1 78.81 126 LEU B N 1
ATOM 6619 C CA . LEU B 1 126 ? 5.992 47.594 10.531 1 78.81 126 LEU B CA 1
ATOM 6620 C C . LEU B 1 126 ? 6.023 48.25 9.156 1 78.81 126 LEU B C 1
ATOM 6622 O O . LEU B 1 126 ? 6.973 48.969 8.82 1 78.81 126 LEU B O 1
ATOM 6626 N N . LEU B 1 127 ? 4.906 48 8.508 1 74.5 127 LEU B N 1
ATOM 6627 C CA . LEU B 1 127 ? 4.84 48.562 7.16 1 74.5 127 LEU B CA 1
ATOM 6628 C C . LEU B 1 127 ? 4.184 49.938 7.168 1 74.5 127 LEU B C 1
ATOM 6630 O O . LEU B 1 127 ? 4.57 50.812 6.398 1 74.5 127 LEU B O 1
ATOM 6634 N N . SER B 1 128 ? 3.256 50.219 8.109 1 74.12 128 SER B N 1
ATOM 6635 C CA . SER B 1 128 ? 2.508 51.469 8.125 1 74.12 128 SER B CA 1
ATOM 6636 C C . SER B 1 128 ? 3.271 52.562 8.867 1 74.12 128 SER B C 1
ATOM 6638 O O . SER B 1 128 ? 3.16 53.75 8.531 1 74.12 128 SER B O 1
ATOM 6640 N N . GLN B 1 129 ? 3.908 52.188 9.992 1 75.81 129 GLN B N 1
ATOM 6641 C CA . GLN B 1 129 ? 4.684 53.156 10.758 1 75.81 129 GLN B CA 1
ATOM 6642 C C . GLN B 1 129 ? 6.18 52.969 10.531 1 75.81 129 GLN B C 1
ATOM 6644 O O . GLN B 1 129 ? 6.945 52.812 11.484 1 75.81 129 GLN B O 1
ATOM 6649 N N . TRP B 1 130 ? 6.566 53.156 9.312 1 79.56 130 TRP B N 1
ATOM 6650 C CA . TRP B 1 130 ? 7.945 52.906 8.914 1 79.56 130 TRP B CA 1
ATOM 6651 C C . TRP B 1 130 ? 8.891 53.906 9.555 1 79.56 130 TRP B C 1
ATOM 6653 O O . TRP B 1 130 ? 10.047 53.594 9.844 1 79.56 130 TRP B O 1
ATOM 6663 N N . ARG B 1 131 ? 8.43 55.062 9.969 1 79.38 131 ARG B N 1
ATOM 6664 C CA . ARG B 1 131 ? 9.258 56.094 10.562 1 79.38 131 ARG B CA 1
ATOM 6665 C C . ARG B 1 131 ? 9.727 55.719 11.953 1 79.38 131 ARG B C 1
ATOM 6667 O O . ARG B 1 131 ? 10.875 55.969 12.328 1 79.38 131 ARG B O 1
ATOM 6674 N N . SER B 1 132 ? 8.812 55.062 12.664 1 81.88 132 SER B N 1
ATOM 6675 C CA . SER B 1 132 ? 9.195 54.625 14 1 81.88 132 SER B CA 1
ATOM 6676 C C . SER B 1 132 ? 10.242 53.5 13.93 1 81.88 132 SER B C 1
ATOM 6678 O O . SER B 1 132 ? 11.133 53.438 14.773 1 81.88 132 SER B O 1
ATOM 6680 N N . VAL B 1 133 ? 10.195 52.719 12.859 1 84.44 133 VAL B N 1
ATOM 6681 C CA . VAL B 1 133 ? 11.117 51.594 12.711 1 84.44 133 VAL B CA 1
ATOM 6682 C C . VAL B 1 133 ? 12.492 52.094 12.305 1 84.44 133 VAL B C 1
ATOM 6684 O O . VAL B 1 133 ? 13.516 51.594 12.758 1 84.44 133 VAL B O 1
ATOM 6687 N N . LYS B 1 134 ? 12.484 53.062 11.453 1 83.62 134 LYS B N 1
ATOM 6688 C CA . LYS B 1 134 ? 13.75 53.625 10.977 1 83.62 134 LYS B CA 1
ATOM 6689 C C . LYS B 1 134 ? 14.539 54.25 12.125 1 83.62 134 LYS B C 1
ATOM 6691 O O . LYS B 1 134 ? 15.773 54.156 12.156 1 83.62 134 LYS B O 1
ATOM 6696 N N . PHE B 1 135 ? 13.836 54.875 13.141 1 83.94 135 PHE B N 1
ATOM 6697 C CA . PHE B 1 135 ? 14.523 55.594 14.211 1 83.94 135 PHE B CA 1
ATOM 6698 C C . PHE B 1 135 ? 14.891 54.656 15.344 1 83.94 135 PHE B C 1
ATOM 6700 O O . PHE B 1 135 ? 15.969 54.75 15.93 1 83.94 135 PHE B O 1
ATOM 6707 N N . ALA B 1 136 ? 13.969 53.688 15.633 1 84.38 136 ALA B N 1
ATOM 6708 C CA . ALA B 1 136 ? 14.188 52.844 16.812 1 84.38 136 ALA B CA 1
ATOM 6709 C C . ALA B 1 136 ? 14.672 51.469 16.406 1 84.38 136 ALA B C 1
ATOM 6711 O O . ALA B 1 136 ? 15.172 50.719 17.234 1 84.38 136 ALA B O 1
ATOM 6712 N N . GLY B 1 137 ? 14.68 51.125 15.156 1 83.69 137 GLY B N 1
ATOM 6713 C CA . GLY B 1 137 ? 14.938 49.75 14.703 1 83.69 137 GLY B CA 1
ATOM 6714 C C . GLY B 1 137 ? 16.391 49.375 14.828 1 83.69 137 GLY B C 1
ATOM 6715 O O . GLY B 1 137 ? 16.703 48.188 14.992 1 83.69 137 GLY B O 1
ATOM 6716 N N . PHE B 1 138 ? 17.25 50.312 14.797 1 83.88 138 PHE B N 1
ATOM 6717 C CA . PHE B 1 138 ? 18.656 49.938 14.766 1 83.88 138 PHE B CA 1
ATOM 6718 C C . PHE B 1 138 ? 19.25 49.969 16.172 1 83.88 138 PHE B C 1
ATOM 6720 O O . PHE B 1 138 ? 20.438 49.656 16.359 1 83.88 138 PHE B O 1
ATOM 6727 N N . SER B 1 139 ? 18.469 50.156 17.172 1 85.31 139 SER B N 1
ATOM 6728 C CA . SER B 1 139 ? 18.922 50 18.562 1 85.31 139 SER B CA 1
ATOM 6729 C C . SER B 1 139 ? 18.906 48.531 18.969 1 85.31 139 SER B C 1
ATOM 6731 O O . SER B 1 139 ? 18.359 47.688 18.266 1 85.31 139 SER B O 1
ATOM 6733 N N . VAL B 1 140 ? 19.594 48.188 20.016 1 86.69 140 VAL B N 1
ATOM 6734 C CA . VAL B 1 140 ? 19.672 46.812 20.484 1 86.69 140 VAL B CA 1
ATOM 6735 C C . VAL B 1 140 ? 18.266 46.281 20.797 1 86.69 140 VAL B C 1
ATOM 6737 O O . VAL B 1 140 ? 17.906 45.188 20.391 1 86.69 140 VAL B O 1
ATOM 6740 N N . LEU B 1 141 ? 17.516 47.125 21.469 1 88.06 141 LEU B N 1
ATOM 6741 C CA . LEU B 1 141 ? 16.156 46.719 21.797 1 88.06 141 LEU B CA 1
ATOM 6742 C C . LEU B 1 141 ? 15.289 46.656 20.547 1 88.06 141 LEU B C 1
ATOM 6744 O O . LEU B 1 141 ? 14.375 45.844 20.469 1 88.06 141 LEU B O 1
ATOM 6748 N N . GLY B 1 142 ? 15.539 47.531 19.641 1 89.38 142 GLY B N 1
ATOM 6749 C CA . GLY B 1 142 ? 14.812 47.531 18.375 1 89.38 142 GLY B CA 1
ATOM 6750 C C . GLY B 1 142 ? 15.055 46.281 17.547 1 89.38 142 GLY B C 1
ATOM 6751 O O . GLY B 1 142 ? 14.117 45.688 17 1 89.38 142 GLY B O 1
ATOM 6752 N N . VAL B 1 143 ? 16.25 45.875 17.531 1 90.56 143 VAL B N 1
ATOM 6753 C CA . VAL B 1 143 ? 16.594 44.688 16.781 1 90.56 143 VAL B CA 1
ATOM 6754 C C . VAL B 1 143 ? 15.961 43.469 17.453 1 90.56 143 VAL B C 1
ATOM 6756 O O . VAL B 1 143 ? 15.422 42.562 16.781 1 90.56 143 VAL B O 1
ATOM 6759 N N . PHE B 1 144 ? 15.992 43.406 18.719 1 90.88 144 PHE B N 1
ATOM 6760 C CA . PHE B 1 144 ? 15.359 42.312 19.469 1 90.88 144 PHE B CA 1
ATOM 6761 C C . PHE B 1 144 ? 13.859 42.281 19.203 1 90.88 144 PHE B C 1
ATOM 6763 O O . PHE B 1 144 ? 13.281 41.188 19.062 1 90.88 144 PHE B O 1
ATOM 6770 N N . SER B 1 145 ? 13.328 43.438 19.125 1 91.62 145 SER B N 1
ATOM 6771 C CA . SER B 1 145 ? 11.891 43.5 18.891 1 91.62 145 SER B CA 1
ATOM 6772 C C . SER B 1 145 ? 11.547 43.062 17.469 1 91.62 145 SER B C 1
ATOM 6774 O O . SER B 1 145 ? 10.531 42.406 17.234 1 91.62 145 SER B O 1
ATOM 6776 N N . LEU B 1 146 ? 12.359 43.438 16.531 1 91.62 146 LEU B N 1
ATOM 6777 C CA . LEU B 1 146 ? 12.125 43.031 15.141 1 91.62 146 LEU B CA 1
ATOM 6778 C C . LEU B 1 146 ? 12.289 41.531 14.961 1 91.62 146 LEU B C 1
ATOM 6780 O O . LEU B 1 146 ? 11.484 40.906 14.273 1 91.62 146 LEU B O 1
ATOM 6784 N N . VAL B 1 147 ? 13.25 41 15.555 1 93.19 147 VAL B N 1
ATOM 6785 C CA . VAL B 1 147 ? 13.5 39.562 15.461 1 93.19 147 VAL B CA 1
ATOM 6786 C C . VAL B 1 147 ? 12.359 38.812 16.125 1 93.19 147 VAL B C 1
ATOM 6788 O O . VAL B 1 147 ? 11.891 37.781 15.602 1 93.19 147 VAL B O 1
ATOM 6791 N N . THR B 1 148 ? 11.945 39.281 17.234 1 92.88 148 THR B N 1
ATOM 6792 C CA . THR B 1 148 ? 10.859 38.625 17.953 1 92.88 148 THR B CA 1
ATOM 6793 C C . THR B 1 148 ? 9.562 38.688 17.141 1 92.88 148 THR B C 1
ATOM 6795 O O . THR B 1 148 ? 8.773 37.719 17.156 1 92.88 148 THR B O 1
ATOM 6798 N N . ALA B 1 149 ? 9.352 39.75 16.5 1 92 149 ALA B N 1
ATOM 6799 C CA . ALA B 1 149 ? 8.172 39.875 15.641 1 92 149 ALA B CA 1
ATOM 6800 C C . ALA B 1 149 ? 8.203 38.844 14.523 1 92 149 ALA B C 1
ATOM 6802 O O . ALA B 1 149 ? 7.191 38.188 14.25 1 92 149 ALA B O 1
ATOM 6803 N N . ILE B 1 150 ? 9.273 38.656 13.969 1 91.88 150 ILE B N 1
ATOM 6804 C CA . ILE B 1 150 ? 9.414 37.688 12.875 1 91.88 150 ILE B CA 1
ATOM 6805 C C . ILE B 1 150 ? 9.281 36.281 13.422 1 91.88 150 ILE B C 1
ATOM 6807 O O . ILE B 1 150 ? 8.625 35.438 12.805 1 91.88 150 ILE B O 1
ATOM 6811 N N . LEU B 1 151 ? 9.898 36.031 14.547 1 94.5 151 LEU B N 1
ATOM 6812 C CA . LEU B 1 151 ? 9.844 34.688 15.141 1 94.5 151 LEU B CA 1
ATOM 6813 C C . LEU B 1 151 ? 8.422 34.312 15.531 1 94.5 151 LEU B C 1
ATOM 6815 O O . LEU B 1 151 ? 8 33.188 15.359 1 94.5 151 LEU B O 1
ATOM 6819 N N . SER B 1 152 ? 7.723 35.25 16.016 1 91.12 152 SER B N 1
ATOM 6820 C CA . SER B 1 152 ? 6.344 34.969 16.406 1 91.12 152 SER B CA 1
ATOM 6821 C C . SER B 1 152 ? 5.465 34.688 15.203 1 91.12 152 SER B C 1
ATOM 6823 O O . SER B 1 152 ? 4.508 33.906 15.289 1 91.12 152 SER B O 1
ATOM 6825 N N . LEU B 1 153 ? 5.805 35.25 14.07 1 89.69 153 LEU B N 1
ATOM 6826 C CA . LEU B 1 153 ? 5.043 35.062 12.836 1 89.69 153 LEU B CA 1
ATOM 6827 C C . LEU B 1 153 ? 5.312 33.688 12.25 1 89.69 153 LEU B C 1
ATOM 6829 O O . LEU B 1 153 ? 4.43 33.094 11.633 1 89.69 153 LEU B O 1
ATOM 6833 N N . LEU B 1 154 ? 6.441 33.188 12.508 1 92.62 154 LEU B N 1
ATOM 6834 C CA . LEU B 1 154 ? 6.855 31.984 11.812 1 92.62 154 LEU B CA 1
ATOM 6835 C C . LEU B 1 154 ? 6.832 30.781 12.75 1 92.62 154 LEU B C 1
ATOM 6837 O O . LEU B 1 154 ? 7.016 29.641 12.32 1 92.62 154 LEU B O 1
ATOM 6841 N N . TYR B 1 155 ? 6.539 31 13.992 1 93.38 155 TYR B N 1
ATOM 6842 C CA . TYR B 1 155 ? 6.727 29.938 14.969 1 93.38 155 TYR B CA 1
ATOM 6843 C C . TYR B 1 155 ? 5.766 28.781 14.719 1 93.38 155 TYR B C 1
ATOM 6845 O O . TYR B 1 155 ? 6.168 27.609 14.727 1 93.38 155 TYR B O 1
ATOM 6853 N N . THR B 1 156 ? 4.52 29.016 14.469 1 91.06 156 THR B N 1
ATOM 6854 C CA . THR B 1 156 ? 3.547 27.953 14.242 1 91.06 156 THR B CA 1
ATOM 6855 C C . THR B 1 156 ? 3.844 27.219 12.938 1 91.06 156 THR B C 1
ATOM 6857 O O . THR B 1 156 ? 3.662 26 12.844 1 91.06 156 THR B O 1
ATOM 6860 N N . THR B 1 157 ? 4.262 27.938 11.969 1 89.5 157 THR B N 1
ATOM 6861 C CA . THR B 1 157 ? 4.645 27.312 10.703 1 89.5 157 THR B CA 1
ATOM 6862 C C . THR B 1 157 ? 5.883 26.438 10.883 1 89.5 157 THR B C 1
ATOM 6864 O O . THR B 1 157 ? 5.969 25.344 10.305 1 89.5 157 THR B O 1
ATOM 6867 N N . ALA B 1 158 ? 6.789 26.969 11.641 1 92.88 158 ALA B N 1
ATOM 6868 C CA . ALA B 1 158 ? 8.008 26.188 11.906 1 92.88 158 ALA B CA 1
ATOM 6869 C C . ALA B 1 158 ? 7.691 24.922 12.688 1 92.88 158 ALA B C 1
ATOM 6871 O O . ALA B 1 158 ? 8.281 23.859 12.43 1 92.88 158 ALA B O 1
ATOM 6872 N N . ALA B 1 159 ? 6.809 25.062 13.602 1 92.81 159 ALA B N 1
ATOM 6873 C CA . ALA B 1 159 ? 6.398 23.891 14.375 1 92.81 159 ALA B CA 1
ATOM 6874 C C . ALA B 1 159 ? 5.699 22.859 13.492 1 92.81 159 ALA B C 1
ATOM 6876 O O . ALA B 1 159 ? 5.883 21.656 13.664 1 92.81 159 ALA B O 1
ATOM 6877 N N . GLY B 1 160 ? 4.938 23.297 12.586 1 89.25 160 GLY B N 1
ATOM 6878 C CA . GLY B 1 160 ? 4.277 22.391 11.664 1 89.25 160 GLY B CA 1
ATOM 6879 C C . GLY B 1 160 ? 5.242 21.688 10.719 1 89.25 160 GLY B C 1
ATOM 6880 O O . GLY B 1 160 ? 5.012 20.547 10.328 1 89.25 160 GLY B O 1
ATOM 6881 N N . ALA B 1 161 ? 6.289 22.312 10.453 1 89.81 161 ALA B N 1
ATOM 6882 C CA . ALA B 1 161 ? 7.258 21.766 9.508 1 89.81 161 ALA B CA 1
ATOM 6883 C C . ALA B 1 161 ? 8.203 20.797 10.195 1 89.81 161 ALA B C 1
ATOM 6885 O O . ALA B 1 161 ? 8.609 19.797 9.602 1 89.81 161 ALA B O 1
ATOM 6886 N N . LEU B 1 162 ? 8.523 21.062 11.469 1 94.12 162 LEU B N 1
ATOM 6887 C CA . LEU B 1 162 ? 9.625 20.312 12.055 1 94.12 162 LEU B CA 1
ATOM 6888 C C . LEU B 1 162 ? 9.133 19.438 13.211 1 94.12 162 LEU B C 1
ATOM 6890 O O . LEU B 1 162 ? 9.758 18.422 13.531 1 94.12 162 LEU B O 1
ATOM 6894 N N . VAL B 1 163 ? 8.133 19.828 13.875 1 94.12 163 VAL B N 1
ATOM 6895 C CA . VAL B 1 163 ? 7.723 19.141 15.086 1 94.12 163 VAL B CA 1
ATOM 6896 C C . VAL B 1 163 ? 6.551 18.203 14.781 1 94.12 163 VAL B C 1
ATOM 6898 O O . VAL B 1 163 ? 6.438 17.125 15.359 1 94.12 163 VAL B O 1
ATOM 6901 N N . GLN B 1 164 ? 5.723 18.609 13.906 1 91.94 164 GLN B N 1
ATOM 6902 C CA . GLN B 1 164 ? 4.578 17.781 13.539 1 91.94 164 GLN B CA 1
ATOM 6903 C C . GLN B 1 164 ? 5.023 16.453 12.945 1 91.94 164 GLN B C 1
ATOM 6905 O O . GLN B 1 164 ? 5.953 16.406 12.133 1 91.94 164 GLN B O 1
ATOM 6910 N N . PRO B 1 165 ? 4.363 15.383 13.43 1 90.5 165 PRO B N 1
ATOM 6911 C CA . PRO B 1 165 ? 4.727 14.07 12.875 1 90.5 165 PRO B CA 1
ATOM 6912 C C . PRO B 1 165 ? 4.383 13.945 11.398 1 90.5 165 PRO B C 1
ATOM 6914 O O . PRO B 1 165 ? 3.25 14.219 10.992 1 90.5 165 PRO B O 1
ATOM 6917 N N . GLN B 1 166 ? 5.387 13.602 10.68 1 85.19 166 GLN B N 1
ATOM 6918 C CA . GLN B 1 166 ? 5.219 13.367 9.25 1 85.19 166 GLN B CA 1
ATOM 6919 C C . GLN B 1 166 ? 5.766 12 8.852 1 85.19 166 GLN B C 1
ATOM 6921 O O . GLN B 1 166 ? 6.68 11.477 9.492 1 85.19 166 GLN B O 1
ATOM 6926 N N . LEU B 1 167 ? 5.172 11.461 7.855 1 83.19 167 LEU B N 1
ATOM 6927 C CA . LEU B 1 167 ? 5.613 10.156 7.387 1 83.19 167 LEU B CA 1
ATOM 6928 C C . LEU B 1 167 ? 6.945 10.258 6.652 1 83.19 167 LEU B C 1
ATOM 6930 O O . LEU B 1 167 ? 7.059 10.984 5.664 1 83.19 167 LEU B O 1
ATOM 6934 N N . ARG B 1 168 ? 7.938 9.617 7.227 1 84.62 168 ARG B N 1
ATOM 6935 C CA . ARG B 1 168 ? 9.281 9.656 6.652 1 84.62 168 ARG B CA 1
ATOM 6936 C C . ARG B 1 168 ? 9.984 8.312 6.809 1 84.62 168 ARG B C 1
ATOM 6938 O O . ARG B 1 168 ? 9.523 7.453 7.566 1 84.62 168 ARG B O 1
ATOM 6945 N N . LEU B 1 169 ? 11.055 8.18 5.996 1 83.62 169 LEU B N 1
ATOM 6946 C CA . LEU B 1 169 ? 11.906 6.996 6.082 1 83.62 169 LEU B CA 1
ATOM 6947 C C . LEU B 1 169 ? 13.141 7.27 6.934 1 83.62 169 LEU B C 1
ATOM 6949 O O . LEU B 1 169 ? 13.992 8.078 6.551 1 83.62 169 LEU B O 1
ATOM 6953 N N . PRO B 1 170 ? 13.211 6.707 8.102 1 87.19 170 PRO B N 1
ATOM 6954 C CA . PRO B 1 170 ? 14.398 6.879 8.938 1 87.19 170 PRO B CA 1
ATOM 6955 C C . PRO B 1 170 ? 15.641 6.207 8.352 1 87.19 170 PRO B C 1
ATOM 6957 O O . PRO B 1 170 ? 15.531 5.445 7.391 1 87.19 170 PRO B O 1
ATOM 6960 N N . PRO B 1 171 ? 16.781 6.543 8.883 1 86 171 PRO B N 1
ATOM 6961 C CA . PRO B 1 171 ? 17.969 5.828 8.445 1 86 171 PRO B CA 1
ATOM 6962 C C . PRO B 1 171 ? 17.984 4.367 8.883 1 86 171 PRO B C 1
ATOM 6964 O O . PRO B 1 171 ? 17.188 3.967 9.734 1 86 171 PRO B O 1
ATOM 6967 N N . TRP B 1 172 ? 18.906 3.561 8.266 1 91.38 172 TRP B N 1
ATOM 6968 C CA . TRP B 1 172 ? 19 2.135 8.562 1 91.38 172 TRP B CA 1
ATOM 6969 C C . TRP B 1 172 ? 19.453 1.906 10 1 91.38 172 TRP B C 1
ATOM 6971 O O . TRP B 1 172 ? 20.328 2.625 10.508 1 91.38 172 TRP B O 1
ATOM 6981 N N . GLU B 1 173 ? 18.859 1.022 10.68 1 90 173 GLU B N 1
ATOM 6982 C CA . GLU B 1 173 ? 19.219 0.647 12.047 1 90 173 GLU B CA 1
ATOM 6983 C C . GLU B 1 173 ? 19.531 -0.843 12.141 1 90 173 GLU B C 1
ATOM 6985 O O . GLU B 1 173 ? 18.812 -1.673 11.578 1 90 173 GLU B O 1
ATOM 6990 N N . LYS B 1 174 ? 20.609 -1.156 12.789 1 91.62 174 LYS B N 1
ATOM 6991 C CA . LYS B 1 174 ? 20.969 -2.555 13 1 91.62 174 LYS B CA 1
ATOM 6992 C C . LYS B 1 174 ? 20.234 -3.141 14.195 1 91.62 174 LYS B C 1
ATOM 6994 O O . LYS B 1 174 ? 20.188 -2.523 15.266 1 91.62 174 LYS B O 1
ATOM 6999 N N . GLN B 1 175 ? 19.547 -4.195 13.945 1 91.69 175 GLN B N 1
ATOM 7000 C CA . GLN B 1 175 ? 18.812 -4.852 15.023 1 91.69 175 GLN B CA 1
ATOM 7001 C C . GLN B 1 175 ? 18.859 -6.371 14.867 1 91.69 175 GLN B C 1
ATOM 7003 O O . GLN B 1 175 ? 19.156 -6.883 13.789 1 91.69 175 GLN B O 1
ATOM 7008 N N . THR B 1 176 ? 18.672 -7.016 16.016 1 94.56 176 THR B N 1
ATOM 7009 C CA . THR B 1 176 ? 18.547 -8.469 16.031 1 94.56 176 THR B CA 1
ATOM 7010 C C . THR B 1 176 ? 17.078 -8.891 15.969 1 94.56 176 THR B C 1
ATOM 7012 O O . THR B 1 176 ? 16.266 -8.453 16.797 1 94.56 176 THR B O 1
ATOM 7015 N N . LEU B 1 177 ? 16.797 -9.625 14.992 1 95.94 177 LEU B N 1
ATOM 7016 C CA . LEU B 1 177 ? 15.422 -10.102 14.828 1 95.94 177 LEU B CA 1
ATOM 7017 C C . LEU B 1 177 ? 15.297 -11.562 15.258 1 95.94 177 LEU B C 1
ATOM 7019 O O . LEU B 1 177 ? 16.281 -12.305 15.234 1 95.94 177 LEU B O 1
ATOM 7023 N N . ALA B 1 178 ? 14.125 -11.891 15.695 1 95 178 ALA B N 1
ATOM 7024 C CA . ALA B 1 178 ? 13.82 -13.258 16.094 1 95 178 ALA B CA 1
ATOM 7025 C C . ALA B 1 178 ? 12.898 -13.938 15.094 1 95 178 ALA B C 1
ATOM 7027 O O . ALA B 1 178 ? 11.961 -13.32 14.586 1 95 178 ALA B O 1
ATOM 7028 N N . GLY B 1 179 ? 13.203 -15.148 14.734 1 92.06 179 GLY B N 1
ATOM 7029 C CA . GLY B 1 179 ? 12.359 -15.969 13.883 1 92.06 179 GLY B CA 1
ATOM 7030 C C . GLY B 1 179 ? 12.094 -17.344 14.445 1 92.06 179 GLY B C 1
ATOM 7031 O O . GLY B 1 179 ? 12.875 -17.859 15.25 1 92.06 179 GLY B O 1
ATOM 7032 N N . GLU B 1 180 ? 11.047 -17.938 14.07 1 88.75 180 GLU B N 1
ATOM 7033 C CA . GLU B 1 180 ? 10.68 -19.281 14.523 1 88.75 180 GLU B CA 1
ATOM 7034 C C . GLU B 1 180 ? 11.344 -20.344 13.664 1 88.75 180 GLU B C 1
ATOM 7036 O O . GLU B 1 180 ? 11.375 -20.234 12.438 1 88.75 180 GLU B O 1
ATOM 7041 N N . VAL B 1 181 ? 11.898 -21.344 14.305 1 85.94 181 VAL B N 1
ATOM 7042 C CA . VAL B 1 181 ? 12.562 -22.438 13.609 1 85.94 181 VAL B CA 1
ATOM 7043 C C . VAL B 1 181 ? 11.969 -23.766 14.07 1 85.94 181 VAL B C 1
ATOM 7045 O O . VAL B 1 181 ? 11.781 -23.984 15.273 1 85.94 181 VAL B O 1
ATOM 7048 N N . ALA B 1 182 ? 11.438 -24.516 13.062 1 78.25 182 ALA B N 1
ATOM 7049 C CA . ALA B 1 182 ? 10.891 -25.844 13.359 1 78.25 182 ALA B CA 1
ATOM 7050 C C . ALA B 1 182 ? 11.633 -26.922 12.578 1 78.25 182 ALA B C 1
ATOM 7052 O O . ALA B 1 182 ? 11.242 -27.266 11.453 1 78.25 182 ALA B O 1
ATOM 7053 N N . GLY B 1 183 ? 12.852 -27.328 12.906 1 70.19 183 GLY B N 1
ATOM 7054 C CA . GLY B 1 183 ? 13.547 -28.453 12.289 1 70.19 183 GLY B CA 1
ATOM 7055 C C . GLY B 1 183 ? 14.891 -28.062 11.703 1 70.19 183 GLY B C 1
ATOM 7056 O O . GLY B 1 183 ? 15.312 -26.906 11.797 1 70.19 183 GLY B O 1
ATOM 7057 N N . ASP B 1 184 ? 15.625 -29.109 11.25 1 68.75 184 ASP B N 1
ATOM 7058 C CA . ASP B 1 184 ? 16.953 -28.906 10.68 1 68.75 184 ASP B CA 1
ATOM 7059 C C . ASP B 1 184 ? 16.922 -29.016 9.156 1 68.75 184 ASP B C 1
ATOM 7061 O O . ASP B 1 184 ? 15.906 -29.422 8.586 1 68.75 184 ASP B O 1
ATOM 7065 N N . PHE B 1 185 ? 17.969 -28.484 8.586 1 64.44 185 PHE B N 1
ATOM 7066 C CA . PHE B 1 185 ? 18.094 -28.547 7.133 1 64.44 185 PHE B CA 1
ATOM 7067 C C . PHE B 1 185 ? 18.016 -29.984 6.641 1 64.44 185 PHE B C 1
ATOM 7069 O O . PHE B 1 185 ? 17.688 -30.234 5.484 1 64.44 185 PHE B O 1
ATOM 7076 N N . SER B 1 186 ? 18.438 -30.953 7.605 1 58.38 186 SER B N 1
ATOM 7077 C CA . SER B 1 186 ? 18.562 -32.344 7.242 1 58.38 186 SER B CA 1
ATOM 7078 C C . SER B 1 186 ? 17.219 -33.062 7.312 1 58.38 186 SER B C 1
ATOM 7080 O O . SER B 1 186 ? 17.062 -34.156 6.785 1 58.38 186 SER B O 1
ATOM 7082 N N . SER B 1 187 ? 16.406 -32.531 8.203 1 55 187 SER B N 1
ATOM 7083 C CA . SER B 1 187 ? 15.164 -33.25 8.398 1 55 187 SER B CA 1
ATOM 7084 C C . SER B 1 187 ? 14.305 -33.219 7.141 1 55 187 SER B C 1
ATOM 7086 O O . SER B 1 187 ? 14.211 -32.219 6.469 1 55 187 SER B O 1
ATOM 7088 N N . THR B 1 188 ? 14.414 -34.406 6.52 1 53.31 188 THR B N 1
ATOM 7089 C CA . THR B 1 188 ? 13.586 -34.594 5.332 1 53.31 188 THR B CA 1
ATOM 7090 C C . THR B 1 188 ? 12.281 -33.812 5.461 1 53.31 188 THR B C 1
ATOM 7092 O O . THR B 1 188 ? 11.57 -33.938 6.461 1 53.31 188 THR B O 1
ATOM 7095 N N . LEU B 1 189 ? 12.328 -32.656 4.887 1 58.03 189 LEU B N 1
ATOM 7096 C CA . LEU B 1 189 ? 11.133 -31.844 4.719 1 58.03 189 LEU B CA 1
ATOM 7097 C C . LEU B 1 189 ? 9.93 -32.719 4.371 1 58.03 189 LEU B C 1
ATOM 7099 O O . LEU B 1 189 ? 9.945 -33.438 3.371 1 58.03 189 LEU B O 1
ATOM 7103 N N . GLN B 1 190 ? 9.359 -33.406 5.367 1 66.62 190 GLN B N 1
ATOM 7104 C CA . GLN B 1 190 ? 8.195 -34.219 5.023 1 66.62 190 GLN B CA 1
ATOM 7105 C C . GLN B 1 190 ? 7.18 -33.406 4.227 1 66.62 190 GLN B C 1
ATOM 7107 O O . GLN B 1 190 ? 6.152 -33 4.766 1 66.62 190 GLN B O 1
ATOM 7112 N N . ALA B 1 191 ? 7.609 -33.25 2.959 1 75.94 191 ALA B N 1
ATOM 7113 C CA . ALA B 1 191 ? 6.785 -32.438 2.074 1 75.94 191 ALA B CA 1
ATOM 7114 C C . ALA B 1 191 ? 5.395 -33.031 1.907 1 75.94 191 ALA B C 1
ATOM 7116 O O . ALA B 1 191 ? 4.395 -32.312 1.924 1 75.94 191 ALA B O 1
ATOM 7117 N N . LYS B 1 192 ? 5.332 -34.375 1.856 1 76.19 192 LYS B N 1
ATOM 7118 C CA . LYS B 1 192 ? 4.051 -35.062 1.642 1 76.19 192 LYS B CA 1
ATOM 7119 C C . LYS B 1 192 ? 3.137 -34.906 2.854 1 76.19 192 LYS B C 1
ATOM 7121 O O . LYS B 1 192 ? 1.948 -34.594 2.707 1 76.19 192 LYS B O 1
ATOM 7126 N N . ASP B 1 193 ? 3.785 -34.969 3.947 1 75.06 193 ASP B N 1
ATOM 7127 C CA . ASP B 1 193 ? 3.002 -34.875 5.172 1 75.06 193 ASP B CA 1
ATOM 7128 C C . ASP B 1 193 ? 2.543 -33.406 5.387 1 75.06 193 ASP B C 1
ATOM 7130 O O . ASP B 1 193 ? 1.424 -33.188 5.848 1 75.06 193 ASP B O 1
ATOM 7134 N N . THR B 1 194 ? 3.416 -32.562 5.02 1 75.06 194 THR B N 1
ATOM 7135 C CA . THR B 1 194 ? 3.078 -31.172 5.164 1 75.06 194 THR B CA 1
ATOM 7136 C C . THR B 1 194 ? 1.933 -30.781 4.23 1 75.06 194 THR B C 1
ATOM 7138 O O . THR B 1 194 ? 1.03 -30.047 4.617 1 75.06 194 THR B O 1
ATOM 7141 N N . CYS B 1 195 ? 1.991 -31.266 3.072 1 80.38 195 CYS B N 1
ATOM 7142 C CA . CYS B 1 195 ? 0.926 -30.984 2.117 1 80.38 195 CYS B CA 1
ATOM 7143 C C . CYS B 1 195 ? -0.386 -31.625 2.561 1 80.38 195 CYS B C 1
ATOM 7145 O O . CYS B 1 195 ? -1.444 -31 2.475 1 80.38 195 CYS B O 1
ATOM 7147 N N . LEU B 1 196 ? -0.252 -32.875 3.066 1 75.62 196 LEU B N 1
ATOM 7148 C CA . LEU B 1 196 ? -1.445 -33.594 3.467 1 75.62 196 LEU B CA 1
ATOM 7149 C C . LEU B 1 196 ? -2.137 -32.906 4.641 1 75.62 196 LEU B C 1
ATOM 7151 O O . LEU B 1 196 ? -3.367 -32.906 4.719 1 75.62 196 LEU B O 1
ATOM 7155 N N . LYS B 1 197 ? -1.365 -32.375 5.473 1 75.31 197 LYS B N 1
ATOM 7156 C CA . LYS B 1 197 ? -1.923 -31.688 6.641 1 75.31 197 LYS B CA 1
ATOM 7157 C C . LYS B 1 197 ? -2.682 -30.422 6.238 1 75.31 197 LYS B C 1
ATOM 7159 O O . LYS B 1 197 ? -3.635 -30.031 6.914 1 75.31 197 LYS B O 1
ATOM 7164 N N . ALA B 1 198 ? -2.344 -29.906 5.164 1 75.25 198 ALA B N 1
ATOM 7165 C CA . ALA B 1 198 ? -2.992 -28.688 4.68 1 75.25 198 ALA B CA 1
ATOM 7166 C C . ALA B 1 198 ? -4.035 -29 3.613 1 75.25 198 ALA B C 1
ATOM 7168 O O . ALA B 1 198 ? -4.391 -28.141 2.809 1 75.25 198 ALA B O 1
ATOM 7169 N N . TRP B 1 199 ? -4.512 -30.25 3.602 1 81.12 199 TRP B N 1
ATOM 7170 C CA . TRP B 1 199 ? -5.43 -30.766 2.588 1 81.12 199 TRP B CA 1
ATOM 7171 C C . TRP B 1 199 ? -6.703 -31.297 3.227 1 81.12 199 TRP B C 1
ATOM 7173 O O . TRP B 1 199 ? -6.684 -31.75 4.375 1 81.12 199 TRP B O 1
ATOM 7183 N N . PRO B 1 200 ? -7.836 -31.016 2.535 1 83.62 200 PRO B N 1
ATOM 7184 C CA . PRO B 1 200 ? -9.047 -31.609 3.111 1 83.62 200 PRO B CA 1
ATOM 7185 C C . PRO B 1 200 ? -8.953 -33.125 3.256 1 83.62 200 PRO B C 1
ATOM 7187 O O . PRO B 1 200 ? -8.273 -33.781 2.463 1 83.62 200 PRO B O 1
ATOM 7190 N N . ASP B 1 201 ? -9.609 -33.656 4.25 1 78.88 201 ASP B N 1
ATOM 7191 C CA . ASP B 1 201 ? -9.594 -35.094 4.516 1 78.88 201 ASP B CA 1
ATOM 7192 C C . ASP B 1 201 ? -10.531 -35.844 3.562 1 78.88 201 ASP B C 1
ATOM 7194 O O . ASP B 1 201 ? -11.727 -35.969 3.832 1 78.88 201 ASP B O 1
ATOM 7198 N N . VAL B 1 202 ? -10.016 -36.344 2.488 1 78.25 202 VAL B N 1
ATOM 7199 C CA . VAL B 1 202 ? -10.82 -37.125 1.532 1 78.25 202 VAL B CA 1
ATOM 7200 C C . VAL B 1 202 ? -10.742 -38.594 1.853 1 78.25 202 VAL B C 1
ATOM 7202 O O . VAL B 1 202 ? -11.336 -39.438 1.152 1 78.25 202 VAL B O 1
ATOM 7205 N N . GLY B 1 203 ? -10.086 -38.969 2.898 1 74.62 203 GLY B N 1
ATOM 7206 C CA . GLY B 1 203 ? -9.992 -40.344 3.33 1 74.62 203 GLY B CA 1
ATOM 7207 C C . GLY B 1 203 ? -8.859 -41.094 2.656 1 74.62 203 GLY B C 1
ATOM 7208 O O . GLY B 1 203 ? -8.766 -42.312 2.783 1 74.62 203 GLY B O 1
ATOM 7209 N N . ASP B 1 204 ? -8.055 -40.438 1.81 1 79.81 204 ASP B N 1
ATOM 7210 C CA . ASP B 1 204 ? -6.93 -41.062 1.122 1 79.81 204 ASP B CA 1
ATOM 7211 C C . ASP B 1 204 ? -5.637 -40.906 1.914 1 79.81 204 ASP B C 1
ATOM 7213 O O . ASP B 1 204 ? -4.777 -40.094 1.546 1 79.81 204 ASP B O 1
ATOM 7217 N N . GLN B 1 205 ? -5.43 -41.75 2.867 1 77.19 205 GLN B N 1
ATOM 7218 C CA . GLN B 1 205 ? -4.254 -41.625 3.727 1 77.19 205 GLN B CA 1
ATOM 7219 C C . GLN B 1 205 ? -3.016 -42.219 3.057 1 77.19 205 GLN B C 1
ATOM 7221 O O . GLN B 1 205 ? -1.892 -41.812 3.354 1 77.19 205 GLN B O 1
ATOM 7226 N N . ALA B 1 206 ? -3.271 -43.094 2.139 1 74.75 206 ALA B N 1
ATOM 7227 C CA . ALA B 1 206 ? -2.143 -43.812 1.531 1 74.75 206 ALA B CA 1
ATOM 7228 C C . ALA B 1 206 ? -1.445 -42.938 0.496 1 74.75 206 ALA B C 1
ATOM 7230 O O . ALA B 1 206 ? -0.215 -42.844 0.47 1 74.75 206 ALA B O 1
ATOM 7231 N N . TRP B 1 207 ? -2.199 -42.281 -0.375 1 79.38 207 TRP B N 1
ATOM 7232 C CA . TRP B 1 207 ? -1.594 -41.531 -1.491 1 79.38 207 TRP B CA 1
ATOM 7233 C C . TRP B 1 207 ? -1.966 -40.062 -1.451 1 79.38 207 TRP B C 1
ATOM 7235 O O . TRP B 1 207 ? -1.57 -39.312 -2.33 1 79.38 207 TRP B O 1
ATOM 7245 N N . GLY B 1 208 ? -2.674 -39.688 -0.442 1 81.88 208 GLY B N 1
ATOM 7246 C CA . GLY B 1 208 ? -3.133 -38.312 -0.348 1 81.88 208 GLY B CA 1
ATOM 7247 C C . GLY B 1 208 ? -1.998 -37.312 -0.298 1 81.88 208 GLY B C 1
ATOM 7248 O O . GLY B 1 208 ? -2.062 -36.25 -0.939 1 81.88 208 GLY B O 1
ATOM 7249 N N . GLY B 1 209 ? -0.959 -37.594 0.423 1 82.94 209 GLY B N 1
ATOM 7250 C CA . GLY B 1 209 ? 0.186 -36.688 0.534 1 82.94 209 GLY B CA 1
ATOM 7251 C C . GLY B 1 209 ? 0.941 -36.531 -0.772 1 82.94 209 GLY B C 1
ATOM 7252 O O . GLY B 1 209 ? 1.303 -35.406 -1.148 1 82.94 209 GLY B O 1
ATOM 7253 N N . SER B 1 210 ? 1.135 -37.625 -1.479 1 82.25 210 SER B N 1
ATOM 7254 C CA . SER B 1 210 ? 1.869 -37.594 -2.74 1 82.25 210 SER B CA 1
ATOM 7255 C C . SER B 1 210 ? 1.052 -36.906 -3.828 1 82.25 210 SER B C 1
ATOM 7257 O O . SER B 1 210 ? 1.598 -36.156 -4.641 1 82.25 210 SER B O 1
ATOM 7259 N N . THR B 1 211 ? -0.23 -37.125 -3.781 1 84.38 211 THR B N 1
ATOM 7260 C CA . THR B 1 211 ? -1.099 -36.531 -4.793 1 84.38 211 THR B CA 1
ATOM 7261 C C . THR B 1 211 ? -1.22 -35.031 -4.582 1 84.38 211 THR B C 1
ATOM 7263 O O . THR B 1 211 ? -1.164 -34.25 -5.543 1 84.38 211 THR B O 1
ATOM 7266 N N . CYS B 1 212 ? -1.396 -34.688 -3.361 1 88.38 212 CYS B N 1
ATOM 7267 C CA . CYS B 1 212 ? -1.498 -33.281 -3.066 1 88.38 212 CYS B CA 1
ATOM 7268 C C . CYS B 1 212 ? -0.205 -32.562 -3.424 1 88.38 212 CYS B C 1
ATOM 7270 O O . CYS B 1 212 ? -0.237 -31.469 -4.012 1 88.38 212 CYS B O 1
ATOM 7272 N N . LEU B 1 213 ? 0.924 -33.094 -3.092 1 88.88 213 LEU B N 1
ATOM 7273 C CA . LEU B 1 213 ? 2.219 -32.469 -3.377 1 88.88 213 LEU B CA 1
ATOM 7274 C C . LEU B 1 213 ? 2.439 -32.344 -4.883 1 88.88 213 LEU B C 1
ATOM 7276 O O . LEU B 1 213 ? 2.945 -31.328 -5.355 1 88.88 213 LEU B O 1
ATOM 7280 N N . ALA B 1 214 ? 2.053 -33.406 -5.613 1 87.81 214 ALA B N 1
ATOM 7281 C CA . ALA B 1 214 ? 2.244 -33.406 -7.062 1 87.81 214 ALA B CA 1
ATOM 7282 C C . ALA B 1 214 ? 1.457 -32.281 -7.723 1 87.81 214 ALA B C 1
ATOM 7284 O O . ALA B 1 214 ? 1.984 -31.562 -8.578 1 87.81 214 ALA B O 1
ATOM 7285 N N . VAL B 1 215 ? 0.237 -32.094 -7.328 1 90.62 215 VAL B N 1
ATOM 7286 C CA . VAL B 1 215 ? -0.594 -31.062 -7.938 1 90.62 215 VAL B CA 1
ATOM 7287 C C . VAL B 1 215 ? -0.118 -29.672 -7.484 1 90.62 215 VAL B C 1
ATOM 7289 O O . VAL B 1 215 ? -0.081 -28.734 -8.281 1 90.62 215 VAL B O 1
ATOM 7292 N N . LYS B 1 216 ? 0.219 -29.578 -6.234 1 91.38 216 LYS B N 1
ATOM 7293 C CA . LYS B 1 216 ? 0.7 -28.312 -5.691 1 91.38 216 LYS B CA 1
ATOM 7294 C C . LYS B 1 216 ? 1.978 -27.859 -6.395 1 91.38 216 LYS B C 1
ATOM 7296 O O . LYS B 1 216 ? 2.084 -26.703 -6.824 1 91.38 216 LYS B O 1
ATOM 7301 N N . TRP B 1 217 ? 2.93 -28.703 -6.566 1 92.62 217 TRP B N 1
ATOM 7302 C CA . TRP B 1 217 ? 4.215 -28.328 -7.152 1 92.62 217 TRP B CA 1
ATOM 7303 C C . TRP B 1 217 ? 4.109 -28.203 -8.664 1 92.62 217 TRP B C 1
ATOM 7305 O O . TRP B 1 217 ? 4.863 -27.453 -9.289 1 92.62 217 TRP B O 1
ATOM 7315 N N . SER B 1 218 ? 3.215 -28.984 -9.242 1 92.12 218 SER B N 1
ATOM 7316 C CA . SER B 1 218 ? 2.965 -28.75 -10.656 1 92.12 218 SER B CA 1
ATOM 7317 C C . SER B 1 218 ? 2.502 -27.312 -10.906 1 92.12 218 SER B C 1
ATOM 7319 O O . SER B 1 218 ? 2.869 -26.703 -11.914 1 92.12 218 SER B O 1
ATOM 7321 N N . SER B 1 219 ? 1.773 -26.859 -10 1 91.56 219 SER B N 1
ATOM 7322 C CA . SER B 1 219 ? 1.25 -25.5 -10.141 1 91.56 219 SER B CA 1
ATOM 7323 C C . SER B 1 219 ? 2.295 -24.469 -9.758 1 91.56 219 SER B C 1
ATOM 7325 O O . SER B 1 219 ? 2.584 -23.547 -10.531 1 91.56 219 SER B O 1
ATOM 7327 N N . LEU B 1 220 ? 2.873 -24.641 -8.633 1 91.62 220 LEU B N 1
ATOM 7328 C CA . LEU B 1 220 ? 3.801 -23.641 -8.102 1 91.62 220 LEU B CA 1
ATOM 7329 C C . LEU B 1 220 ? 5.09 -23.609 -8.914 1 91.62 220 LEU B C 1
ATOM 7331 O O . LEU B 1 220 ? 5.547 -22.547 -9.328 1 91.62 220 LEU B O 1
ATOM 7335 N N . CYS B 1 221 ? 5.707 -24.719 -9.102 1 94.38 221 CYS B N 1
ATOM 7336 C CA . CYS B 1 221 ? 6.973 -24.812 -9.828 1 94.38 221 CYS B CA 1
ATOM 7337 C C . CYS B 1 221 ? 6.77 -24.531 -11.312 1 94.38 221 CYS B C 1
ATOM 7339 O O . CYS B 1 221 ? 7.609 -23.906 -11.953 1 94.38 221 CYS B O 1
ATOM 7341 N N . GLY B 1 222 ? 5.656 -25.047 -11.789 1 92.94 222 GLY B N 1
ATOM 7342 C CA . GLY B 1 222 ? 5.336 -24.766 -13.18 1 92.94 222 GLY B CA 1
ATOM 7343 C C . GLY B 1 222 ? 5.16 -23.281 -13.461 1 92.94 222 GLY B C 1
ATOM 7344 O O . GLY B 1 222 ? 5.574 -22.797 -14.508 1 92.94 222 GLY B O 1
ATOM 7345 N N . ARG B 1 223 ? 4.613 -22.672 -12.555 1 90.88 223 ARG B N 1
ATOM 7346 C CA . ARG B 1 223 ? 4.402 -21.25 -12.711 1 90.88 223 ARG B CA 1
ATOM 7347 C C . ARG B 1 223 ? 5.73 -20.5 -12.781 1 90.88 223 ARG B C 1
ATOM 7349 O O . ARG B 1 223 ? 5.898 -19.594 -13.602 1 90.88 223 ARG B O 1
ATOM 7356 N N . ASN B 1 224 ? 6.582 -20.766 -11.898 1 93.94 224 ASN B N 1
ATOM 7357 C CA . ASN B 1 224 ? 7.906 -20.141 -11.93 1 93.94 224 ASN B CA 1
ATOM 7358 C C . ASN B 1 224 ? 8.602 -20.375 -13.273 1 93.94 224 ASN B C 1
ATOM 7360 O O . ASN B 1 224 ? 9.195 -19.453 -13.828 1 93.94 224 ASN B O 1
ATOM 7364 N N . PHE B 1 225 ? 8.445 -21.562 -13.773 1 94.62 225 PHE B N 1
ATOM 7365 C CA . PHE B 1 225 ? 9.055 -21.922 -15.047 1 94.62 225 PHE B CA 1
ATOM 7366 C C . PHE B 1 225 ? 8.438 -21.141 -16.188 1 94.62 225 PHE B C 1
ATOM 7368 O O . PHE B 1 225 ? 9.148 -20.547 -17 1 94.62 225 PHE B O 1
ATOM 7375 N N . VAL B 1 226 ? 7.141 -21.062 -16.219 1 91.06 226 VAL B N 1
ATOM 7376 C CA . VAL B 1 226 ? 6.422 -20.391 -17.297 1 91.06 226 VAL B CA 1
ATOM 7377 C C . VAL B 1 226 ? 6.75 -18.891 -17.281 1 91.06 226 VAL B C 1
ATOM 7379 O O . VAL B 1 226 ? 6.977 -18.281 -18.328 1 91.06 226 VAL B O 1
ATOM 7382 N N . ARG B 1 227 ? 6.738 -18.375 -16.172 1 89.88 227 ARG B N 1
ATOM 7383 C CA . ARG B 1 227 ? 7.023 -16.953 -16.062 1 89.88 227 ARG B CA 1
ATOM 7384 C C . ARG B 1 227 ? 8.453 -16.641 -16.5 1 89.88 227 ARG B C 1
ATOM 7386 O O . ARG B 1 227 ? 8.711 -15.617 -17.125 1 89.88 227 ARG B O 1
ATOM 7393 N N . TYR B 1 228 ? 9.398 -17.422 -16.062 1 93.38 228 TYR B N 1
ATOM 7394 C CA . TYR B 1 228 ? 10.781 -17.219 -16.469 1 93.38 228 TYR B CA 1
ATOM 7395 C C . TYR B 1 228 ? 10.938 -17.328 -17.984 1 93.38 228 TYR B C 1
ATOM 7397 O O . TYR B 1 228 ? 11.609 -16.516 -18.609 1 93.38 228 TYR B O 1
ATOM 7405 N N . MET B 1 229 ? 10.289 -18.328 -18.562 1 91.62 229 MET B N 1
ATOM 7406 C CA . MET B 1 229 ? 10.344 -18.516 -20 1 91.62 229 MET B CA 1
ATOM 7407 C C . MET B 1 229 ? 9.703 -17.344 -20.734 1 91.62 229 MET B C 1
ATOM 7409 O O . MET B 1 229 ? 10.25 -16.844 -21.719 1 91.62 229 MET B O 1
ATOM 7413 N N . ALA B 1 230 ? 8.609 -16.906 -20.203 1 87.12 230 ALA B N 1
ATOM 7414 C CA . ALA B 1 230 ? 7.871 -15.82 -20.844 1 87.12 230 ALA B CA 1
ATOM 7415 C C . ALA B 1 230 ? 8.672 -14.523 -20.812 1 87.12 230 ALA B C 1
ATOM 7417 O O . ALA B 1 230 ? 8.523 -13.672 -21.688 1 87.12 230 ALA B O 1
ATOM 7418 N N . SER B 1 231 ? 9.508 -14.391 -19.859 1 89 231 SER B N 1
ATOM 7419 C CA . SER B 1 231 ? 10.312 -13.18 -19.734 1 89 231 SER B CA 1
ATOM 7420 C C . SER B 1 231 ? 11.336 -13.078 -20.859 1 89 231 SER B C 1
ATOM 7422 O O . SER B 1 231 ? 11.859 -11.992 -21.125 1 89 231 SER B O 1
ATOM 7424 N N . TRP B 1 232 ? 11.648 -14.125 -21.5 1 89.69 232 TRP B N 1
ATOM 7425 C CA . TRP B 1 232 ? 12.641 -14.148 -22.578 1 89.69 232 TRP B CA 1
ATOM 7426 C C . TRP B 1 232 ? 11.992 -13.852 -23.922 1 89.69 232 TRP B C 1
ATOM 7428 O O . TRP B 1 232 ? 12.641 -13.961 -24.969 1 89.69 232 TRP B O 1
ATOM 7438 N N . ASP B 1 233 ? 10.688 -13.523 -23.828 1 77.94 233 ASP B N 1
ATOM 7439 C CA . ASP B 1 233 ? 9.992 -13.172 -25.062 1 77.94 233 ASP B CA 1
ATOM 7440 C C . ASP B 1 233 ? 10.539 -11.875 -25.656 1 77.94 233 ASP B C 1
ATOM 7442 O O . ASP B 1 233 ? 10.609 -10.859 -24.969 1 77.94 233 ASP B O 1
ATOM 7446 N N . ASP B 1 234 ? 10.938 -11.969 -26.859 1 61.97 234 ASP B N 1
ATOM 7447 C CA . ASP B 1 234 ? 11.586 -10.875 -27.562 1 61.97 234 ASP B CA 1
ATOM 7448 C C . ASP B 1 234 ? 10.625 -9.695 -27.75 1 61.97 234 ASP B C 1
ATOM 7450 O O . ASP B 1 234 ? 11.055 -8.539 -27.781 1 61.97 234 ASP B O 1
ATOM 7454 N N . ASN B 1 235 ? 9.352 -10.062 -27.938 1 59.84 235 ASN B N 1
ATOM 7455 C CA . ASN B 1 235 ? 8.414 -8.953 -28.125 1 59.84 235 ASN B CA 1
ATOM 7456 C C . ASN B 1 235 ? 8.297 -8.102 -26.875 1 59.84 235 ASN B C 1
ATOM 7458 O O . ASN B 1 235 ? 8.133 -6.879 -26.953 1 59.84 235 ASN B O 1
ATOM 7462 N N . LYS B 1 236 ? 8.281 -8.75 -25.828 1 56.97 236 LYS B N 1
ATOM 7463 C CA . LYS B 1 236 ? 8.211 -8.055 -24.547 1 56.97 236 LYS B CA 1
ATOM 7464 C C . LYS B 1 236 ? 9.539 -7.391 -24.219 1 56.97 236 LYS B C 1
ATOM 7466 O O . LYS B 1 236 ? 9.57 -6.297 -23.641 1 56.97 236 LYS B O 1
ATOM 7471 N N . ALA B 1 237 ? 10.617 -8.227 -24.641 1 56.22 237 ALA B N 1
ATOM 7472 C CA . ALA B 1 237 ? 11.945 -7.707 -24.344 1 56.22 237 ALA B CA 1
ATOM 7473 C C . ALA B 1 237 ? 12.312 -6.559 -25.266 1 56.22 237 ALA B C 1
ATOM 7475 O O . ALA B 1 237 ? 11.945 -6.57 -26.453 1 56.22 237 ALA B O 1
ATOM 7476 N N . GLN B 1 238 ? 12.25 -5.363 -24.859 1 59.94 238 GLN B N 1
ATOM 7477 C CA . GLN B 1 238 ? 12.727 -4.262 -25.688 1 59.94 238 GLN B CA 1
ATOM 7478 C C . GLN B 1 238 ? 13.805 -4.734 -26.656 1 59.94 238 GLN B C 1
ATOM 7480 O O . GLN B 1 238 ? 14.328 -5.844 -26.531 1 59.94 238 GLN B O 1
ATOM 7485 N N . ASP B 1 239 ? 13.945 -4.004 -27.688 1 64 239 ASP B N 1
ATOM 7486 C CA . ASP B 1 239 ? 14.977 -4.25 -28.688 1 64 239 ASP B CA 1
ATOM 7487 C C . ASP B 1 239 ? 16.312 -4.559 -28.047 1 64 239 ASP B C 1
ATOM 7489 O O . ASP B 1 239 ? 17.031 -3.646 -27.625 1 64 239 ASP B O 1
ATOM 7493 N N . ASN B 1 240 ? 16.688 -5.852 -27.859 1 66.69 240 ASN B N 1
ATOM 7494 C CA . ASN B 1 240 ? 17.953 -6.438 -27.422 1 66.69 240 ASN B CA 1
ATOM 7495 C C . ASN B 1 240 ? 18.375 -5.898 -26.062 1 66.69 240 ASN B C 1
ATOM 7497 O O . ASN B 1 240 ? 19.359 -5.156 -25.953 1 66.69 240 ASN B O 1
ATOM 7501 N N . PRO B 1 241 ? 17.578 -6.262 -25.062 1 81.38 241 PRO B N 1
ATOM 7502 C CA . PRO B 1 241 ? 17.984 -5.773 -23.734 1 81.38 241 PRO B CA 1
ATOM 7503 C C . PRO B 1 241 ? 19.328 -6.312 -23.297 1 81.38 241 PRO B C 1
ATOM 7505 O O . PRO B 1 241 ? 19.766 -7.371 -23.75 1 81.38 241 PRO B O 1
ATOM 7508 N N . PRO B 1 242 ? 20.031 -5.578 -22.484 1 82.5 242 PRO B N 1
ATOM 7509 C CA . PRO B 1 242 ? 21.359 -5.98 -22.031 1 82.5 242 PRO B CA 1
ATOM 7510 C C . PRO B 1 242 ? 21.359 -7.34 -21.344 1 82.5 242 PRO B C 1
ATOM 7512 O O . PRO B 1 242 ? 22.375 -8.047 -21.344 1 82.5 242 PRO B O 1
ATOM 7515 N N . TRP B 1 243 ? 20.281 -7.805 -20.859 1 87.56 243 TRP B N 1
ATOM 7516 C CA . TRP B 1 243 ? 20.25 -9.062 -20.109 1 87.56 243 TRP B CA 1
ATOM 7517 C C . TRP B 1 243 ? 20.203 -10.258 -21.062 1 87.56 243 TRP B C 1
ATOM 7519 O O . TRP B 1 243 ? 20.438 -11.391 -20.641 1 87.56 243 TRP B O 1
ATOM 7529 N N . MET B 1 244 ? 19.906 -10.008 -22.266 1 88.31 244 MET B N 1
ATOM 7530 C CA . MET B 1 244 ? 20.031 -11.047 -23.281 1 88.31 244 MET B CA 1
ATOM 7531 C C . MET B 1 244 ? 21.484 -11.203 -23.719 1 88.31 244 MET B C 1
ATOM 7533 O O . MET B 1 244 ? 21.844 -10.805 -24.828 1 88.31 244 MET B O 1
ATOM 7537 N N . SER B 1 245 ? 22.312 -11.836 -22.875 1 89.19 245 SER B N 1
ATOM 7538 C CA . SER B 1 245 ? 23.766 -11.922 -23.016 1 89.19 245 SER B CA 1
ATOM 7539 C C . SER B 1 245 ? 24.25 -13.367 -22.922 1 89.19 245 SER B C 1
ATOM 7541 O O . SER B 1 245 ? 23.484 -14.25 -22.531 1 89.19 245 SER B O 1
ATOM 7543 N N . ASP B 1 246 ? 25.516 -13.516 -23.391 1 90.56 246 ASP B N 1
ATOM 7544 C CA . ASP B 1 246 ? 26.141 -14.828 -23.25 1 90.56 246 ASP B CA 1
ATOM 7545 C C . ASP B 1 246 ? 26.922 -14.914 -21.938 1 90.56 246 ASP B C 1
ATOM 7547 O O . ASP B 1 246 ? 27.516 -15.945 -21.641 1 90.56 246 ASP B O 1
ATOM 7551 N N . ARG B 1 247 ? 26.781 -13.797 -21.188 1 89.38 247 ARG B N 1
ATOM 7552 C CA . ARG B 1 247 ? 27.391 -13.773 -19.859 1 89.38 247 ARG B CA 1
ATOM 7553 C C . ARG B 1 247 ? 26.359 -13.969 -18.766 1 89.38 247 ARG B C 1
ATOM 7555 O O . ARG B 1 247 ? 25.359 -13.242 -18.719 1 89.38 247 ARG B O 1
ATOM 7562 N N . LEU B 1 248 ? 26.594 -14.875 -17.906 1 91.25 248 LEU B N 1
ATOM 7563 C CA . LEU B 1 248 ? 25.625 -15.258 -16.875 1 91.25 248 LEU B CA 1
ATOM 7564 C C . LEU B 1 248 ? 25.344 -14.086 -15.945 1 91.25 248 LEU B C 1
ATOM 7566 O O . LEU B 1 248 ? 24.203 -13.891 -15.523 1 91.25 248 LEU B O 1
ATOM 7570 N N . ASP B 1 249 ? 26.312 -13.18 -15.648 1 86.69 249 ASP B N 1
ATOM 7571 C CA . ASP B 1 249 ? 26.203 -12.109 -14.664 1 86.69 249 ASP B CA 1
ATOM 7572 C C . ASP B 1 249 ? 25.281 -11 -15.172 1 86.69 249 ASP B C 1
ATOM 7574 O O . ASP B 1 249 ? 24.75 -10.219 -14.375 1 86.69 249 ASP B O 1
ATOM 7578 N N . GLN B 1 250 ? 25.062 -10.961 -16.422 1 89.38 250 GLN B N 1
ATOM 7579 C CA . GLN B 1 250 ? 24.234 -9.906 -16.984 1 89.38 250 GLN B CA 1
ATOM 7580 C C . GLN B 1 250 ? 22.844 -10.414 -17.312 1 89.38 250 GLN B C 1
ATOM 7582 O O . GLN B 1 250 ? 21.938 -9.625 -17.578 1 89.38 250 GLN B O 1
ATOM 7587 N N . ARG B 1 251 ? 22.656 -11.688 -17.203 1 92.44 251 ARG B N 1
ATOM 7588 C CA . ARG B 1 251 ? 21.406 -12.289 -17.641 1 92.44 251 ARG B CA 1
ATOM 7589 C C . ARG B 1 251 ? 20.297 -12.062 -16.609 1 92.44 251 ARG B C 1
ATOM 7591 O O . ARG B 1 251 ? 20.562 -11.656 -15.484 1 92.44 251 ARG B O 1
ATOM 7598 N N . LEU B 1 252 ? 19.156 -12.266 -17.062 1 92.38 252 LEU B N 1
ATOM 7599 C CA . LEU B 1 252 ? 17.984 -12.156 -16.188 1 92.38 252 LEU B CA 1
ATOM 7600 C C . LEU B 1 252 ? 18.078 -13.133 -15.023 1 92.38 252 LEU B C 1
ATOM 7602 O O . LEU B 1 252 ? 18.266 -14.336 -15.227 1 92.38 252 LEU B O 1
ATOM 7606 N N . PRO B 1 253 ? 18.078 -12.578 -13.805 1 93.94 253 PRO B N 1
ATOM 7607 C CA . PRO B 1 253 ? 18.094 -13.508 -12.672 1 93.94 253 PRO B CA 1
ATOM 7608 C C . PRO B 1 253 ? 16.844 -14.391 -12.609 1 93.94 253 PRO B C 1
ATOM 7610 O O . PRO B 1 253 ? 15.789 -14.008 -13.109 1 93.94 253 PRO B O 1
ATOM 7613 N N . ILE B 1 254 ? 17.016 -15.516 -12.016 1 96.31 254 ILE B N 1
ATOM 7614 C CA . ILE B 1 254 ? 15.875 -16.391 -11.805 1 96.31 254 ILE B CA 1
ATOM 7615 C C . ILE B 1 254 ? 14.977 -15.828 -10.711 1 96.31 254 ILE B C 1
ATOM 7617 O O . ILE B 1 254 ? 15.469 -15.375 -9.672 1 96.31 254 ILE B O 1
ATOM 7621 N N . PHE B 1 255 ? 13.766 -15.719 -11 1 94.5 255 PHE B N 1
ATOM 7622 C CA . PHE B 1 255 ? 12.836 -15.18 -10.008 1 94.5 255 PHE B CA 1
ATOM 7623 C C . PHE B 1 255 ? 11.68 -16.141 -9.781 1 94.5 255 PHE B C 1
ATOM 7625 O O . PHE B 1 255 ? 11.461 -17.062 -10.562 1 94.5 255 PHE B O 1
ATOM 7632 N N . ALA B 1 256 ? 11.031 -16.016 -8.703 1 94.19 256 ALA B N 1
ATOM 7633 C CA . ALA B 1 256 ? 9.914 -16.859 -8.289 1 94.19 256 ALA B CA 1
ATOM 7634 C C . ALA B 1 256 ? 8.859 -16.047 -7.539 1 94.19 256 ALA B C 1
ATOM 7636 O O . ALA B 1 256 ? 9.07 -14.867 -7.246 1 94.19 256 ALA B O 1
ATOM 7637 N N . ALA B 1 257 ? 7.738 -16.641 -7.441 1 88.25 257 ALA B N 1
ATOM 7638 C CA . ALA B 1 257 ? 6.656 -16.016 -6.684 1 88.25 257 ALA B CA 1
ATOM 7639 C C . ALA B 1 257 ? 6.387 -16.766 -5.387 1 88.25 257 ALA B C 1
ATOM 7641 O O . ALA B 1 257 ? 6.348 -18 -5.375 1 88.25 257 ALA B O 1
ATOM 7642 N N . LEU B 1 258 ? 6.332 -15.984 -4.328 1 87.75 258 LEU B N 1
ATOM 7643 C CA . LEU B 1 258 ? 6.004 -16.547 -3.021 1 87.75 258 LEU B CA 1
ATOM 7644 C C . LEU B 1 258 ? 4.676 -16 -2.512 1 87.75 258 LEU B C 1
ATOM 7646 O O . LEU B 1 258 ? 4.465 -14.789 -2.49 1 87.75 258 LEU B O 1
ATOM 7650 N N . ASP B 1 259 ? 3.725 -16.844 -2.008 1 75.06 259 ASP B N 1
ATOM 7651 C CA . ASP B 1 259 ? 2.434 -16.5 -1.419 1 75.06 259 ASP B CA 1
ATOM 7652 C C . ASP B 1 259 ? 1.671 -15.516 -2.303 1 75.06 259 ASP B C 1
ATOM 7654 O O . ASP B 1 259 ? 0.95 -14.648 -1.798 1 75.06 259 ASP B O 1
ATOM 7658 N N . ASN B 1 260 ? 1.902 -15.359 -3.527 1 67.56 260 ASN B N 1
ATOM 7659 C CA . ASN B 1 260 ? 1.186 -14.617 -4.562 1 67.56 260 ASN B CA 1
ATOM 7660 C C . ASN B 1 260 ? 1.509 -13.133 -4.516 1 67.56 260 ASN B C 1
ATOM 7662 O O . ASN B 1 260 ? 1.209 -12.398 -5.457 1 67.56 260 ASN B O 1
ATOM 7666 N N . ASN B 1 261 ? 2.123 -12.703 -3.434 1 74.69 261 ASN B N 1
ATOM 7667 C CA . ASN B 1 261 ? 2.32 -11.258 -3.357 1 74.69 261 ASN B CA 1
ATOM 7668 C C . ASN B 1 261 ? 3.793 -10.898 -3.189 1 74.69 261 ASN B C 1
ATOM 7670 O O . ASN B 1 261 ? 4.148 -9.719 -3.139 1 74.69 261 ASN B O 1
ATOM 7674 N N . ILE B 1 262 ? 4.645 -11.922 -3.102 1 88.56 262 ILE B N 1
ATOM 7675 C CA . ILE B 1 262 ? 6.059 -11.641 -2.889 1 88.56 262 ILE B CA 1
ATOM 7676 C C . ILE B 1 262 ? 6.863 -12.086 -4.105 1 88.56 262 ILE B C 1
ATOM 7678 O O . ILE B 1 262 ? 6.82 -13.25 -4.492 1 88.56 262 ILE B O 1
ATOM 7682 N N . THR B 1 263 ? 7.531 -11.195 -4.734 1 90.12 263 THR B N 1
ATOM 7683 C CA . THR B 1 263 ? 8.445 -11.539 -5.82 1 90.12 263 THR B CA 1
ATOM 7684 C C . THR B 1 263 ? 9.82 -11.914 -5.27 1 90.12 263 THR B C 1
ATOM 7686 O O . THR B 1 263 ? 10.453 -11.117 -4.574 1 90.12 263 THR B O 1
ATOM 7689 N N . VAL B 1 264 ? 10.227 -13.062 -5.555 1 95.88 264 VAL B N 1
ATOM 7690 C CA . VAL B 1 264 ? 11.523 -13.555 -5.09 1 95.88 264 VAL B CA 1
ATOM 7691 C C . VAL B 1 264 ? 12.547 -13.469 -6.223 1 95.88 264 VAL B C 1
ATOM 7693 O O . VAL B 1 264 ? 12.289 -13.953 -7.328 1 95.88 264 VAL B O 1
ATOM 7696 N N . THR B 1 265 ? 13.656 -12.828 -5.957 1 96 265 THR B N 1
ATOM 7697 C CA . THR B 1 265 ? 14.742 -12.766 -6.926 1 96 265 THR B CA 1
ATOM 7698 C C . THR B 1 265 ? 15.992 -13.445 -6.379 1 96 265 THR B C 1
ATOM 7700 O O . THR B 1 265 ? 16.453 -13.125 -5.285 1 96 265 THR B O 1
ATOM 7703 N N . THR B 1 266 ? 16.516 -14.367 -7.105 1 96.62 266 THR B N 1
ATOM 7704 C CA . THR B 1 266 ? 17.703 -15.117 -6.699 1 96.62 266 THR B CA 1
ATOM 7705 C C . THR B 1 266 ? 18.969 -14.422 -7.191 1 96.62 266 THR B C 1
ATOM 7707 O O . THR B 1 266 ? 18.891 -13.445 -7.941 1 96.62 266 THR B O 1
ATOM 7710 N N . ALA B 1 267 ? 20.094 -14.891 -6.652 1 94.31 267 ALA B N 1
ATOM 7711 C CA . ALA B 1 267 ? 21.391 -14.352 -7.055 1 94.31 267 ALA B CA 1
ATOM 7712 C C . ALA B 1 267 ? 22.297 -15.445 -7.59 1 94.31 267 ALA B C 1
ATOM 7714 O O . ALA B 1 267 ? 22.234 -16.594 -7.129 1 94.31 267 ALA B O 1
ATOM 7715 N N . TRP B 1 268 ? 23.125 -15.047 -8.602 1 93.56 268 TRP B N 1
ATOM 7716 C CA . TRP B 1 268 ? 24.125 -15.969 -9.125 1 93.56 268 TRP B CA 1
ATOM 7717 C C . TRP B 1 268 ? 25.25 -16.172 -8.117 1 93.56 268 TRP B C 1
ATOM 7719 O O . TRP B 1 268 ? 25.75 -15.203 -7.527 1 93.56 268 TRP B O 1
ATOM 7729 N N . LEU B 1 269 ? 25.641 -17.312 -7.672 1 88.25 269 LEU B N 1
ATOM 7730 C CA . LEU B 1 269 ? 26.75 -17.562 -6.758 1 88.25 269 LEU B CA 1
ATOM 7731 C C . LEU B 1 269 ? 28.047 -17.812 -7.523 1 88.25 269 LEU B C 1
ATOM 7733 O O . LEU B 1 269 ? 29.094 -17.25 -7.188 1 88.25 269 LEU B O 1
ATOM 7737 N N . ASP B 1 270 ? 27.984 -18.828 -8.461 1 76.69 270 ASP B N 1
ATOM 7738 C CA . ASP B 1 270 ? 29.203 -19.203 -9.188 1 76.69 270 ASP B CA 1
ATOM 7739 C C . ASP B 1 270 ? 29.047 -18.906 -10.68 1 76.69 270 ASP B C 1
ATOM 7741 O O . ASP B 1 270 ? 27.984 -19.125 -11.25 1 76.69 270 ASP B O 1
ATOM 7745 N N . SER B 1 271 ? 29.969 -17.969 -11.062 1 69.06 271 SER B N 1
ATOM 7746 C CA . SER B 1 271 ? 29.953 -17.641 -12.484 1 69.06 271 SER B CA 1
ATOM 7747 C C . SER B 1 271 ? 30.891 -18.547 -13.273 1 69.06 271 SER B C 1
ATOM 7749 O O . SER B 1 271 ? 32.094 -18.266 -13.367 1 69.06 271 SER B O 1
ATOM 7751 N N . HIS B 1 272 ? 30.375 -19.719 -13.445 1 77.12 272 HIS B N 1
ATOM 7752 C CA . HIS B 1 272 ? 31.203 -20.531 -14.32 1 77.12 272 HIS B CA 1
ATOM 7753 C C . HIS B 1 272 ? 30.922 -20.219 -15.789 1 77.12 272 HIS B C 1
ATOM 7755 O O . HIS B 1 272 ? 29.781 -20.234 -16.219 1 77.12 272 HIS B O 1
ATOM 7761 N N . ASP B 1 273 ? 32 -19.812 -16.438 1 84.19 273 ASP B N 1
ATOM 7762 C CA . ASP B 1 273 ? 31.875 -19.578 -17.875 1 84.19 273 ASP B CA 1
ATOM 7763 C C . ASP B 1 273 ? 31.688 -20.891 -18.625 1 84.19 273 ASP B C 1
ATOM 7765 O O . ASP B 1 273 ? 32.469 -21.828 -18.453 1 84.19 273 ASP B O 1
ATOM 7769 N N . VAL B 1 274 ? 30.703 -21.031 -19.453 1 89.19 274 VAL B N 1
ATOM 7770 C CA . VAL B 1 274 ? 30.375 -22.234 -20.188 1 89.19 274 VAL B CA 1
ATOM 7771 C C . VAL B 1 274 ? 31.531 -22.609 -21.109 1 89.19 274 VAL B C 1
ATOM 7773 O O . VAL B 1 274 ? 31.891 -23.781 -21.219 1 89.19 274 VAL B O 1
ATOM 7776 N N . LYS B 1 275 ? 32.125 -21.625 -21.719 1 89.44 275 LYS B N 1
ATOM 7777 C CA . LYS B 1 275 ? 33.219 -21.875 -22.656 1 89.44 275 LYS B CA 1
ATOM 7778 C C . LYS B 1 275 ? 34.406 -22.531 -21.953 1 89.44 275 LYS B C 1
ATOM 7780 O O . LYS B 1 275 ? 34.906 -23.547 -22.422 1 89.44 275 LYS B O 1
ATOM 7785 N N . THR B 1 276 ? 34.781 -22 -20.906 1 90.44 276 THR B N 1
ATOM 7786 C CA . THR B 1 276 ? 35.938 -22.5 -20.172 1 90.44 276 THR B CA 1
ATOM 7787 C C . THR B 1 276 ? 35.656 -23.906 -19.625 1 90.44 276 THR B C 1
ATOM 7789 O O . THR B 1 276 ? 36.531 -24.781 -19.703 1 90.44 276 THR B O 1
ATOM 7792 N N . ALA B 1 277 ? 34.5 -24.062 -19.078 1 90.12 277 ALA B N 1
ATOM 7793 C CA . ALA B 1 277 ? 34.156 -25.359 -18.531 1 90.12 277 ALA B CA 1
ATOM 7794 C C . ALA B 1 277 ? 34.062 -26.406 -19.625 1 90.12 277 ALA B C 1
ATOM 7796 O O . ALA B 1 277 ? 34.438 -27.562 -19.422 1 90.12 277 ALA B O 1
ATOM 7797 N N . SER B 1 278 ? 33.562 -26.031 -20.75 1 92.69 278 SER B N 1
ATOM 7798 C CA . SER B 1 278 ? 33.406 -26.969 -21.859 1 92.69 278 SER B CA 1
ATOM 7799 C C . SER B 1 278 ? 34.75 -27.375 -22.469 1 92.69 278 SER B C 1
ATOM 7801 O O . SER B 1 278 ? 34.906 -28.516 -22.875 1 92.69 278 SER B O 1
ATOM 7803 N N . GLU B 1 279 ? 35.688 -26.438 -22.547 1 91.69 279 GLU B N 1
ATOM 7804 C CA . GLU B 1 279 ? 37 -26.734 -23.062 1 91.69 279 GLU B CA 1
ATOM 7805 C C . GLU B 1 279 ? 37.75 -27.719 -22.156 1 91.69 279 GLU B C 1
ATOM 7807 O O . GLU B 1 279 ? 38.406 -28.656 -22.625 1 91.69 279 GLU B O 1
ATOM 7812 N N . LYS B 1 280 ? 37.562 -27.547 -20.922 1 89.5 280 LYS B N 1
ATOM 7813 C CA . LYS B 1 280 ? 38.25 -28.422 -19.969 1 89.5 280 LYS B CA 1
ATOM 7814 C C . LYS B 1 280 ? 37.656 -29.828 -20.016 1 89.5 280 LYS B C 1
ATOM 7816 O O . LYS B 1 280 ? 38.406 -30.812 -19.906 1 89.5 280 LYS B O 1
ATOM 7821 N N . ALA B 1 281 ? 36.406 -29.922 -20.188 1 91.75 281 ALA B N 1
ATOM 7822 C CA . ALA B 1 281 ? 35.719 -31.219 -20.156 1 91.75 281 ALA B CA 1
ATOM 7823 C C . ALA B 1 281 ? 35.688 -31.859 -21.531 1 91.75 281 ALA B C 1
ATOM 7825 O O . ALA B 1 281 ? 35.5 -33.062 -21.656 1 91.75 281 ALA B O 1
ATOM 7826 N N . GLY B 1 282 ? 35.906 -31.125 -22.656 1 91.56 282 GLY B N 1
ATOM 7827 C CA . GLY B 1 282 ? 35.844 -31.625 -24.016 1 91.56 282 GLY B CA 1
ATOM 7828 C C . GLY B 1 282 ? 34.438 -31.812 -24.531 1 91.56 282 GLY B C 1
ATOM 7829 O O . GLY B 1 282 ? 34.188 -32.625 -25.422 1 91.56 282 GLY B O 1
ATOM 7830 N N . ARG B 1 283 ? 33.531 -31.266 -23.797 1 94.56 283 ARG B N 1
ATOM 7831 C CA . ARG B 1 283 ? 32.094 -31.25 -24.156 1 94.56 283 ARG B CA 1
ATOM 7832 C C . ARG B 1 283 ? 31.391 -30.047 -23.562 1 94.56 283 ARG B C 1
ATOM 7834 O O . ARG B 1 283 ? 31.938 -29.359 -22.688 1 94.56 283 ARG B O 1
ATOM 7841 N N . ILE B 1 284 ? 30.266 -29.766 -24.031 1 95.12 284 ILE B N 1
ATOM 7842 C CA . ILE B 1 284 ? 29.531 -28.609 -23.547 1 95.12 284 ILE B CA 1
ATOM 7843 C C . ILE B 1 284 ? 29.031 -28.875 -22.125 1 95.12 284 ILE B C 1
ATOM 7845 O O . ILE B 1 284 ? 28.359 -29.891 -21.875 1 95.12 284 ILE B O 1
ATOM 7849 N N . ILE B 1 285 ? 29.422 -28.016 -21.203 1 95 285 ILE B N 1
ATOM 7850 C CA . ILE B 1 285 ? 29 -28.109 -19.797 1 95 285 ILE B CA 1
ATOM 7851 C C . ILE B 1 285 ? 28.281 -26.812 -19.406 1 95 285 ILE B C 1
ATOM 7853 O O . ILE B 1 285 ? 28.781 -25.719 -19.672 1 95 285 ILE B O 1
ATOM 7857 N N . ASN B 1 286 ? 27.109 -26.922 -18.953 1 94.81 286 ASN B N 1
ATOM 7858 C CA . ASN B 1 286 ? 26.328 -25.828 -18.375 1 94.81 286 ASN B CA 1
ATOM 7859 C C . ASN B 1 286 ? 26.125 -26.016 -16.875 1 94.81 286 ASN B C 1
ATOM 7861 O O . ASN B 1 286 ? 25.281 -26.781 -16.438 1 94.81 286 ASN B O 1
ATOM 7865 N N . ASN B 1 287 ? 26.953 -25.375 -16.047 1 94.62 287 ASN B N 1
ATOM 7866 C CA . ASN B 1 287 ? 26.922 -25.484 -14.594 1 94.62 287 ASN B CA 1
ATOM 7867 C C . ASN B 1 287 ? 26.578 -24.141 -13.938 1 94.62 287 ASN B C 1
ATOM 7869 O O . AS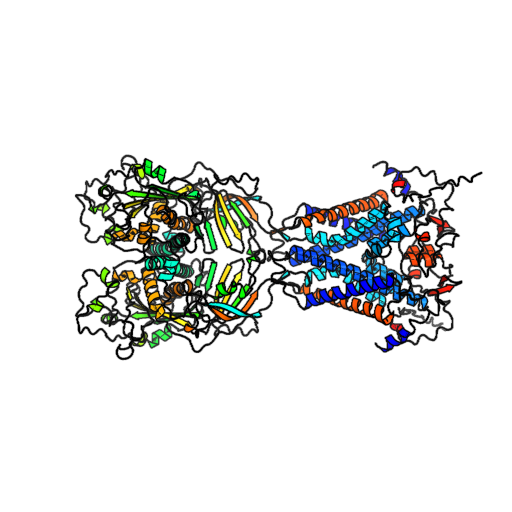N B 1 287 ? 27.375 -23.203 -13.992 1 94.62 287 ASN B O 1
ATOM 7873 N N . ILE B 1 288 ? 25.453 -24.094 -13.336 1 95.06 288 ILE B N 1
ATOM 7874 C CA . ILE B 1 288 ? 25 -22.859 -12.727 1 95.06 288 ILE B CA 1
ATOM 7875 C C . ILE B 1 288 ? 24.531 -23.125 -11.297 1 95.06 288 ILE B C 1
ATOM 7877 O O . ILE B 1 288 ? 23.891 -24.141 -11.023 1 95.06 288 ILE B O 1
ATOM 7881 N N . THR B 1 289 ? 24.875 -22.266 -10.375 1 94.69 289 THR B N 1
ATOM 7882 C CA . THR B 1 289 ? 24.406 -22.297 -8.992 1 94.69 289 THR B CA 1
ATOM 7883 C C . THR B 1 289 ? 23.781 -20.953 -8.609 1 94.69 289 THR B C 1
ATOM 7885 O O . THR B 1 289 ? 24.312 -19.891 -8.938 1 94.69 289 THR B O 1
ATOM 7888 N N . ILE B 1 290 ? 22.656 -21 -8.008 1 95.62 290 ILE B N 1
ATOM 7889 C CA . ILE B 1 290 ? 21.984 -19.781 -7.574 1 95.62 290 ILE B CA 1
ATOM 7890 C C . ILE B 1 290 ? 21.75 -19.812 -6.066 1 95.62 290 ILE B C 1
ATOM 7892 O O . ILE B 1 290 ? 21.719 -20.891 -5.465 1 95.62 290 ILE B O 1
ATOM 7896 N N . ALA B 1 291 ? 21.641 -18.625 -5.492 1 95.56 291 ALA B N 1
ATOM 7897 C CA . ALA B 1 291 ? 21.266 -18.484 -4.09 1 95.56 291 ALA B CA 1
ATOM 7898 C C . ALA B 1 291 ? 19.812 -18.031 -3.951 1 95.56 291 ALA B C 1
ATOM 7900 O O . ALA B 1 291 ? 19.406 -17.047 -4.586 1 95.56 291 ALA B O 1
ATOM 7901 N N . VAL B 1 292 ? 19.062 -18.766 -3.191 1 95.81 292 VAL B N 1
ATOM 7902 C CA . VAL B 1 292 ? 17.672 -18.406 -2.912 1 95.81 292 VAL B CA 1
ATOM 7903 C C . VAL B 1 292 ? 17.562 -17.766 -1.532 1 95.81 292 VAL B C 1
ATOM 7905 O O . VAL B 1 292 ? 18.094 -18.297 -0.55 1 95.81 292 VAL B O 1
ATOM 7908 N N . PRO B 1 293 ? 16.922 -16.594 -1.479 1 95.62 293 PRO B N 1
ATOM 7909 C CA . PRO B 1 293 ? 16.812 -15.93 -0.176 1 95.62 293 PRO B CA 1
ATOM 7910 C C . PRO B 1 293 ? 16.047 -16.766 0.85 1 95.62 293 PRO B C 1
ATOM 7912 O O . PRO B 1 293 ? 15.312 -17.688 0.479 1 95.62 293 PRO B O 1
ATOM 7915 N N . HIS B 1 294 ? 16.266 -16.469 2.074 1 94 294 HIS B N 1
ATOM 7916 C CA . HIS B 1 294 ? 15.625 -17.203 3.158 1 94 294 HIS B CA 1
ATOM 7917 C C . HIS B 1 294 ? 14.156 -16.828 3.287 1 94 294 HIS B C 1
ATOM 7919 O O . HIS B 1 294 ? 13.828 -15.672 3.578 1 94 294 HIS B O 1
ATOM 7925 N N . ARG B 1 295 ? 13.297 -17.688 3.191 1 92.69 295 ARG B N 1
ATOM 7926 C CA . ARG B 1 295 ? 11.859 -17.438 3.176 1 92.69 295 ARG B CA 1
ATOM 7927 C C . ARG B 1 295 ? 11.352 -17.078 4.566 1 92.69 295 ARG B C 1
ATOM 7929 O O . ARG B 1 295 ? 10.266 -16.516 4.707 1 92.69 295 ARG B O 1
ATOM 7936 N N . GLY B 1 296 ? 12.086 -17.312 5.582 1 92.75 296 GLY B N 1
ATOM 7937 C CA . GLY B 1 296 ? 11.648 -17.047 6.945 1 92.75 296 GLY B CA 1
ATOM 7938 C C . GLY B 1 296 ? 11.703 -15.586 7.324 1 92.75 296 GLY B C 1
ATOM 7939 O O . GLY B 1 296 ? 11.109 -15.172 8.32 1 92.75 296 GLY B O 1
ATOM 7940 N N . VAL B 1 297 ? 12.336 -14.781 6.52 1 94.94 297 VAL B N 1
ATOM 7941 C CA . VAL B 1 297 ? 12.555 -13.375 6.863 1 94.94 297 VAL B CA 1
ATOM 7942 C C . VAL B 1 297 ? 11.219 -12.625 6.836 1 94.94 297 VAL B C 1
ATOM 7944 O O . VAL B 1 297 ? 10.914 -11.859 7.754 1 94.94 297 VAL B O 1
ATOM 7947 N N . PRO B 1 298 ? 10.383 -12.805 5.828 1 93.81 298 PRO B N 1
ATOM 7948 C CA . PRO B 1 298 ? 9.078 -12.141 5.859 1 93.81 298 PRO B CA 1
ATOM 7949 C C . PRO B 1 298 ? 8.242 -12.547 7.074 1 93.81 298 PRO B C 1
ATOM 7951 O O . PRO B 1 298 ? 7.539 -11.711 7.652 1 93.81 298 PRO B O 1
ATOM 7954 N N . ALA B 1 299 ? 8.305 -13.844 7.418 1 91.5 299 ALA B N 1
ATOM 7955 C CA . ALA B 1 299 ? 7.574 -14.289 8.602 1 91.5 299 ALA B CA 1
ATOM 7956 C C . ALA B 1 299 ? 8.148 -13.672 9.875 1 91.5 299 ALA B C 1
ATOM 7958 O O . ALA B 1 299 ? 7.41 -13.328 10.797 1 91.5 299 ALA B O 1
ATOM 7959 N N . ALA B 1 300 ? 9.414 -13.516 9.898 1 94.44 300 ALA B N 1
ATOM 7960 C CA . ALA B 1 300 ? 10.062 -12.883 11.047 1 94.44 300 ALA B CA 1
ATOM 7961 C C . ALA B 1 300 ? 9.672 -11.406 11.148 1 94.44 300 ALA B C 1
ATOM 7963 O O . ALA B 1 300 ? 9.57 -10.859 12.25 1 94.44 300 ALA B O 1
ATOM 7964 N N . ALA B 1 301 ? 9.531 -10.766 10.023 1 93.25 301 ALA B N 1
ATOM 7965 C CA . ALA B 1 301 ? 9.156 -9.359 10 1 93.25 301 ALA B CA 1
ATOM 7966 C C . ALA B 1 301 ? 7.773 -9.141 10.609 1 93.25 301 ALA B C 1
ATOM 7968 O O . ALA B 1 301 ? 7.484 -8.07 11.148 1 93.25 301 ALA B O 1
ATOM 7969 N N . ARG B 1 302 ? 6.91 -10.117 10.586 1 90.31 302 ARG B N 1
ATOM 7970 C CA . ARG B 1 302 ? 5.551 -9.992 11.109 1 90.31 302 ARG B CA 1
ATOM 7971 C C . ARG B 1 302 ? 5.441 -10.602 12.5 1 90.31 302 ARG B C 1
ATOM 7973 O O . ARG B 1 302 ? 4.375 -10.57 13.117 1 90.31 302 ARG B O 1
ATOM 7980 N N . PHE B 1 303 ? 6.531 -11.156 12.922 1 92.25 303 PHE B N 1
ATOM 7981 C CA . PHE B 1 303 ? 6.543 -11.758 14.25 1 92.25 303 PHE B CA 1
ATOM 7982 C C . PHE B 1 303 ? 6.391 -10.688 15.328 1 92.25 303 PHE B C 1
ATOM 7984 O O . PHE B 1 303 ? 7.105 -9.688 15.328 1 92.25 303 PHE B O 1
ATOM 7991 N N . SER B 1 304 ? 5.5 -10.867 16.328 1 90.25 304 SER B N 1
ATOM 7992 C CA . SER B 1 304 ? 5.121 -9.867 17.328 1 90.25 304 SER B CA 1
ATOM 7993 C C . SER B 1 304 ? 6.309 -9.484 18.203 1 90.25 304 SER B C 1
ATOM 7995 O O . SER B 1 304 ? 6.406 -8.344 18.656 1 90.25 304 SER B O 1
ATOM 7997 N N . LYS B 1 305 ? 7.164 -10.359 18.328 1 91.88 305 LYS B N 1
ATOM 7998 C CA . LYS B 1 305 ? 8.312 -10.094 19.188 1 91.88 305 LYS B CA 1
ATOM 7999 C C . LYS B 1 305 ? 9.242 -9.055 18.578 1 91.88 305 LYS B C 1
ATOM 8001 O O . LYS B 1 305 ? 9.93 -8.32 19.281 1 91.88 305 LYS B O 1
ATOM 8006 N N . ASN B 1 306 ? 9.367 -8.961 17.266 1 93.88 306 ASN B N 1
ATOM 8007 C CA . ASN B 1 306 ? 10.25 -8.023 16.594 1 93.88 306 ASN B CA 1
ATOM 8008 C C . ASN B 1 306 ? 9.625 -6.637 16.484 1 93.88 306 ASN B C 1
ATOM 8010 O O . ASN B 1 306 ? 10.32 -5.652 16.25 1 93.88 306 ASN B O 1
ATOM 8014 N N . ASP B 1 307 ? 8.32 -6.426 16.688 1 88.81 307 ASP B N 1
ATOM 8015 C CA . ASP B 1 307 ? 7.57 -5.18 16.812 1 88.81 307 ASP B CA 1
ATOM 8016 C C . ASP B 1 307 ? 7.871 -4.246 15.641 1 88.81 307 ASP B C 1
ATOM 8018 O O . ASP B 1 307 ? 8.227 -3.084 15.836 1 88.81 307 ASP B O 1
ATOM 8022 N N . ILE B 1 308 ? 7.926 -4.734 14.453 1 89.62 308 ILE B N 1
ATOM 8023 C CA . ILE B 1 308 ? 8.094 -3.939 13.234 1 89.62 308 ILE B CA 1
ATOM 8024 C C . ILE B 1 308 ? 6.73 -3.449 12.75 1 89.62 308 ILE B C 1
ATOM 8026 O O . ILE B 1 308 ? 5.785 -4.23 12.641 1 89.62 308 ILE B O 1
ATOM 8030 N N . LEU B 1 309 ? 6.66 -2.174 12.516 1 88.19 309 LEU B N 1
ATOM 8031 C CA . LEU B 1 309 ? 5.422 -1.599 12.008 1 88.19 309 LEU B CA 1
ATOM 8032 C C . LEU B 1 309 ? 5.094 -2.146 10.625 1 88.19 309 LEU B C 1
ATOM 8034 O O . LEU B 1 309 ? 5.969 -2.223 9.758 1 88.19 309 LEU B O 1
ATOM 8038 N N . GLN B 1 310 ? 3.85 -2.537 10.484 1 84.5 310 GLN B N 1
ATOM 8039 C CA . GLN B 1 310 ? 3.396 -3.082 9.203 1 84.5 310 GLN B CA 1
ATOM 8040 C C . GLN B 1 310 ? 2.775 -1.996 8.328 1 84.5 310 GLN B C 1
ATOM 8042 O O . GLN B 1 310 ? 2.295 -0.982 8.844 1 84.5 310 GLN B O 1
ATOM 8047 N N . PRO B 1 311 ? 2.805 -2.125 7.047 1 78.69 311 PRO B N 1
ATOM 8048 C CA . PRO B 1 311 ? 2.227 -1.121 6.152 1 78.69 311 PRO B CA 1
ATOM 8049 C C . PRO B 1 311 ? 0.754 -0.844 6.449 1 78.69 311 PRO B C 1
ATOM 8051 O O . PRO B 1 311 ? 0.293 0.29 6.297 1 78.69 311 PRO B O 1
ATOM 8054 N N . GLU B 1 312 ? 0.025 -1.791 6.953 1 76.19 312 GLU B N 1
ATOM 8055 C CA . GLU B 1 312 ? -1.394 -1.629 7.258 1 76.19 312 GLU B CA 1
ATOM 8056 C C . GLU B 1 312 ? -1.6 -0.702 8.453 1 76.19 312 GLU B C 1
ATOM 8058 O O . GLU B 1 312 ? -2.678 -0.128 8.625 1 76.19 312 GLU B O 1
ATOM 8063 N N . ASP B 1 313 ? -0.544 -0.514 9.234 1 74.06 313 ASP B N 1
ATOM 8064 C CA . ASP B 1 313 ? -0.62 0.337 10.422 1 74.06 313 ASP B CA 1
ATOM 8065 C C . ASP B 1 313 ? -0.538 1.813 10.039 1 74.06 313 ASP B C 1
ATOM 8067 O O . ASP B 1 313 ? -0.873 2.686 10.844 1 74.06 313 ASP B O 1
ATOM 8071 N N . LEU B 1 314 ? -0.075 2.117 8.891 1 75.81 314 LEU B N 1
ATOM 8072 C CA . LEU B 1 314 ? 0.123 3.494 8.453 1 75.81 314 LEU B CA 1
ATOM 8073 C C . LEU B 1 314 ? -0.818 3.84 7.305 1 75.81 314 LEU B C 1
ATOM 8075 O O . LEU B 1 314 ? -0.393 4.414 6.301 1 75.81 314 LEU B O 1
ATOM 8079 N N . HIS B 1 315 ? -2.082 3.576 7.473 1 65.38 315 HIS B N 1
ATOM 8080 C CA . HIS B 1 315 ? -3.123 3.83 6.484 1 65.38 315 HIS B CA 1
ATOM 8081 C C . HIS B 1 315 ? -2.682 3.389 5.094 1 65.38 315 HIS B C 1
ATOM 8083 O O . HIS B 1 315 ? -2.855 4.125 4.121 1 65.38 315 HIS B O 1
ATOM 8089 N N . GLU B 1 316 ? -1.922 2.299 5.066 1 61 316 GLU B N 1
ATOM 8090 C CA . GLU B 1 316 ? -1.506 1.605 3.852 1 61 316 GLU B CA 1
ATOM 8091 C C . GLU B 1 316 ? -0.392 2.365 3.137 1 61 316 GLU B C 1
ATOM 8093 O O . GLU B 1 316 ? -0.071 2.068 1.984 1 61 316 GLU B O 1
ATOM 8098 N N . GLY B 1 317 ? 0.129 3.369 3.729 1 64.44 317 GLY B N 1
ATOM 8099 C CA . GLY B 1 317 ? 1.22 4.133 3.141 1 64.44 317 GLY B CA 1
ATOM 8100 C C . GLY B 1 317 ? 2.578 3.762 3.707 1 64.44 317 GLY B C 1
ATOM 8101 O O . GLY B 1 317 ? 3.602 4.297 3.273 1 64.44 317 GLY B O 1
ATOM 8102 N N . GLY B 1 318 ? 2.598 2.701 4.449 1 73.81 318 GLY B N 1
ATOM 8103 C CA . GLY B 1 318 ? 3.873 2.389 5.078 1 73.81 318 GLY B CA 1
ATOM 8104 C C . GLY B 1 318 ? 4.695 1.389 4.289 1 73.81 318 GLY B C 1
ATOM 8105 O O . GLY B 1 318 ? 4.172 0.691 3.42 1 73.81 318 GLY B O 1
ATOM 8106 N N . SER B 1 319 ? 6.059 1.562 4.363 1 83.81 319 SER B N 1
ATOM 8107 C CA . SER B 1 319 ? 6.992 0.609 3.77 1 83.81 319 SER B CA 1
ATOM 8108 C C . SER B 1 319 ? 8.156 0.317 4.711 1 83.81 319 SER B C 1
ATOM 8110 O O . SER B 1 319 ? 8.461 1.115 5.602 1 83.81 319 SER B O 1
ATOM 8112 N N . TYR B 1 320 ? 8.602 -0.87 4.641 1 89.44 320 TYR B N 1
ATOM 8113 C CA . TYR B 1 320 ? 9.828 -1.167 5.379 1 89.44 320 TYR B CA 1
ATOM 8114 C C . TYR B 1 320 ? 10.75 -2.07 4.566 1 89.44 320 TYR B C 1
ATOM 8116 O O . TYR B 1 320 ? 10.312 -2.711 3.605 1 89.44 320 TYR B O 1
ATOM 8124 N N . SER B 1 321 ? 11.992 -2.033 4.863 1 92.56 321 SER B N 1
ATOM 8125 C CA . SER B 1 321 ? 13.031 -2.842 4.238 1 92.56 321 SER B CA 1
ATOM 8126 C C . SER B 1 321 ? 13.914 -3.518 5.289 1 92.56 321 SER B C 1
ATOM 8128 O O . SER B 1 321 ? 14.242 -2.912 6.309 1 92.56 321 SER B O 1
ATOM 8130 N N . ILE B 1 322 ? 14.172 -4.746 5.035 1 95 322 ILE B N 1
ATOM 8131 C CA . ILE B 1 322 ? 15 -5.531 5.945 1 95 322 ILE B CA 1
ATOM 8132 C C . ILE B 1 322 ? 16.141 -6.18 5.172 1 95 322 ILE B C 1
ATOM 8134 O O . ILE B 1 322 ? 15.93 -6.82 4.145 1 95 322 ILE B O 1
ATOM 8138 N N . HIS B 1 323 ? 17.344 -5.977 5.566 1 94.56 323 HIS B N 1
ATOM 8139 C CA . HIS B 1 323 ? 18.516 -6.711 5.121 1 94.56 323 HIS B CA 1
ATOM 8140 C C . HIS B 1 323 ? 19.016 -7.66 6.203 1 94.56 323 HIS B C 1
ATOM 8142 O O . HIS B 1 323 ? 19.5 -7.215 7.25 1 94.56 323 HIS B O 1
ATOM 8148 N N . ALA B 1 324 ? 18.891 -8.906 5.965 1 95.62 324 ALA B N 1
ATOM 8149 C CA . ALA B 1 324 ? 19.172 -9.898 7 1 95.62 324 ALA B CA 1
ATOM 8150 C C . ALA B 1 324 ? 20.391 -10.727 6.645 1 95.62 324 ALA B C 1
ATOM 8152 O O . ALA B 1 324 ? 20.578 -11.109 5.488 1 95.62 324 ALA B O 1
ATOM 8153 N N . SER B 1 325 ? 21.219 -10.898 7.656 1 93.75 325 SER B N 1
ATOM 8154 C CA . SER B 1 325 ? 22.359 -11.805 7.531 1 93.75 325 SER B CA 1
ATOM 8155 C C . SER B 1 325 ? 21.969 -13.227 7.922 1 93.75 325 SER B C 1
ATOM 8157 O O . SER B 1 325 ? 22.172 -13.633 9.07 1 93.75 325 SER B O 1
ATOM 8159 N N . VAL B 1 326 ? 21.484 -13.922 6.988 1 93.62 326 VAL B N 1
ATOM 8160 C CA . VAL B 1 326 ? 20.969 -15.266 7.215 1 93.62 326 VAL B CA 1
ATOM 8161 C C . VAL B 1 326 ? 21.5 -16.203 6.133 1 93.62 326 VAL B C 1
ATOM 8163 O O . VAL B 1 326 ? 22.031 -15.758 5.113 1 93.62 326 VAL B O 1
ATOM 8166 N N . ALA B 1 327 ? 21.375 -17.516 6.391 1 91.94 327 ALA B N 1
ATOM 8167 C CA . ALA B 1 327 ? 21.781 -18.516 5.414 1 91.94 327 ALA B CA 1
ATOM 8168 C C . ALA B 1 327 ? 20.797 -18.578 4.254 1 91.94 327 ALA B C 1
ATOM 8170 O O . ALA B 1 327 ? 19.609 -18.25 4.414 1 91.94 327 ALA B O 1
ATOM 8171 N N . SER B 1 328 ? 21.328 -18.891 3.109 1 91.62 328 SER B N 1
ATOM 8172 C CA . SER B 1 328 ? 20.5 -19.062 1.914 1 91.62 328 SER B CA 1
ATOM 8173 C C . SER B 1 328 ? 20.656 -20.469 1.337 1 91.62 328 SER B C 1
ATOM 8175 O O . SER B 1 328 ? 21.672 -21.141 1.579 1 91.62 328 SER B O 1
ATOM 8177 N N . PHE B 1 329 ? 19.656 -20.922 0.699 1 92.31 329 PHE B N 1
ATOM 8178 C CA . PHE B 1 329 ? 19.781 -22.172 -0.049 1 92.31 329 PHE B CA 1
ATOM 8179 C C . PHE B 1 329 ? 20.547 -21.953 -1.352 1 92.31 329 PHE B C 1
ATOM 8181 O O . PHE B 1 329 ? 20.375 -20.906 -1.999 1 92.31 329 PHE B O 1
ATOM 8188 N N . ALA B 1 330 ? 21.391 -22.875 -1.6 1 93.94 330 ALA B N 1
ATOM 8189 C CA . ALA B 1 330 ? 22.094 -22.891 -2.879 1 93.94 330 ALA B CA 1
ATOM 8190 C C . ALA B 1 330 ? 21.562 -23.984 -3.789 1 93.94 330 ALA B C 1
ATOM 8192 O O . ALA B 1 330 ? 21.625 -25.172 -3.439 1 93.94 330 ALA B O 1
ATOM 8193 N N . LEU B 1 331 ? 20.984 -23.641 -4.883 1 95.62 331 LEU B N 1
ATOM 8194 C CA . LEU B 1 331 ? 20.516 -24.594 -5.871 1 95.62 331 LEU B CA 1
ATOM 8195 C C . LEU B 1 331 ? 21.484 -24.703 -7.043 1 95.62 331 LEU B C 1
ATOM 8197 O O . LEU B 1 331 ? 21.922 -23.688 -7.578 1 95.62 331 LEU B O 1
ATOM 8201 N N . ASN B 1 332 ? 21.781 -25.906 -7.391 1 95.31 332 ASN B N 1
ATOM 8202 C CA . ASN B 1 332 ? 22.734 -26.141 -8.477 1 95.31 332 ASN B CA 1
ATOM 8203 C C . ASN B 1 332 ? 22.141 -27.047 -9.547 1 95.31 332 ASN B C 1
ATOM 8205 O O . ASN B 1 332 ? 21.438 -28 -9.242 1 95.31 332 ASN B O 1
ATOM 8209 N N . ALA B 1 333 ? 22.266 -26.703 -10.758 1 95.5 333 ALA B N 1
ATOM 8210 C CA . ALA B 1 333 ? 21.953 -27.531 -11.914 1 95.5 333 ALA B CA 1
ATOM 8211 C C . ALA B 1 333 ? 23.141 -27.594 -12.883 1 95.5 333 ALA B C 1
ATOM 8213 O O . ALA B 1 333 ? 23.641 -26.547 -13.328 1 95.5 333 ALA B O 1
ATOM 8214 N N . MET B 1 334 ? 23.609 -28.797 -13.117 1 94.81 334 MET B N 1
ATOM 8215 C CA . MET B 1 334 ? 24.703 -29.016 -14.055 1 94.81 334 MET B CA 1
ATOM 8216 C C . MET B 1 334 ? 24.266 -29.922 -15.195 1 94.81 334 MET B C 1
ATOM 8218 O O . MET B 1 334 ? 23.812 -31.047 -14.953 1 94.81 334 MET B O 1
ATOM 8222 N N . CYS B 1 335 ? 24.344 -29.453 -16.391 1 94.25 335 CYS B N 1
ATOM 8223 C CA . CYS B 1 335 ? 23.984 -30.219 -17.578 1 94.25 335 CYS B CA 1
ATOM 8224 C C . CYS B 1 335 ? 25.188 -30.438 -18.484 1 94.25 335 CYS B C 1
ATOM 8226 O O . CYS B 1 335 ? 25.984 -29.516 -18.703 1 94.25 335 CYS B O 1
ATOM 8228 N N . ALA B 1 336 ? 25.359 -31.656 -18.953 1 94.75 336 ALA B N 1
ATOM 8229 C CA . ALA B 1 336 ? 26.453 -32.031 -19.859 1 94.75 336 ALA B CA 1
ATOM 8230 C C . ALA B 1 336 ? 25.906 -32.688 -21.125 1 94.75 336 ALA B C 1
ATOM 8232 O O . ALA B 1 336 ? 24.984 -33.5 -21.047 1 94.75 336 ALA B O 1
ATOM 8233 N N . ASN B 1 337 ? 26.422 -32.219 -22.234 1 94.31 337 ASN B N 1
ATOM 8234 C CA . ASN B 1 337 ? 26.094 -32.906 -23.484 1 94.31 337 ASN B CA 1
ATOM 8235 C C . ASN B 1 337 ? 26.797 -34.281 -23.562 1 94.31 337 ASN B C 1
ATOM 8237 O O . ASN B 1 337 ? 27.969 -34.375 -23.172 1 94.31 337 ASN B O 1
ATOM 8241 N N . VAL B 1 338 ? 26.062 -35.25 -24.016 1 91.56 338 VAL B N 1
ATOM 8242 C CA . VAL B 1 338 ? 26.594 -36.625 -24.062 1 91.56 338 VAL B CA 1
ATOM 8243 C C . VAL B 1 338 ? 26.25 -37.25 -25.406 1 91.56 338 VAL B C 1
ATOM 8245 O O . VAL B 1 338 ? 25.125 -37.094 -25.922 1 91.56 338 VAL B O 1
ATOM 8248 N N . LYS B 1 339 ? 27.266 -37.969 -25.891 1 89.12 339 LYS B N 1
ATOM 8249 C CA . LYS B 1 339 ? 27.031 -38.719 -27.125 1 89.12 339 LYS B CA 1
ATOM 8250 C C . LYS B 1 339 ? 26.25 -40 -26.859 1 89.12 339 LYS B C 1
ATOM 8252 O O . LYS B 1 339 ? 26.266 -40.531 -25.75 1 89.12 339 LYS B O 1
ATOM 8257 N N . GLU B 1 340 ? 25.625 -40.438 -27.859 1 83.56 340 GLU B N 1
ATOM 8258 C CA . GLU B 1 340 ? 24.781 -41.594 -27.734 1 83.56 340 GLU B CA 1
ATOM 8259 C C . GLU B 1 340 ? 25.578 -42.812 -27.281 1 83.56 340 GLU B C 1
ATOM 8261 O O . GLU B 1 340 ? 25.109 -43.594 -26.453 1 83.56 340 GLU B O 1
ATOM 8266 N N . GLU B 1 341 ? 26.812 -42.969 -27.734 1 83.75 341 GLU B N 1
ATOM 8267 C CA . GLU B 1 341 ? 27.656 -44.125 -27.438 1 83.75 341 GLU B CA 1
ATOM 8268 C C . GLU B 1 341 ? 28.109 -44.125 -25.969 1 83.75 341 GLU B C 1
ATOM 8270 O O . GLU B 1 341 ? 28.297 -45.188 -25.375 1 83.75 341 GLU B O 1
ATOM 8275 N N . GLU B 1 342 ? 28.156 -42.969 -25.516 1 85.62 342 GLU B N 1
ATOM 8276 C CA . GLU B 1 342 ? 28.656 -42.812 -24.156 1 85.62 342 GLU B CA 1
ATOM 8277 C C . GLU B 1 342 ? 27.578 -43.188 -23.141 1 85.62 342 GLU B C 1
ATOM 8279 O O . GLU B 1 342 ? 27.875 -43.406 -21.969 1 85.62 342 GLU B O 1
ATOM 8284 N N . LEU B 1 343 ? 26.297 -43.281 -23.594 1 82.19 343 LEU B N 1
ATOM 8285 C CA . LEU B 1 343 ? 25.172 -43.562 -22.703 1 82.19 343 LEU B CA 1
ATOM 8286 C C . LEU B 1 343 ? 24.969 -45.062 -22.531 1 82.19 343 LEU B C 1
ATOM 8288 O O . LEU B 1 343 ? 24.266 -45.5 -21.625 1 82.19 343 LEU B O 1
ATOM 8292 N N . ALA B 1 344 ? 25.562 -45.875 -23.297 1 75.94 344 ALA B N 1
ATOM 8293 C CA . ALA B 1 344 ? 25.312 -47.312 -23.344 1 75.94 344 ALA B CA 1
ATOM 8294 C C . ALA B 1 344 ? 25.484 -47.938 -21.969 1 75.94 344 ALA B C 1
ATOM 8296 O O . ALA B 1 344 ? 24.641 -48.75 -21.547 1 75.94 344 ALA B O 1
ATOM 8297 N N . PRO B 1 345 ? 26.484 -47.469 -21.234 1 75.25 345 PRO B N 1
ATOM 8298 C CA . PRO B 1 345 ? 26.656 -48.094 -19.938 1 75.25 345 PRO B CA 1
ATOM 8299 C C . PRO B 1 345 ? 25.578 -47.719 -18.922 1 75.25 345 PRO B C 1
ATOM 8301 O O . PRO B 1 345 ? 25.375 -48.406 -17.938 1 75.25 345 PRO B O 1
ATOM 8304 N N . ILE B 1 346 ? 24.875 -46.625 -19.188 1 75.25 346 ILE B N 1
ATOM 8305 C CA . ILE B 1 346 ? 23.938 -46.125 -18.172 1 75.25 346 ILE B CA 1
ATOM 8306 C C . ILE B 1 346 ? 22.516 -46.5 -18.578 1 75.25 346 ILE B C 1
ATOM 8308 O O . ILE B 1 346 ? 21.578 -46.344 -17.781 1 75.25 346 ILE B O 1
ATOM 8312 N N . ILE B 1 347 ? 22.359 -46.969 -19.75 1 72.69 347 ILE B N 1
ATOM 8313 C CA . ILE B 1 347 ? 21.031 -47.375 -20.234 1 72.69 347 ILE B CA 1
ATOM 8314 C C . ILE B 1 347 ? 20.875 -48.875 -20.094 1 72.69 347 ILE B C 1
ATOM 8316 O O . ILE B 1 347 ? 21.609 -49.656 -20.734 1 72.69 347 ILE B O 1
ATOM 8320 N N . TYR B 1 348 ? 19.891 -49.25 -19.375 1 69.25 348 TYR B N 1
ATOM 8321 C CA . TYR B 1 348 ? 19.703 -50.656 -19.031 1 69.25 348 TYR B CA 1
ATOM 8322 C C . TYR B 1 348 ? 19.422 -51.469 -20.281 1 69.25 348 TYR B C 1
ATOM 8324 O O . TYR B 1 348 ? 19.953 -52.562 -20.453 1 69.25 348 TYR B O 1
ATOM 8332 N N . THR B 1 349 ? 18.594 -50.969 -21.172 1 68.19 349 THR B N 1
ATOM 8333 C CA . THR B 1 349 ? 18.188 -51.719 -22.344 1 68.19 349 THR B CA 1
ATOM 8334 C C . THR B 1 349 ? 19.375 -52.031 -23.234 1 68.19 349 THR B C 1
ATOM 8336 O O . THR B 1 349 ? 19.328 -52.938 -24.047 1 68.19 349 THR B O 1
ATOM 8339 N N . ASN B 1 350 ? 20.438 -51.281 -23.031 1 69.44 350 ASN B N 1
ATOM 8340 C CA . ASN B 1 350 ? 21.625 -51.5 -23.844 1 69.44 350 ASN B CA 1
ATOM 8341 C C . ASN B 1 350 ? 22.578 -52.5 -23.188 1 69.44 350 ASN B C 1
ATOM 8343 O O . ASN B 1 350 ? 23.578 -52.906 -23.781 1 69.44 350 ASN B O 1
ATOM 8347 N N . TRP B 1 351 ? 22.094 -52.938 -22.078 1 67.94 351 TRP B N 1
ATOM 8348 C CA . TRP B 1 351 ? 22.953 -53.906 -21.406 1 67.94 351 TRP B CA 1
ATOM 8349 C C . TRP B 1 351 ? 22.812 -55.281 -22.016 1 67.94 351 TRP B C 1
ATOM 8351 O O . TRP B 1 351 ? 21.719 -55.688 -22.406 1 67.94 351 TRP B O 1
ATOM 8361 N N . PRO B 1 352 ? 23.938 -55.938 -22.25 1 64 352 PRO B N 1
ATOM 8362 C CA . PRO B 1 352 ? 23.891 -57.25 -22.906 1 64 352 PRO B CA 1
ATOM 8363 C C . PRO B 1 352 ? 22.984 -58.25 -22.172 1 64 352 PRO B C 1
ATOM 8365 O O . PRO B 1 352 ? 22.359 -59.094 -22.812 1 64 352 PRO B O 1
ATOM 8368 N N . ASN B 1 353 ? 22.781 -58.125 -20.859 1 60.38 353 ASN B N 1
ATOM 8369 C CA . ASN B 1 353 ? 21.953 -59.062 -20.094 1 60.38 353 ASN B CA 1
ATOM 8370 C C . ASN B 1 353 ? 20.656 -58.406 -19.641 1 60.38 353 ASN B C 1
ATOM 8372 O O . ASN B 1 353 ? 20.094 -58.75 -18.609 1 60.38 353 ASN B O 1
ATOM 8376 N N . ALA B 1 354 ? 20.188 -57.375 -20.406 1 61.72 354 ALA B N 1
ATOM 8377 C CA . ALA B 1 354 ? 18.984 -56.656 -20.016 1 61.72 354 ALA B CA 1
ATOM 8378 C C . ALA B 1 354 ? 17.75 -57.531 -20.156 1 61.72 354 ALA B C 1
ATOM 8380 O O . ALA B 1 354 ? 17.609 -58.281 -21.125 1 61.72 354 ALA B O 1
ATOM 8381 N N . LEU B 1 355 ? 16.938 -57.688 -19.047 1 60 355 LEU B N 1
ATOM 8382 C CA . LEU B 1 355 ? 15.688 -58.438 -19.094 1 60 355 LEU B CA 1
ATOM 8383 C C . LEU B 1 355 ? 14.586 -57.594 -19.734 1 60 355 LEU B C 1
ATOM 8385 O O . LEU B 1 355 ? 14.492 -56.375 -19.484 1 60 355 LEU B O 1
ATOM 8389 N N . ARG B 1 356 ? 14.078 -58.031 -20.781 1 55.75 356 ARG B N 1
ATOM 8390 C CA . ARG B 1 356 ? 12.961 -57.344 -21.422 1 55.75 356 ARG B CA 1
ATOM 8391 C C . ARG B 1 356 ? 11.805 -57.156 -20.453 1 55.75 356 ARG B C 1
ATOM 8393 O O . ARG B 1 356 ? 11.375 -58.094 -19.781 1 55.75 356 ARG B O 1
ATOM 8400 N N . MET B 1 357 ? 11.57 -55.875 -20.062 1 53.28 357 MET B N 1
ATOM 8401 C CA . MET B 1 357 ? 10.453 -55.594 -19.172 1 53.28 357 MET B CA 1
ATOM 8402 C C . MET B 1 357 ? 9.141 -55.5 -19.953 1 53.28 357 MET B C 1
ATOM 8404 O O . MET B 1 357 ? 9.086 -54.844 -21 1 53.28 357 MET B O 1
ATOM 8408 N N . ASP B 1 358 ? 8.281 -56.5 -19.859 1 48.06 358 ASP B N 1
ATOM 8409 C CA . ASP B 1 358 ? 6.996 -56.469 -20.562 1 48.06 358 ASP B CA 1
ATOM 8410 C C . ASP B 1 358 ? 6.258 -55.156 -20.312 1 48.06 358 ASP B C 1
ATOM 8412 O O . ASP B 1 358 ? 5.629 -54.625 -21.234 1 48.06 358 ASP B O 1
ATOM 8416 N N . GLU B 1 359 ? 6.031 -54.719 -18.984 1 45.94 359 GLU B N 1
ATOM 8417 C CA . GLU B 1 359 ? 5.285 -53.5 -18.688 1 45.94 359 GLU B CA 1
ATOM 8418 C C . GLU B 1 359 ? 6.215 -52.406 -18.172 1 45.94 359 GLU B C 1
ATOM 8420 O O . GLU B 1 359 ? 6.633 -52.438 -17 1 45.94 359 GLU B O 1
ATOM 8425 N N . VAL B 1 360 ? 6.719 -51.625 -19.031 1 46.97 360 VAL B N 1
ATOM 8426 C CA . VAL B 1 360 ? 7.688 -50.562 -18.766 1 46.97 360 VAL B CA 1
ATOM 8427 C C . VAL B 1 360 ? 7.141 -49.625 -17.703 1 46.97 360 VAL B C 1
ATOM 8429 O O . VAL B 1 360 ? 7.906 -49.031 -16.938 1 46.97 360 VAL B O 1
ATOM 8432 N N . SER B 1 361 ? 5.805 -49.469 -17.75 1 46.44 361 SER B N 1
ATOM 8433 C CA . SER B 1 361 ? 5.16 -48.562 -16.812 1 46.44 361 SER B CA 1
ATOM 8434 C C . SER B 1 361 ? 5.449 -48.969 -15.367 1 46.44 361 SER B C 1
ATOM 8436 O O . SER B 1 361 ? 5.52 -48.125 -14.484 1 46.44 361 SER B O 1
ATOM 8438 N N . LYS B 1 362 ? 5.434 -50.219 -15.133 1 45.59 362 LYS B N 1
ATOM 8439 C CA . LYS B 1 362 ? 5.68 -50.75 -13.781 1 45.59 362 LYS B CA 1
ATOM 8440 C C . LYS B 1 362 ? 7.141 -50.562 -13.383 1 45.59 362 LYS B C 1
ATOM 8442 O O . LYS B 1 362 ? 7.484 -50.656 -12.203 1 45.59 362 LYS B O 1
ATOM 8447 N N . ALA B 1 363 ? 7.895 -50.312 -14.289 1 43.72 363 ALA B N 1
ATOM 8448 C CA . ALA B 1 363 ? 9.328 -50.188 -14.016 1 43.72 363 ALA B CA 1
ATOM 8449 C C . ALA B 1 363 ? 9.641 -48.938 -13.219 1 43.72 363 ALA B C 1
ATOM 8451 O O . ALA B 1 363 ? 10.586 -48.906 -12.43 1 43.72 363 ALA B O 1
ATOM 8452 N N . VAL B 1 364 ? 8.961 -47.906 -13.484 1 44.03 364 VAL B N 1
ATOM 8453 C CA . VAL B 1 364 ? 9.281 -46.656 -12.844 1 44.03 364 VAL B CA 1
ATOM 8454 C C . VAL B 1 364 ? 9.078 -46.781 -11.336 1 44.03 364 VAL B C 1
ATOM 8456 O O . VAL B 1 364 ? 9.859 -46.219 -10.555 1 44.03 364 VAL B O 1
ATOM 8459 N N . ASN B 1 365 ? 7.879 -47.344 -10.922 1 42.16 365 ASN B N 1
ATOM 8460 C CA . ASN B 1 365 ? 7.535 -47.312 -9.508 1 42.16 365 ASN B CA 1
ATOM 8461 C C . ASN B 1 365 ? 8.328 -48.375 -8.727 1 42.16 365 ASN B C 1
ATOM 8463 O O . ASN B 1 365 ? 8.492 -48.25 -7.512 1 42.16 365 ASN B O 1
ATOM 8467 N N . TRP B 1 366 ? 8.523 -49.656 -9.367 1 40.53 366 TRP B N 1
ATOM 8468 C CA . TRP B 1 366 ? 9.18 -50.75 -8.664 1 40.53 366 TRP B CA 1
ATOM 8469 C C . TRP B 1 366 ? 10.469 -51.156 -9.375 1 40.53 366 TRP B C 1
ATOM 8471 O O . TRP B 1 366 ? 10.43 -51.75 -10.469 1 40.53 366 TRP B O 1
ATOM 8481 N N . TRP B 1 367 ? 11.414 -50.438 -9.414 1 39.44 367 TRP B N 1
ATOM 8482 C CA . TRP B 1 367 ? 12.656 -50.844 -10.062 1 39.44 367 TRP B CA 1
ATOM 8483 C C . TRP B 1 367 ? 12.914 -52.344 -9.828 1 39.44 367 TRP B C 1
ATOM 8485 O O . TRP B 1 367 ? 12.906 -52.812 -8.688 1 39.44 367 TRP B O 1
ATOM 8495 N N . PRO B 1 368 ? 12.852 -53.094 -10.781 1 41.03 368 PRO B N 1
ATOM 8496 C CA . PRO B 1 368 ? 13.453 -54.406 -10.742 1 41.03 368 PRO B CA 1
ATOM 8497 C C . PRO B 1 368 ? 14.836 -54.406 -10.086 1 41.03 368 PRO B C 1
ATOM 8499 O O . PRO B 1 368 ? 15.586 -55.375 -10.234 1 41.03 368 PRO B O 1
ATOM 8502 N N . VAL B 1 369 ? 15.383 -53.406 -9.742 1 40.5 369 VAL B N 1
ATOM 8503 C CA . VAL B 1 369 ? 16.672 -53.562 -9.078 1 40.5 369 VAL B CA 1
ATOM 8504 C C . VAL B 1 369 ? 16.656 -54.812 -8.203 1 40.5 369 VAL B C 1
ATOM 8506 O O . VAL B 1 369 ? 17.672 -55.5 -8.062 1 40.5 369 VAL B O 1
ATOM 8509 N N . MET B 1 370 ? 15.633 -54.844 -7.5 1 41.5 370 MET B N 1
ATOM 8510 C CA . MET B 1 370 ? 15.758 -56 -6.648 1 41.5 370 MET B CA 1
ATOM 8511 C C . MET B 1 370 ? 15.922 -57.281 -7.488 1 41.5 370 MET B C 1
ATOM 8513 O O . MET B 1 370 ? 16.281 -58.344 -6.965 1 41.5 370 MET B O 1
ATOM 8517 N N . GLY B 1 371 ? 15.648 -57.094 -8.766 1 44.81 371 GLY B N 1
ATOM 8518 C CA . GLY B 1 371 ? 15.648 -58.406 -9.422 1 44.81 371 GLY B CA 1
ATOM 8519 C C . GLY B 1 371 ? 16.781 -58.562 -10.43 1 44.81 371 GLY B C 1
ATOM 8520 O O . GLY B 1 371 ? 16.625 -59.219 -11.445 1 44.81 371 GLY B O 1
ATOM 8521 N N . PHE B 1 372 ? 17.781 -57.594 -10.328 1 51.31 372 PHE B N 1
ATOM 8522 C CA . PHE B 1 372 ? 18.844 -58 -11.258 1 51.31 372 PHE B CA 1
ATOM 8523 C C . PHE B 1 372 ? 19.344 -59.375 -10.945 1 51.31 372 PHE B C 1
ATOM 8525 O O . PHE B 1 372 ? 19.438 -59.781 -9.781 1 51.31 372 PHE B O 1
ATOM 8532 N N . PRO B 1 373 ? 19.406 -60.031 -11.992 1 49.66 373 PRO B N 1
ATOM 8533 C CA . PRO B 1 373 ? 20 -61.344 -11.703 1 49.66 373 PRO B CA 1
ATOM 8534 C C . PRO B 1 373 ? 21.297 -61.25 -10.898 1 49.66 373 PRO B C 1
ATOM 8536 O O . PRO B 1 373 ? 22.016 -60.25 -11.008 1 49.66 373 PRO B O 1
ATOM 8539 N N . PRO B 1 374 ? 21.391 -62 -9.914 1 50.06 374 PRO B N 1
ATOM 8540 C CA . PRO B 1 374 ? 22.656 -62.062 -9.164 1 50.06 374 PRO B CA 1
ATOM 8541 C C . PRO B 1 374 ? 23.891 -62.031 -10.07 1 50.06 374 PRO B C 1
ATOM 8543 O O . PRO B 1 374 ? 23.891 -62.656 -11.125 1 50.06 374 PRO B O 1
ATOM 8546 N N . GLY B 1 375 ? 24.906 -61.094 -9.844 1 51.84 375 GLY B N 1
ATOM 8547 C CA . GLY B 1 375 ? 26.141 -61 -10.609 1 51.84 375 GLY B CA 1
ATOM 8548 C C . GLY B 1 375 ? 26.172 -59.844 -11.594 1 51.84 375 GLY B C 1
ATOM 8549 O O . GLY B 1 375 ? 27.172 -59.625 -12.273 1 51.84 375 GLY B O 1
ATOM 8550 N N . THR B 1 376 ? 25.062 -59.188 -11.742 1 53.78 376 THR B N 1
ATOM 8551 C CA . THR B 1 376 ? 25.047 -58.094 -12.703 1 53.78 376 THR B CA 1
ATOM 8552 C C . THR B 1 376 ? 25.938 -56.938 -12.227 1 53.78 376 THR B C 1
ATOM 8554 O O . THR B 1 376 ? 25.812 -56.5 -11.086 1 53.78 376 THR B O 1
ATOM 8557 N N . ASN B 1 377 ? 27.047 -56.719 -12.977 1 55.97 377 ASN B N 1
ATOM 8558 C CA . ASN B 1 377 ? 27.922 -55.594 -12.672 1 55.97 377 ASN B CA 1
ATOM 8559 C C . ASN B 1 377 ? 27.219 -54.25 -12.898 1 55.97 377 ASN B C 1
ATOM 8561 O O . ASN B 1 377 ? 26.938 -53.875 -14.047 1 55.97 377 ASN B O 1
ATOM 8565 N N . THR B 1 378 ? 26.875 -53.625 -11.859 1 60.47 378 THR B N 1
ATOM 8566 C CA . THR B 1 378 ? 26.156 -52.344 -11.953 1 60.47 378 THR B CA 1
ATOM 8567 C C . THR B 1 378 ? 27.109 -51.156 -11.875 1 60.47 378 THR B C 1
ATOM 8569 O O . THR B 1 378 ? 26.688 -50 -11.922 1 60.47 378 THR B O 1
ATOM 8572 N N . ASN B 1 379 ? 28.406 -51.469 -11.805 1 65.06 379 ASN B N 1
ATOM 8573 C CA . ASN B 1 379 ? 29.391 -50.406 -11.68 1 65.06 379 ASN B CA 1
ATOM 8574 C C . ASN B 1 379 ? 30.109 -50.156 -13 1 65.06 379 ASN B C 1
ATOM 8576 O O . ASN B 1 379 ? 31.328 -50.281 -13.086 1 65.06 379 ASN B O 1
ATOM 8580 N N . ASN B 1 380 ? 29.344 -49.719 -14 1 72.25 380 ASN B N 1
ATOM 8581 C CA . ASN B 1 380 ? 29.938 -49.438 -15.297 1 72.25 380 ASN B CA 1
ATOM 8582 C C . ASN B 1 380 ? 30.594 -48.062 -15.328 1 72.25 380 ASN B C 1
ATOM 8584 O O . ASN B 1 380 ? 29.938 -47.062 -15.047 1 72.25 380 ASN B O 1
ATOM 8588 N N . LYS B 1 381 ? 31.922 -48.031 -15.516 1 76 381 LYS B N 1
ATOM 8589 C CA . LYS B 1 381 ? 32.625 -46.75 -15.641 1 76 381 LYS B CA 1
ATOM 8590 C C . LYS B 1 381 ? 32.219 -46.031 -16.922 1 76 381 LYS B C 1
ATOM 8592 O O . LYS B 1 381 ? 32.031 -46.656 -17.969 1 76 381 LYS B O 1
ATOM 8597 N N . THR B 1 382 ? 31.969 -44.781 -16.828 1 81 382 THR B N 1
ATOM 8598 C CA . THR B 1 382 ? 31.625 -43.938 -17.969 1 81 382 THR B CA 1
ATOM 8599 C C . THR B 1 382 ? 32.531 -42.719 -18.062 1 81 382 THR B C 1
ATOM 8601 O O . THR B 1 382 ? 33.25 -42.406 -17.109 1 81 382 THR B O 1
ATOM 8604 N N . VAL B 1 383 ? 32.656 -42.094 -19.25 1 86.31 383 VAL B N 1
ATOM 8605 C CA . VAL B 1 383 ? 33.438 -40.875 -19.484 1 86.31 383 VAL B CA 1
ATOM 8606 C C . VAL B 1 383 ? 32.844 -39.75 -18.641 1 86.31 383 VAL B C 1
ATOM 8608 O O . VAL B 1 383 ? 33.531 -38.75 -18.406 1 86.31 383 VAL B O 1
ATOM 8611 N N . LEU B 1 384 ? 31.672 -39.938 -18.078 1 88.69 384 LEU B N 1
ATOM 8612 C CA . LEU B 1 384 ? 30.984 -38.875 -17.344 1 88.69 384 LEU B CA 1
ATOM 8613 C C . LEU B 1 384 ? 31.359 -38.906 -15.867 1 88.69 384 LEU B C 1
ATOM 8615 O O . LEU B 1 384 ? 30.984 -38.031 -15.102 1 88.69 384 LEU B O 1
ATOM 8619 N N . ASP B 1 385 ? 32.125 -39.875 -15.352 1 88.31 385 ASP B N 1
ATOM 8620 C CA . ASP B 1 385 ? 32.469 -40.031 -13.945 1 88.31 385 ASP B CA 1
ATOM 8621 C C . ASP B 1 385 ? 33.156 -38.812 -13.391 1 88.31 385 ASP B C 1
ATOM 8623 O O . ASP B 1 385 ? 32.844 -38.344 -12.305 1 88.31 385 ASP B O 1
ATOM 8627 N N . ASP B 1 386 ? 34.062 -38.25 -14.156 1 87.19 386 ASP B N 1
ATOM 8628 C CA . ASP B 1 386 ? 34.844 -37.094 -13.688 1 87.19 386 ASP B CA 1
ATOM 8629 C C . ASP B 1 386 ? 34 -35.812 -13.711 1 87.19 386 ASP B C 1
ATOM 8631 O O . ASP B 1 386 ? 34.25 -34.906 -12.922 1 87.19 386 ASP B O 1
ATOM 8635 N N . ILE B 1 387 ? 33.062 -35.844 -14.609 1 89.19 387 ILE B N 1
ATOM 8636 C CA . ILE B 1 387 ? 32.25 -34.625 -14.758 1 89.19 387 ILE B CA 1
ATOM 8637 C C . ILE B 1 387 ? 31.281 -34.531 -13.578 1 89.19 387 ILE B C 1
ATOM 8639 O O . ILE B 1 387 ? 31.125 -33.469 -12.984 1 89.19 387 ILE B O 1
ATOM 8643 N N . PHE B 1 388 ? 30.641 -35.656 -13.203 1 89 388 PHE B N 1
ATOM 8644 C CA . PHE B 1 388 ? 29.609 -35.656 -12.164 1 89 388 PHE B CA 1
ATOM 8645 C C . PHE B 1 388 ? 30.188 -36.094 -10.836 1 89 388 PHE B C 1
ATOM 8647 O O . PHE B 1 388 ? 29.516 -36.062 -9.805 1 89 388 PHE B O 1
ATOM 8654 N N . GLY B 1 389 ? 31.469 -36.562 -10.836 1 85.25 389 GLY B N 1
ATOM 8655 C CA . GLY B 1 389 ? 32.156 -36.969 -9.609 1 85.25 389 GLY B CA 1
ATOM 8656 C C . GLY B 1 389 ? 31.719 -38.344 -9.125 1 85.25 389 GLY B C 1
ATOM 8657 O O . GLY B 1 389 ? 31.672 -38.594 -7.918 1 85.25 389 GLY B O 1
ATOM 8658 N N . TRP B 1 390 ? 31.312 -39.156 -10.016 1 82.69 390 TRP B N 1
ATOM 8659 C CA . TRP B 1 390 ? 30.891 -40.5 -9.641 1 82.69 390 TRP B CA 1
ATOM 8660 C C . TRP B 1 390 ? 32.094 -41.375 -9.281 1 82.69 390 TRP B C 1
ATOM 8662 O O . TRP B 1 390 ? 33.188 -41.219 -9.852 1 82.69 390 TRP B O 1
ATOM 8672 N N . LYS B 1 391 ? 31.922 -42.156 -8.258 1 80.62 391 LYS B N 1
ATOM 8673 C CA . LYS B 1 391 ? 32.969 -43.062 -7.812 1 80.62 391 LYS B CA 1
ATOM 8674 C C . LYS B 1 391 ? 32.469 -44.5 -7.668 1 80.62 391 LYS B C 1
ATOM 8676 O O . LYS B 1 391 ? 31.25 -44.719 -7.75 1 80.62 391 LYS B O 1
ATOM 8681 N N . ASP B 1 392 ? 33.438 -45.375 -7.566 1 75.25 392 ASP B N 1
ATOM 8682 C CA . ASP B 1 392 ? 33.094 -46.781 -7.301 1 75.25 392 ASP B CA 1
ATOM 8683 C C . ASP B 1 392 ? 32.438 -46.906 -5.926 1 75.25 392 ASP B C 1
ATOM 8685 O O . ASP B 1 392 ? 32.844 -46.25 -4.965 1 75.25 392 ASP B O 1
ATOM 8689 N N . GLU B 1 393 ? 31.406 -47.688 -5.914 1 69.38 393 GLU B N 1
ATOM 8690 C CA . GLU B 1 393 ? 30.672 -47.875 -4.668 1 69.38 393 GLU B CA 1
ATOM 8691 C C . GLU B 1 393 ? 31.625 -48.281 -3.533 1 69.38 393 GLU B C 1
ATOM 8693 O O . GLU B 1 393 ? 31.375 -47.938 -2.373 1 69.38 393 GLU B O 1
ATOM 8698 N N . THR B 1 394 ? 32.656 -49.031 -3.895 1 69.25 394 THR B N 1
ATOM 8699 C CA . THR B 1 394 ? 33.594 -49.531 -2.891 1 69.25 394 THR B CA 1
ATOM 8700 C C . THR B 1 394 ? 34.469 -48.375 -2.381 1 69.25 394 THR B C 1
ATOM 8702 O O . THR B 1 394 ? 34.969 -48.438 -1.253 1 69.25 394 THR B O 1
ATOM 8705 N N . GLU B 1 395 ? 34.594 -47.344 -3.148 1 72.62 395 GLU B N 1
ATOM 8706 C CA . GLU B 1 395 ? 35.406 -46.219 -2.752 1 72.62 395 GLU B CA 1
ATOM 8707 C C . GLU B 1 395 ? 34.594 -45.188 -1.956 1 72.62 395 GLU B C 1
ATOM 8709 O O . GLU B 1 395 ? 35.031 -44.719 -0.897 1 72.62 395 GLU B O 1
ATOM 8714 N N . ASP B 1 396 ? 33.531 -44.781 -2.551 1 73.75 396 ASP B N 1
ATOM 8715 C CA . ASP B 1 396 ? 32.656 -43.812 -1.92 1 73.75 396 ASP B CA 1
ATOM 8716 C C . ASP B 1 396 ? 31.203 -44.094 -2.268 1 73.75 396 ASP B C 1
ATOM 8718 O O . ASP B 1 396 ? 30.734 -43.75 -3.355 1 73.75 396 ASP B O 1
ATOM 8722 N N . HIS B 1 397 ? 30.578 -44.562 -1.36 1 66.62 397 HIS B N 1
ATOM 8723 C CA . HIS B 1 397 ? 29.188 -44.969 -1.569 1 66.62 397 HIS B CA 1
ATOM 8724 C C . HIS B 1 397 ? 28.297 -43.75 -1.803 1 66.62 397 HIS B C 1
ATOM 8726 O O . HIS B 1 397 ? 27.281 -43.844 -2.488 1 66.62 397 HIS B O 1
ATOM 8732 N N . SER B 1 398 ? 28.688 -42.656 -1.336 1 69.94 398 SER B N 1
ATOM 8733 C CA . SER B 1 398 ? 27.859 -41.469 -1.427 1 69.94 398 SER B CA 1
ATOM 8734 C C . SER B 1 398 ? 27.906 -40.844 -2.826 1 69.94 398 SER B C 1
ATOM 8736 O O . SER B 1 398 ? 27.062 -40.062 -3.193 1 69.94 398 SER B O 1
ATOM 8738 N N . ARG B 1 399 ? 28.875 -41.344 -3.621 1 75.12 399 ARG B N 1
ATOM 8739 C CA . ARG B 1 399 ? 29.031 -40.844 -4.977 1 75.12 399 ARG B CA 1
ATOM 8740 C C . ARG B 1 399 ? 28.953 -41.969 -6.004 1 75.12 399 ARG B C 1
ATOM 8742 O O . ARG B 1 399 ? 29.609 -41.875 -7.051 1 75.12 399 ARG B O 1
ATOM 8749 N N . ALA B 1 400 ? 28.188 -43 -5.625 1 67.94 400 ALA B N 1
ATOM 8750 C CA . ALA B 1 400 ? 28.109 -44.156 -6.5 1 67.94 400 ALA B CA 1
ATOM 8751 C C . ALA B 1 400 ? 27.484 -43.812 -7.844 1 67.94 400 ALA B C 1
ATOM 8753 O O . ALA B 1 400 ? 26.641 -42.906 -7.922 1 67.94 400 ALA B O 1
ATOM 8754 N N . ARG B 1 401 ? 28.016 -44.562 -8.859 1 68.06 401 ARG B N 1
ATOM 8755 C CA . ARG B 1 401 ? 27.516 -44.344 -10.219 1 68.06 401 ARG B CA 1
ATOM 8756 C C . ARG B 1 401 ? 26.031 -44.656 -10.312 1 68.06 401 ARG B C 1
ATOM 8758 O O . ARG B 1 401 ? 25.531 -45.562 -9.633 1 68.06 401 ARG B O 1
ATOM 8765 N N . PRO B 1 402 ? 25.344 -43.781 -11.156 1 57.75 402 PRO B N 1
ATOM 8766 C CA . PRO B 1 402 ? 23.906 -44.094 -11.32 1 57.75 402 PRO B CA 1
ATOM 8767 C C . PRO B 1 402 ? 23.656 -45.469 -11.93 1 57.75 402 PRO B C 1
ATOM 8769 O O . PRO B 1 402 ? 22.531 -45.969 -11.875 1 57.75 402 PRO B O 1
ATOM 8772 N N . SER B 1 403 ? 24.688 -46.156 -12.789 1 50.41 403 SER B N 1
ATOM 8773 C CA . SER B 1 403 ? 24.516 -47.438 -13.438 1 50.41 403 SER B CA 1
ATOM 8774 C C . SER B 1 403 ? 24.109 -48.5 -12.438 1 50.41 403 SER B C 1
ATOM 8776 O O . SER B 1 403 ? 23.453 -49.469 -12.797 1 50.41 403 SER B O 1
ATOM 8778 N N . ASN B 1 404 ? 24.938 -48.625 -11.359 1 42.88 404 ASN B N 1
ATOM 8779 C CA . ASN B 1 404 ? 24.672 -49.75 -10.469 1 42.88 404 ASN B CA 1
ATOM 8780 C C . ASN B 1 404 ? 23.172 -49.906 -10.18 1 42.88 404 ASN B C 1
ATOM 8782 O O . ASN B 1 404 ? 22.656 -51.031 -10.125 1 42.88 404 ASN B O 1
ATOM 8786 N N . ALA B 1 405 ? 22.75 -49.281 -9.422 1 39.72 405 ALA B N 1
ATOM 8787 C CA . ALA B 1 405 ? 21.375 -49.406 -8.906 1 39.72 405 ALA B CA 1
ATOM 8788 C C . ALA B 1 405 ? 20.375 -48.781 -9.875 1 39.72 405 ALA B C 1
ATOM 8790 O O . ALA B 1 405 ? 19.172 -49 -9.758 1 39.72 405 ALA B O 1
ATOM 8791 N N . TYR B 1 406 ? 20.531 -47.562 -10.648 1 45.25 406 TYR B N 1
ATOM 8792 C CA . TYR B 1 406 ? 19.484 -46.562 -10.773 1 45.25 406 TYR B CA 1
ATOM 8793 C C . TYR B 1 406 ? 19.438 -46 -12.188 1 45.25 406 TYR B C 1
ATOM 8795 O O . TYR B 1 406 ? 19.953 -44.938 -12.461 1 45.25 406 TYR B O 1
ATOM 8803 N N . LEU B 1 407 ? 19.281 -47.031 -13.273 1 50.28 407 LEU B N 1
ATOM 8804 C CA . LEU B 1 407 ? 19.312 -47.094 -14.734 1 50.28 407 LEU B CA 1
ATOM 8805 C C . LEU B 1 407 ? 18.172 -46.312 -15.352 1 50.28 407 LEU B C 1
ATOM 8807 O O . LEU B 1 407 ? 17.109 -46.156 -14.75 1 50.28 407 LEU B O 1
ATOM 8811 N N . PHE B 1 408 ? 18.641 -45.344 -16.234 1 53.5 408 PHE B N 1
ATOM 8812 C CA . PHE B 1 408 ? 17.562 -44.938 -17.141 1 53.5 408 PHE B CA 1
ATOM 8813 C C . PHE B 1 408 ? 17 -46.188 -17.844 1 53.5 408 PHE B C 1
ATOM 8815 O O . PHE B 1 408 ? 17.734 -46.938 -18.453 1 53.5 408 PHE B O 1
ATOM 8822 N N . VAL B 1 409 ? 15.812 -46.625 -17.391 1 50.62 409 VAL B N 1
ATOM 8823 C CA . VAL B 1 409 ? 15.188 -47.844 -17.906 1 50.62 409 VAL B CA 1
ATOM 8824 C C . VAL B 1 409 ? 15.32 -47.906 -19.422 1 50.62 409 VAL B C 1
ATOM 8826 O O . VAL B 1 409 ? 15.641 -48.938 -20 1 50.62 409 VAL B O 1
ATOM 8829 N N . SER B 1 410 ? 14.977 -46.812 -20.094 1 47.03 410 SER B N 1
ATOM 8830 C CA . SER B 1 410 ? 14.977 -46.75 -21.562 1 47.03 410 SER B CA 1
ATOM 8831 C C . SER B 1 410 ? 15.484 -45.375 -22.047 1 47.03 410 SER B C 1
ATOM 8833 O O . SER B 1 410 ? 15.625 -44.438 -21.266 1 47.03 410 SER B O 1
ATOM 8835 N N . ARG B 1 411 ? 16.047 -45.438 -23.281 1 44.03 411 ARG B N 1
ATOM 8836 C CA . ARG B 1 411 ? 16.375 -44.188 -23.969 1 44.03 411 ARG B CA 1
ATOM 8837 C C . ARG B 1 411 ? 15.117 -43.375 -24.234 1 44.03 411 ARG B C 1
ATOM 8839 O O . ARG B 1 411 ? 14.055 -43.938 -24.531 1 44.03 411 ARG B O 1
ATOM 8846 N N . PRO B 1 412 ? 15.094 -42.094 -23.75 1 42.78 412 PRO B N 1
ATOM 8847 C CA . PRO B 1 412 ? 13.961 -41.281 -24.234 1 42.78 412 PRO B CA 1
ATOM 8848 C C . PRO B 1 412 ? 13.688 -41.5 -25.719 1 42.78 412 PRO B C 1
ATOM 8850 O O . PRO B 1 412 ? 14.609 -41.719 -26.5 1 42.78 412 PRO B O 1
ATOM 8853 N N . LYS B 1 413 ? 12.438 -41.969 -26.109 1 46.75 413 LYS B N 1
ATOM 8854 C CA . LYS B 1 413 ? 12.062 -42.188 -27.5 1 46.75 413 LYS B CA 1
ATOM 8855 C C . LYS B 1 413 ? 12.594 -41.094 -28.406 1 46.75 413 LYS B C 1
ATOM 8857 O O . LYS B 1 413 ? 12.609 -39.938 -28.016 1 46.75 413 LYS B O 1
ATOM 8862 N N . LEU B 1 414 ? 13.219 -41.625 -29.547 1 38.5 414 LEU B N 1
ATOM 8863 C CA . LEU B 1 414 ? 13.703 -40.875 -30.719 1 38.5 414 LEU B CA 1
ATOM 8864 C C . LEU B 1 414 ? 12.641 -39.906 -31.219 1 38.5 414 LEU B C 1
ATOM 8866 O O . LEU B 1 414 ? 11.445 -40.219 -31.203 1 38.5 414 LEU B O 1
ATOM 8870 N N . ALA B 1 415 ? 12.883 -38.781 -31.266 1 38.66 415 ALA B N 1
ATOM 8871 C CA . ALA B 1 415 ? 12.109 -37.719 -31.906 1 38.66 415 ALA B CA 1
ATOM 8872 C C . ALA B 1 415 ? 11.133 -37.094 -30.922 1 38.66 415 ALA B C 1
ATOM 8874 O O . ALA B 1 415 ? 10.43 -36.125 -31.266 1 38.66 415 ALA B O 1
ATOM 8875 N N . LEU B 1 416 ? 11.023 -37.812 -29.734 1 43.25 416 LEU B N 1
ATOM 8876 C CA . LEU B 1 416 ? 10.031 -37.25 -28.812 1 43.25 416 LEU B CA 1
ATOM 8877 C C . LEU B 1 416 ? 10.703 -36.656 -27.594 1 43.25 416 LEU B C 1
ATOM 8879 O O . LEU B 1 416 ? 11.703 -37.188 -27.109 1 43.25 416 LEU B O 1
ATOM 8883 N N . THR B 1 417 ? 10.828 -35.438 -27.406 1 47.84 417 THR B N 1
ATOM 8884 C CA . THR B 1 417 ? 11.125 -34.438 -26.391 1 47.84 417 THR B CA 1
ATOM 8885 C C . THR B 1 417 ? 10.836 -35 -25 1 47.84 417 THR B C 1
ATOM 8887 O O . THR B 1 417 ? 10.148 -34.344 -24.203 1 47.84 417 THR B O 1
ATOM 8890 N N . SER B 1 418 ? 11.227 -36.312 -24.844 1 45 418 SER B N 1
ATOM 8891 C CA . SER B 1 418 ? 10.883 -36.938 -23.562 1 45 418 SER B CA 1
ATOM 8892 C C . SER B 1 418 ? 12.086 -36.969 -22.625 1 45 418 SER B C 1
ATOM 8894 O O . SER B 1 418 ? 13.227 -36.844 -23.062 1 45 418 SER B O 1
ATOM 8896 N N . GLN B 1 419 ? 11.859 -36.812 -21.359 1 47.66 419 GLN B N 1
ATOM 8897 C CA . GLN B 1 419 ? 12.859 -36.844 -20.297 1 47.66 419 GLN B CA 1
ATOM 8898 C C . GLN B 1 419 ? 12.609 -37.969 -19.312 1 47.66 419 GLN B C 1
ATOM 8900 O O . GLN B 1 419 ? 11.469 -38.375 -19.109 1 47.66 419 GLN B O 1
ATOM 8905 N N . ILE B 1 420 ? 13.688 -38.688 -18.938 1 51.44 420 ILE B N 1
ATOM 8906 C CA . ILE B 1 420 ? 13.633 -39.719 -17.906 1 51.44 420 ILE B CA 1
ATOM 8907 C C . ILE B 1 420 ? 14.461 -39.281 -16.688 1 51.44 420 ILE B C 1
ATOM 8909 O O . ILE B 1 420 ? 15.562 -38.75 -16.844 1 51.44 420 ILE B O 1
ATOM 8913 N N . ALA B 1 421 ? 13.758 -39.344 -15.562 1 53.75 421 ALA B N 1
ATOM 8914 C CA . ALA B 1 421 ? 14.438 -38.969 -14.328 1 53.75 421 ALA B CA 1
ATOM 8915 C C . ALA B 1 421 ? 14.945 -40.188 -13.57 1 53.75 421 ALA B C 1
ATOM 8917 O O . ALA B 1 421 ? 14.484 -41.312 -13.805 1 53.75 421 ALA B O 1
ATOM 8918 N N . ASN B 1 422 ? 16.047 -40.094 -12.883 1 46.22 422 ASN B N 1
ATOM 8919 C CA . ASN B 1 422 ? 16.609 -41.125 -12.023 1 46.22 422 ASN B CA 1
ATOM 8920 C C . ASN B 1 422 ? 16.844 -40.625 -10.602 1 46.22 422 ASN B C 1
ATOM 8922 O O . ASN B 1 422 ? 17.453 -39.562 -10.414 1 46.22 422 ASN B O 1
ATOM 8926 N N . HIS B 1 423 ? 15.961 -41.219 -9.602 1 41.88 423 HIS B N 1
ATOM 8927 C CA . HIS B 1 423 ? 16.141 -40.875 -8.203 1 41.88 423 HIS B CA 1
ATOM 8928 C C . HIS B 1 423 ? 16.547 -42.094 -7.375 1 41.88 423 HIS B C 1
ATOM 8930 O O . HIS B 1 423 ? 16.219 -42.188 -6.191 1 41.88 423 HIS B O 1
ATOM 8936 N N . THR B 1 424 ? 17.156 -43.031 -7.867 1 45.03 424 THR B N 1
ATOM 8937 C CA . THR B 1 424 ? 17.391 -44.281 -7.164 1 45.03 424 THR B CA 1
ATOM 8938 C C . THR B 1 424 ? 18.219 -44.062 -5.91 1 45.03 424 THR B C 1
ATOM 8940 O O . THR B 1 424 ? 19.156 -43.25 -5.918 1 45.03 424 THR B O 1
ATOM 8943 N N . GLN B 1 425 ? 17.469 -44.375 -4.734 1 48.97 425 GLN B N 1
ATOM 8944 C CA . GLN B 1 425 ? 18.125 -44.375 -3.43 1 48.97 425 GLN B CA 1
ATOM 8945 C C . GLN B 1 425 ? 19.031 -45.594 -3.25 1 48.97 425 GLN B C 1
ATOM 8947 O O . GLN B 1 425 ? 18.672 -46.688 -3.662 1 48.97 425 GLN B O 1
ATOM 8952 N N . VAL B 1 426 ? 20.391 -45.406 -3.199 1 45.06 426 VAL B N 1
ATOM 8953 C CA . VAL B 1 426 ? 21.172 -46.531 -2.672 1 45.06 426 VAL B CA 1
ATOM 8954 C C . VAL B 1 426 ? 20.844 -46.719 -1.197 1 45.06 426 VAL B C 1
ATOM 8956 O O . VAL B 1 426 ? 20.672 -45.781 -0.448 1 45.06 426 VAL B O 1
ATOM 8959 N N . PRO B 1 427 ? 20.344 -47.875 -0.881 1 45.31 427 PRO B N 1
ATOM 8960 C CA . PRO B 1 427 ? 20.047 -48.094 0.534 1 45.31 427 PRO B CA 1
ATOM 8961 C C . PRO B 1 427 ? 20.969 -47.312 1.468 1 45.31 427 PRO B C 1
ATOM 8963 O O . PRO B 1 427 ? 22.141 -47.094 1.132 1 45.31 427 PRO B O 1
ATOM 8966 N N . TYR B 1 428 ? 20.328 -46.531 2.469 1 44.94 428 TYR B N 1
ATOM 8967 C CA . TYR B 1 428 ? 20.562 -45.531 3.496 1 44.94 428 TYR B CA 1
ATOM 8968 C C . TYR B 1 428 ? 21.812 -45.844 4.309 1 44.94 428 TYR B C 1
ATOM 8970 O O . TYR B 1 428 ? 22.328 -45 5.039 1 44.94 428 TYR B O 1
ATOM 8978 N N . THR B 1 429 ? 22.172 -47.031 4.621 1 43.41 429 THR B N 1
ATOM 8979 C CA . THR B 1 429 ? 23.047 -47.094 5.781 1 43.41 429 THR B CA 1
ATOM 8980 C C . THR B 1 429 ? 24.281 -46.188 5.559 1 43.41 429 THR B C 1
ATOM 8982 O O . THR B 1 429 ? 24.844 -45.656 6.516 1 43.41 429 THR B O 1
ATOM 8985 N N . VAL B 1 430 ? 24.938 -46.188 4.367 1 44.94 430 VAL B N 1
ATOM 8986 C CA . VAL B 1 430 ? 26.266 -45.594 4.293 1 44.94 430 VAL B CA 1
ATOM 8987 C C . VAL B 1 430 ? 26.219 -44.312 3.451 1 44.94 430 VAL B C 1
ATOM 8989 O O . VAL B 1 430 ? 27.25 -43.844 2.957 1 44.94 430 VAL B O 1
ATOM 8992 N N . GLY B 1 431 ? 25.234 -43.375 3.594 1 55 431 GLY B N 1
ATOM 8993 C CA . GLY B 1 431 ? 25.266 -42 3.096 1 55 431 GLY B CA 1
ATOM 8994 C C . GLY B 1 431 ? 24.781 -41.906 1.663 1 55 431 GLY B C 1
ATOM 8995 O O . GLY B 1 431 ? 25.109 -42.719 0.815 1 55 431 GLY B O 1
ATOM 8996 N N . ASP B 1 432 ? 23.672 -41.312 1.143 1 64.19 432 ASP B N 1
ATOM 8997 C CA . ASP B 1 432 ? 23.062 -41.25 -0.182 1 64.19 432 ASP B CA 1
ATOM 8998 C C . ASP B 1 432 ? 23.484 -40 -0.925 1 64.19 432 ASP B C 1
ATOM 9000 O O . ASP B 1 432 ? 24 -39.062 -0.317 1 64.19 432 ASP B O 1
ATOM 9004 N N . ARG B 1 433 ? 23.625 -40.156 -2.289 1 76.12 433 ARG B N 1
ATOM 9005 C CA . ARG B 1 433 ? 23.938 -39 -3.156 1 76.12 433 ARG B CA 1
ATOM 9006 C C . ARG B 1 433 ? 22.875 -37.938 -3.033 1 76.12 433 ARG B C 1
ATOM 9008 O O . ARG B 1 433 ? 21.672 -38.219 -2.918 1 76.12 433 ARG B O 1
ATOM 9015 N N . PRO B 1 434 ? 23.312 -36.719 -2.953 1 80.69 434 PRO B N 1
ATOM 9016 C CA . PRO B 1 434 ? 22.359 -35.625 -2.832 1 80.69 434 PRO B CA 1
ATOM 9017 C C . PRO B 1 434 ? 21.766 -35.219 -4.176 1 80.69 434 PRO B C 1
ATOM 9019 O O . PRO B 1 434 ? 20.797 -34.438 -4.219 1 80.69 434 PRO B O 1
ATOM 9022 N N . GLU B 1 435 ? 22.219 -35.875 -5.305 1 86.19 435 GLU B N 1
ATOM 9023 C CA . GLU B 1 435 ? 21.828 -35.375 -6.617 1 86.19 435 GLU B CA 1
ATOM 9024 C C . GLU B 1 435 ? 20.719 -36.219 -7.227 1 86.19 435 GLU B C 1
ATOM 9026 O O . GLU B 1 435 ? 20.609 -37.406 -6.953 1 86.19 435 GLU B O 1
ATOM 9031 N N . VAL B 1 436 ? 19.875 -35.594 -7.984 1 85.69 436 VAL B N 1
ATOM 9032 C CA . VAL B 1 436 ? 18.938 -36.25 -8.898 1 85.69 436 VAL B CA 1
ATOM 9033 C C . VAL B 1 436 ? 19.359 -35.969 -10.344 1 85.69 436 VAL B C 1
ATOM 9035 O O . VAL B 1 436 ? 19.969 -34.938 -10.633 1 85.69 436 VAL B O 1
ATOM 9038 N N . TYR B 1 437 ? 19.094 -36.938 -11.211 1 87.06 437 TYR B N 1
ATOM 9039 C CA . TYR B 1 437 ? 19.562 -36.812 -12.586 1 87.06 437 TYR B CA 1
ATOM 9040 C C . TYR B 1 437 ? 18.406 -36.812 -13.57 1 87.06 437 TYR B C 1
ATOM 9042 O O . TYR B 1 437 ? 17.359 -37.406 -13.305 1 87.06 437 TYR B O 1
ATOM 9050 N N . LEU B 1 438 ? 18.578 -36.125 -14.617 1 88.06 438 LEU B N 1
ATOM 9051 C CA . LEU B 1 438 ? 17.609 -36.031 -15.703 1 88.06 438 LEU B CA 1
ATOM 9052 C C . LEU B 1 438 ? 18.297 -36.219 -17.062 1 88.06 438 LEU B C 1
ATOM 9054 O O . LEU B 1 438 ? 19.328 -35.594 -17.328 1 88.06 438 LEU B O 1
ATOM 9058 N N . LEU B 1 439 ? 17.828 -37.125 -17.844 1 87.25 439 LEU B N 1
ATOM 9059 C CA . LEU B 1 439 ? 18.344 -37.375 -19.188 1 87.25 439 LEU B CA 1
ATOM 9060 C C . LEU B 1 439 ? 17.344 -36.906 -20.25 1 87.25 439 LEU B C 1
ATOM 9062 O O . LEU B 1 439 ? 16.156 -37.25 -20.188 1 87.25 439 LEU B O 1
ATOM 9066 N N . GLY B 1 440 ? 17.812 -36.031 -21.125 1 83.31 440 GLY B N 1
ATOM 9067 C CA . GLY B 1 440 ? 16.969 -35.531 -22.188 1 83.31 440 GLY B CA 1
ATOM 9068 C C . GLY B 1 440 ? 17.641 -35.562 -23.547 1 83.31 440 GLY B C 1
ATOM 9069 O O . GLY B 1 440 ? 18.844 -35.781 -23.656 1 83.31 440 GLY B O 1
ATOM 9070 N N . LYS B 1 441 ? 16.812 -35.406 -24.562 1 83.19 441 LYS B N 1
ATOM 9071 C CA . LYS B 1 441 ? 17.281 -35.375 -25.953 1 83.19 441 LYS B CA 1
ATOM 9072 C C . LYS B 1 441 ? 16.594 -34.25 -26.734 1 83.19 441 LYS B C 1
ATOM 9074 O O . LYS B 1 441 ? 15.367 -34.219 -26.797 1 83.19 441 LYS B O 1
ATOM 9079 N N . ALA B 1 442 ? 17.438 -33.375 -27.297 1 82.94 442 ALA B N 1
ATOM 9080 C CA . ALA B 1 442 ? 16.922 -32.312 -28.141 1 82.94 442 ALA B CA 1
ATOM 9081 C C . ALA B 1 442 ? 16.422 -32.875 -29.484 1 82.94 442 ALA B C 1
ATOM 9083 O O . ALA B 1 442 ? 16.734 -34.031 -29.828 1 82.94 442 ALA B O 1
ATOM 9084 N N . PRO B 1 443 ? 15.656 -32.062 -30.172 1 75.94 443 PRO B N 1
ATOM 9085 C CA . PRO B 1 443 ? 15.258 -32.5 -31.516 1 75.94 443 PRO B CA 1
ATOM 9086 C C . PRO B 1 443 ? 16.453 -32.812 -32.406 1 75.94 443 PRO B C 1
ATOM 9088 O O . PRO B 1 443 ? 17.469 -32.125 -32.375 1 75.94 443 PRO B O 1
ATOM 9091 N N . ASP B 1 444 ? 16.312 -33.75 -33.281 1 74.25 444 ASP B N 1
ATOM 9092 C CA . ASP B 1 444 ? 17.391 -34.281 -34.094 1 74.25 444 ASP B CA 1
ATOM 9093 C C . ASP B 1 444 ? 17.938 -33.219 -35.062 1 74.25 444 ASP B C 1
ATOM 9095 O O . ASP B 1 444 ? 19.094 -33.281 -35.469 1 74.25 444 ASP B O 1
ATOM 9099 N N . ASN B 1 445 ? 17.078 -32.312 -35.375 1 76.19 445 ASN B N 1
ATOM 9100 C CA . ASN B 1 445 ? 17.5 -31.297 -36.344 1 76.19 445 ASN B CA 1
ATOM 9101 C C . ASN B 1 445 ? 18.422 -30.266 -35.688 1 76.19 445 ASN B C 1
ATOM 9103 O O . ASN B 1 445 ? 19.078 -29.484 -36.406 1 76.19 445 ASN B O 1
ATOM 9107 N N . THR B 1 446 ? 18.625 -30.281 -34.406 1 81.25 446 THR B N 1
ATOM 9108 C CA . THR B 1 446 ? 19.469 -29.297 -33.719 1 81.25 446 THR B CA 1
ATOM 9109 C C . THR B 1 446 ? 20.797 -29.922 -33.312 1 81.25 446 THR B C 1
ATOM 9111 O O . THR B 1 446 ? 21.859 -29.375 -33.625 1 81.25 446 THR B O 1
ATOM 9114 N N . THR B 1 447 ? 20.766 -31 -32.625 1 84.75 447 THR B N 1
ATOM 9115 C CA . THR B 1 447 ? 21.969 -31.719 -32.219 1 84.75 447 THR B CA 1
ATOM 9116 C C . THR B 1 447 ? 21.703 -33.219 -32.062 1 84.75 447 THR B C 1
ATOM 9118 O O . THR B 1 447 ? 20.547 -33.625 -31.844 1 84.75 447 THR B O 1
ATOM 9121 N N . SER B 1 448 ? 22.703 -33.938 -32.219 1 84.5 448 SER B N 1
ATOM 9122 C CA . SER B 1 448 ? 22.578 -35.375 -32.031 1 84.5 448 SER B CA 1
ATOM 9123 C C . SER B 1 448 ? 22.922 -35.812 -30.609 1 84.5 448 SER B C 1
ATOM 9125 O O . SER B 1 448 ? 22.641 -36.938 -30.203 1 84.5 448 SER B O 1
ATOM 9127 N N . ASP B 1 449 ? 23.344 -34.844 -29.891 1 87 449 ASP B N 1
ATOM 9128 C CA . ASP B 1 449 ? 23.797 -35.125 -28.531 1 87 449 ASP B CA 1
ATOM 9129 C C . ASP B 1 449 ? 22.609 -35.219 -27.578 1 87 449 ASP B C 1
ATOM 9131 O O . ASP B 1 449 ? 21.594 -34.531 -27.781 1 87 449 ASP B O 1
ATOM 9135 N N . TYR B 1 450 ? 22.719 -36.094 -26.594 1 87.44 450 TYR B N 1
ATOM 9136 C CA . TYR B 1 450 ? 21.859 -36.062 -25.422 1 87.44 450 TYR B CA 1
ATOM 9137 C C . TYR B 1 450 ? 22.391 -35.125 -24.359 1 87.44 450 TYR B C 1
ATOM 9139 O O . TYR B 1 450 ? 23.5 -34.594 -24.5 1 87.44 450 TYR B O 1
ATOM 9147 N N . PHE B 1 451 ? 21.625 -34.812 -23.5 1 88.62 451 PHE B N 1
ATOM 9148 C CA . PHE B 1 451 ? 22.172 -34.062 -22.375 1 88.62 451 PHE B CA 1
ATOM 9149 C C . PHE B 1 451 ? 21.703 -34.656 -21.047 1 88.62 451 PHE B C 1
ATOM 9151 O O . PHE B 1 451 ? 20.562 -35.125 -20.938 1 88.62 451 PHE B O 1
ATOM 9158 N N . LEU B 1 452 ? 22.609 -34.844 -20.125 1 89.56 452 LEU B N 1
ATOM 9159 C CA . LEU B 1 452 ? 22.406 -35.344 -18.766 1 89.56 452 LEU B CA 1
ATOM 9160 C C . LEU B 1 452 ? 22.609 -34.219 -17.75 1 89.56 452 LEU B C 1
ATOM 9162 O O . LEU B 1 452 ? 23.641 -33.531 -17.766 1 89.56 452 LEU B O 1
ATOM 9166 N N . CYS B 1 453 ? 21.609 -34.031 -16.953 1 92.25 453 CYS B N 1
ATOM 9167 C CA . CYS B 1 453 ? 21.672 -32.938 -15.977 1 92.25 453 CYS B CA 1
ATOM 9168 C C . CYS B 1 453 ? 21.641 -33.5 -14.555 1 92.25 453 CYS B C 1
ATOM 9170 O O . CYS B 1 453 ? 20.953 -34.5 -14.281 1 92.25 453 CYS B O 1
ATOM 9172 N N . SER B 1 454 ? 22.406 -32.969 -13.672 1 91.38 454 SER B N 1
ATOM 9173 C CA . SER B 1 454 ? 22.359 -33.219 -12.242 1 91.38 454 SER B CA 1
ATOM 9174 C C . SER B 1 454 ? 21.828 -32.031 -11.477 1 91.38 454 SER B C 1
ATOM 9176 O O . SER B 1 454 ? 22.125 -30.875 -11.82 1 91.38 454 SER B O 1
ATOM 9178 N N . MET B 1 455 ? 20.953 -32.25 -10.539 1 93.06 455 MET B N 1
ATOM 9179 C CA . MET B 1 455 ? 20.359 -31.219 -9.711 1 93.06 455 MET B CA 1
ATOM 9180 C C . MET B 1 455 ? 20.594 -31.5 -8.227 1 93.06 455 MET B C 1
ATOM 9182 O O . MET B 1 455 ? 20.422 -32.625 -7.773 1 93.06 455 MET B O 1
ATOM 9186 N N . LYS B 1 456 ? 20.969 -30.531 -7.508 1 91.56 456 LYS B N 1
ATOM 9187 C CA . LYS B 1 456 ? 21.141 -30.672 -6.066 1 91.56 456 LYS B CA 1
ATOM 9188 C C . LYS B 1 456 ? 20.906 -29.344 -5.348 1 91.56 456 LYS B C 1
ATOM 9190 O O . LYS B 1 456 ? 20.875 -28.297 -5.977 1 91.56 456 LYS B O 1
ATOM 9195 N N . ALA B 1 457 ? 20.594 -29.422 -4.078 1 91.69 457 ALA B N 1
ATOM 9196 C CA . ALA B 1 457 ? 20.406 -28.266 -3.221 1 91.69 457 ALA B CA 1
ATOM 9197 C C . ALA B 1 457 ? 21.375 -28.281 -2.041 1 91.69 457 ALA B C 1
ATOM 9199 O O . ALA B 1 457 ? 21.656 -29.344 -1.485 1 91.69 457 ALA B O 1
ATOM 9200 N N . GLY B 1 458 ? 21.922 -27.078 -1.729 1 90.94 458 GLY B N 1
ATOM 9201 C CA . GLY B 1 458 ? 22.797 -26.906 -0.588 1 90.94 458 GLY B CA 1
ATOM 9202 C C . GLY B 1 458 ? 22.5 -25.641 0.2 1 90.94 458 GLY B C 1
ATOM 9203 O O . GLY B 1 458 ? 21.422 -25.078 0.089 1 90.94 458 GLY B O 1
ATOM 9204 N N . ILE B 1 459 ? 23.406 -25.391 1.173 1 90.5 459 ILE B N 1
ATOM 9205 C CA . ILE B 1 459 ? 23.297 -24.188 2 1 90.5 459 ILE B CA 1
ATOM 9206 C C . ILE B 1 459 ? 24.516 -23.312 1.799 1 90.5 459 ILE B C 1
ATOM 9208 O O . ILE B 1 459 ? 25.641 -23.797 1.744 1 90.5 459 ILE B O 1
ATOM 9212 N N . THR B 1 460 ? 24.25 -22.031 1.549 1 91.69 460 THR B N 1
ATOM 9213 C CA . THR B 1 460 ? 25.344 -21.078 1.429 1 91.69 460 THR B CA 1
ATOM 9214 C C . THR B 1 460 ? 25.172 -19.938 2.432 1 91.69 460 THR B C 1
ATOM 9216 O O . THR B 1 460 ? 24.062 -19.594 2.797 1 91.69 460 THR B O 1
ATOM 9219 N N . THR B 1 461 ? 26.281 -19.375 2.932 1 91.62 461 THR B N 1
ATOM 9220 C CA . THR B 1 461 ? 26.25 -18.266 3.871 1 91.62 461 THR B CA 1
ATOM 9221 C C . THR B 1 461 ? 26.969 -17.047 3.287 1 91.62 461 THR B C 1
ATOM 9223 O O . THR B 1 461 ? 27.391 -16.156 4.023 1 91.62 461 THR B O 1
ATOM 9226 N N . SER B 1 462 ? 27.094 -17 1.985 1 89.56 462 SER B N 1
ATOM 9227 C CA . SER B 1 462 ? 27.812 -15.922 1.327 1 89.56 462 SER B CA 1
ATOM 9228 C C . SER B 1 462 ? 26.875 -14.812 0.882 1 89.56 462 SER B C 1
ATOM 9230 O O . SER B 1 462 ? 27.297 -13.828 0.271 1 89.56 462 SER B O 1
ATOM 9232 N N . CYS B 1 463 ? 25.656 -14.984 1.13 1 91.69 463 CYS B N 1
ATOM 9233 C CA . CYS B 1 463 ? 24.672 -14.023 0.65 1 91.69 463 CYS B CA 1
ATOM 9234 C C . CYS B 1 463 ? 23.844 -13.469 1.804 1 91.69 463 CYS B C 1
ATOM 9236 O O . CYS B 1 463 ? 23.906 -13.984 2.92 1 91.69 463 CYS B O 1
ATOM 9238 N N . THR B 1 464 ? 23.219 -12.391 1.608 1 93.56 464 THR B N 1
ATOM 9239 C CA . THR B 1 464 ? 22.234 -11.812 2.525 1 93.56 464 THR B CA 1
ATOM 9240 C C . THR B 1 464 ? 20.844 -11.82 1.901 1 93.56 464 THR B C 1
ATOM 9242 O O . THR B 1 464 ? 20.703 -12 0.69 1 93.56 464 THR B O 1
ATOM 9245 N N . THR B 1 465 ? 19.844 -11.766 2.723 1 95.38 465 THR B N 1
ATOM 9246 C CA . THR B 1 465 ? 18.453 -11.711 2.264 1 95.38 465 THR B CA 1
ATOM 9247 C C . THR B 1 465 ? 17.875 -10.305 2.449 1 95.38 465 THR B C 1
ATOM 9249 O O . THR B 1 465 ? 17.969 -9.734 3.535 1 95.38 465 THR B O 1
ATOM 9252 N N . ARG B 1 466 ? 17.391 -9.758 1.38 1 95.19 466 ARG B N 1
ATOM 9253 C CA . ARG B 1 466 ? 16.766 -8.445 1.408 1 95.19 466 ARG B CA 1
ATOM 9254 C C . ARG B 1 466 ? 15.25 -8.562 1.237 1 95.19 466 ARG B C 1
ATOM 9256 O O . ARG B 1 466 ? 14.773 -9.164 0.272 1 95.19 466 ARG B O 1
ATOM 9263 N N . TYR B 1 467 ? 14.484 -8.031 2.199 1 95.75 467 TYR B N 1
ATOM 9264 C CA . TYR B 1 467 ? 13.031 -8.055 2.162 1 95.75 467 TYR B CA 1
ATOM 9265 C C . TYR B 1 467 ? 12.461 -6.637 2.154 1 95.75 467 TYR B C 1
ATOM 9267 O O . TYR B 1 467 ? 12.828 -5.812 2.998 1 95.75 467 TYR B O 1
ATOM 9275 N N . ASN B 1 468 ? 11.656 -6.395 1.138 1 91.69 468 ASN B N 1
ATOM 9276 C CA . ASN B 1 468 ? 10.977 -5.113 1.02 1 91.69 468 ASN B CA 1
ATOM 9277 C C . ASN B 1 468 ? 9.461 -5.289 0.986 1 91.69 468 ASN B C 1
ATOM 9279 O O . ASN B 1 468 ? 8.938 -6.121 0.242 1 91.69 468 ASN B O 1
ATOM 9283 N N . ALA B 1 469 ? 8.836 -4.633 1.826 1 87.88 469 ALA B N 1
ATOM 9284 C CA . ALA B 1 469 ? 7.375 -4.66 1.855 1 87.88 469 ALA B CA 1
ATOM 9285 C C . ALA B 1 469 ? 6.797 -3.254 1.715 1 87.88 469 ALA B C 1
ATOM 9287 O O . ALA B 1 469 ? 7.211 -2.332 2.422 1 87.88 469 ALA B O 1
ATOM 9288 N N . SER B 1 470 ? 6.078 -2.971 0.694 1 78.5 470 SER B N 1
ATOM 9289 C CA . SER B 1 470 ? 5.379 -1.71 0.468 1 78.5 470 SER B CA 1
ATOM 9290 C C . SER B 1 470 ? 3.939 -1.946 0.024 1 78.5 470 SER B C 1
ATOM 9292 O O . SER B 1 470 ? 3.527 -3.09 -0.185 1 78.5 470 SER B O 1
ATOM 9294 N N . SER B 1 471 ? 3.176 -0.901 -0.064 1 67.19 471 SER B N 1
ATOM 9295 C CA . SER B 1 471 ? 1.797 -1.006 -0.532 1 67.19 471 SER B CA 1
ATOM 9296 C C . SER B 1 471 ? 1.74 -1.429 -1.996 1 67.19 471 SER B C 1
ATOM 9298 O O . SER B 1 471 ? 0.755 -2.023 -2.438 1 67.19 471 SER B O 1
ATOM 9300 N N . SER B 1 472 ? 2.812 -1.146 -2.727 1 65 472 SER B N 1
ATOM 9301 C CA . SER B 1 472 ? 2.855 -1.488 -4.145 1 65 472 SER B CA 1
ATOM 9302 C C . SER B 1 472 ? 3.217 -2.957 -4.348 1 65 472 SER B C 1
ATOM 9304 O O . SER B 1 472 ? 3.008 -3.508 -5.43 1 65 472 SER B O 1
ATOM 9306 N N . GLY B 1 473 ? 3.705 -3.545 -3.297 1 75.88 473 GLY B N 1
ATOM 9307 C CA . GLY B 1 473 ? 4.094 -4.941 -3.42 1 75.88 473 GLY B CA 1
ATOM 9308 C C . GLY B 1 473 ? 5.25 -5.32 -2.514 1 75.88 473 GLY B C 1
ATOM 9309 O O . GLY B 1 473 ? 5.812 -4.465 -1.828 1 75.88 473 GLY B O 1
ATOM 9310 N N . GLN B 1 474 ? 5.473 -6.664 -2.391 1 86.94 474 GLN B N 1
ATOM 9311 C CA . GLN B 1 474 ? 6.555 -7.188 -1.566 1 86.94 474 GLN B CA 1
ATOM 9312 C C . GLN B 1 474 ? 7.613 -7.883 -2.422 1 86.94 474 GLN B C 1
ATOM 9314 O O . GLN B 1 474 ? 7.297 -8.43 -3.48 1 86.94 474 GLN B O 1
ATOM 9319 N N . SER B 1 475 ? 8.82 -7.75 -2.025 1 92.19 475 SER B N 1
ATOM 9320 C CA . SER B 1 475 ? 9.906 -8.414 -2.736 1 92.19 475 SER B CA 1
ATOM 9321 C C . SER B 1 475 ? 10.883 -9.062 -1.767 1 92.19 475 SER B C 1
ATOM 9323 O O . SER B 1 475 ? 11.062 -8.586 -0.646 1 92.19 475 SER B O 1
ATOM 9325 N N . LEU B 1 476 ? 11.414 -10.156 -2.066 1 95.31 476 LEU B N 1
ATOM 9326 C CA . LEU B 1 476 ? 12.422 -10.93 -1.349 1 95.31 476 LEU B CA 1
ATOM 9327 C C . LEU B 1 476 ? 13.609 -11.258 -2.254 1 95.31 476 LEU B C 1
ATOM 9329 O O . LEU B 1 476 ? 13.477 -12.039 -3.197 1 95.31 476 LEU B O 1
ATOM 9333 N N . ASP B 1 477 ? 14.812 -10.719 -1.943 1 95.56 477 ASP B N 1
ATOM 9334 C CA . ASP B 1 477 ? 15.953 -10.844 -2.838 1 95.56 477 ASP B CA 1
ATOM 9335 C C . ASP B 1 477 ? 17.156 -11.422 -2.105 1 95.56 477 ASP B C 1
ATOM 9337 O O . ASP B 1 477 ? 17.359 -11.156 -0.918 1 95.56 477 ASP B O 1
ATOM 9341 N N . ALA B 1 478 ? 17.875 -12.18 -2.834 1 95.56 478 ALA B N 1
ATOM 9342 C CA . ALA B 1 478 ? 19.188 -12.617 -2.361 1 95.56 478 ALA B CA 1
ATOM 9343 C C . ALA B 1 478 ? 20.281 -11.695 -2.889 1 95.56 478 ALA B C 1
ATOM 9345 O O . ALA B 1 478 ? 20.281 -11.312 -4.062 1 95.56 478 ALA B O 1
ATOM 9346 N N . ALA B 1 479 ? 21.094 -11.242 -1.976 1 91.88 479 ALA B N 1
ATOM 9347 C CA . ALA B 1 479 ? 22.219 -10.391 -2.361 1 91.88 479 ALA B CA 1
ATOM 9348 C C . ALA B 1 479 ? 23.547 -11.023 -1.96 1 91.88 479 ALA B C 1
ATOM 9350 O O . ALA B 1 479 ? 23.844 -11.164 -0.771 1 91.88 479 ALA B O 1
ATOM 9351 N N . CYS B 1 480 ? 24.297 -11.375 -2.896 1 85.88 480 CYS B N 1
ATOM 9352 C CA . CYS B 1 480 ? 25.562 -12.031 -2.611 1 85.88 480 CYS B CA 1
ATOM 9353 C C . CYS B 1 480 ? 26.734 -11.094 -2.885 1 85.88 480 CYS B C 1
ATOM 9355 O O . CYS B 1 480 ? 26.641 -10.211 -3.744 1 85.88 480 CYS B O 1
ATOM 9357 N N . SER B 1 481 ? 27.562 -10.633 -1.963 1 60.53 481 SER B N 1
ATOM 9358 C CA . SER B 1 481 ? 28.641 -9.664 -1.757 1 60.53 481 SER B CA 1
ATOM 9359 C C . SER B 1 481 ? 29.453 -9.469 -3.027 1 60.53 481 SER B C 1
ATOM 9361 O O . SER B 1 481 ? 30.266 -8.539 -3.113 1 60.53 481 SER B O 1
ATOM 9363 N N . ASP B 1 482 ? 30.203 -10.297 -3.709 1 53.5 482 ASP B N 1
ATOM 9364 C CA . ASP B 1 482 ? 31.422 -9.641 -4.176 1 53.5 482 ASP B CA 1
ATOM 9365 C C . ASP B 1 482 ? 31.094 -8.438 -5.059 1 53.5 482 ASP B C 1
ATOM 9367 O O . ASP B 1 482 ? 31.969 -7.625 -5.363 1 53.5 482 ASP B O 1
ATOM 9371 N N . ALA B 1 483 ? 30.328 -8.547 -5.895 1 42.19 483 ALA B N 1
ATOM 9372 C CA . ALA B 1 483 ? 30.312 -7.598 -7 1 42.19 483 ALA B CA 1
ATOM 9373 C C . ALA B 1 483 ? 29.859 -6.219 -6.527 1 42.19 483 ALA B C 1
ATOM 9375 O O . ALA B 1 483 ? 30.344 -5.195 -7.016 1 42.19 483 ALA B O 1
ATOM 9376 N N . ASN B 1 484 ? 28.688 -6.086 -6.02 1 39.12 484 ASN B N 1
ATOM 9377 C CA . ASN B 1 484 ? 28.312 -4.684 -5.863 1 39.12 484 ASN B CA 1
ATOM 9378 C C . ASN B 1 484 ? 28.812 -4.113 -4.543 1 39.12 484 ASN B C 1
ATOM 9380 O O . ASN B 1 484 ? 28.125 -4.172 -3.527 1 39.12 484 ASN B O 1
ATOM 9384 N N . LYS B 1 485 ? 30.156 -4.355 -4.285 1 42.53 485 LYS B N 1
ATOM 9385 C CA . LYS B 1 485 ? 30.828 -3.387 -3.422 1 42.53 485 LYS B CA 1
ATOM 9386 C C . LYS B 1 485 ? 30.172 -2.012 -3.529 1 42.53 485 LYS B C 1
ATOM 9388 O O . LYS B 1 485 ? 30.641 -1.161 -4.297 1 42.53 485 LYS B O 1
ATOM 9393 N N . SER B 1 486 ? 29.172 -1.844 -3.828 1 35.84 486 SER B N 1
ATOM 9394 C CA . SER B 1 486 ? 29 -0.412 -3.617 1 35.84 486 SER B CA 1
ATOM 9395 C C . SER B 1 486 ? 29.656 0.049 -2.326 1 35.84 486 SER B C 1
ATOM 9397 O O . SER B 1 486 ? 29.344 -0.45 -1.245 1 35.84 486 SER B O 1
ATOM 9399 N N . SER B 1 487 ? 30.875 0.173 -2.23 1 35.72 487 SER B N 1
ATOM 9400 C CA . SER B 1 487 ? 31.703 1.045 -1.402 1 35.72 487 SER B CA 1
ATOM 9401 C C . SER B 1 487 ? 30.859 2.033 -0.616 1 35.72 487 SER B C 1
ATOM 9403 O O . SER B 1 487 ? 31.375 2.842 0.153 1 35.72 487 SER B O 1
ATOM 9405 N N . ASN B 1 488 ? 29.844 2.564 -1.317 1 36.03 488 ASN B N 1
ATOM 9406 C CA . ASN B 1 488 ? 29.406 3.783 -0.647 1 36.03 488 ASN B CA 1
ATOM 9407 C C . ASN B 1 488 ? 28.891 3.494 0.759 1 36.03 488 ASN B C 1
ATOM 9409 O O . ASN B 1 488 ? 28.234 2.479 0.986 1 36.03 488 ASN B O 1
ATOM 9413 N N . GLY B 1 489 ? 29.375 3.863 1.812 1 40.34 489 GLY B N 1
ATOM 9414 C CA . GLY B 1 489 ? 29.016 4.242 3.172 1 40.34 489 GLY B CA 1
ATOM 9415 C C . GLY B 1 489 ? 27.547 4.023 3.488 1 40.34 489 GLY B C 1
ATOM 9416 O O . GLY B 1 489 ? 26.984 4.723 4.332 1 40.34 489 GLY B O 1
ATOM 9417 N N . ASP B 1 490 ? 26.828 3.291 2.654 1 50.06 490 ASP B N 1
ATOM 9418 C CA . ASP B 1 490 ? 25.391 3.256 2.867 1 50.06 490 ASP B CA 1
ATOM 9419 C C . ASP B 1 490 ? 25.031 2.328 4.027 1 50.06 490 ASP B C 1
ATOM 9421 O O . ASP B 1 490 ? 25.438 1.168 4.051 1 50.06 490 ASP B O 1
ATOM 9425 N N . ASP B 1 491 ? 24.766 2.742 5.141 1 56.22 491 ASP B N 1
ATOM 9426 C CA . ASP B 1 491 ? 24.312 2.256 6.438 1 56.22 491 ASP B CA 1
ATOM 9427 C C . ASP B 1 491 ? 23.328 1.093 6.27 1 56.22 491 ASP B C 1
ATOM 9429 O O . ASP B 1 491 ? 22.953 0.443 7.25 1 56.22 491 ASP B O 1
ATOM 9433 N N . SER B 1 492 ? 22.984 0.733 5.094 1 59.44 492 SER B N 1
ATOM 9434 C CA . SER B 1 492 ? 22 -0.328 4.898 1 59.44 492 SER B CA 1
ATOM 9435 C C . SER B 1 492 ? 22.672 -1.699 4.859 1 59.44 492 SER B C 1
ATOM 9437 O O . SER B 1 492 ? 22 -2.725 5.004 1 59.44 492 SER B O 1
ATOM 9439 N N . THR B 1 493 ? 24.062 -1.767 4.758 1 66.81 493 THR B N 1
ATOM 9440 C CA . THR B 1 493 ? 24.656 -3.016 4.297 1 66.81 493 THR B CA 1
ATOM 9441 C C . THR B 1 493 ? 25 -3.918 5.48 1 66.81 493 THR B C 1
ATOM 9443 O O . THR B 1 493 ? 25.672 -3.492 6.414 1 66.81 493 THR B O 1
ATOM 9446 N N . ILE B 1 494 ? 24.297 -4.969 5.703 1 82 494 ILE B N 1
ATOM 9447 C CA . ILE B 1 494 ? 24.609 -6.055 6.629 1 82 494 ILE B CA 1
ATOM 9448 C C . ILE B 1 494 ? 25.469 -7.102 5.93 1 82 494 ILE B C 1
ATOM 9450 O O . ILE B 1 494 ? 25.203 -7.465 4.781 1 82 494 ILE B O 1
ATOM 9454 N N . PRO B 1 495 ? 26.641 -7.41 6.539 1 84.62 495 PRO B N 1
ATOM 9455 C CA . PRO B 1 495 ? 27.5 -8.438 5.93 1 84.62 495 PRO B CA 1
ATOM 9456 C C . PRO B 1 495 ? 26.875 -9.828 5.98 1 84.62 495 PRO B C 1
ATOM 9458 O O . PRO B 1 495 ? 26.109 -10.133 6.895 1 84.62 495 PRO B O 1
ATOM 9461 N N . PRO B 1 496 ? 27.25 -10.594 4.977 1 88.94 496 PRO B N 1
ATOM 9462 C CA . PRO B 1 496 ? 26.781 -11.984 5.039 1 88.94 496 PRO B CA 1
ATOM 9463 C C . PRO B 1 496 ? 27.391 -12.758 6.207 1 88.94 496 PRO B C 1
ATOM 9465 O O . PRO B 1 496 ? 28.312 -12.266 6.863 1 88.94 496 PRO B O 1
ATOM 9468 N N . LEU B 1 497 ? 26.859 -13.906 6.594 1 84.75 497 LEU B N 1
ATOM 9469 C CA . LEU B 1 497 ? 27.312 -14.711 7.719 1 84.75 497 LEU B CA 1
ATOM 9470 C C . LEU B 1 497 ? 28.703 -15.266 7.465 1 84.75 497 LEU B C 1
ATOM 9472 O O . LEU B 1 497 ? 29.547 -15.258 8.359 1 84.75 497 LEU B O 1
ATOM 9476 N N . HIS B 1 498 ? 29.141 -15.633 6.32 1 79.94 498 HIS B N 1
ATOM 9477 C CA . HIS B 1 498 ? 30.391 -16.266 5.898 1 79.94 498 HIS B CA 1
ATOM 9478 C C . HIS B 1 498 ? 30.797 -17.359 6.863 1 79.94 498 HIS B C 1
ATOM 9480 O O . HIS B 1 498 ? 31.891 -17.328 7.434 1 79.94 498 HIS B O 1
ATOM 9486 N N . SER B 1 499 ? 29.906 -18.25 6.992 1 77.12 499 SER B N 1
ATOM 9487 C CA . SER B 1 499 ? 30.219 -19.375 7.871 1 77.12 499 SER B CA 1
ATOM 9488 C C . SER B 1 499 ? 30.969 -20.469 7.129 1 77.12 499 SER B C 1
ATOM 9490 O O . SER B 1 499 ? 30.922 -20.531 5.902 1 77.12 499 SER B O 1
ATOM 9492 N N . LYS B 1 500 ? 31.781 -21.234 7.797 1 74.69 500 LYS B N 1
ATOM 9493 C CA . LYS B 1 500 ? 32.5 -22.375 7.238 1 74.69 500 LYS B CA 1
ATOM 9494 C C . LYS B 1 500 ? 31.578 -23.594 7.105 1 74.69 500 LYS B C 1
ATOM 9496 O O . LYS B 1 500 ? 31.984 -24.625 6.559 1 74.69 500 LYS B O 1
ATOM 9501 N N . ASP B 1 501 ? 30.359 -23.422 7.441 1 70.38 501 ASP B N 1
ATOM 9502 C CA . ASP B 1 501 ? 29.438 -24.547 7.5 1 70.38 501 ASP B CA 1
ATOM 9503 C C . ASP B 1 501 ? 28.562 -24.609 6.25 1 70.38 501 ASP B C 1
ATOM 9505 O O . ASP B 1 501 ? 27.422 -25.078 6.305 1 70.38 501 ASP B O 1
ATOM 9509 N N . ASP B 1 502 ? 29.125 -24.156 5.176 1 76 502 ASP B N 1
ATOM 9510 C CA . ASP B 1 502 ? 28.391 -24.312 3.92 1 76 502 ASP B CA 1
ATOM 9511 C C . ASP B 1 502 ? 28.25 -25.797 3.559 1 76 502 ASP B C 1
ATOM 9513 O O . ASP B 1 502 ? 29.156 -26.594 3.801 1 76 502 ASP B O 1
ATOM 9517 N N . ARG B 1 503 ? 27.047 -26.156 3.135 1 77.12 503 ARG B N 1
ATOM 9518 C CA . ARG B 1 503 ? 26.781 -27.516 2.68 1 77.12 503 ARG B CA 1
ATOM 9519 C C . ARG B 1 503 ? 26.484 -27.547 1.185 1 77.12 503 ARG B C 1
ATOM 9521 O O . ARG B 1 503 ? 25.438 -27.094 0.744 1 77.12 503 ARG B O 1
ATOM 9528 N N . PRO B 1 504 ? 27.359 -28.141 0.457 1 77.19 504 PRO B N 1
ATOM 9529 C CA . PRO B 1 504 ? 27.156 -28.141 -0.993 1 77.19 504 PRO B CA 1
ATOM 9530 C C . PRO B 1 504 ? 25.984 -29 -1.426 1 77.19 504 PRO B C 1
ATOM 9532 O O . PRO B 1 504 ? 25.406 -28.781 -2.496 1 77.19 504 PRO B O 1
ATOM 9535 N N . GLY B 1 505 ? 25.625 -29.969 -0.604 1 82.69 505 GLY B N 1
ATOM 9536 C CA . GLY B 1 505 ? 24.516 -30.844 -0.961 1 82.69 505 GLY B CA 1
ATOM 9537 C C . GLY B 1 505 ? 23.797 -31.422 0.244 1 82.69 505 GLY B C 1
ATOM 9538 O O . GLY B 1 505 ? 24.438 -31.812 1.22 1 82.69 505 GLY B O 1
ATOM 9539 N N . LEU B 1 506 ? 22.516 -31.312 0.116 1 81.88 506 LEU B N 1
ATOM 9540 C CA . LEU B 1 506 ? 21.656 -31.875 1.151 1 81.88 506 LEU B CA 1
ATOM 9541 C C . LEU B 1 506 ? 21.031 -33.188 0.683 1 81.88 506 LEU B C 1
ATOM 9543 O O . LEU B 1 506 ? 20.234 -33.219 -0.257 1 81.88 506 LEU B O 1
ATOM 9547 N N . VAL B 1 507 ? 21.328 -34.281 1.356 1 78.31 507 VAL B N 1
ATOM 9548 C CA . VAL B 1 507 ? 20.828 -35.594 0.978 1 78.31 507 VAL B CA 1
ATOM 9549 C C . VAL B 1 507 ? 19.312 -35.625 1.123 1 78.31 507 VAL B C 1
ATOM 9551 O O . VAL B 1 507 ? 18.625 -36.312 0.352 1 78.31 507 VAL B O 1
ATOM 9554 N N . SER B 1 508 ? 18.859 -34.875 2.031 1 76.5 508 SER B N 1
ATOM 9555 C CA . SER B 1 508 ? 17.422 -34.875 2.289 1 76.5 508 SER B CA 1
ATOM 9556 C C . SER B 1 508 ? 16.656 -34.281 1.127 1 76.5 508 SER B C 1
ATOM 9558 O O . SER B 1 508 ? 15.469 -34.562 0.94 1 76.5 508 SER B O 1
ATOM 9560 N N . TRP B 1 509 ? 17.328 -33.469 0.304 1 83.94 509 TRP B N 1
ATOM 9561 C CA . TRP B 1 509 ? 16.656 -32.812 -0.801 1 83.94 509 TRP B CA 1
ATOM 9562 C C . TRP B 1 509 ? 16.422 -33.781 -1.964 1 83.94 509 TRP B C 1
ATOM 9564 O O . TRP B 1 509 ? 15.609 -33.5 -2.846 1 83.94 509 TRP B O 1
ATOM 9574 N N . ARG B 1 510 ? 17.125 -34.875 -2.045 1 80.69 510 ARG B N 1
ATOM 9575 C CA . ARG B 1 510 ? 17.047 -35.812 -3.162 1 80.69 510 ARG B CA 1
ATOM 9576 C C . ARG B 1 510 ? 15.617 -36.281 -3.375 1 80.69 510 ARG B C 1
ATOM 9578 O O . ARG B 1 510 ? 15.141 -36.344 -4.512 1 80.69 510 ARG B O 1
ATOM 9585 N N . GLU B 1 511 ? 14.93 -36.562 -2.289 1 78.25 511 GLU B N 1
ATOM 9586 C CA . GLU B 1 511 ? 13.539 -36.969 -2.402 1 78.25 511 GLU B CA 1
ATOM 9587 C C . GLU B 1 511 ? 12.664 -35.875 -2.955 1 78.25 511 GLU B C 1
ATOM 9589 O O . GLU B 1 511 ? 11.734 -36.125 -3.721 1 78.25 511 GLU B O 1
ATOM 9594 N N . LEU B 1 512 ? 12.969 -34.719 -2.559 1 83.56 512 LEU B N 1
ATOM 9595 C CA . LEU B 1 512 ? 12.227 -33.562 -3.062 1 83.56 512 LEU B CA 1
ATOM 9596 C C . LEU B 1 512 ? 12.469 -33.375 -4.555 1 83.56 512 LEU B C 1
ATOM 9598 O O . LEU B 1 512 ? 11.547 -33.062 -5.301 1 83.56 512 LEU B O 1
ATOM 9602 N N . GLY B 1 513 ? 13.711 -33.562 -4.902 1 86.56 513 GLY B N 1
ATOM 9603 C CA . GLY B 1 513 ? 14.047 -33.469 -6.312 1 86.56 513 GLY B CA 1
ATOM 9604 C C . GLY B 1 513 ? 13.305 -34.469 -7.184 1 86.56 513 GLY B C 1
ATOM 9605 O O . GLY B 1 513 ? 12.844 -34.125 -8.273 1 86.56 513 GLY B O 1
ATOM 9606 N N . PHE B 1 514 ? 13.148 -35.594 -6.672 1 81 514 PHE B N 1
ATOM 9607 C CA . PHE B 1 514 ? 12.422 -36.625 -7.422 1 81 514 PHE B CA 1
ATOM 9608 C C . PHE B 1 514 ? 10.945 -36.25 -7.527 1 81 514 PHE B C 1
ATOM 9610 O O . PHE B 1 514 ? 10.336 -36.406 -8.586 1 81 514 PHE B O 1
ATOM 9617 N N . ASN B 1 515 ? 10.375 -35.906 -6.43 1 83.75 515 ASN B N 1
ATOM 9618 C CA . ASN B 1 515 ? 8.977 -35.469 -6.445 1 83.75 515 ASN B CA 1
ATOM 9619 C C . ASN B 1 515 ? 8.758 -34.312 -7.398 1 83.75 515 ASN B C 1
ATOM 9621 O O . ASN B 1 515 ? 7.715 -34.219 -8.047 1 83.75 515 ASN B O 1
ATOM 9625 N N . LEU B 1 516 ? 9.75 -33.469 -7.457 1 90.31 516 LEU B N 1
ATOM 9626 C CA . LEU B 1 516 ? 9.672 -32.312 -8.359 1 90.31 516 LEU B CA 1
ATOM 9627 C C . LEU B 1 516 ? 9.625 -32.781 -9.812 1 90.31 516 LEU B C 1
ATOM 9629 O O . LEU B 1 516 ? 8.773 -32.344 -10.586 1 90.31 516 LEU B O 1
ATOM 9633 N N . LEU B 1 517 ? 10.5 -33.656 -10.203 1 88.5 517 LEU B N 1
ATOM 9634 C CA . LEU B 1 517 ? 10.586 -34.125 -11.578 1 88.5 517 LEU B CA 1
ATOM 9635 C C . LEU B 1 517 ? 9.32 -34.875 -11.984 1 88.5 517 LEU B C 1
ATOM 9637 O O . LEU B 1 517 ? 8.859 -34.781 -13.117 1 88.5 517 LEU B O 1
ATOM 9641 N N . ASN B 1 518 ? 8.727 -35.531 -11.039 1 81.25 518 ASN B N 1
ATOM 9642 C CA . ASN B 1 518 ? 7.48 -36.25 -11.297 1 81.25 518 ASN B CA 1
ATOM 9643 C C . ASN B 1 518 ? 6.301 -35.281 -11.398 1 81.25 518 ASN B C 1
ATOM 9645 O O . ASN B 1 518 ? 5.414 -35.469 -12.234 1 81.25 518 ASN B O 1
ATOM 9649 N N . SER B 1 519 ? 6.312 -34.344 -10.562 1 87.69 519 SER B N 1
ATOM 9650 C CA . SER B 1 519 ? 5.207 -33.375 -10.531 1 87.69 519 SER B CA 1
ATOM 9651 C C . SER B 1 519 ? 5.137 -32.594 -11.828 1 87.69 519 SER B C 1
ATOM 9653 O O . SER B 1 519 ? 4.047 -32.219 -12.281 1 87.69 519 SER B O 1
ATOM 9655 N N . LEU B 1 520 ? 6.289 -32.375 -12.43 1 90.5 520 LEU B N 1
ATOM 9656 C CA . LEU B 1 520 ? 6.324 -31.594 -13.656 1 90.5 520 LEU B CA 1
ATOM 9657 C C . LEU B 1 520 ? 6.375 -32.5 -14.883 1 90.5 520 LEU B C 1
ATOM 9659 O O . LEU B 1 520 ? 6.676 -32.031 -15.992 1 90.5 520 LEU B O 1
ATOM 9663 N N . SER B 1 521 ? 6.18 -33.719 -14.742 1 81.69 521 SER B N 1
ATOM 9664 C CA . SER B 1 521 ? 6.121 -34.719 -15.812 1 81.69 521 SER B CA 1
ATOM 9665 C C . SER B 1 521 ? 7.438 -34.781 -16.578 1 81.69 521 SER B C 1
ATOM 9667 O O . SER B 1 521 ? 7.438 -34.875 -17.812 1 81.69 521 SER B O 1
ATOM 9669 N N . LEU B 1 522 ? 8.484 -34.656 -15.875 1 84.06 522 LEU B N 1
ATOM 9670 C CA . LEU B 1 522 ? 9.789 -34.719 -16.516 1 84.06 522 LEU B CA 1
ATOM 9671 C C . LEU B 1 522 ? 10.32 -36.156 -16.5 1 84.06 522 LEU B C 1
ATOM 9673 O O . LEU B 1 522 ? 11.422 -36.406 -16.984 1 84.06 522 LEU B O 1
ATOM 9677 N N . ASN B 1 523 ? 9.539 -37.031 -16 1 73.88 523 ASN B N 1
ATOM 9678 C CA . ASN B 1 523 ? 9.883 -38.438 -16 1 73.88 523 ASN B CA 1
ATOM 9679 C C . ASN B 1 523 ? 8.938 -39.25 -16.891 1 73.88 523 ASN B C 1
ATOM 9681 O O . ASN B 1 523 ? 8.922 -40.5 -16.812 1 73.88 523 ASN B O 1
ATOM 9685 N N . ASN B 1 524 ? 8.125 -38.656 -17.672 1 70.62 524 ASN B N 1
ATOM 9686 C CA . ASN B 1 524 ? 7.102 -39.344 -18.453 1 70.62 524 ASN B CA 1
ATOM 9687 C C . ASN B 1 524 ? 7.719 -40.125 -19.609 1 70.62 524 ASN B C 1
ATOM 9689 O O . ASN B 1 524 ? 7.055 -40.969 -20.219 1 70.62 524 ASN B O 1
ATOM 9693 N N . GLY B 1 525 ? 8.984 -39.875 -19.891 1 66.31 525 GLY B N 1
ATOM 9694 C CA . GLY B 1 525 ? 9.656 -40.625 -20.938 1 66.31 525 GLY B CA 1
ATOM 9695 C C . GLY B 1 525 ? 9.727 -42.094 -20.672 1 66.31 525 GLY B C 1
ATOM 9696 O O . GLY B 1 525 ? 9.875 -42.906 -21.594 1 66.31 525 GLY B O 1
ATOM 9697 N N . VAL B 1 526 ? 9.57 -42.438 -19.422 1 63.72 526 VAL B N 1
ATOM 9698 C CA . VAL B 1 526 ? 9.609 -43.844 -19.062 1 63.72 526 VAL B CA 1
ATOM 9699 C C . VAL B 1 526 ? 8.398 -44.562 -19.641 1 63.72 526 VAL B C 1
ATOM 9701 O O . VAL B 1 526 ? 8.469 -45.75 -19.953 1 63.72 526 VAL B O 1
ATOM 9704 N N . PHE B 1 527 ? 7.316 -43.75 -19.891 1 61.03 527 PHE B N 1
ATOM 9705 C CA . PHE B 1 527 ? 6.086 -44.312 -20.438 1 61.03 527 PHE B CA 1
ATOM 9706 C C . PHE B 1 527 ? 5.875 -43.875 -21.875 1 61.03 527 PHE B C 1
ATOM 9708 O O . PHE B 1 527 ? 4.746 -43.844 -22.359 1 61.03 527 PHE B O 1
ATOM 9715 N N . ASP B 1 528 ? 6.961 -43.406 -22.469 1 59.75 528 ASP B N 1
ATOM 9716 C CA . ASP B 1 528 ? 6.883 -42.875 -23.828 1 59.75 528 ASP B CA 1
ATOM 9717 C C . ASP B 1 528 ? 5.875 -41.719 -23.938 1 59.75 528 ASP B C 1
ATOM 9719 O O . ASP B 1 528 ? 5.152 -41.625 -24.922 1 59.75 528 ASP B O 1
ATOM 9723 N N . GLY B 1 529 ? 5.766 -41.094 -22.797 1 63.03 529 GLY B N 1
ATOM 9724 C CA . GLY B 1 529 ? 4.875 -39.938 -22.781 1 63.03 529 GLY B CA 1
ATOM 9725 C C . GLY B 1 529 ? 5.492 -38.719 -23.406 1 63.03 529 GLY B C 1
ATOM 9726 O O . GLY B 1 529 ? 6.719 -38.562 -23.422 1 63.03 529 GLY B O 1
ATOM 9727 N N . ASP B 1 530 ? 4.59 -37.844 -24.047 1 69.06 530 ASP B N 1
ATOM 9728 C CA . ASP B 1 530 ? 5.012 -36.562 -24.625 1 69.06 530 ASP B CA 1
ATOM 9729 C C . ASP B 1 530 ? 4.559 -35.375 -23.766 1 69.06 530 ASP B C 1
ATOM 9731 O O . ASP B 1 530 ? 3.613 -34.688 -24.109 1 69.06 530 ASP B O 1
ATOM 9735 N N . ALA B 1 531 ? 5.355 -35.25 -22.719 1 78.06 531 ALA B N 1
ATOM 9736 C CA . ALA B 1 531 ? 4.992 -34.156 -21.812 1 78.06 531 ALA B CA 1
ATOM 9737 C C . ALA B 1 531 ? 5.426 -32.812 -22.375 1 78.06 531 ALA B C 1
ATOM 9739 O O . ALA B 1 531 ? 6.5 -32.688 -22.969 1 78.06 531 ALA B O 1
ATOM 9740 N N . SER B 1 532 ? 4.594 -31.828 -22.266 1 83.12 532 SER B N 1
ATOM 9741 C CA . SER B 1 532 ? 4.875 -30.484 -22.797 1 83.12 532 SER B CA 1
ATOM 9742 C C . SER B 1 532 ? 6.078 -29.859 -22.094 1 83.12 532 SER B C 1
ATOM 9744 O O . SER B 1 532 ? 6.887 -29.188 -22.734 1 83.12 532 SER B O 1
ATOM 9746 N N . THR B 1 533 ? 6.254 -30.062 -20.828 1 87.75 533 THR B N 1
ATOM 9747 C CA . THR B 1 533 ? 7.375 -29.5 -20.078 1 87.75 533 THR B CA 1
ATOM 9748 C C . THR B 1 533 ? 8.695 -30.078 -20.562 1 87.75 533 THR B C 1
ATOM 9750 O O . THR B 1 533 ? 9.688 -29.359 -20.703 1 87.75 533 THR B O 1
ATOM 9753 N N . ALA B 1 534 ? 8.664 -31.359 -20.766 1 86.31 534 ALA B N 1
ATOM 9754 C CA . ALA B 1 534 ? 9.867 -32.031 -21.266 1 86.31 534 ALA B CA 1
ATOM 9755 C C . ALA B 1 534 ? 10.227 -31.516 -22.672 1 86.31 534 ALA B C 1
ATOM 9757 O O . ALA B 1 534 ? 11.406 -31.328 -22.984 1 86.31 534 ALA B O 1
ATOM 9758 N N . ARG B 1 535 ? 9.25 -31.328 -23.469 1 84.94 535 ARG B N 1
ATOM 9759 C CA . ARG B 1 535 ? 9.492 -30.828 -24.828 1 84.94 535 ARG B CA 1
ATOM 9760 C C . ARG B 1 535 ? 10.148 -29.453 -24.797 1 84.94 535 ARG B C 1
ATOM 9762 O O . ARG B 1 535 ? 11.094 -29.203 -25.547 1 84.94 535 ARG B O 1
ATOM 9769 N N . ILE B 1 536 ? 9.648 -28.609 -23.984 1 87.94 536 ILE B N 1
ATOM 9770 C CA . ILE B 1 536 ? 10.211 -27.266 -23.891 1 87.94 536 ILE B CA 1
ATOM 9771 C C . ILE B 1 536 ? 11.648 -27.344 -23.391 1 87.94 536 ILE B C 1
ATOM 9773 O O . ILE B 1 536 ? 12.547 -26.703 -23.953 1 87.94 536 ILE B O 1
ATOM 9777 N N . LEU B 1 537 ? 11.898 -28.094 -22.328 1 90.19 537 LEU B N 1
ATOM 9778 C CA . LEU B 1 537 ? 13.219 -28.172 -21.719 1 90.19 537 LEU B CA 1
ATOM 9779 C C . LEU B 1 537 ? 14.25 -28.719 -22.688 1 90.19 537 LEU B C 1
ATOM 9781 O O . LEU B 1 537 ? 15.383 -28.25 -22.734 1 90.19 537 LEU B O 1
ATOM 9785 N N . THR B 1 538 ? 13.898 -29.719 -23.484 1 89 538 THR B N 1
ATOM 9786 C CA . THR B 1 538 ? 14.844 -30.359 -24.391 1 89 538 THR B CA 1
ATOM 9787 C C . THR B 1 538 ? 15.227 -29.406 -25.531 1 89 538 THR B C 1
ATOM 9789 O O . THR B 1 538 ? 16.328 -29.484 -26.078 1 89 538 THR B O 1
ATOM 9792 N N . GLN B 1 539 ? 14.352 -28.5 -25.859 1 88.44 539 GLN B N 1
ATOM 9793 C CA . GLN B 1 539 ? 14.625 -27.531 -26.922 1 88.44 539 GLN B CA 1
ATOM 9794 C C . GLN B 1 539 ? 15.641 -26.484 -26.453 1 88.44 539 GLN B C 1
ATOM 9796 O O . GLN B 1 539 ? 16.203 -25.766 -27.281 1 88.44 539 GLN B O 1
ATOM 9801 N N . LEU B 1 540 ? 15.93 -26.438 -25.172 1 92.06 540 LEU B N 1
ATOM 9802 C CA . LEU B 1 540 ? 16.844 -25.438 -24.625 1 92.06 540 LEU B CA 1
ATOM 9803 C C . LEU B 1 540 ? 18.266 -25.969 -24.594 1 92.06 540 LEU B C 1
ATOM 9805 O O . LEU B 1 540 ? 19.203 -25.25 -24.234 1 92.06 540 LEU B O 1
ATOM 9809 N N . GLN B 1 541 ? 18.5 -27.219 -24.969 1 92.06 541 GLN B N 1
ATOM 9810 C CA . GLN B 1 541 ? 19.844 -27.797 -24.938 1 92.06 541 GLN B CA 1
ATOM 9811 C C . GLN B 1 541 ? 20.828 -26.938 -25.703 1 92.06 541 GLN B C 1
ATOM 9813 O O . GLN B 1 541 ? 20.516 -26.453 -26.797 1 92.06 541 GLN B O 1
ATOM 9818 N N . LEU B 1 542 ? 22.016 -26.734 -25.094 1 94.44 542 LEU B N 1
ATOM 9819 C CA . LEU B 1 542 ? 23.047 -25.922 -25.734 1 94.44 542 LEU B CA 1
ATOM 9820 C C . LEU B 1 542 ? 23.688 -26.672 -26.891 1 94.44 542 LEU B C 1
ATOM 9822 O O . LEU B 1 542 ? 23.984 -27.859 -26.781 1 94.44 542 LEU B O 1
ATOM 9826 N N . THR B 1 543 ? 23.891 -26 -28.016 1 92 543 THR B N 1
ATOM 9827 C CA . THR B 1 543 ? 24.531 -26.594 -29.188 1 92 543 THR B CA 1
ATOM 9828 C C . THR B 1 543 ? 25.938 -26.062 -29.375 1 92 543 THR B C 1
ATOM 9830 O O . THR B 1 543 ? 26.75 -26.672 -30.094 1 92 543 THR B O 1
ATOM 9833 N N . GLU B 1 544 ? 26.219 -24.984 -28.781 1 92.56 544 GLU B N 1
ATOM 9834 C CA . GLU B 1 544 ? 27.531 -24.359 -28.75 1 92.56 544 GLU B CA 1
ATOM 9835 C C . GLU B 1 544 ? 28 -24.109 -27.328 1 92.56 544 GLU B C 1
ATOM 9837 O O . GLU B 1 544 ? 27.188 -23.984 -26.406 1 92.56 544 GLU B O 1
ATOM 9842 N N . PRO B 1 545 ? 29.297 -24.141 -27.141 1 94 545 PRO B N 1
ATOM 9843 C CA . PRO B 1 545 ? 29.828 -23.891 -25.797 1 94 545 PRO B CA 1
ATOM 9844 C C . PRO B 1 545 ? 29.672 -22.438 -25.359 1 94 545 PRO B C 1
ATOM 9846 O O . PRO B 1 545 ? 30.641 -21.812 -24.922 1 94 545 PRO B O 1
ATOM 9849 N N . SER B 1 546 ? 28.531 -21.969 -25.562 1 94.12 546 SER B N 1
ATOM 9850 C CA . SER B 1 546 ? 28.141 -20.625 -25.125 1 94.12 546 SER B CA 1
ATOM 9851 C C . SER B 1 546 ? 26.656 -20.547 -24.797 1 94.12 546 SER B C 1
ATOM 9853 O O . SER B 1 546 ? 25.859 -21.344 -25.312 1 94.12 546 SER B O 1
ATOM 9855 N N . LEU B 1 547 ? 26.359 -19.625 -23.938 1 93.88 547 LEU B N 1
ATOM 9856 C CA . LEU B 1 547 ? 24.953 -19.422 -23.594 1 93.88 547 LEU B CA 1
ATOM 9857 C C . LEU B 1 547 ? 24.203 -18.734 -24.734 1 93.88 547 LEU B C 1
ATOM 9859 O O . LEU B 1 547 ? 24.734 -17.828 -25.375 1 93.88 547 LEU B O 1
ATOM 9863 N N . ASN B 1 548 ? 23.062 -19.25 -25 1 91.88 548 ASN B N 1
ATOM 9864 C CA . ASN B 1 548 ? 22.219 -18.609 -26 1 91.88 548 ASN B CA 1
ATOM 9865 C C . ASN B 1 548 ? 21.75 -17.234 -25.547 1 91.88 548 ASN B C 1
ATOM 9867 O O . ASN B 1 548 ? 21.266 -17.078 -24.422 1 91.88 548 ASN B O 1
ATOM 9871 N N . LYS B 1 549 ? 21.875 -16.219 -26.375 1 89.19 549 LYS B N 1
ATOM 9872 C CA . LYS B 1 549 ? 21.547 -14.844 -26 1 89.19 549 LYS B CA 1
ATOM 9873 C C . LYS B 1 549 ? 20.031 -14.648 -25.906 1 89.19 549 LYS B C 1
ATOM 9875 O O . LYS B 1 549 ? 19.562 -13.766 -25.188 1 89.19 549 LYS B O 1
ATOM 9880 N N . THR B 1 550 ? 19.266 -15.477 -26.562 1 89.31 550 THR B N 1
ATOM 9881 C CA . THR B 1 550 ? 17.828 -15.195 -26.656 1 89.31 550 THR B CA 1
ATOM 9882 C C . THR B 1 550 ? 17.016 -16.266 -25.922 1 89.31 550 THR B C 1
ATOM 9884 O O . THR B 1 550 ? 15.789 -16.188 -25.875 1 89.31 550 THR B O 1
ATOM 9887 N N . LEU B 1 551 ? 17.734 -17.281 -25.422 1 91.94 551 LEU B N 1
ATOM 9888 C CA . LEU B 1 551 ? 17.031 -18.344 -24.719 1 91.94 551 LEU B CA 1
ATOM 9889 C C . LEU B 1 551 ? 17.719 -18.672 -23.406 1 91.94 551 LEU B C 1
ATOM 9891 O O . LEU B 1 551 ? 18.938 -18.531 -23.297 1 91.94 551 LEU B O 1
ATOM 9895 N N . PRO B 1 552 ? 16.922 -19.094 -22.453 1 94.12 552 PRO B N 1
ATOM 9896 C CA . PRO B 1 552 ? 17.578 -19.625 -21.25 1 94.12 552 PRO B CA 1
ATOM 9897 C C . PRO B 1 552 ? 18.281 -20.953 -21.5 1 94.12 552 PRO B C 1
ATOM 9899 O O . PRO B 1 552 ? 17.922 -21.688 -22.422 1 94.12 552 PRO B O 1
ATOM 9902 N N . SER B 1 553 ? 19.297 -21.219 -20.734 1 94.81 553 SER B N 1
ATOM 9903 C CA . SER B 1 553 ? 19.953 -22.516 -20.781 1 94.81 553 SER B CA 1
ATOM 9904 C C . SER B 1 553 ? 19.141 -23.578 -20.047 1 94.81 553 SER B C 1
ATOM 9906 O O . SER B 1 553 ? 18.219 -23.25 -19.297 1 94.81 553 SER B O 1
ATOM 9908 N N . PRO B 1 554 ? 19.375 -24.844 -20.328 1 94.25 554 PRO B N 1
ATOM 9909 C CA . PRO B 1 554 ? 18.656 -25.891 -19.594 1 94.25 554 PRO B CA 1
ATOM 9910 C C . PRO B 1 554 ? 18.859 -25.812 -18.094 1 94.25 554 PRO B C 1
ATOM 9912 O O . PRO B 1 554 ? 17.938 -26.094 -17.312 1 94.25 554 PRO B O 1
ATOM 9915 N N . ALA B 1 555 ? 20.047 -25.422 -17.703 1 95.94 555 ALA B N 1
ATOM 9916 C CA . ALA B 1 555 ? 20.297 -25.281 -16.281 1 95.94 555 ALA B CA 1
ATOM 9917 C C . ALA B 1 555 ? 19.453 -24.156 -15.672 1 95.94 555 ALA B C 1
ATOM 9919 O O . ALA B 1 555 ? 18.906 -24.297 -14.578 1 95.94 555 ALA B O 1
ATOM 9920 N N . GLU B 1 556 ? 19.406 -23.031 -16.375 1 96.25 556 GLU B N 1
ATOM 9921 C CA . GLU B 1 556 ? 18.578 -21.922 -15.914 1 96.25 556 GLU B CA 1
ATOM 9922 C C . GLU B 1 556 ? 17.125 -22.328 -15.812 1 96.25 556 GLU B C 1
ATOM 9924 O O . GLU B 1 556 ? 16.438 -21.969 -14.844 1 96.25 556 GLU B O 1
ATOM 9929 N N . ALA B 1 557 ? 16.641 -23.031 -16.766 1 95.81 557 ALA B N 1
ATOM 9930 C CA . ALA B 1 557 ? 15.25 -23.484 -16.781 1 95.81 557 ALA B CA 1
ATOM 9931 C C . ALA B 1 557 ? 14.977 -24.438 -15.609 1 95.81 557 ALA B C 1
ATOM 9933 O O . ALA B 1 557 ? 13.953 -24.312 -14.938 1 95.81 557 ALA B O 1
ATOM 9934 N N . LEU B 1 558 ? 15.875 -25.344 -15.391 1 96.38 558 LEU B N 1
ATOM 9935 C CA . LEU B 1 558 ? 15.727 -26.281 -14.289 1 96.38 558 LEU B CA 1
ATOM 9936 C C . LEU B 1 558 ? 15.75 -25.562 -12.945 1 96.38 558 LEU B C 1
ATOM 9938 O O . LEU B 1 558 ? 14.969 -25.875 -12.047 1 96.38 558 LEU B O 1
ATOM 9942 N N . LEU B 1 559 ? 16.625 -24.641 -12.852 1 97.31 559 LEU B N 1
ATOM 9943 C CA . LEU B 1 559 ? 16.734 -23.875 -11.617 1 97.31 559 LEU B CA 1
ATOM 9944 C C . LEU B 1 559 ? 15.445 -23.094 -11.352 1 97.31 559 LEU B C 1
ATOM 9946 O O . LEU B 1 559 ? 15.023 -22.953 -10.203 1 97.31 559 LEU B O 1
ATOM 9950 N N . SER B 1 560 ? 14.852 -22.516 -12.406 1 97 560 SER B N 1
ATOM 9951 C CA . SER B 1 560 ? 13.586 -21.812 -12.242 1 97 560 SER B CA 1
ATOM 9952 C C . SER B 1 560 ? 12.508 -22.734 -11.688 1 97 560 SER B C 1
ATOM 9954 O O . SER B 1 560 ? 11.633 -22.297 -10.938 1 97 560 SER B O 1
ATOM 9956 N N . MET B 1 561 ? 12.562 -24.047 -11.953 1 96.31 561 MET B N 1
ATOM 9957 C CA . MET B 1 561 ? 11.617 -25.031 -11.438 1 96.31 561 MET B CA 1
ATOM 9958 C C . MET B 1 561 ? 11.977 -25.438 -10.016 1 96.31 561 MET B C 1
ATOM 9960 O O . MET B 1 561 ? 11.102 -25.703 -9.195 1 96.31 561 MET B O 1
ATOM 9964 N N . MET B 1 562 ? 13.227 -25.406 -9.703 1 95.81 562 MET B N 1
ATOM 9965 C CA . MET B 1 562 ? 13.742 -25.922 -8.438 1 95.81 562 MET B CA 1
ATOM 9966 C C . MET B 1 562 ? 13.461 -24.969 -7.293 1 95.81 562 MET B C 1
ATOM 9968 O O . MET B 1 562 ? 13.391 -25.375 -6.133 1 95.81 562 MET B O 1
ATOM 9972 N N . THR B 1 563 ? 13.328 -23.719 -7.574 1 95.75 563 THR B N 1
ATOM 9973 C CA . THR B 1 563 ? 13.219 -22.703 -6.535 1 95.75 563 THR B CA 1
ATOM 9974 C C . THR B 1 563 ? 12.008 -22.969 -5.641 1 95.75 563 THR B C 1
ATOM 9976 O O . THR B 1 563 ? 12.055 -22.719 -4.438 1 95.75 563 THR B O 1
ATOM 9979 N N . CYS B 1 564 ? 10.93 -23.516 -6.152 1 92.94 564 CYS B N 1
ATOM 9980 C CA . CYS B 1 564 ? 9.688 -23.703 -5.41 1 92.94 564 CYS B CA 1
ATOM 9981 C C . CYS B 1 564 ? 9.875 -24.719 -4.289 1 92.94 564 CYS B C 1
ATOM 9983 O O . CYS B 1 564 ? 9.211 -24.641 -3.254 1 92.94 564 CYS B O 1
ATOM 9985 N N . THR B 1 565 ? 10.773 -25.719 -4.438 1 90.75 565 THR B N 1
ATOM 9986 C CA . THR B 1 565 ? 10.961 -26.781 -3.455 1 90.75 565 THR B CA 1
ATOM 9987 C C . THR B 1 565 ? 11.5 -26.219 -2.145 1 90.75 565 THR B C 1
ATOM 9989 O O . THR B 1 565 ? 11.141 -26.688 -1.064 1 90.75 565 THR B O 1
ATOM 9992 N N . VAL B 1 566 ? 12.289 -25.188 -2.305 1 90.06 566 VAL B N 1
ATOM 9993 C CA . VAL B 1 566 ? 12.891 -24.625 -1.101 1 90.06 566 VAL B CA 1
ATOM 9994 C C . VAL B 1 566 ? 11.992 -23.516 -0.55 1 90.06 566 VAL B C 1
ATOM 9996 O O . VAL B 1 566 ? 11.945 -23.297 0.662 1 90.06 566 VAL B O 1
ATOM 9999 N N . LEU B 1 567 ? 11.32 -22.828 -1.354 1 91.44 567 LEU B N 1
ATOM 10000 C CA . LEU B 1 567 ? 10.5 -21.719 -0.915 1 91.44 567 LEU B CA 1
ATOM 10001 C C . LEU B 1 567 ? 9.195 -22.203 -0.296 1 91.44 567 LEU B C 1
ATOM 10003 O O . LEU B 1 567 ? 8.641 -21.547 0.592 1 91.44 567 LEU B O 1
ATOM 10007 N N . ASP B 1 568 ? 8.68 -23.281 -0.733 1 87.75 568 ASP B N 1
ATOM 10008 C CA . ASP B 1 568 ? 7.398 -23.781 -0.252 1 87.75 568 ASP B CA 1
ATOM 10009 C C . ASP B 1 568 ? 7.539 -24.406 1.133 1 87.75 568 ASP B C 1
ATOM 10011 O O . ASP B 1 568 ? 6.613 -24.344 1.946 1 87.75 568 ASP B O 1
ATOM 10015 N N . LEU B 1 569 ? 8.68 -24.984 1.47 1 80.94 569 LEU B N 1
ATOM 10016 C CA . LEU B 1 569 ? 8.766 -25.859 2.629 1 80.94 569 LEU B CA 1
ATOM 10017 C C . LEU B 1 569 ? 9.719 -25.297 3.678 1 80.94 569 LEU B C 1
ATOM 10019 O O . LEU B 1 569 ? 9.805 -25.828 4.789 1 80.94 569 LEU B O 1
ATOM 10023 N N . THR B 1 570 ? 10.328 -24.188 3.477 1 79.19 570 THR B N 1
ATOM 10024 C CA . THR B 1 570 ? 11.438 -23.828 4.359 1 79.19 570 THR B CA 1
ATOM 10025 C C . THR B 1 570 ? 11.117 -22.578 5.152 1 79.19 570 THR B C 1
ATOM 10027 O O . THR B 1 570 ? 12.023 -21.797 5.484 1 79.19 570 THR B O 1
ATOM 10030 N N . GLN B 1 571 ? 9.961 -22.312 5.477 1 81 571 GLN B N 1
ATOM 10031 C CA . GLN B 1 571 ? 9.617 -21.109 6.23 1 81 571 GLN B CA 1
ATOM 10032 C C . GLN B 1 571 ? 10.25 -21.141 7.617 1 81 571 GLN B C 1
ATOM 10034 O O . GLN B 1 571 ? 10.727 -20.109 8.109 1 81 571 GLN B O 1
ATOM 10039 N N . ASN B 1 572 ? 10.297 -22.328 8.273 1 82.69 572 ASN B N 1
ATOM 10040 C CA . ASN B 1 572 ? 10.789 -22.438 9.648 1 82.69 572 ASN B CA 1
ATOM 10041 C C . ASN B 1 572 ? 12.156 -23.125 9.703 1 82.69 572 ASN B C 1
ATOM 10043 O O . ASN B 1 572 ? 12.453 -23.844 10.656 1 82.69 572 ASN B O 1
ATOM 10047 N N . PHE B 1 573 ? 12.891 -22.922 8.641 1 84.62 573 PHE B N 1
ATOM 10048 C CA . PHE B 1 573 ? 14.258 -23.422 8.641 1 84.62 573 PHE B CA 1
ATOM 10049 C C . PHE B 1 573 ? 15.18 -22.5 9.414 1 84.62 573 PHE B C 1
ATOM 10051 O O . PHE B 1 573 ? 14.875 -21.312 9.586 1 84.62 573 PHE B O 1
ATOM 10058 N N . PRO B 1 574 ? 16.219 -23.062 9.883 1 87.62 574 PRO B N 1
ATOM 10059 C CA . PRO B 1 574 ? 17.141 -22.219 10.672 1 87.62 574 PRO B CA 1
ATOM 10060 C C . PRO B 1 574 ? 17.766 -21.094 9.852 1 87.62 574 PRO B C 1
ATOM 10062 O O . PRO B 1 574 ? 18.047 -21.281 8.664 1 87.62 574 PRO B O 1
ATOM 10065 N N . PHE B 1 575 ? 18.031 -20.031 10.531 1 91.31 575 PHE B N 1
ATOM 10066 C CA . PHE B 1 575 ? 18.609 -18.844 9.898 1 91.31 575 PHE B CA 1
ATOM 10067 C C . PHE B 1 575 ? 20.141 -18.938 9.852 1 91.31 575 PHE B C 1
ATOM 10069 O O . PHE B 1 575 ? 20.781 -18.25 9.078 1 91.31 575 PHE B O 1
ATOM 10076 N N . LYS B 1 576 ? 20.672 -19.859 10.711 1 87.88 576 LYS B N 1
ATOM 10077 C CA . LYS B 1 576 ? 22.109 -20.141 10.75 1 87.88 576 LYS B CA 1
ATOM 10078 C C . LYS B 1 576 ? 22.375 -21.625 10.539 1 87.88 576 LYS B C 1
ATOM 10080 O O . LYS B 1 576 ? 21.562 -22.469 10.938 1 87.88 576 LYS B O 1
ATOM 10085 N N . PRO B 1 577 ? 23.422 -21.859 9.781 1 79.94 577 PRO B N 1
ATOM 10086 C CA . PRO B 1 577 ? 23.672 -23.266 9.445 1 79.94 577 PRO B CA 1
ATOM 10087 C C . PRO B 1 577 ? 23.875 -24.141 10.68 1 79.94 577 PRO B C 1
ATOM 10089 O O . PRO B 1 577 ? 23.578 -25.344 10.648 1 79.94 577 PRO B O 1
ATOM 10092 N N . ASN B 1 578 ? 24.484 -23.672 11.805 1 71.25 578 ASN B N 1
ATOM 10093 C CA . ASN B 1 578 ? 24.828 -24.531 12.938 1 71.25 578 ASN B CA 1
ATOM 10094 C C . ASN B 1 578 ? 23.672 -24.609 13.938 1 71.25 578 ASN B C 1
ATOM 10096 O O . ASN B 1 578 ? 23.703 -23.969 14.984 1 71.25 578 ASN B O 1
ATOM 10100 N N . TRP B 1 579 ? 22.562 -24.953 13.391 1 65.88 579 TRP B N 1
ATOM 10101 C CA . TRP B 1 579 ? 21.453 -25.078 14.336 1 65.88 579 TRP B CA 1
ATOM 10102 C C . TRP B 1 579 ? 21.344 -26.5 14.883 1 65.88 579 TRP B C 1
ATOM 10104 O O . TRP B 1 579 ? 21.375 -27.469 14.125 1 65.88 579 TRP B O 1
ATOM 10114 N N . ASP B 1 580 ? 21.719 -26.656 16.203 1 58.66 580 ASP B N 1
ATOM 10115 C CA . ASP B 1 580 ? 21.625 -27.938 16.906 1 58.66 580 ASP B CA 1
ATOM 10116 C C . ASP B 1 580 ? 20.188 -28.391 17.047 1 58.66 580 ASP B C 1
ATOM 10118 O O . ASP B 1 580 ? 19.375 -27.703 17.688 1 58.66 580 ASP B O 1
ATOM 10122 N N . SER B 1 581 ? 19.812 -29.188 16.203 1 57.53 581 SER B N 1
ATOM 10123 C CA . SER B 1 581 ? 18.484 -29.797 16.125 1 57.53 581 SER B CA 1
ATOM 10124 C C . SER B 1 581 ? 18.031 -30.328 17.484 1 57.53 581 SER B C 1
ATOM 10126 O O . SER B 1 581 ? 16.859 -30.641 17.672 1 57.53 581 SER B O 1
ATOM 10128 N N . LYS B 1 582 ? 18.969 -30.969 18.25 1 53.03 582 LYS B N 1
ATOM 10129 C CA . LYS B 1 582 ? 18.578 -31.516 19.531 1 53.03 582 LYS B CA 1
ATOM 10130 C C . LYS B 1 582 ? 17.797 -30.5 20.359 1 53.03 582 LYS B C 1
ATOM 10132 O O . LYS B 1 582 ? 17.188 -30.844 21.375 1 53.03 582 LYS B O 1
ATOM 10137 N N . ALA B 1 583 ? 18.141 -29.297 20.188 1 48.41 583 ALA B N 1
ATOM 10138 C CA . ALA B 1 583 ? 17.469 -28.281 20.969 1 48.41 583 ALA B CA 1
ATOM 10139 C C . ALA B 1 583 ? 15.969 -28.25 20.641 1 48.41 583 ALA B C 1
ATOM 10141 O O . ALA B 1 583 ? 15.188 -27.594 21.344 1 48.41 583 ALA B O 1
ATOM 10142 N N . THR B 1 584 ? 15.648 -28.469 19.5 1 50.16 584 THR B N 1
ATOM 10143 C CA . THR B 1 584 ? 14.219 -28.5 19.203 1 50.16 584 THR B CA 1
ATOM 10144 C C . THR B 1 584 ? 13.562 -29.719 19.828 1 50.16 584 THR B C 1
ATOM 10146 O O . THR B 1 584 ? 13.703 -30.844 19.312 1 50.16 584 THR B O 1
ATOM 10149 N N . ASP B 1 585 ? 13.82 -29.906 20.953 1 43.5 585 ASP B N 1
ATOM 10150 C CA . ASP B 1 585 ? 12.945 -30.828 21.672 1 43.5 585 ASP B CA 1
ATOM 10151 C C . ASP B 1 585 ? 11.484 -30.594 21.312 1 43.5 585 ASP B C 1
ATOM 10153 O O . ASP B 1 585 ? 10.992 -29.453 21.391 1 43.5 585 ASP B O 1
ATOM 10157 N N . GLY B 1 586 ? 10.664 -31.641 20.812 1 48.47 586 GLY B N 1
ATOM 10158 C CA . GLY B 1 586 ? 9.25 -31.734 20.516 1 48.47 586 GLY B CA 1
ATOM 10159 C C . GLY B 1 586 ? 8.797 -30.719 19.469 1 48.47 586 GLY B C 1
ATOM 10160 O O . GLY B 1 586 ? 9.609 -29.953 18.953 1 48.47 586 GLY B O 1
ATOM 10161 N N . ASN B 1 587 ? 7.312 -30.766 18.859 1 53.62 587 ASN B N 1
ATOM 10162 C CA . ASN B 1 587 ? 6.414 -30.109 17.922 1 53.62 587 ASN B CA 1
ATOM 10163 C C . ASN B 1 587 ? 6.391 -28.594 18.125 1 53.62 587 ASN B C 1
ATOM 10165 O O . ASN B 1 587 ? 5.566 -27.891 17.531 1 53.62 587 ASN B O 1
ATOM 10169 N N . GLN B 1 588 ? 7.285 -28.047 19.047 1 62.78 588 GLN B N 1
ATOM 10170 C CA . GLN B 1 588 ? 7.02 -26.625 19.25 1 62.78 588 GLN B CA 1
ATOM 10171 C C . GLN B 1 588 ? 8.109 -25.766 18.609 1 62.78 588 GLN B C 1
ATOM 10173 O O . GLN B 1 588 ? 9.297 -26.047 18.75 1 62.78 588 GLN B O 1
ATOM 10178 N N . PRO B 1 589 ? 7.867 -24.797 17.797 1 76.06 589 PRO B N 1
ATOM 10179 C CA . PRO B 1 589 ? 8.805 -23.875 17.156 1 76.06 589 PRO B CA 1
ATOM 10180 C C . PRO B 1 589 ? 9.688 -23.141 18.172 1 76.06 589 PRO B C 1
ATOM 10182 O O . PRO B 1 589 ? 9.234 -22.812 19.266 1 76.06 589 PRO B O 1
ATOM 10185 N N . THR B 1 590 ? 11.062 -23.219 18.016 1 83.62 590 THR B N 1
ATOM 10186 C CA . THR B 1 590 ? 12.031 -22.469 18.828 1 83.62 590 THR B CA 1
ATOM 10187 C C . THR B 1 590 ? 12.43 -21.172 18.141 1 83.62 590 THR B C 1
ATOM 10189 O O . THR B 1 590 ? 12.297 -21.047 16.922 1 83.62 590 THR B O 1
ATOM 10192 N N . LEU B 1 591 ? 12.875 -20.219 19.016 1 89.5 591 LEU B N 1
ATOM 10193 C CA . LEU B 1 591 ? 13.227 -18.906 18.484 1 89.5 591 LEU B CA 1
ATOM 10194 C C . LEU B 1 591 ? 14.727 -18.828 18.188 1 89.5 591 LEU B C 1
ATOM 10196 O O . LEU B 1 591 ? 15.539 -19.297 18.984 1 89.5 591 LEU B O 1
ATOM 10200 N N . GLN B 1 592 ? 15.086 -18.438 17.047 1 91.5 592 GLN B N 1
ATOM 10201 C CA . GLN B 1 592 ? 16.469 -18.141 16.672 1 91.5 592 GLN B CA 1
ATOM 10202 C C . GLN B 1 592 ? 16.641 -16.672 16.312 1 91.5 592 GLN B C 1
ATOM 10204 O O . GLN B 1 592 ? 15.781 -16.078 15.648 1 91.5 592 GLN B O 1
ATOM 10209 N N . TYR B 1 593 ? 17.828 -16.141 16.812 1 93 593 TYR B N 1
ATOM 10210 C CA . TYR B 1 593 ? 18.078 -14.727 16.578 1 93 593 TYR B CA 1
ATOM 10211 C C . TYR B 1 593 ? 19.094 -14.539 15.453 1 93 593 TYR B C 1
ATOM 10213 O O . TYR B 1 593 ? 20.016 -15.344 15.289 1 93 593 TYR B O 1
ATOM 10221 N N . PHE B 1 594 ? 18.891 -13.484 14.633 1 93.56 594 PHE B N 1
ATOM 10222 C CA . PHE B 1 594 ? 19.812 -13.148 13.555 1 93.56 594 PHE B CA 1
ATOM 10223 C C . PHE B 1 594 ? 19.953 -11.641 13.414 1 93.56 594 PHE B C 1
ATOM 10225 O O . PHE B 1 594 ? 19.078 -10.883 13.836 1 93.56 594 PHE B O 1
ATOM 10232 N N . ASN B 1 595 ? 21.016 -11.227 12.812 1 93.81 595 ASN B N 1
ATOM 10233 C CA . ASN B 1 595 ? 21.281 -9.805 12.641 1 93.81 595 ASN B CA 1
ATOM 10234 C C . ASN B 1 595 ? 20.656 -9.266 11.359 1 93.81 595 ASN B C 1
ATOM 10236 O O . ASN B 1 595 ? 20.656 -9.953 10.336 1 93.81 595 ASN B O 1
ATOM 10240 N N . ALA B 1 596 ? 20.047 -8.094 11.461 1 95.12 596 ALA B N 1
ATOM 10241 C CA . ALA B 1 596 ? 19.438 -7.465 10.297 1 95.12 596 ALA B CA 1
ATOM 10242 C C . ALA B 1 596 ? 19.531 -5.945 10.375 1 95.12 596 ALA B C 1
ATOM 10244 O O . ALA B 1 596 ? 19.766 -5.387 11.453 1 95.12 596 ALA B O 1
ATOM 10245 N N . SER B 1 597 ? 19.641 -5.332 9.289 1 94.19 597 SER B N 1
ATOM 10246 C CA . SER B 1 597 ? 19.453 -3.893 9.156 1 94.19 597 SER B CA 1
ATOM 10247 C C . SER B 1 597 ? 18.031 -3.561 8.703 1 94.19 597 SER B C 1
ATOM 10249 O O . SER B 1 597 ? 17.578 -4.043 7.66 1 94.19 597 SER B O 1
ATOM 10251 N N . VAL B 1 598 ? 17.328 -2.809 9.539 1 93.69 598 VAL B N 1
ATOM 10252 C CA . VAL B 1 598 ? 15.914 -2.572 9.281 1 93.69 598 VAL B CA 1
ATOM 10253 C C . VAL B 1 598 ? 15.664 -1.076 9.102 1 93.69 598 VAL B C 1
ATOM 10255 O O . VAL B 1 598 ? 16.281 -0.25 9.781 1 93.69 598 VAL B O 1
ATOM 10258 N N . ARG B 1 599 ? 14.922 -0.758 8.094 1 91.81 599 ARG B N 1
ATOM 10259 C CA . ARG B 1 599 ? 14.422 0.587 7.84 1 91.81 599 ARG B CA 1
ATOM 10260 C C . ARG B 1 599 ? 12.898 0.583 7.703 1 91.81 599 ARG B C 1
ATOM 10262 O O . ARG B 1 599 ? 12.352 -0.045 6.793 1 91.81 599 ARG B O 1
ATOM 10269 N N . VAL B 1 600 ? 12.164 1.234 8.625 1 90.5 600 VAL B N 1
ATOM 10270 C CA . VAL B 1 600 ? 10.703 1.223 8.648 1 90.5 600 VAL B CA 1
ATOM 10271 C C . VAL B 1 600 ? 10.172 2.648 8.523 1 90.5 600 VAL B C 1
ATOM 10273 O O . VAL B 1 600 ? 10.539 3.523 9.312 1 90.5 600 VAL B O 1
ATOM 10276 N N . ALA B 1 601 ? 9.328 2.861 7.508 1 87.06 601 ALA B N 1
ATOM 10277 C CA . ALA B 1 601 ? 8.672 4.156 7.383 1 87.06 601 ALA B CA 1
ATOM 10278 C C . ALA B 1 601 ? 7.699 4.391 8.539 1 87.06 601 ALA B C 1
ATOM 10280 O O . ALA B 1 601 ? 6.922 3.502 8.891 1 87.06 601 ALA B O 1
ATOM 10281 N N . GLN B 1 602 ? 7.777 5.488 9.203 1 87.88 602 GLN B N 1
ATOM 10282 C CA . GLN B 1 602 ? 6.906 5.816 10.32 1 87.88 602 GLN B CA 1
ATOM 10283 C C . GLN B 1 602 ? 6.785 7.328 10.5 1 87.88 602 GLN B C 1
ATOM 10285 O O . GLN B 1 602 ? 7.512 8.094 9.859 1 87.88 602 GLN B O 1
ATOM 10290 N N . TYR B 1 603 ? 5.836 7.707 11.297 1 87.81 603 TYR B N 1
ATOM 10291 C CA . TYR B 1 603 ? 5.656 9.125 11.586 1 87.81 603 TYR B CA 1
ATOM 10292 C C . TYR B 1 603 ? 6.727 9.625 12.547 1 87.81 603 TYR B C 1
ATOM 10294 O O . TYR B 1 603 ? 6.918 9.055 13.625 1 87.81 603 TYR B O 1
ATOM 10302 N N . MET B 1 604 ? 7.477 10.578 12.031 1 90.56 604 MET B N 1
ATOM 10303 C CA . MET B 1 604 ? 8.562 11.164 12.82 1 90.56 604 MET B CA 1
ATOM 10304 C C . MET B 1 604 ? 8.594 12.68 12.664 1 90.56 604 MET B C 1
ATOM 10306 O O . MET B 1 604 ? 8.062 13.219 11.695 1 90.56 604 MET B O 1
ATOM 10310 N N . SER B 1 605 ? 9.234 13.305 13.688 1 92.19 605 SER B N 1
ATOM 10311 C CA . SER B 1 605 ? 9.43 14.75 13.625 1 92.19 605 SER B CA 1
ATOM 10312 C C . SER B 1 605 ? 10.758 15.094 12.953 1 92.19 605 SER B C 1
ATOM 10314 O O . SER B 1 605 ? 11.609 14.227 12.758 1 92.19 605 SER B O 1
ATOM 10316 N N . GLY B 1 606 ? 11.039 16.344 12.383 1 86.25 606 GLY B N 1
ATOM 10317 C CA . GLY B 1 606 ? 12.305 16.781 11.836 1 86.25 606 GLY B CA 1
ATOM 10318 C C . GLY B 1 606 ? 12.188 17.297 10.406 1 86.25 606 GLY B C 1
ATOM 10319 O O . GLY B 1 606 ? 13.156 17.828 9.852 1 86.25 606 GLY B O 1
ATOM 10320 N N . GLY B 1 607 ? 11.094 17.328 9.805 1 81 607 GLY B N 1
ATOM 10321 C CA . GLY B 1 607 ? 10.914 17.844 8.461 1 81 607 GLY B CA 1
ATOM 10322 C C . GLY B 1 607 ? 11.188 16.812 7.383 1 81 607 GLY B C 1
ATOM 10323 O O . GLY B 1 607 ? 12.141 16.047 7.488 1 81 607 GLY B O 1
ATOM 10324 N N . GLU B 1 608 ? 10.508 16.766 6.41 1 78.19 608 GLU B N 1
ATOM 10325 C CA . GLU B 1 608 ? 10.641 15.836 5.297 1 78.19 608 GLU B CA 1
ATOM 10326 C C . GLU B 1 608 ? 11.609 16.375 4.242 1 78.19 608 GLU B C 1
ATOM 10328 O O . GLU B 1 608 ? 12.484 15.648 3.773 1 78.19 608 GLU B O 1
ATOM 10333 N N . ASN B 1 609 ? 11.477 17.656 3.957 1 81.69 609 ASN B N 1
ATOM 10334 C CA . ASN B 1 609 ? 12.281 18.281 2.914 1 81.69 609 ASN B CA 1
ATOM 10335 C C . ASN B 1 609 ? 13.43 19.094 3.502 1 81.69 609 ASN B C 1
ATOM 10337 O O . ASN B 1 609 ? 13.328 19.609 4.617 1 81.69 609 ASN B O 1
ATOM 10341 N N . PRO B 1 610 ? 14.461 19.297 2.766 1 84.12 610 PRO B N 1
ATOM 10342 C CA . PRO B 1 610 ? 15.633 20.016 3.273 1 84.12 610 PRO B CA 1
ATOM 10343 C C . PRO B 1 610 ? 15.344 21.5 3.557 1 84.12 610 PRO B C 1
ATOM 10345 O O . PRO B 1 610 ? 15.93 22.078 4.473 1 84.12 610 PRO B O 1
ATOM 10348 N N . TYR B 1 611 ? 14.492 22.094 2.826 1 85.56 611 TYR B N 1
ATOM 10349 C CA . TYR B 1 611 ? 14.219 23.516 3.064 1 85.56 611 TYR B CA 1
ATOM 10350 C C . TYR B 1 611 ? 13.461 23.703 4.375 1 85.56 611 TYR B C 1
ATOM 10352 O O . TYR B 1 611 ? 13.523 24.781 4.984 1 85.56 611 TYR B O 1
ATOM 10360 N N . GLN B 1 612 ? 12.805 22.688 4.875 1 87.06 612 GLN B N 1
ATOM 10361 C CA . GLN B 1 612 ? 12.078 22.781 6.137 1 87.06 612 GLN B CA 1
ATOM 10362 C C . GLN B 1 612 ? 13.039 22.781 7.32 1 87.06 612 GLN B C 1
ATOM 10364 O O . GLN B 1 612 ? 12.695 23.25 8.406 1 87.06 612 GLN B O 1
ATOM 10369 N N . LYS B 1 613 ? 14.219 22.375 7.098 1 88.19 613 LYS B N 1
ATOM 10370 C CA . LYS B 1 613 ? 15.211 22.328 8.172 1 88.19 613 LYS B CA 1
ATOM 10371 C C . LYS B 1 613 ? 15.695 23.734 8.516 1 88.19 613 LYS B C 1
ATOM 10373 O O . LYS B 1 613 ? 16.203 23.969 9.617 1 88.19 613 LYS B O 1
ATOM 10378 N N . ALA B 1 614 ? 15.438 24.641 7.625 1 89.88 614 ALA B N 1
ATOM 10379 C CA . ALA B 1 614 ? 15.82 26.031 7.871 1 89.88 614 ALA B CA 1
ATOM 10380 C C . ALA B 1 614 ? 14.992 26.641 9 1 89.88 614 ALA B C 1
ATOM 10382 O O . ALA B 1 614 ? 15.445 27.562 9.68 1 89.88 614 ALA B O 1
ATOM 10383 N N . PHE B 1 615 ? 13.906 26.047 9.234 1 93.25 615 PHE B N 1
ATOM 10384 C CA . PHE B 1 615 ? 13.023 26.578 10.273 1 93.25 615 PHE B CA 1
ATOM 10385 C C . PHE B 1 615 ? 13.547 26.219 11.656 1 93.25 615 PHE B C 1
ATOM 10387 O O . PHE B 1 615 ? 13.008 26.688 12.664 1 93.25 615 PHE B O 1
ATOM 10394 N N . LEU B 1 616 ? 14.633 25.438 11.719 1 95.06 616 LEU B N 1
ATOM 10395 C CA . LEU B 1 616 ? 15.258 25.125 12.992 1 95.06 616 LEU B CA 1
ATOM 10396 C C . LEU B 1 616 ? 15.812 26.391 13.648 1 95.06 616 LEU B C 1
ATOM 10398 O O . LEU B 1 616 ? 15.828 26.5 14.875 1 95.06 616 LEU B O 1
ATOM 10402 N N . VAL B 1 617 ? 16.156 27.359 12.781 1 95.62 617 VAL B N 1
ATOM 10403 C CA . VAL B 1 617 ? 16.688 28.625 13.273 1 95.62 617 VAL B CA 1
ATOM 10404 C C . VAL B 1 617 ? 15.602 29.375 14.047 1 95.62 617 VAL B C 1
ATOM 10406 O O . VAL B 1 617 ? 15.883 30 15.062 1 95.62 617 VAL B O 1
ATOM 10409 N N . VAL B 1 618 ? 14.383 29.266 13.586 1 95.5 618 VAL B N 1
ATOM 10410 C CA . VAL B 1 618 ? 13.273 29.938 14.234 1 95.5 618 VAL B CA 1
ATOM 10411 C C . VAL B 1 618 ? 13.039 29.344 15.625 1 95.5 618 VAL B C 1
ATOM 10413 O O . VAL B 1 618 ? 12.891 30.078 16.609 1 95.5 618 VAL B O 1
ATOM 10416 N N . LEU B 1 619 ? 13.109 28.031 15.734 1 96.56 619 LEU B N 1
ATOM 10417 C CA . LEU B 1 619 ? 12.883 27.375 17.016 1 96.56 619 LEU B CA 1
ATOM 10418 C C . LEU B 1 619 ? 14.047 27.625 17.969 1 96.56 619 LEU B C 1
ATOM 10420 O O . LEU B 1 619 ? 13.844 27.859 19.156 1 96.56 619 LEU B O 1
ATOM 10424 N N . ALA B 1 620 ? 15.227 27.719 17.438 1 97.06 620 ALA B N 1
ATOM 10425 C CA . ALA B 1 620 ? 16.422 27.938 18.266 1 97.06 620 ALA B CA 1
ATOM 10426 C C . ALA B 1 620 ? 16.438 29.359 18.812 1 97.06 620 ALA B C 1
ATOM 10428 O O . ALA B 1 620 ? 16.703 29.562 20 1 97.06 620 ALA B O 1
ATOM 10429 N N . LEU B 1 621 ? 16.172 30.312 17.953 1 97.06 621 LEU B N 1
ATOM 10430 C CA . LEU B 1 621 ? 16.219 31.703 18.359 1 97.06 621 LEU B CA 1
ATOM 10431 C C . LEU B 1 621 ? 15.102 32 19.359 1 97.06 621 LEU B C 1
ATOM 10433 O O . LEU B 1 621 ? 15.289 32.812 20.281 1 97.06 621 LEU B O 1
ATOM 10437 N N . THR B 1 622 ? 13.945 31.406 19.172 1 97.06 622 THR B N 1
ATOM 10438 C CA . THR B 1 622 ? 12.859 31.594 20.125 1 97.06 622 THR B CA 1
ATOM 10439 C C . THR B 1 622 ? 13.234 31.047 21.5 1 97.06 622 THR B C 1
ATOM 10441 O O . THR B 1 622 ? 12.953 31.672 22.516 1 97.06 622 THR B O 1
ATOM 10444 N N . LEU B 1 623 ? 13.867 29.906 21.531 1 97.31 623 LEU B N 1
ATOM 10445 C CA . LEU B 1 623 ? 14.305 29.328 22.797 1 97.31 623 LEU B CA 1
ATOM 10446 C C . LEU B 1 623 ? 15.367 30.203 23.453 1 97.31 623 LEU B C 1
ATOM 10448 O O . LEU B 1 623 ? 15.32 30.438 24.672 1 97.31 623 LEU B O 1
ATOM 10452 N N . LEU B 1 624 ? 16.297 30.734 22.672 1 97.25 624 LEU B N 1
ATOM 10453 C CA . LEU B 1 624 ? 17.375 31.562 23.203 1 97.25 624 LEU B CA 1
ATOM 10454 C C . LEU B 1 624 ? 16.828 32.844 23.812 1 97.25 624 LEU B C 1
ATOM 10456 O O . LEU B 1 624 ? 17.266 33.25 24.875 1 97.25 624 LEU B O 1
ATOM 10460 N N . ILE B 1 625 ? 15.852 33.469 23.109 1 96.5 625 ILE B N 1
ATOM 10461 C CA . ILE B 1 625 ? 15.258 34.719 23.609 1 96.5 625 ILE B CA 1
ATOM 10462 C C . ILE B 1 625 ? 14.453 34.406 24.875 1 96.5 625 ILE B C 1
ATOM 10464 O O . ILE B 1 625 ? 14.5 35.188 25.844 1 96.5 625 ILE B O 1
ATOM 10468 N N . ASN B 1 626 ? 13.781 33.281 24.922 1 97.25 626 ASN B N 1
ATOM 10469 C CA . ASN B 1 626 ? 13.031 32.906 26.109 1 97.25 626 ASN B CA 1
ATOM 10470 C C . ASN B 1 626 ? 13.961 32.656 27.297 1 97.25 626 ASN B C 1
ATOM 10472 O O . ASN B 1 626 ? 13.641 33.031 28.422 1 97.25 626 ASN B O 1
ATOM 10476 N N . LEU B 1 627 ? 15.031 32 27.031 1 96.88 627 LEU B N 1
ATOM 10477 C CA . LEU B 1 627 ? 16 31.766 28.094 1 96.88 627 LEU B CA 1
ATOM 10478 C C . LEU B 1 627 ? 16.594 33.062 28.625 1 96.88 627 LEU B C 1
ATOM 10480 O O . LEU B 1 627 ? 16.781 33.219 29.828 1 96.88 627 LEU B O 1
ATOM 10484 N N . PHE B 1 628 ? 16.906 33.938 27.719 1 95.62 628 PHE B N 1
ATOM 10485 C CA . PHE B 1 628 ? 17.438 35.25 28.094 1 95.62 628 PHE B CA 1
ATOM 10486 C C . PHE B 1 628 ? 16.453 36.031 28.969 1 95.62 628 PHE B C 1
ATOM 10488 O O . PHE B 1 628 ? 16.828 36.594 29.984 1 95.62 628 PHE B O 1
ATOM 10495 N N . ILE B 1 629 ? 15.172 36 28.594 1 94.81 629 ILE B N 1
ATOM 10496 C CA . ILE B 1 629 ? 14.148 36.75 29.328 1 94.81 629 ILE B CA 1
ATOM 10497 C C . ILE B 1 629 ? 13.93 36.094 30.688 1 94.81 629 ILE B C 1
ATOM 10499 O O . ILE B 1 629 ? 13.758 36.781 31.688 1 94.81 629 ILE B O 1
ATOM 10503 N N . LEU B 1 630 ? 13.914 34.75 30.688 1 95.38 630 LEU B N 1
ATOM 10504 C CA . LEU B 1 630 ? 13.75 34.062 31.953 1 95.38 630 LEU B CA 1
ATOM 10505 C C . LEU B 1 630 ? 14.898 34.406 32.906 1 95.38 630 LEU B C 1
ATOM 10507 O O . LEU B 1 630 ? 14.672 34.594 34.094 1 95.38 630 LEU B O 1
ATOM 10511 N N . PHE B 1 631 ? 16.094 34.469 32.406 1 94.56 631 PHE B N 1
ATOM 10512 C CA . PHE B 1 631 ? 17.266 34.844 33.219 1 94.56 631 PHE B CA 1
ATOM 10513 C C . PHE B 1 631 ? 17.141 36.281 33.719 1 94.56 631 PHE B C 1
ATOM 10515 O O . PHE B 1 631 ? 17.438 36.531 34.875 1 94.56 631 PHE B O 1
ATOM 10522 N N . TYR B 1 632 ? 16.656 37.156 32.875 1 91.62 632 TYR B N 1
ATOM 10523 C CA . TYR B 1 632 ? 16.5 38.562 33.219 1 91.62 632 TYR B CA 1
ATOM 10524 C C . TYR B 1 632 ? 15.438 38.719 34.312 1 91.62 632 TYR B C 1
ATOM 10526 O O . TYR B 1 632 ? 15.664 39.406 35.312 1 91.62 632 TYR B O 1
ATOM 10534 N N . LEU B 1 633 ? 14.391 38.062 34.188 1 90.25 633 LEU B N 1
ATOM 10535 C CA . LEU B 1 633 ? 13.281 38.188 35.125 1 90.25 633 LEU B CA 1
ATOM 10536 C C . LEU B 1 633 ? 13.625 37.531 36.469 1 90.25 633 LEU B C 1
ATOM 10538 O O . LEU B 1 633 ? 13.281 38.031 37.531 1 90.25 633 LEU B O 1
ATOM 10542 N N . SER B 1 634 ? 14.297 36.438 36.438 1 89.62 634 SER B N 1
ATOM 10543 C CA . SER B 1 634 ? 14.523 35.656 37.656 1 89.62 634 SER B CA 1
ATOM 10544 C C . SER B 1 634 ? 15.766 36.125 38.375 1 89.62 634 SER B C 1
ATOM 10546 O O . SER B 1 634 ? 15.773 36.188 39.625 1 89.62 634 SER B O 1
ATOM 10548 N N . PHE B 1 635 ? 16.781 36.5 37.688 1 88.88 635 PHE B N 1
ATOM 10549 C CA . PHE B 1 635 ? 18.062 36.75 38.375 1 88.88 635 PHE B CA 1
ATOM 10550 C C . PHE B 1 635 ? 18.328 38.25 38.438 1 88.88 635 PHE B C 1
ATOM 10552 O O . PHE B 1 635 ? 18.906 38.719 39.438 1 88.88 635 PHE B O 1
ATOM 10559 N N . VAL B 1 636 ? 17.938 38.938 37.406 1 84.19 636 VAL B N 1
ATOM 10560 C CA . VAL B 1 636 ? 18.234 40.344 37.406 1 84.19 636 VAL B CA 1
ATOM 10561 C C . VAL B 1 636 ? 17.172 41.094 38.219 1 84.19 636 VAL B C 1
ATOM 10563 O O . VAL B 1 636 ? 17.484 41.938 39.062 1 84.19 636 VAL B O 1
ATOM 10566 N N . LEU B 1 637 ? 15.898 40.812 37.969 1 86.81 637 LEU B N 1
ATOM 10567 C CA . LEU B 1 637 ? 14.805 41.531 38.594 1 86.81 637 LEU B CA 1
ATOM 10568 C C . LEU B 1 637 ? 14.336 40.812 39.875 1 86.81 637 LEU B C 1
ATOM 10570 O O . LEU B 1 637 ? 13.609 41.375 40.688 1 86.81 637 LEU B O 1
ATOM 10574 N N . ARG B 1 638 ? 14.789 39.625 40.156 1 87.12 638 ARG B N 1
ATOM 10575 C CA . ARG B 1 638 ? 14.398 38.812 41.281 1 87.12 638 ARG B CA 1
ATOM 10576 C C . ARG B 1 638 ? 12.883 38.812 41.469 1 87.12 638 ARG B C 1
ATOM 10578 O O . ARG B 1 638 ? 12.375 38.906 42.594 1 87.12 638 ARG B O 1
ATOM 10585 N N . ILE B 1 639 ? 12.109 38.812 40.312 1 82.06 639 ILE B N 1
ATOM 10586 C CA . ILE B 1 639 ? 10.664 38.688 40.25 1 82.06 639 ILE B CA 1
ATOM 10587 C C . ILE B 1 639 ? 10 39.906 40.875 1 82.06 639 ILE B C 1
ATOM 10589 O O . ILE B 1 639 ? 8.859 39.844 41.312 1 82.06 639 ILE B O 1
ATOM 10593 N N . ARG B 1 640 ? 10.703 40.906 41 1 85.12 640 ARG B N 1
ATOM 10594 C CA . ARG B 1 640 ? 10.141 42.188 41.438 1 85.12 640 ARG B CA 1
ATOM 10595 C C . ARG B 1 640 ? 9.922 43.125 40.281 1 85.12 640 ARG B C 1
ATOM 10597 O O . ARG B 1 640 ? 10.883 43.688 39.719 1 85.12 640 ARG B O 1
ATOM 10604 N N . LEU B 1 641 ? 8.703 43.156 39.938 1 86.25 641 LEU B N 1
ATOM 10605 C CA . LEU B 1 641 ? 8.391 43.969 38.781 1 86.25 641 LEU B CA 1
ATOM 10606 C C . LEU B 1 641 ? 7.789 45.312 39.156 1 86.25 641 LEU B C 1
ATOM 10608 O O . LEU B 1 641 ? 7.242 45.438 40.25 1 86.25 641 LEU B O 1
ATOM 10612 N N . ILE B 1 642 ? 8.094 46.25 38.344 1 85.81 642 ILE B N 1
ATOM 10613 C CA . ILE B 1 642 ? 7.48 47.562 38.531 1 85.81 642 ILE B CA 1
ATOM 10614 C C . ILE B 1 642 ? 6.293 47.719 37.594 1 85.81 642 ILE B C 1
ATOM 10616 O O . ILE B 1 642 ? 6.117 46.906 36.656 1 85.81 642 ILE B O 1
ATOM 10620 N N . THR B 1 643 ? 5.441 48.594 37.906 1 83.94 643 THR B N 1
ATOM 10621 C CA . THR B 1 643 ? 4.316 48.875 37 1 83.94 643 THR B CA 1
ATOM 10622 C C . THR B 1 643 ? 4.812 49.281 35.625 1 83.94 643 THR B C 1
ATOM 10624 O O . THR B 1 643 ? 5.73 50.094 35.5 1 83.94 643 THR B O 1
ATOM 10627 N N . ASP B 1 644 ? 4.387 48.594 34.625 1 86.62 644 ASP B N 1
ATOM 10628 C CA . ASP B 1 644 ? 4.777 48.875 33.25 1 86.62 644 ASP B CA 1
ATOM 10629 C C . ASP B 1 644 ? 4.227 50.219 32.781 1 86.62 644 ASP B C 1
ATOM 10631 O O . ASP B 1 644 ? 3.039 50.344 32.469 1 86.62 644 ASP B O 1
ATOM 10635 N N . LEU B 1 645 ? 5.055 51.156 32.688 1 87.19 645 LEU B N 1
ATOM 10636 C CA . LEU B 1 645 ? 4.652 52.531 32.312 1 87.19 645 LEU B CA 1
ATOM 10637 C C . LEU B 1 645 ? 4.34 52.594 30.812 1 87.19 645 LEU B C 1
ATOM 10639 O O . LEU B 1 645 ? 3.719 53.531 30.344 1 87.19 645 LEU B O 1
ATOM 10643 N N . CYS B 1 646 ? 4.75 51.5 30.062 1 86.12 646 CYS B N 1
ATOM 10644 C CA . CYS B 1 646 ? 4.562 51.5 28.609 1 86.12 646 CYS B CA 1
ATOM 10645 C C . CYS B 1 646 ? 3.225 50.906 28.234 1 86.12 646 CYS B C 1
ATOM 10647 O O . CYS B 1 646 ? 2.809 50.969 27.078 1 86.12 646 CYS B O 1
ATOM 10649 N N . GLU B 1 647 ? 2.555 50.344 29.172 1 87.19 647 GLU B N 1
ATOM 10650 C CA . GLU B 1 647 ? 1.207 49.844 28.906 1 87.19 647 GLU B CA 1
ATOM 10651 C C . GLU B 1 647 ? 0.274 50.969 28.5 1 87.19 647 GLU B C 1
ATOM 10653 O O . GLU B 1 647 ? 0.317 52.062 29.094 1 87.19 647 GLU B O 1
ATOM 10658 N N . PRO B 1 648 ? -0.524 50.75 27.516 1 85.94 648 PRO B N 1
ATOM 10659 C CA . PRO B 1 648 ? -1.297 51.844 26.922 1 85.94 648 PRO B CA 1
ATOM 10660 C C . PRO B 1 648 ? -2.152 52.562 27.953 1 85.94 648 PRO B C 1
ATOM 10662 O O . PRO B 1 648 ? -2.211 53.812 27.938 1 85.94 648 PRO B O 1
ATOM 10665 N N . LEU B 1 649 ? -2.756 51.906 28.891 1 86.06 649 LEU B N 1
ATOM 10666 C CA . LEU B 1 649 ? -3.623 52.562 29.875 1 86.06 649 LEU B CA 1
ATOM 10667 C C . LEU B 1 649 ? -2.801 53.312 30.906 1 86.06 649 LEU B C 1
ATOM 10669 O O . LEU B 1 649 ? -3.189 54.406 31.328 1 86.06 649 LEU B O 1
ATOM 10673 N N . VAL B 1 650 ? -1.682 52.781 31.266 1 87.31 650 VAL B N 1
ATOM 10674 C CA . VAL B 1 650 ? -0.806 53.438 32.25 1 87.31 650 VAL B CA 1
ATOM 10675 C C . VAL B 1 650 ? -0.123 54.656 31.578 1 87.31 650 VAL B C 1
ATOM 10677 O O . VAL B 1 650 ? 0.059 55.688 32.219 1 87.31 650 VAL B O 1
ATOM 10680 N N . LEU B 1 651 ? 0.19 54.469 30.406 1 88.38 651 LEU B N 1
ATOM 10681 C CA . LEU B 1 651 ? 0.818 55.531 29.656 1 88.38 651 LEU B CA 1
ATOM 10682 C C . LEU B 1 651 ? -0.135 56.719 29.516 1 88.38 651 LEU B C 1
ATOM 10684 O O . LEU B 1 651 ? 0.29 57.875 29.562 1 88.38 651 LEU B O 1
ATOM 10688 N N . PHE B 1 652 ? -1.336 56.5 29.312 1 88.19 652 PHE B N 1
ATOM 10689 C CA . PHE B 1 652 ? -2.348 57.531 29.188 1 88.19 652 PHE B CA 1
ATOM 10690 C C . PHE B 1 652 ? -2.496 58.281 30.5 1 88.19 652 PHE B C 1
ATOM 10692 O O . PHE B 1 652 ? -2.539 59.531 30.516 1 88.19 652 PHE B O 1
ATOM 10699 N N . VAL B 1 653 ? -2.576 57.531 31.609 1 86.56 653 VAL B N 1
ATOM 10700 C CA . VAL B 1 653 ? -2.734 58.156 32.938 1 86.56 653 VAL B CA 1
ATOM 10701 C C . VAL B 1 653 ? -1.489 58.969 33.25 1 86.56 653 VAL B C 1
ATOM 10703 O O . VAL B 1 653 ? -1.584 60.062 33.875 1 86.56 653 VAL B O 1
ATOM 10706 N N . LEU B 1 654 ? -0.397 58.469 32.875 1 88 654 LEU B N 1
ATOM 10707 C CA . LEU B 1 654 ? 0.857 59.188 33.062 1 88 654 LEU B CA 1
ATOM 10708 C C . LEU B 1 654 ? 0.871 60.5 32.281 1 88 654 LEU B C 1
ATOM 10710 O O . LEU B 1 654 ? 1.307 61.531 32.781 1 88 654 LEU B O 1
ATOM 10714 N N . GLY B 1 655 ? 0.441 60.469 31.062 1 87 655 GLY B N 1
ATOM 10715 C CA . GLY B 1 655 ? 0.353 61.688 30.266 1 87 655 GLY B CA 1
ATOM 10716 C C . GLY B 1 655 ? -0.66 62.688 30.797 1 87 655 GLY B C 1
ATOM 10717 O O . GLY B 1 655 ? -0.411 63.875 30.797 1 87 655 GLY B O 1
ATOM 10718 N N . TYR B 1 656 ? -1.741 62.125 31.328 1 86.69 656 TYR B N 1
ATOM 10719 C CA . TYR B 1 656 ? -2.826 62.969 31.828 1 86.69 656 TYR B CA 1
ATOM 10720 C C . TYR B 1 656 ? -2.391 63.75 33.062 1 86.69 656 TYR B C 1
ATOM 10722 O O . TYR B 1 656 ? -2.793 64.875 33.25 1 86.69 656 TYR B O 1
ATOM 10730 N N . HIS B 1 657 ? -1.546 63.156 33.875 1 85.88 657 HIS B N 1
ATOM 10731 C CA . HIS B 1 657 ? -1.139 63.781 35.125 1 85.88 657 HIS B CA 1
ATOM 10732 C C . HIS B 1 657 ? 0.141 64.625 34.938 1 85.88 657 HIS B C 1
ATOM 10734 O O . HIS B 1 657 ? 0.62 65.188 35.906 1 85.88 657 HIS B O 1
ATOM 10740 N N . SER B 1 658 ? 0.653 64.688 33.719 1 87.06 658 SER B N 1
ATOM 10741 C CA . SER B 1 658 ? 1.903 65.438 33.5 1 87.06 658 SER B CA 1
ATOM 10742 C C . SER B 1 658 ? 1.646 66.812 32.969 1 87.06 658 SER B C 1
ATOM 10744 O O . SER B 1 658 ? 0.836 67 32.062 1 87.06 658 SER B O 1
ATOM 10746 N N . PRO B 1 659 ? 2.26 67.812 33.688 1 80 659 PRO B N 1
ATOM 10747 C CA . PRO B 1 659 ? 2.09 69.188 33.188 1 80 659 PRO B CA 1
ATOM 10748 C C . PRO B 1 659 ? 2.785 69.438 31.844 1 80 659 PRO B C 1
ATOM 10750 O O . PRO B 1 659 ? 3.861 68.875 31.594 1 80 659 PRO B O 1
ATOM 10753 N N . PRO B 1 660 ? 2.137 70.188 30.969 1 78.5 660 PRO B N 1
ATOM 10754 C CA . PRO B 1 660 ? 2.752 70.438 29.656 1 78.5 660 PRO B CA 1
ATOM 10755 C C . PRO B 1 660 ? 4.062 71.188 29.766 1 78.5 660 PRO B C 1
ATOM 10757 O O . PRO B 1 660 ? 4.16 72.188 30.547 1 78.5 660 PRO B O 1
ATOM 10760 N N . SER B 1 661 ? 5.059 70.625 29.391 1 74.5 661 SER B N 1
ATOM 10761 C CA . SER B 1 661 ? 6.355 71.312 29.391 1 74.5 661 SER B CA 1
ATOM 10762 C C . SER B 1 661 ? 6.711 71.812 27.984 1 74.5 661 SER B C 1
ATOM 10764 O O . SER B 1 661 ? 6.316 71.188 27 1 74.5 661 SER B O 1
ATOM 10766 N N . ASP B 1 662 ? 7.367 72.938 27.984 1 68.12 662 ASP B N 1
ATOM 10767 C CA . ASP B 1 662 ? 7.738 73.562 26.719 1 68.12 662 ASP B CA 1
ATOM 10768 C C . ASP B 1 662 ? 8.672 72.625 25.922 1 68.12 662 ASP B C 1
ATOM 10770 O O . ASP B 1 662 ? 9.648 72.125 26.453 1 68.12 662 ASP B O 1
ATOM 10774 N N . GLY B 1 663 ? 8.328 72.188 24.688 1 68.19 663 GLY B N 1
ATOM 10775 C CA . GLY B 1 663 ? 9.188 71.438 23.75 1 68.19 663 GLY B CA 1
ATOM 10776 C C . GLY B 1 663 ? 8.844 70 23.641 1 68.19 663 GLY B C 1
ATOM 10777 O O . GLY B 1 663 ? 9.375 69.312 22.766 1 68.19 663 GLY B O 1
ATOM 10778 N N . LEU B 1 664 ? 8.031 69.562 24.609 1 82.56 664 LEU B N 1
ATOM 10779 C CA . LEU B 1 664 ? 7.695 68.188 24.547 1 82.56 664 LEU B CA 1
ATOM 10780 C C . LEU B 1 664 ? 6.355 67.938 23.844 1 82.56 664 LEU B C 1
ATOM 10782 O O . LEU B 1 664 ? 5.414 68.75 24.062 1 82.56 664 LEU B O 1
ATOM 10786 N N . PHE B 1 665 ? 6.277 67 22.953 1 82 665 PHE B N 1
ATOM 10787 C CA . PHE B 1 665 ? 5.109 66.5 22.234 1 82 665 PHE B CA 1
ATOM 10788 C C . PHE B 1 665 ? 4.324 67.625 21.625 1 82 665 PHE B C 1
ATOM 10790 O O . PHE B 1 665 ? 3.182 67.875 22 1 82 665 PHE B O 1
ATOM 10797 N N . LYS B 1 666 ? 4.871 68.188 20.703 1 73.62 666 LYS B N 1
ATOM 10798 C CA . LYS B 1 666 ? 4.262 69.375 20.031 1 73.62 666 LYS B CA 1
ATOM 10799 C C . LYS B 1 666 ? 3.145 68.938 19.094 1 73.62 666 LYS B C 1
ATOM 10801 O O . LYS B 1 666 ? 2.309 69.75 18.688 1 73.62 666 LYS B O 1
ATOM 10806 N N . GLY B 1 667 ? 3.143 67.625 18.906 1 74 667 GLY B N 1
ATOM 10807 C CA . GLY B 1 667 ? 2.107 67.125 18 1 74 667 GLY B CA 1
ATOM 10808 C C . GLY B 1 667 ? 0.72 67.188 18.625 1 74 667 GLY B C 1
ATOM 10809 O O . GLY B 1 667 ? 0.56 66.938 19.812 1 74 667 GLY B O 1
ATOM 10810 N N . LEU B 1 668 ? -0.259 67.562 17.766 1 75 668 LEU B N 1
ATOM 10811 C CA . LEU B 1 668 ? -1.642 67.688 18.219 1 75 668 LEU B CA 1
ATOM 10812 C C . LEU B 1 668 ? -2.303 66.312 18.203 1 75 668 LEU B C 1
ATOM 10814 O O . LEU B 1 668 ? -2.021 65.438 17.328 1 75 668 LEU B O 1
ATOM 10818 N N . PRO B 1 669 ? -3.053 66 19.312 1 75.88 669 PRO B N 1
ATOM 10819 C CA . PRO B 1 669 ? -3.699 64.688 19.422 1 75.88 669 PRO B CA 1
ATOM 10820 C C . PRO B 1 669 ? -4.496 64.312 18.172 1 75.88 669 PRO B C 1
ATOM 10822 O O . PRO B 1 669 ? -4.641 63.125 17.859 1 75.88 669 PRO B O 1
ATOM 10825 N N . GLN B 1 670 ? -4.984 65.312 17.406 1 76.25 670 GLN B N 1
ATOM 10826 C CA . GLN B 1 670 ? -5.816 65.062 16.25 1 76.25 670 GLN B CA 1
ATOM 10827 C C . GLN B 1 670 ? -4.988 64.5 15.094 1 76.25 670 GLN B C 1
ATOM 10829 O O . GLN B 1 670 ? -5.5 63.75 14.258 1 76.25 670 GLN B O 1
ATOM 10834 N N . GLU B 1 671 ? -3.766 64.812 15.031 1 75.94 671 GLU B N 1
ATOM 10835 C CA . GLU B 1 671 ? -2.918 64.375 13.922 1 75.94 671 GLU B CA 1
ATOM 10836 C C . GLU B 1 671 ? -1.972 63.281 14.359 1 75.94 671 GLU B C 1
ATOM 10838 O O . GLU B 1 671 ? -1.431 62.562 13.523 1 75.94 671 GLU B O 1
ATOM 10843 N N . GLY B 1 672 ? -1.928 63.031 15.539 1 75.06 672 GLY B N 1
ATOM 10844 C CA . GLY B 1 672 ? -0.975 62.062 16.031 1 75.06 672 GLY B CA 1
ATOM 10845 C C . GLY B 1 672 ? 0.41 62.625 16.266 1 75.06 672 GLY B C 1
ATOM 10846 O O . GLY B 1 672 ? 0.658 63.812 15.977 1 75.06 672 GLY B O 1
ATOM 10847 N N . PRO B 1 673 ? 1.264 61.75 16.734 1 78.06 673 PRO B N 1
ATOM 10848 C CA . PRO B 1 673 ? 2.613 62.25 17.016 1 78.06 673 PRO B CA 1
ATOM 10849 C C . PRO B 1 673 ? 3.408 62.562 15.75 1 78.06 673 PRO B C 1
ATOM 10851 O O . PRO B 1 673 ? 3.334 61.812 14.766 1 78.06 673 PRO B O 1
ATOM 10854 N N . ARG B 1 674 ? 4.047 63.719 15.672 1 82.12 674 ARG B N 1
ATOM 10855 C CA . ARG B 1 674 ? 4.902 64.125 14.562 1 82.12 674 ARG B CA 1
ATOM 10856 C C . ARG B 1 674 ? 6.262 63.438 14.641 1 82.12 674 ARG B C 1
ATOM 10858 O O . ARG B 1 674 ? 6.574 62.75 15.633 1 82.12 674 ARG B O 1
ATOM 10865 N N . THR B 1 675 ? 6.969 63.5 13.594 1 81.81 675 THR B N 1
ATOM 10866 C CA . THR B 1 675 ? 8.281 62.875 13.508 1 81.81 675 THR B CA 1
ATOM 10867 C C . THR B 1 675 ? 9.203 63.406 14.609 1 81.81 675 THR B C 1
ATOM 10869 O O . THR B 1 675 ? 10.016 62.656 15.148 1 81.81 675 THR B O 1
ATOM 10872 N N . SER B 1 676 ? 9.117 64.688 14.875 1 81.44 676 SER B N 1
ATOM 10873 C CA . SER B 1 676 ? 9.953 65.25 15.914 1 81.44 676 SER B CA 1
ATOM 10874 C C . SER B 1 676 ? 9.578 64.75 17.297 1 81.44 676 SER B C 1
ATOM 10876 O O . SER B 1 676 ? 10.438 64.562 18.156 1 81.44 676 SER B O 1
ATOM 10878 N N . ASP B 1 677 ? 8.328 64.375 17.453 1 84.94 677 ASP B N 1
ATOM 10879 C CA . ASP B 1 677 ? 7.852 63.875 18.734 1 84.94 677 ASP B CA 1
ATOM 10880 C C . ASP B 1 677 ? 8.344 62.438 18.953 1 84.94 677 ASP B C 1
ATOM 10882 O O . ASP B 1 677 ? 8.539 62 20.094 1 84.94 677 ASP B O 1
ATOM 10886 N N . LEU B 1 678 ? 8.547 61.781 17.906 1 85.12 678 LEU B N 1
ATOM 10887 C CA . LEU B 1 678 ? 8.938 60.375 17.984 1 85.12 678 LEU B CA 1
ATOM 10888 C C . LEU B 1 678 ? 10.398 60.25 18.422 1 85.12 678 LEU B C 1
ATOM 10890 O O . LEU B 1 678 ? 10.781 59.25 19.031 1 85.12 678 LEU B O 1
ATOM 10894 N N . THR B 1 679 ? 11.141 61.312 18.172 1 85.06 679 THR B N 1
ATOM 10895 C CA . THR B 1 679 ? 12.578 61.188 18.391 1 85.06 679 THR B CA 1
ATOM 10896 C C . THR B 1 679 ? 12.977 61.906 19.688 1 85.06 679 THR B C 1
ATOM 10898 O O . THR B 1 679 ? 14.07 61.688 20.219 1 85.06 679 THR B O 1
ATOM 10901 N N . VAL B 1 680 ? 12.094 62.688 20.25 1 85.19 680 VAL B N 1
ATOM 10902 C CA . VAL B 1 680 ? 12.438 63.469 21.438 1 85.19 680 VAL B CA 1
ATOM 10903 C C . VAL B 1 680 ? 12.453 62.531 22.656 1 85.19 680 VAL B C 1
ATOM 10905 O O . VAL B 1 680 ? 11.539 61.719 22.844 1 85.19 680 VAL B O 1
ATOM 10908 N N . ASP B 1 681 ? 13.539 62.625 23.453 1 87.62 681 ASP B N 1
ATOM 10909 C CA . ASP B 1 681 ? 13.664 61.812 24.656 1 87.62 681 ASP B CA 1
ATOM 10910 C C . ASP B 1 681 ? 13.055 62.531 25.859 1 87.62 681 ASP B C 1
ATOM 10912 O O . ASP B 1 681 ? 13.156 63.75 25.984 1 87.62 681 ASP B O 1
ATOM 10916 N N . TRP B 1 682 ? 12.398 61.75 26.625 1 87.44 682 TRP B N 1
ATOM 10917 C CA . TRP B 1 682 ? 11.82 62.281 27.859 1 87.44 682 TRP B CA 1
ATOM 10918 C C . TRP B 1 682 ? 12.062 61.344 29.016 1 87.44 682 TRP B C 1
ATOM 10920 O O . TRP B 1 682 ? 12.461 60.188 28.812 1 87.44 682 TRP B O 1
ATOM 10930 N N . ILE B 1 683 ? 11.961 61.812 30.25 1 86.06 683 ILE B N 1
ATOM 10931 C CA . ILE B 1 683 ? 12.18 61.031 31.469 1 86.06 683 ILE B CA 1
ATOM 10932 C C . ILE B 1 683 ? 10.984 61.156 32.406 1 86.06 683 ILE B C 1
ATOM 10934 O O . ILE B 1 683 ? 10.133 62.031 32.188 1 86.06 683 ILE B O 1
ATOM 10938 N N . VAL B 1 684 ? 10.859 60.312 33.312 1 86.06 684 VAL B N 1
ATOM 10939 C CA . VAL B 1 684 ? 9.805 60.344 34.344 1 86.06 684 VAL B CA 1
ATOM 10940 C C . VAL B 1 684 ? 10.398 60.719 35.688 1 86.06 684 VAL B C 1
ATOM 10942 O O . VAL B 1 684 ? 11.367 60.094 36.156 1 86.06 684 VAL B O 1
ATOM 10945 N N . LYS B 1 685 ? 9.867 61.781 36.219 1 82.12 685 LYS B N 1
ATOM 10946 C CA . LYS B 1 685 ? 10.359 62.25 37.5 1 82.12 685 LYS B CA 1
ATOM 10947 C C . LYS B 1 685 ? 9.219 62.375 38.5 1 82.12 685 LYS B C 1
ATOM 10949 O O . LYS B 1 685 ? 8.047 62.375 38.125 1 82.12 685 LYS B O 1
ATOM 10954 N N . ARG B 1 686 ? 9.664 62.375 39.719 1 83.31 686 ARG B N 1
ATOM 10955 C CA . ARG B 1 686 ? 8.688 62.562 40.812 1 83.31 686 ARG B CA 1
ATOM 10956 C C . ARG B 1 686 ? 8.398 64 41.031 1 83.31 686 ARG B C 1
ATOM 10958 O O . ARG B 1 686 ? 9.32 64.812 41.125 1 83.31 686 ARG B O 1
ATOM 10965 N N . SER B 1 687 ? 7.109 64.312 40.875 1 76.62 687 SER B N 1
ATOM 10966 C CA . SER B 1 687 ? 6.645 65.688 41.25 1 76.62 687 SER B CA 1
ATOM 10967 C C . SER B 1 687 ? 5.457 65.562 42.219 1 76.62 687 SER B C 1
ATOM 10969 O O . SER B 1 687 ? 4.406 65.062 41.875 1 76.62 687 SER B O 1
ATOM 10971 N N . ASN B 1 688 ? 5.488 66.188 43.375 1 73.75 688 ASN B N 1
ATOM 10972 C CA . ASN B 1 688 ? 4.418 66.25 44.375 1 73.75 688 ASN B CA 1
ATOM 10973 C C . ASN B 1 688 ? 3.779 64.875 44.594 1 73.75 688 ASN B C 1
ATOM 10975 O O . ASN B 1 688 ? 2.559 64.75 44.5 1 73.75 688 ASN B O 1
ATOM 10979 N N . ASP B 1 689 ? 4.465 63.844 44.656 1 72.44 689 ASP B N 1
ATOM 10980 C CA . ASP B 1 689 ? 4.047 62.469 44.969 1 72.44 689 ASP B CA 1
ATOM 10981 C C . ASP B 1 689 ? 3.453 61.781 43.75 1 72.44 689 ASP B C 1
ATOM 10983 O O . ASP B 1 689 ? 2.691 60.812 43.906 1 72.44 689 ASP B O 1
ATOM 10987 N N . GLN B 1 690 ? 3.607 62.344 42.625 1 79.62 690 GLN B N 1
ATOM 10988 C CA . GLN B 1 690 ? 3.162 61.688 41.375 1 79.62 690 GLN B CA 1
ATOM 10989 C C . GLN B 1 690 ? 4.289 61.625 40.344 1 79.62 690 GLN B C 1
ATOM 10991 O O . GLN B 1 690 ? 5.273 62.375 40.469 1 79.62 690 GLN B O 1
ATOM 10996 N N . LEU B 1 691 ? 4.141 60.656 39.531 1 84.5 691 LEU B N 1
ATOM 10997 C CA . LEU B 1 691 ? 5.113 60.562 38.438 1 84.5 691 LEU B CA 1
ATOM 10998 C C . LEU B 1 691 ? 4.711 61.438 37.25 1 84.5 691 LEU B C 1
ATOM 11000 O O . LEU B 1 691 ? 3.545 61.438 36.844 1 84.5 691 LEU B O 1
ATOM 11004 N N . VAL B 1 692 ? 5.598 62.25 36.812 1 84.5 692 VAL B N 1
ATOM 11005 C CA . VAL B 1 692 ? 5.297 63.125 35.719 1 84.5 692 VAL B CA 1
ATOM 11006 C C . VAL B 1 692 ? 6.367 63 34.625 1 84.5 692 VAL B C 1
ATOM 11008 O O . VAL B 1 692 ? 7.508 62.625 34.906 1 84.5 692 VAL B O 1
ATOM 11011 N N . VAL B 1 693 ? 5.961 63.25 33.438 1 87.38 693 VAL B N 1
ATOM 11012 C CA . VAL B 1 693 ? 6.871 63.25 32.312 1 87.38 693 VAL B CA 1
ATOM 11013 C C . VAL B 1 693 ? 7.543 64.625 32.156 1 87.38 693 VAL B C 1
ATOM 11015 O O . VAL B 1 693 ? 6.871 65.625 32.156 1 87.38 693 VAL B O 1
ATOM 11018 N N . VAL B 1 694 ? 8.852 64.562 32.125 1 84.25 694 VAL B N 1
ATOM 11019 C CA . VAL B 1 694 ? 9.594 65.812 31.938 1 84.25 694 VAL B CA 1
ATOM 11020 C C . VAL B 1 694 ? 10.648 65.625 30.844 1 84.25 694 VAL B C 1
ATOM 11022 O O . VAL B 1 694 ? 11.016 64.5 30.516 1 84.25 694 VAL B O 1
ATOM 11025 N N . GLY B 1 695 ? 11.023 66.75 30.234 1 81.31 695 GLY B N 1
ATOM 11026 C CA . GLY B 1 695 ? 12.047 66.75 29.203 1 81.31 695 GLY B CA 1
ATOM 11027 C C . GLY B 1 695 ? 13.422 66.375 29.734 1 81.31 695 GLY B C 1
ATOM 11028 O O . GLY B 1 695 ? 13.656 66.438 30.953 1 81.31 695 GLY B O 1
ATOM 11029 N N . MET B 1 696 ? 14.336 66.062 28.859 1 79.25 696 MET B N 1
ATOM 11030 C CA . MET B 1 696 ? 15.695 65.625 29.219 1 79.25 696 MET B CA 1
ATOM 11031 C C . MET B 1 696 ? 16.453 66.812 29.875 1 79.25 696 MET B C 1
ATOM 11033 O O . MET B 1 696 ? 17.422 66.562 30.594 1 79.25 696 MET B O 1
ATOM 11037 N N . ASN B 1 697 ? 16.031 68.062 29.641 1 68.81 697 ASN B N 1
ATOM 11038 C CA . ASN B 1 697 ? 16.719 69.188 30.188 1 68.81 697 ASN B CA 1
ATOM 11039 C C . ASN B 1 697 ? 16.547 69.312 31.703 1 68.81 697 ASN B C 1
ATOM 11041 O O . ASN B 1 697 ? 17.328 70 32.375 1 68.81 697 ASN B O 1
ATOM 11045 N N . GLU B 1 698 ? 15.664 68.625 32.25 1 67.62 698 GLU B N 1
ATOM 11046 C CA . GLU B 1 698 ? 15.398 68.75 33.688 1 67.62 698 GLU B CA 1
ATOM 11047 C C . GLU B 1 698 ? 16.047 67.562 34.438 1 67.62 698 GLU B C 1
ATOM 11049 O O . GLU B 1 698 ? 15.609 67.25 35.531 1 67.62 698 GLU B O 1
ATOM 11054 N N . VAL B 1 699 ? 17.031 67.062 33.875 1 65.44 699 VAL B N 1
ATOM 11055 C CA . VAL B 1 699 ? 17.75 65.938 34.5 1 65.44 699 VAL B CA 1
ATOM 11056 C C . VAL B 1 699 ? 18.438 66.438 35.75 1 65.44 699 VAL B C 1
ATOM 11058 O O . VAL B 1 699 ? 18.953 67.562 35.812 1 65.44 699 VAL B O 1
ATOM 11061 N N . ASP B 1 700 ? 18.203 65.875 36.969 1 58.94 700 ASP B N 1
ATOM 11062 C CA . ASP B 1 700 ? 18.828 66.25 38.219 1 58.94 700 ASP B CA 1
ATOM 11063 C C . ASP B 1 700 ? 20.359 66.188 38.125 1 58.94 700 ASP B C 1
ATOM 11065 O O . ASP B 1 700 ? 20.891 65.375 37.344 1 58.94 700 ASP B O 1
ATOM 11069 N N . ASP B 1 701 ? 21.109 67.312 38.344 1 51.44 701 ASP B N 1
ATOM 11070 C CA . ASP B 1 701 ? 22.562 67.562 38.312 1 51.44 701 ASP B CA 1
ATOM 11071 C C . ASP B 1 701 ? 23.312 66.312 38.781 1 51.44 701 ASP B C 1
ATOM 11073 O O . ASP B 1 701 ? 24.484 66.125 38.438 1 51.44 701 ASP B O 1
ATOM 11077 N N . HIS B 1 702 ? 23.078 65.625 39.906 1 43.59 702 HIS B N 1
ATOM 11078 C CA . HIS B 1 702 ? 23.969 64.625 40.5 1 43.59 702 HIS B CA 1
ATOM 11079 C C . HIS B 1 702 ? 23.984 63.344 39.688 1 43.59 702 HIS B C 1
ATOM 11081 O O . HIS B 1 702 ? 24.266 62.25 40.219 1 43.59 702 HIS B O 1
ATOM 11087 N N . VAL B 1 703 ? 23.562 63.312 38.625 1 45.78 703 VAL B N 1
ATOM 11088 C CA . VAL B 1 703 ? 23.641 62.031 37.906 1 45.78 703 VAL B CA 1
ATOM 11089 C C . VAL B 1 703 ? 25.094 61.719 37.562 1 45.78 703 VAL B C 1
ATOM 11091 O O . VAL B 1 703 ? 25.75 62.5 36.875 1 45.78 703 VAL B O 1
ATOM 11094 N N . PRO B 1 704 ? 25.969 61 38.438 1 39.69 704 PRO B N 1
ATOM 11095 C CA . PRO B 1 704 ? 27.359 60.719 38.094 1 39.69 704 PRO B CA 1
ATOM 11096 C C . PRO B 1 704 ? 27.547 60.406 36.594 1 39.69 704 PRO B C 1
ATOM 11098 O O . PRO B 1 704 ? 26.609 60 35.938 1 39.69 704 PRO B O 1
ATOM 11101 N N . PRO B 1 705 ? 28.812 60.906 36.094 1 36.81 705 PRO B N 1
ATOM 11102 C CA . PRO B 1 705 ? 29.188 60.688 34.688 1 36.81 705 PRO B CA 1
ATOM 11103 C C . PRO B 1 705 ? 28.844 59.281 34.188 1 36.81 705 PRO B C 1
ATOM 11105 O O . PRO B 1 705 ? 28.781 58.344 35 1 36.81 705 PRO B O 1
ATOM 11108 N N . ARG B 1 706 ? 28.391 59.219 33 1 42.69 706 ARG B N 1
ATOM 11109 C CA . ARG B 1 706 ? 27.891 58.219 32.062 1 42.69 706 ARG B CA 1
ATOM 11110 C C . ARG B 1 706 ? 28.859 57.062 31.953 1 42.69 706 ARG B C 1
ATOM 11112 O O . ARG B 1 706 ? 29.578 56.938 30.969 1 42.69 706 ARG B O 1
ATOM 11119 N N . THR B 1 707 ? 29.781 56.75 32.844 1 31.14 707 THR B N 1
ATOM 11120 C CA . THR B 1 707 ? 30.781 55.781 32.406 1 31.14 707 THR B CA 1
ATOM 11121 C C . THR B 1 707 ? 30.141 54.406 32.219 1 31.14 707 THR B C 1
ATOM 11123 O O . THR B 1 707 ? 30.828 53.438 31.875 1 31.14 707 THR B O 1
ATOM 11126 N N . GLY B 1 708 ? 29.094 54 32.938 1 29.17 708 GLY B N 1
ATOM 11127 C CA . GLY B 1 708 ? 28.938 52.562 33.031 1 29.17 708 GLY B CA 1
ATOM 11128 C C . GLY B 1 708 ? 28.359 51.938 31.766 1 29.17 708 GLY B C 1
ATOM 11129 O O . GLY B 1 708 ? 27.859 52.625 30.891 1 29.17 708 GLY B O 1
ATOM 11130 N N . MET B 1 709 ? 28.703 50.594 31.438 1 30.66 709 MET B N 1
ATOM 11131 C CA . MET B 1 709 ? 28.469 49.75 30.281 1 30.66 709 MET B CA 1
ATOM 11132 C C . MET B 1 709 ? 27 49.75 29.906 1 30.66 709 MET B C 1
ATOM 11134 O O . MET B 1 709 ? 26.594 49.031 28.969 1 30.66 709 MET B O 1
ATOM 11138 N N . GLY B 1 710 ? 26.141 50.156 30.719 1 33.59 710 GLY B N 1
ATOM 11139 C CA . GLY B 1 710 ? 24.75 50.156 30.328 1 33.59 710 GLY B CA 1
ATOM 11140 C C . GLY B 1 710 ? 24.484 50.906 29.031 1 33.59 710 GLY B C 1
ATOM 11141 O O . GLY B 1 710 ? 23.344 51.156 28.672 1 33.59 710 GLY B O 1
ATOM 11142 N N . GLY B 1 711 ? 25.484 51.469 28.453 1 32.06 711 GLY B N 1
ATOM 11143 C CA . GLY B 1 711 ? 25.516 52.188 27.188 1 32.06 711 GLY B CA 1
ATOM 11144 C C . GLY B 1 711 ? 25.141 51.281 26 1 32.06 711 GLY B C 1
ATOM 11145 O O . GLY B 1 711 ? 25.156 51.75 24.859 1 32.06 711 GLY B O 1
ATOM 11146 N N . TRP B 1 712 ? 25.25 50.031 26.234 1 35.72 712 TRP B N 1
ATOM 11147 C CA . TRP B 1 712 ? 25.078 49.219 25.031 1 35.72 712 TRP B CA 1
ATOM 11148 C C . TRP B 1 712 ? 23.688 49.406 24.438 1 35.72 712 TRP B C 1
ATOM 11150 O O . TRP B 1 712 ? 23.469 49.125 23.25 1 35.72 712 TRP B O 1
ATOM 11160 N N . PHE B 1 713 ? 22.719 49.562 25.469 1 37.97 713 PHE B N 1
ATOM 11161 C CA . PHE B 1 713 ? 21.438 49.781 24.812 1 37.97 713 PHE B CA 1
ATOM 11162 C C . PHE B 1 713 ? 21.297 51.219 24.359 1 37.97 713 PHE B C 1
ATOM 11164 O O . PHE B 1 713 ? 20.203 51.812 24.391 1 37.97 713 PHE B O 1
ATOM 11171 N N . ARG B 1 714 ? 22.359 52.062 24.344 1 39.31 714 ARG B N 1
ATOM 11172 C CA . ARG B 1 714 ? 22.297 53.438 23.875 1 39.31 714 ARG B CA 1
ATOM 11173 C C . ARG B 1 714 ? 21.734 53.5 22.453 1 39.31 714 ARG B C 1
ATOM 11175 O O . ARG B 1 714 ? 22.172 52.781 21.562 1 39.31 714 ARG B O 1
ATOM 11182 N N . MET B 1 715 ? 20.531 53.906 22.453 1 41.91 715 MET B N 1
ATOM 11183 C CA . MET B 1 715 ? 19.984 54.344 21.172 1 41.91 715 MET B CA 1
ATOM 11184 C C . MET B 1 715 ? 20.812 55.438 20.562 1 41.91 715 MET B C 1
ATOM 11186 O O . MET B 1 715 ? 20.719 56.594 20.969 1 41.91 715 MET B O 1
ATOM 11190 N N . ARG B 1 716 ? 22.234 55.438 20.422 1 35.84 716 ARG B N 1
ATOM 11191 C CA . ARG B 1 716 ? 23.078 56.5 19.906 1 35.84 716 ARG B CA 1
ATOM 11192 C C . ARG B 1 716 ? 22.531 57.062 18.594 1 35.84 716 ARG B C 1
ATOM 11194 O O . ARG B 1 716 ? 22.312 56.312 17.641 1 35.84 716 ARG B O 1
ATOM 11201 N N . ARG B 1 717 ? 21.938 58.312 18.609 1 38.97 717 ARG B N 1
ATOM 11202 C CA . ARG B 1 717 ? 21.719 59.156 17.438 1 38.97 717 ARG B CA 1
ATOM 11203 C C . ARG B 1 717 ? 23.031 59.469 16.734 1 38.97 717 ARG B C 1
ATOM 11205 O O . ARG B 1 717 ? 23.984 59.938 17.375 1 38.97 717 ARG B O 1
ATOM 11212 N N . ARG B 1 718 ? 23.531 58.812 15.703 1 34.06 718 ARG B N 1
ATOM 11213 C CA . ARG B 1 718 ? 24.594 59.438 14.914 1 34.06 718 ARG B CA 1
ATOM 11214 C C . ARG B 1 718 ? 24.188 60.844 14.477 1 34.06 718 ARG B C 1
ATOM 11216 O O . ARG B 1 718 ? 23.125 61.031 13.898 1 34.06 718 ARG B O 1
ATOM 11223 N N . ARG B 1 719 ? 24.703 62 15.094 1 32.28 719 ARG B N 1
ATOM 11224 C CA . ARG B 1 719 ? 24.75 63.406 14.695 1 32.28 719 ARG B CA 1
ATOM 11225 C C . ARG B 1 719 ? 25.281 63.562 13.273 1 32.28 719 ARG B C 1
ATOM 11227 O O . ARG B 1 719 ? 26.406 63.188 12.977 1 32.28 719 ARG B O 1
ATOM 11234 N N . SER B 1 720 ? 24.562 63.5 12.164 1 30.39 720 SER B N 1
ATOM 11235 C CA . SER B 1 720 ? 25.016 63.938 10.852 1 30.39 720 SER B CA 1
ATOM 11236 C C . SER B 1 720 ? 25.375 65.438 10.859 1 30.39 720 SER B C 1
ATOM 11238 O O . SER B 1 720 ? 25 66.125 9.945 1 30.39 720 SER B O 1
ATOM 11240 N N . GLY B 1 721 ? 25.578 66.25 11.898 1 26.88 721 GLY B N 1
ATOM 11241 C CA . GLY B 1 721 ? 25.844 67.688 11.719 1 26.88 721 GLY B CA 1
ATOM 11242 C C . GLY B 1 721 ? 27.141 67.938 10.984 1 26.88 721 GLY B C 1
ATOM 11243 O O . GLY B 1 721 ? 28.219 67.688 11.5 1 26.88 721 GLY B O 1
ATOM 11244 N N . GLY B 1 722 ? 27.312 67.875 9.594 1 28.48 722 GLY B N 1
ATOM 11245 C CA . GLY B 1 722 ? 28.281 68.625 8.781 1 28.48 722 GLY B CA 1
ATOM 11246 C C . GLY B 1 722 ? 28.297 70.062 9.039 1 28.48 722 GLY B C 1
ATOM 11247 O O . GLY B 1 722 ? 27.281 70.75 8.852 1 28.48 722 GLY B O 1
ATOM 11248 N N . GLU B 1 723 ? 28.922 70.688 10.023 1 26.56 723 GLU B N 1
ATOM 11249 C CA . GLU B 1 723 ? 29.344 72.125 10.164 1 26.56 723 GLU B CA 1
ATOM 11250 C C . GLU B 1 723 ? 30.062 72.625 8.914 1 26.56 723 GLU B C 1
ATOM 11252 O O . GLU B 1 723 ? 31.141 72.062 8.57 1 26.56 723 GLU B O 1
ATOM 11257 N N . ALA B 1 724 ? 29.406 73.062 7.801 1 28.72 724 ALA B N 1
ATOM 11258 C CA . ALA B 1 724 ? 29.891 73.938 6.754 1 28.72 724 ALA B CA 1
ATOM 11259 C C . ALA B 1 724 ? 30.5 75.188 7.352 1 28.72 724 ALA B C 1
ATOM 11261 O O . ALA B 1 724 ? 29.828 75.938 8.102 1 28.72 724 ALA B O 1
ATOM 11262 N N . GLU B 1 725 ? 31.812 75.25 7.668 1 26.88 725 GLU B N 1
ATOM 11263 C CA . GLU B 1 725 ? 32.719 76.375 7.824 1 26.88 725 GLU B CA 1
ATOM 11264 C C . GLU B 1 725 ? 32.5 77.438 6.727 1 26.88 725 GLU B C 1
ATOM 11266 O O . GLU B 1 725 ? 32.688 77.125 5.543 1 26.88 725 GLU B O 1
ATOM 11271 N N . THR B 1 726 ? 31.422 78.188 6.711 1 24.03 726 THR B N 1
ATOM 11272 C CA . THR B 1 726 ? 31.375 79.375 5.93 1 24.03 726 THR B CA 1
ATOM 11273 C C . THR B 1 726 ? 32.625 80.25 6.176 1 24.03 726 THR B C 1
ATOM 11275 O O . THR B 1 726 ? 32.875 80.688 7.305 1 24.03 726 THR B O 1
ATOM 11278 N N . LEU B 1 727 ? 33.75 79.938 5.512 1 27.52 727 LEU B N 1
ATOM 11279 C CA . LEU B 1 727 ? 34.812 80.875 5.172 1 27.52 727 LEU B CA 1
ATOM 11280 C C . LEU B 1 727 ? 34.281 82.188 4.648 1 27.52 727 LEU B C 1
ATOM 11282 O O . LEU B 1 727 ? 33.688 82.25 3.566 1 27.52 727 LEU B O 1
ATOM 11286 N N . ALA B 1 728 ? 33.5 82.938 5.434 1 23.89 728 ALA B N 1
ATOM 11287 C CA . ALA B 1 728 ? 33.312 84.375 5.168 1 23.89 728 ALA B CA 1
ATOM 11288 C C . ALA B 1 728 ? 34.625 85 4.832 1 23.89 728 ALA B C 1
ATOM 11290 O O . ALA B 1 728 ? 35.594 85 5.625 1 23.89 728 ALA B O 1
ATOM 11291 N N . ALA B 1 729 ? 34.906 85 3.48 1 25.42 729 ALA B N 1
ATOM 11292 C CA . ALA B 1 729 ? 35.656 85.938 2.604 1 25.42 729 ALA B CA 1
ATOM 11293 C C . ALA B 1 729 ? 35.469 87.375 3.025 1 25.42 729 ALA B C 1
ATOM 11295 O O . ALA B 1 729 ? 34.344 87.812 3.156 1 25.42 729 ALA B O 1
ATOM 11296 N N . LYS B 1 730 ? 36.625 87.75 3.672 1 19.44 730 LYS B N 1
ATOM 11297 C CA . LYS B 1 730 ? 37.281 88.875 3.07 1 19.44 730 LYS B CA 1
ATOM 11298 C C . LYS B 1 730 ? 37.938 88.5 1.739 1 19.44 730 LYS B C 1
ATOM 11300 O O . LYS B 1 730 ? 38.531 87.438 1.614 1 19.44 730 LYS B O 1
#

Sequence (1460 aa):
MLNCFQDSSSSMRPLVYTKGLLKPQRSKSSIGLLFASIYSTLLSALFFIVALIQPKYGHVVSARGRFSPSSAALFTAFIAKTVELSFVMVFLAFIGQVLSRRAIHQKGVSLATISMRSWILQPGTLLSQWRSVKFAGFSVLGVFSLVTAILSLLYTTAAGALVQPQLRLPPWEKQTLAGEVAGDFSSTLQAKDTCLKAWPDVGDQAWGGSTCLAVKWSSLCGRNFVRYMASWDDNKAQDNPPWMSDRLDQRLPIFAALDNNITVTTAWLDSHDVKTASEKAGRIINNITIAVPHRGVPAAARFSKNDILQPEDLHEGGSYSIHASVASFALNAMCANVKEEELAPIIYTNWPNALRMDEVSKAVNWWPVMGFPPGTNTNNKTVLDDIFGWKDETEDHSRARPSNAYLFVSRPKLALTSQIANHTQVPYTVGDRPEVYLLGKAPDNTTSDYFLCSMKAGITTSCTTRYNASSSGQSLDAACSDANKSSNGDDSTIPPLHSKDDRPGLVSWRELGFNLLNSLSLNNGVFDGDASTARILTQLQLTEPSLNKTLPSPAEALLSMMTCTVLDLTQNFPFKPNWDSKATDGNQPTLQYFNASVRVAQYMSGGENPYQKAFLVVLALTLLINLFILFYLSFVLRIRLITDLCEPLVLFVLGYHSPPSDGLFKGLPQEGPRTSDLTVDWIVKRSNDQLVVVGMNEVDDHVPPRTGMGGWFRMRRRRSGGEAETLAAKMLNCFQDSSSSMRPLVYTKGLLKPQRSKSSIGLLFASIYSTLLSALFFIVALIQPKYGHVVSARGRFSPSSAALFTAFIAKTVELSFVMVFLAFIGQVLSRRAIHQKGVSLATISMRSWILQPGTLLSQWRSVKFAGFSVLGVFSLVTAILSLLYTTAAGALVQPQLRLPPWEKQTLAGEVAGDFSSTLQAKDTCLKAWPDVGDQAWGGSTCLAVKWSSLCGRNFVRYMASWDDNKAQDNPPWMSDRLDQRLPIFAALDNNITVTTAWLDSHDVKTASEKAGRIINNITIAVPHRGVPAAARFSKNDILQPEDLHEGGSYSIHASVASFALNAMCANVKEEELAPIIYTNWPNALRMDEVSKAVNWWPVMGFPPGTNTNNKTVLDDIFGWKDETEDHSRARPSNAYLFVSRPKLALTSQIANHTQVPYTVGDRPEVYLLGKAPDNTTSDYFLCSMKAGITTSCTTRYNASSSGQSLDAACSDANKSSNGDDSTIPPLHSKDDRPGLVSWRELGFNLLNSLSLNNGVFDGDASTARILTQLQLTEPSLNKTLPSPAEALLSMMTCTVLDLTQNFPFKPNWDSKATDGNQPTLQYFNASVRVAQYMSGGENPYQKAFLVVLALTLLINLFILFYLSFVLRIRLITDLCEPLVLFVLGYHSPPSDGLFKGLPQEGPRTSDLTVDWIVKRSNDQLVVVGMNEVDDHVPPRTGMGGWFRMRRRRSGGEAETLAAK

Organism: Exserohilum turcicum (strain 28A) (NCBI:txid671987)

Secondary structure (DSSP, 8-state):
--TTTTGGGGGGS--GGGTTSS--B--HHHHHHHHHHHHHHHHHHHHHHHHHH--B-TTSBSTTSSB-HHHHHHHHHHHHHHHHHHHHHHHHHHHHHHHHHHHHTTS-EEHHHHTHHHHHH-TTHHHH-HHHHHHHTTSHHHHHHHHHHHHHHHHHHHHHHHTS-EEE-PPPEEEEEEEEE-S-TTS---HHHHHHHTS---S-TTTHHHHHHHHHHHHHHHHHHHHHHHTT-TTTS-SS-TTSSSSGGGSPPPEEEETTTEEEE-EEEE---HHHHHHHHTS-EEEEEEEEPPTHHHHHHT-GGG-PPPGGGGTT---EEEEE---EEEEEEEEEEE-TGGGTTTBGGGSTT----S-HHHHHHS-GGGGS-TT-------TTHHHHT-B-TTT-GGGB-HHHH--BSS---TTS--EEEE-----SSS-----EEEEEE--TTT-S-EEEEEEEEEEE-SEEEEEEEETTEEEEEEEETTT----S--TT-PPP---S--BS--TTHHHHHHHHHHHTTTTGGGGT---HHHHHHHHT--SSSS--SSS--HHHHHHHHHHHHHHHH-TTS-SSS---GGG--SSSPEEEEEEEEEEE-EEESS-SSGGGGGGHHHHHHHHHHHHHHHHIIIIISTT-BPP-TTSHHHHHHHHHTSPPPTTS--S-TTT---HHHHH-EEEEEEETTEEEEEEGGG--TT---S-SSGGGG-----------------/--TTTTGGGGGGS--GGGTTSS--B--HHHHHHHHHHHHHHHHHHHHHHHHHH--B-TTSBSTTSSB-HHHHHHHHHHHHHHHHHHHHHHHHHHHHHHHHHHHHTTS-EEHHHHTHHHHHH-TTHHHH-HHHHHHHTTSHHHHHHHHHHHHHHHHHHHHHHHTS-EEE-PPPEEEEEEEEE-S-TTS---HHHHHHHTS---S-TTTHHHHHHHHHHHHHHHHHHHHHHHTT-TTTS-SS-TTSSSSGGGSPPPEEEETTTEEEE-EEEE---HHHHHHHHTS-EEEEEEEEPPTHHHHHHT-GGG-PPPGGGGTT---EEEEE---EEEEEEEEEEE-TGGGTTTBGGGSTT----S-HHHHHHS-GGGGS-TT-------TTHHHHT-B-TTT-GGGB-HHHH--BSS---TTS--EEEE-----GGG---S-EEEEEE--TTT-S-EEEEEEEEEEE-SEEEEEEEETTEEEEEEEESSS----S--TT-PPP---S--BS--TTHHHHHHHHHHHTTTTGGGGT---HHHHHHHHT--SSSS--SSS--HHHHHHHHHHHHHHHH-TT--SSS---GGG--SSSPEEEEEEEEEEE-EEESS-SSGGGGGGHHHHHHHHHHHHHHHHIIIIISTT-BPP-TTSHHHHHHHHHTSPPPTTS--S-TTT---HHHHH-EEEEEEETTEEEEEEGGG--TT---S-SSGGGG-----------------

Radius of gyration: 46.36 Å; Cα contacts (8 Å, |Δi|>4): 2976; chains: 2; bounding box: 81×151×107 Å

Foldseek 3Di:
DVVVQVVLVCVQPPLVFQVNLWHQDQDPVLVVLLVLLVLLLVVLVVLLVQLVVWDFPAQCDWPPHVHDLVRLLVVLLVSLLSSLVSLLVLLLQLLLQVQQSCQSNLVWDFLLSLCLNVCQVPVVCVVVVVLSCVLQCPFPSNVVSNLSSVLSVCRSVLSSFFVRWDWDWDAWDKDKFKFWFDFAPQPLLLQLVVQLVVDDPPVCPPCNSLVSSLQVLLVFLVVLLVVVQVVLDVVVVPDQDQQLDLFPQSHQFRWGDFPNFAIWGKAWDDRDQQQVVCVVLVWGKDKTKIWTAFLQVVVRCPDVVRSADDCVGHVQFKKKKKKFQFKTKMKMKMKTWAAPVQCLLQAQVSDPPRDDDPDLVVCVVDPCLVPDDPPPPQQDDGSCCVVQVADPCVVPVQRHDCSNRWGPHHDQDAQFLAKAKTLDFPDPDHHHHQKIKMKGAAGVVQDNIIMMMIIFMWMDQQWIWMWMDHSVTIYIYIGGPDPPPPVPPRSQDDGTPPDPLITPGHNSCSVVVVSLCVSNNNRVSSVSDRRPVSNVLNNQDDRDSTHRSSGHHSRSSVVSSVNCSCNVRRNNYGRYNPDDRVVPDDPDIDMDMTMMIMMITGTIGNRHDPVSNVSSVSSVVSSVVSVVSSCCCCSSSVSRGTPSCSPPVNVVVQAVPADDDPPAQPDDPVVDGDSSSRNFIWHWGHDPSDIHIDGSVPPPPPPPDPPDPVCSSVSDDPPPPPPPPPPPDD/DVVLQVVLVCVQPPLVFQVNLWHQDQDPVLVVLLVLLVLLLVVLVVLLVQLVVWDFPAQCDWPPHPHDLVRLLVVLLVSLLSSLVSLLVLLLQLLLQVQQSCQSNLVWDFLLSLCLNVCQVPVVCVVVVVLSCVQQCVFPSNVVSNLSSVLSVCRSVLSSFFVRWDWDWDAWDKDKFKFWFDFAPQPLLLQLVVQLVVDDPPPCPPCNSLVSSLQVLLVFLVVLLVVVQVVLDVVVVPDQDQQLDLFPQSHQFRWGDDPNFAIWGKAWDDRDQQQVVCVVLVWGKDKTKIWTAFLQVVVRCPDVVRSADDCVGHVQFKKKKKKFQFKTKMKMKMKTWAAPVQCLLQAQVSDPPRDDDPDLVVCVVDPCLVPDPPPDPQQDDGSCCVVQVADDCVVPVQRHDCSRRWGPHHDQDAQFLAKAKTLDFDDPPRHHHQKIKIKGAAGVVQDNIIMMMIIFMWMDQQWIWMWMDHSVGIYIYIGGPDPCPPVPPRSQDDGTPPDPLITPGHNSCSVVVVSLCVSNNNRVSSVSDRRPLSNVLNNQDDRDSTHRSSGHHSRSSVVSSVNCSCNVRRNNYGRYNPDDRVVPDDPDIDMDMTMMIMMITGTIGNRHDPVSNVSSVSSVVSSVVSVVSSCCCCSSSVSRGTPSCSPPVNVVVQAVPADDDPPAQPDDPVVDGDSSSRNFIWHWGHDPSDIHIDGSVPPPPPPPDPPDPVCSSPSDDPPPPPPPPPPPDD